Protein AF-A0A131XEW5-F1 (afdb_monomer)

Sequence (771 aa):
GTFVNNQRLSKGSEESPAQEVCSGDIVQFGVDVVENSRKVTHGCIVATLRLFLPDGKEAKASPSTALIPAGAGTSITTQELYQLSQCIQEALHREQIIQNKIATLQRVVTSTQEASENNWKAMIEEDRLLNRIETLEAQLQSCAKSTTDDKLREEIARLQKERERYEDTAKESLKKALQEKLEALRRVQELEYTASNTEEECARLREVYEAAQKEISALATRTDKHQKEIAQLQTQLKEAEELNQAMTEEKAALENQIQELQKAEQVLAAKIESLRADNDFAKEQLSAMKARFDQVKKAQYIEDGLETLNSKENMPNHDDSKDSGGEVFFEKSLADESTKESPTQPEKESELSGSKELEISLSSTLETSILVKETTQYVLSKELQAKVCELEEQLEQLHTLEDKGKDENQRNVEELQAEIAQLRELLTESREKIKDAQLELAALKEAQLAAKTRQAVTEEQPPPEPSEETSALVTQLAAARKQVQDQVCQISRLQGELSQSEQSLCELREQFNVQRQQLAEHERHRRLGQEELSSLENLLEEERKARSRTEAASEAVKKQLHEAQNSAKQHQNEAEHLRKKVRTLTEELRNRANTERSLTPNHTQEPLQEECEALRVRLRAAEEDATMQREENAKLLAECERLRTSCSVLGMQSSAPSVPGDRGDRGDQVDQGDWPEQLEKLRQEAQSTRHQLQESAEELALLKEKYSVCAVEKAQLQQELKAISDERQLLLYQSKATSACSIIPLCILVLAILLGFYPTLSYFTATAETP

Radius of gyration: 64.69 Å; Cα contacts (8 Å, |Δi|>4): 167; chains: 1; bounding box: 199×150×216 Å

pLDDT: mean 71.75, std 18.44, range [23.77, 96.44]

Nearest PDB structures (foldseek):
  6ewy-assembly1_A  TM=7.850E-01  e=1.471E-01  Mycobacterium tuberculosis H37Rv
  5nnv-assembly2_B  TM=4.431E-01  e=1.660E-01  Bacillus subtilis subsp. subtilis str. 168
  3ja6-assembly1_I  TM=4.248E-01  e=7.990E+00  Escherichia coli

Solvent-accessible surface area (backbone atoms only — not comparable to full-atom values): 44048 Å² total; per-residue (Å²): 96,50,25,50,73,86,43,68,61,47,64,92,95,50,87,53,75,94,71,93,82,43,14,68,40,41,37,31,46,48,64,72,43,74,41,78,94,76,74,45,68,50,71,45,50,76,48,69,41,79,42,66,44,98,87,72,46,71,44,72,63,41,82,90,71,56,81,72,68,100,70,81,89,80,74,80,48,73,64,58,56,48,50,51,53,48,52,51,52,53,49,53,53,52,48,54,53,50,52,55,49,50,56,49,49,52,54,51,51,52,53,50,47,54,54,48,54,50,49,56,50,51,50,55,52,49,53,53,50,49,56,50,48,55,52,51,52,54,49,52,59,48,56,76,70,69,74,48,72,68,58,51,54,52,48,51,54,50,52,52,56,47,49,53,52,52,52,50,53,50,52,51,50,49,51,49,54,51,51,53,49,53,51,49,51,50,51,50,53,52,48,53,51,52,48,52,55,51,50,52,50,52,50,53,52,48,53,52,50,53,51,52,53,50,49,53,51,51,49,49,57,48,49,56,48,52,53,51,52,51,52,52,50,53,51,54,50,50,56,49,51,54,53,50,49,52,51,52,51,52,50,51,52,52,54,51,52,51,53,52,52,51,52,50,48,51,53,51,49,54,50,51,50,50,51,46,54,53,47,52,50,51,50,49,53,51,48,52,51,46,53,52,47,52,51,56,52,65,67,43,80,64,68,88,79,88,80,87,80,91,82,89,82,83,86,88,76,87,77,88,76,88,82,83,84,85,87,88,92,88,81,90,78,88,79,88,88,85,81,88,89,87,90,87,87,82,90,84,92,84,94,84,54,74,72,54,58,53,51,51,50,52,48,54,54,48,51,51,53,49,52,53,49,53,50,53,58,48,50,54,53,50,54,53,53,51,52,51,54,53,50,52,53,54,53,55,56,51,54,64,52,56,62,56,58,52,60,56,55,52,48,56,57,49,52,51,50,52,50,46,51,52,42,51,50,54,47,49,54,49,59,44,56,40,49,54,42,48,51,51,45,47,53,52,48,53,49,48,50,53,52,51,52,53,53,73,73,72,61,98,71,87,83,80,78,77,52,68,69,60,51,49,48,52,52,52,50,51,50,41,51,47,54,41,51,54,44,50,54,50,48,55,48,46,51,50,53,40,54,50,51,54,48,53,50,49,54,52,50,51,52,47,52,52,52,54,49,52,50,56,50,50,53,48,53,50,49,52,51,50,53,50,48,54,52,51,51,52,53,52,55,48,50,53,55,50,48,56,51,52,52,54,50,52,53,51,51,54,51,52,51,53,53,52,55,50,51,50,52,49,53,50,53,53,50,51,53,49,57,48,54,52,48,53,53,51,52,52,50,52,53,50,55,54,59,56,70,74,56,83,96,75,91,57,69,64,64,53,46,52,48,51,48,51,48,53,50,50,49,48,49,52,50,50,51,54,46,50,52,49,52,49,50,51,51,51,50,53,46,50,51,52,47,50,51,48,52,56,54,50,68,73,63,81,74,85,82,88,90,89,88,81,90,83,96,80,90,78,96,69,91,82,65,65,58,68,63,51,47,52,47,53,52,49,50,53,48,49,53,49,48,50,52,46,49,54,49,49,50,52,46,51,49,50,48,51,51,51,49,55,50,49,52,50,50,48,53,53,49,50,55,47,49,53,51,52,50,51,50,49,52,54,48,49,52,53,50,53,50,46,66,55,47,52,58,50,52,51,49,51,50,50,48,52,58,71,42,36,69,63,47,35,51,76,69,70,74,52,97,72,136

Secondary structure (DSSP, 8-state):
-EEETTEESSSTT-PPPP----BT-EEEES--EEETTTTEEEPPEEEE---B-TTSPBPPBPTTT----S-S--PPPHHHHHHHHHHHHHHHHHHHHHHHHHHHHHHHHHHHHHHHHHHHHHHHHHHHHHHHHHHHHHHHHHHHHH--HHHHHHHHHHHHHHHHHHHHHHHHHHHHHHHHHHHHHHHHHHHHHHHHHHHHHHHHHHHHHHHHHHHHHHHHHHHHHHHHHHHHHHHHHHHHHHHHHHHHHHHHHHHHHHHHHHHHHHHHHHHHHHHHHHHHHHHHHHHHHHHHHHHHHHH--SS--------------------------------------------------HHHHHHHHHHHHHHHHHHHHHHHHHHHHHHHHHHHHHHHHHHHHHHHHHHHHHHHHHHHHHHHHHHHHHHHHHHHHHHHHHHHHHHHHHHHHHHHHHHHHHHHHH-SS---PPPHHHHHHHHHHHHHHHHHHHHHHHHHHHHHHHHHHHHHHHHHHHHHHHHHHHHHHHHHHHHHHHHHHHHHHHHHHHHHHHHHHHHHHHHHHHHHHHHHHHHHHHHHHHHHHHHHHHHHHHHHHHHHHHHHTTS--SS-HHHHHHHHHHHHHHHHHHHHHHHHHHHHHHHHHHHHHHHHHHHHHHHTS--------------------SHHHHHHHHHHHHHHHHHHHHHHHHHHHHHHHHHHHHHHHHHHHHHHHHHHHHHHHHHHHHHHHHHHHHHHHHHHHHHHHHHHSHHHHHHHTT--S--

Structure (mmCIF, N/CA/C/O backbone):
data_AF-A0A131XEW5-F1
#
_entry.id   AF-A0A131XEW5-F1
#
loop_
_atom_site.group_PDB
_atom_site.id
_atom_site.type_symbol
_atom_site.label_atom_id
_atom_site.label_alt_id
_atom_site.label_comp_id
_atom_site.label_asym_id
_atom_site.label_entity_id
_atom_site.label_seq_id
_atom_site.pdbx_PDB_ins_code
_atom_site.Cartn_x
_atom_site.Cartn_y
_atom_site.Cartn_z
_atom_site.occupancy
_atom_site.B_iso_or_equiv
_atom_site.auth_seq_id
_atom_site.auth_comp_id
_atom_site.auth_asym_id
_atom_site.auth_atom_id
_atom_site.pdbx_PDB_model_num
ATOM 1 N N . GLY A 1 1 ? -62.485 7.072 -11.863 1.00 77.19 1 GLY A N 1
ATOM 2 C CA . GLY A 1 1 ? -62.623 7.968 -13.029 1.00 77.19 1 GLY A CA 1
ATOM 3 C C . GLY A 1 1 ? -61.424 7.767 -13.923 1.00 77.19 1 GLY A C 1
ATOM 4 O O . GLY A 1 1 ? -60.394 7.361 -13.399 1.00 77.19 1 GLY A O 1
ATOM 5 N N . THR A 1 2 ? -61.572 8.002 -15.222 1.00 85.50 2 THR A N 1
ATOM 6 C CA . THR A 1 2 ? -60.529 7.717 -16.219 1.00 85.50 2 THR A CA 1
ATOM 7 C C . THR A 1 2 ? -59.806 8.994 -16.631 1.00 85.50 2 THR A C 1
ATOM 9 O O . THR A 1 2 ? -60.436 10.044 -16.800 1.00 85.50 2 THR A O 1
ATOM 12 N N . PHE A 1 3 ? -58.492 8.893 -16.793 1.00 87.00 3 PHE A N 1
ATOM 13 C CA . PHE A 1 3 ? -57.619 9.952 -17.281 1.00 87.00 3 PHE A CA 1
ATOM 14 C C . PHE A 1 3 ? -56.806 9.433 -18.468 1.00 87.00 3 PHE A C 1
ATOM 16 O O . PHE A 1 3 ? -56.446 8.258 -18.489 1.00 87.00 3 PHE A O 1
ATOM 23 N N . VAL A 1 4 ? -56.493 10.308 -19.420 1.00 86.38 4 VAL A N 1
ATOM 24 C CA . VAL A 1 4 ? -55.563 10.053 -20.529 1.00 86.38 4 VAL A CA 1
ATOM 25 C C . VAL A 1 4 ? -54.545 11.187 -20.528 1.00 86.38 4 VAL A C 1
ATOM 27 O O . VAL A 1 4 ? -54.939 12.351 -20.503 1.00 86.38 4 VAL A O 1
ATOM 30 N N . ASN A 1 5 ? -53.251 10.869 -20.478 1.00 83.94 5 ASN A N 1
ATOM 31 C CA . ASN A 1 5 ? -52.147 11.834 -20.384 1.00 83.94 5 ASN A CA 1
ATOM 32 C C . ASN A 1 5 ? -52.382 12.903 -19.288 1.00 83.94 5 ASN A C 1
ATOM 34 O O . ASN A 1 5 ? -52.282 14.105 -19.524 1.00 83.94 5 ASN A O 1
ATOM 38 N N . ASN A 1 6 ? -52.757 12.452 -18.082 1.00 81.75 6 ASN A N 1
ATOM 39 C CA . ASN A 1 6 ? -53.180 13.260 -16.923 1.00 81.75 6 ASN A CA 1
ATOM 40 C C . ASN A 1 6 ? -54.438 14.140 -17.110 1.00 81.75 6 ASN A C 1
ATOM 42 O O . ASN A 1 6 ? -54.877 14.783 -16.153 1.00 81.75 6 ASN A O 1
ATOM 46 N N . GLN A 1 7 ? -55.087 14.138 -18.277 1.00 81.44 7 GLN A N 1
ATOM 47 C CA . GLN A 1 7 ? -56.354 14.833 -18.497 1.00 81.44 7 GLN A CA 1
ATOM 48 C C . GLN A 1 7 ? -57.545 13.931 -18.151 1.00 81.44 7 GLN A C 1
ATOM 50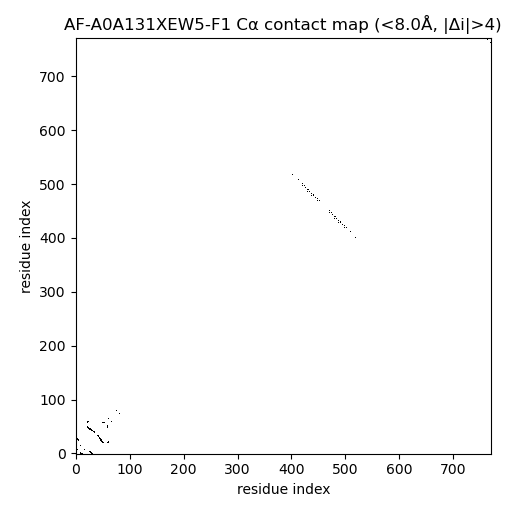 O O . GLN A 1 7 ? -57.684 12.818 -18.654 1.00 81.44 7 GLN A O 1
ATOM 55 N N . ARG A 1 8 ? -58.433 14.409 -17.276 1.00 84.75 8 ARG A N 1
ATOM 56 C CA . ARG A 1 8 ? -59.612 13.661 -16.820 1.00 84.75 8 ARG A CA 1
ATOM 57 C C . ARG A 1 8 ? -60.736 13.707 -17.862 1.00 84.75 8 ARG A C 1
ATOM 59 O O . ARG A 1 8 ? -61.204 14.796 -18.180 1.00 84.75 8 ARG A O 1
ATOM 66 N N . LEU A 1 9 ? -61.219 12.547 -18.316 1.00 83.31 9 LEU A N 1
ATOM 67 C CA . LEU A 1 9 ? -62.195 12.463 -19.419 1.00 83.31 9 LEU A CA 1
ATOM 68 C C . LEU A 1 9 ? -63.628 12.891 -19.047 1.00 83.31 9 LEU A C 1
ATOM 70 O O . LEU A 1 9 ? -64.360 13.396 -19.894 1.00 83.31 9 LEU A O 1
ATOM 74 N N . SER A 1 10 ? -64.050 12.700 -17.794 1.00 80.31 10 SER A N 1
ATOM 75 C CA . SER A 1 10 ? -65.367 13.140 -17.305 1.00 80.31 10 SER A CA 1
ATOM 76 C C . SER A 1 10 ? -65.352 13.520 -15.827 1.00 80.31 10 SER A C 1
ATOM 78 O O . SER A 1 10 ? -64.487 13.092 -15.050 1.00 80.31 10 SER A O 1
ATOM 80 N N . LYS A 1 11 ? -66.335 14.324 -15.405 1.00 74.00 11 LYS A N 1
ATOM 81 C CA . LYS A 1 11 ? -66.597 14.586 -13.983 1.00 74.00 11 LYS A CA 1
ATOM 82 C C . LYS A 1 11 ? -67.166 13.322 -13.315 1.00 74.00 11 LYS A C 1
ATOM 84 O O . LYS A 1 11 ? -67.368 12.291 -13.946 1.00 74.00 11 LYS A O 1
ATOM 89 N N . GLY A 1 12 ? -67.246 13.323 -11.984 1.00 68.56 12 GLY A N 1
ATOM 90 C CA . GLY A 1 12 ? -67.564 12.104 -11.230 1.00 68.56 12 GLY A CA 1
ATOM 91 C C . GLY A 1 12 ? -68.946 11.563 -11.586 1.00 68.56 12 GLY A C 1
ATOM 92 O O . GLY A 1 12 ? -69.902 12.325 -11.545 1.00 68.56 12 GLY A O 1
ATOM 93 N N . SER A 1 13 ? -69.028 10.262 -11.880 1.00 66.06 13 SER A N 1
ATOM 94 C CA . SER A 1 13 ? -70.278 9.534 -12.165 1.00 66.06 13 SER A CA 1
ATOM 95 C C . SER A 1 13 ? -70.951 9.829 -13.516 1.00 66.06 13 SER A C 1
ATOM 97 O O . SER A 1 13 ? -72.047 9.331 -13.750 1.00 66.06 13 SER A O 1
ATOM 99 N N . GLU A 1 14 ? -70.302 10.578 -14.410 1.00 75.62 14 GLU A N 1
ATOM 100 C CA . GLU A 1 14 ? -70.781 10.839 -15.775 1.00 75.62 14 GLU A CA 1
ATOM 101 C C . GLU A 1 14 ? -69.978 10.021 -16.799 1.00 75.62 14 GLU A C 1
ATOM 103 O O . GLU A 1 14 ? -68.752 9.894 -16.686 1.00 75.62 14 GLU A O 1
ATOM 108 N N . GLU A 1 15 ? -70.659 9.476 -17.809 1.00 77.81 15 GLU A N 1
ATOM 109 C CA . GLU A 1 15 ? -70.019 8.830 -18.959 1.00 77.81 15 GLU A CA 1
ATOM 110 C C . GLU A 1 15 ? -69.284 9.886 -19.800 1.00 77.81 15 GLU A C 1
ATOM 112 O O . GLU A 1 15 ? -69.815 10.963 -20.075 1.00 77.81 15 GLU A O 1
ATOM 117 N N . SER A 1 16 ? -68.028 9.616 -20.160 1.00 80.19 16 SER A N 1
ATOM 118 C CA . SER A 1 16 ? -67.229 10.541 -20.967 1.00 80.19 16 SER A CA 1
ATOM 119 C C . SER A 1 16 ? -67.667 10.515 -22.433 1.00 80.19 16 SER A C 1
ATOM 121 O O . SER A 1 16 ? -67.972 9.435 -22.942 1.00 80.19 16 SER A O 1
ATOM 123 N N . PRO A 1 17 ? -67.610 11.650 -23.157 1.00 80.31 17 PRO A N 1
ATOM 124 C CA . PRO A 1 17 ? -67.686 11.617 -24.613 1.00 80.31 17 PRO A CA 1
ATOM 125 C C . PRO A 1 17 ? -66.561 10.739 -25.186 1.00 80.31 17 PRO A C 1
ATOM 127 O O . PRO A 1 17 ? -65.521 10.550 -24.549 1.00 80.31 17 PRO A O 1
ATOM 130 N N . ALA A 1 18 ? -66.764 10.212 -26.394 1.00 81.94 18 ALA A N 1
ATOM 131 C CA . ALA A 1 18 ? -65.746 9.425 -27.080 1.00 81.94 18 ALA A CA 1
ATOM 132 C C . ALA A 1 18 ? -64.484 10.275 -27.311 1.00 81.94 18 ALA A C 1
ATOM 134 O O . ALA A 1 18 ? -64.533 11.293 -28.001 1.00 81.94 18 ALA A O 1
ATOM 135 N N . GLN A 1 19 ? -63.370 9.842 -26.724 1.00 79.62 19 GLN A N 1
ATOM 136 C CA . GLN A 1 19 ? -62.061 10.471 -26.851 1.00 79.62 19 GLN A CA 1
ATOM 137 C C . GLN A 1 19 ? -61.189 9.613 -27.770 1.00 79.62 19 GLN A C 1
ATOM 139 O O . GLN A 1 19 ? -61.038 8.413 -27.536 1.00 79.62 19 GLN A O 1
ATOM 144 N N . GLU A 1 20 ? -60.613 10.224 -28.803 1.00 83.00 20 GLU A N 1
ATOM 145 C CA . GLU A 1 20 ? -59.606 9.570 -29.640 1.00 83.00 20 GLU A CA 1
ATOM 146 C C . GLU A 1 20 ? -58.306 9.387 -28.841 1.00 83.00 20 GLU A C 1
ATOM 148 O O . GLU A 1 20 ? -57.908 10.276 -28.081 1.00 83.00 20 GLU A O 1
ATOM 153 N N . VAL A 1 21 ? -57.682 8.217 -28.998 1.00 83.81 21 VAL A N 1
ATOM 154 C CA . VAL A 1 21 ? -56.446 7.803 -28.320 1.00 83.81 21 VAL A CA 1
ATOM 155 C C . VAL A 1 21 ? -55.433 7.310 -29.350 1.00 83.81 21 VAL A C 1
ATOM 157 O O . VAL A 1 21 ? -55.805 6.645 -30.319 1.00 83.81 21 VAL A O 1
ATOM 160 N N . CYS A 1 22 ? -54.157 7.610 -29.132 1.00 84.19 22 CYS A N 1
ATOM 161 C CA . CYS A 1 22 ? -53.054 7.211 -30.004 1.00 84.19 22 CYS A CA 1
ATOM 162 C C . CYS A 1 22 ? -52.168 6.147 -29.340 1.00 84.19 22 CYS A C 1
ATOM 164 O O . CYS A 1 22 ? -52.267 5.865 -28.142 1.00 84.19 22 CYS A O 1
ATOM 166 N N . SER A 1 23 ? -51.246 5.571 -30.117 1.00 82.81 23 SER A N 1
ATOM 167 C CA . SER A 1 23 ? -50.193 4.737 -29.532 1.00 82.81 23 SER A CA 1
ATOM 168 C C . SER A 1 23 ? -49.272 5.589 -28.647 1.00 82.81 23 SER A C 1
ATOM 170 O O . SER A 1 23 ? -48.970 6.739 -28.971 1.00 82.81 23 SER A O 1
ATOM 172 N N . GLY A 1 24 ? -48.842 5.042 -27.512 1.00 81.06 24 GLY A N 1
ATOM 173 C CA . GLY A 1 24 ? -48.026 5.741 -26.516 1.00 81.06 24 GLY A CA 1
ATOM 174 C C . GLY A 1 24 ? -48.798 6.595 -25.500 1.00 81.06 24 GLY A C 1
ATOM 175 O O . GLY A 1 24 ? -48.167 7.134 -24.592 1.00 81.06 24 GLY A O 1
ATOM 176 N N . ASP A 1 25 ? -50.127 6.710 -25.595 1.00 86.44 25 ASP A N 1
ATOM 177 C CA . ASP A 1 25 ? -50.927 7.415 -24.582 1.00 86.44 25 ASP A CA 1
ATOM 178 C C . ASP A 1 25 ? -50.943 6.665 -23.241 1.00 86.44 25 ASP A C 1
ATOM 180 O O . ASP A 1 25 ? -51.059 5.438 -23.189 1.00 86.44 25 ASP A O 1
ATOM 184 N N . ILE A 1 26 ? -50.865 7.412 -22.137 1.00 87.56 26 ILE A N 1
ATOM 185 C CA . ILE A 1 26 ? -50.924 6.883 -20.771 1.00 87.56 26 ILE A CA 1
ATOM 186 C C . ILE A 1 26 ? -52.354 7.017 -20.251 1.00 87.56 26 ILE A C 1
ATOM 188 O O . ILE A 1 26 ? -52.838 8.125 -20.017 1.00 87.56 26 ILE A O 1
ATOM 192 N N . VAL A 1 27 ? -53.023 5.889 -20.027 1.00 89.44 27 VAL A N 1
ATOM 193 C CA . VAL A 1 27 ? -54.373 5.824 -19.459 1.00 89.44 27 VAL A CA 1
ATOM 194 C C . VAL A 1 27 ? -54.293 5.432 -17.989 1.00 89.44 27 VAL A C 1
ATOM 196 O O . VAL A 1 27 ? -53.688 4.421 -17.635 1.00 89.44 27 VAL A O 1
ATOM 199 N N . GLN A 1 28 ? -54.936 6.216 -17.126 1.00 87.94 28 GLN A N 1
ATOM 200 C CA . GLN A 1 28 ? -55.057 5.940 -15.697 1.00 87.94 28 GLN A CA 1
ATOM 201 C C . GLN A 1 28 ? -56.523 5.697 -15.332 1.00 87.94 28 GLN A C 1
ATOM 203 O O . GLN A 1 28 ? -57.395 6.543 -15.551 1.00 87.94 28 GLN A O 1
ATOM 208 N N . PHE A 1 29 ? -56.790 4.545 -14.724 1.00 87.19 29 PHE A N 1
ATOM 209 C CA . PHE A 1 29 ? -58.088 4.163 -14.189 1.00 87.19 29 PHE A CA 1
ATOM 210 C C . PHE A 1 29 ? -58.080 4.288 -12.665 1.00 87.19 29 PHE A C 1
ATOM 212 O O . PHE A 1 29 ? -57.402 3.542 -11.957 1.00 87.19 29 PHE A O 1
ATOM 219 N N . GLY A 1 30 ? -58.882 5.223 -12.156 1.00 82.12 30 GLY A N 1
ATOM 220 C CA . GLY A 1 30 ? -58.991 5.490 -10.723 1.00 82.12 30 GLY A CA 1
ATOM 221 C C . GLY A 1 30 ? -57.974 6.511 -10.214 1.00 82.12 30 GLY A C 1
ATOM 222 O O . GLY A 1 30 ? -57.268 7.156 -10.979 1.00 82.12 30 GLY A O 1
ATOM 223 N N . VAL A 1 31 ? -57.963 6.673 -8.897 1.00 80.25 31 VAL A N 1
ATOM 224 C CA . VAL A 1 31 ? -56.975 7.419 -8.107 1.00 80.25 31 VAL A CA 1
ATOM 225 C C . VAL A 1 31 ? -56.703 6.583 -6.860 1.00 80.25 31 VAL A C 1
ATOM 227 O O . VAL A 1 31 ? -57.569 5.790 -6.485 1.00 80.25 31 VAL A O 1
ATOM 230 N N . ASP A 1 32 ? -55.545 6.741 -6.230 1.00 80.94 32 ASP A N 1
ATOM 231 C CA . ASP A 1 32 ? -55.208 5.965 -5.034 1.00 80.94 32 ASP A CA 1
ATOM 232 C C . ASP A 1 32 ? -56.170 6.294 -3.880 1.00 80.94 32 ASP A C 1
ATOM 234 O O . ASP A 1 32 ? -56.385 7.464 -3.547 1.00 80.94 32 ASP A O 1
ATOM 238 N N . VAL A 1 33 ? -56.753 5.265 -3.258 1.00 75.38 33 VAL A N 1
ATOM 239 C CA . VAL A 1 33 ? -57.679 5.413 -2.122 1.00 75.38 33 VAL A CA 1
ATOM 240 C C . VAL A 1 33 ? -57.163 4.622 -0.924 1.00 75.38 33 VAL A C 1
ATOM 242 O O . VAL A 1 33 ? -57.023 3.401 -0.979 1.00 75.38 33 VAL A O 1
ATOM 245 N N . VAL A 1 34 ? -56.910 5.319 0.185 1.00 72.94 34 VAL A N 1
ATOM 246 C CA . VAL A 1 34 ? -56.449 4.715 1.443 1.00 72.94 34 VAL A CA 1
ATOM 247 C C . VAL A 1 34 ? -57.643 4.239 2.271 1.00 72.94 34 VAL A C 1
ATOM 249 O O . VAL A 1 34 ? -58.460 5.043 2.723 1.00 72.94 34 VAL A O 1
ATOM 252 N N . GLU A 1 35 ? -57.737 2.933 2.518 1.00 75.50 35 GLU A N 1
ATOM 253 C CA . GLU A 1 35 ? -58.769 2.337 3.367 1.00 75.50 35 GLU A CA 1
ATOM 254 C C . GLU A 1 35 ? -58.269 2.244 4.824 1.00 75.50 35 GLU A C 1
ATOM 256 O O . GLU A 1 35 ? -57.668 1.254 5.254 1.00 75.50 35 GLU A O 1
ATOM 261 N N . ASN A 1 36 ? -58.511 3.305 5.604 1.00 67.12 36 ASN A N 1
ATOM 262 C CA . ASN A 1 36 ? -57.995 3.462 6.977 1.00 67.12 36 ASN A CA 1
ATOM 263 C C . ASN A 1 36 ? -58.332 2.303 7.937 1.00 67.12 36 ASN A C 1
ATOM 265 O O . ASN A 1 36 ? -57.575 2.056 8.873 1.00 67.12 36 ASN A O 1
ATOM 269 N N . SER A 1 37 ? -59.439 1.587 7.716 1.00 70.50 37 SER A N 1
ATOM 270 C CA . SER A 1 37 ? -59.864 0.433 8.527 1.00 70.50 37 SER A CA 1
ATOM 271 C C . SER A 1 37 ? -58.924 -0.772 8.407 1.00 70.50 37 SER A C 1
ATOM 273 O O . SER A 1 37 ? -58.830 -1.564 9.343 1.00 70.50 37 SER A O 1
ATOM 275 N N . ARG A 1 38 ? -58.225 -0.912 7.272 1.00 69.12 38 ARG A N 1
ATOM 276 C CA . ARG A 1 38 ? -57.296 -2.019 6.984 1.00 69.12 38 ARG A CA 1
ATOM 277 C C . ARG A 1 38 ? -55.842 -1.564 6.835 1.00 69.12 38 ARG A C 1
ATOM 279 O O . ARG A 1 38 ? -54.963 -2.412 6.748 1.00 69.12 38 ARG A O 1
ATOM 286 N N . LYS A 1 39 ? -55.587 -0.246 6.808 1.00 67.50 39 LYS A N 1
ATOM 287 C CA . LYS A 1 39 ? -54.292 0.374 6.450 1.00 67.50 39 LYS A CA 1
ATOM 288 C C . LYS A 1 39 ? -53.761 -0.084 5.080 1.00 67.50 39 LYS A C 1
ATOM 290 O O . LYS A 1 39 ? -52.555 -0.182 4.883 1.00 67.50 39 LYS A O 1
ATOM 295 N N . VAL A 1 40 ? -54.664 -0.357 4.137 1.00 66.25 40 VAL A N 1
ATOM 296 C CA . VAL A 1 40 ? -54.324 -0.746 2.761 1.00 66.25 40 VAL A CA 1
ATOM 297 C C . VAL A 1 40 ? -54.695 0.394 1.821 1.00 66.25 40 VAL A C 1
ATOM 299 O O . VAL A 1 40 ? -55.802 0.927 1.895 1.00 66.25 40 VAL A O 1
ATOM 302 N N . THR A 1 41 ? -53.775 0.758 0.932 1.00 72.44 41 THR A N 1
ATOM 303 C CA . THR A 1 41 ? -54.044 1.684 -0.171 1.00 72.44 41 THR A CA 1
ATOM 304 C C . THR A 1 41 ? -54.420 0.879 -1.404 1.00 72.44 41 THR A C 1
ATOM 306 O O . THR A 1 41 ? -53.613 0.096 -1.901 1.00 72.44 41 THR A O 1
ATOM 309 N N . HIS A 1 42 ? -55.634 1.077 -1.911 1.00 78.88 42 HIS A N 1
ATOM 310 C CA . HIS A 1 42 ? -56.040 0.554 -3.211 1.00 78.88 42 HIS A CA 1
ATOM 311 C C . HIS A 1 42 ? -55.496 1.502 -4.280 1.00 78.88 42 HIS A C 1
ATOM 313 O O . HIS A 1 42 ? -55.959 2.639 -4.393 1.00 78.88 42 HIS A O 1
ATOM 319 N N . GLY A 1 43 ? -54.466 1.058 -5.000 1.00 77.56 43 GLY A N 1
ATOM 320 C CA . GLY A 1 43 ? -53.805 1.853 -6.034 1.00 77.56 43 GLY A CA 1
ATOM 321 C C . GLY A 1 43 ? -54.641 1.998 -7.306 1.00 77.56 43 GLY A C 1
ATOM 322 O O . GLY A 1 43 ? -55.450 1.131 -7.646 1.00 77.56 43 GLY A O 1
ATOM 323 N N . CYS A 1 44 ? -54.427 3.091 -8.031 1.00 86.12 44 CYS A N 1
ATOM 324 C CA . CYS A 1 44 ? -54.920 3.255 -9.392 1.00 86.12 44 CYS A CA 1
ATOM 325 C C . CYS A 1 44 ? -54.172 2.348 -10.385 1.00 86.12 44 CYS A C 1
ATOM 327 O O . CYS A 1 44 ? -53.031 1.945 -10.163 1.00 86.12 44 CYS A O 1
ATOM 329 N N . ILE A 1 45 ? -54.820 2.034 -11.509 1.00 86.81 45 ILE A N 1
ATOM 330 C CA . ILE A 1 45 ? -54.209 1.252 -12.590 1.00 86.81 45 ILE A CA 1
ATOM 331 C C . ILE A 1 45 ? -53.734 2.227 -13.663 1.00 86.81 45 ILE A C 1
ATOM 333 O O . ILE A 1 45 ? -54.552 2.943 -14.237 1.00 86.81 45 ILE A O 1
ATOM 337 N N . VAL A 1 46 ? -52.434 2.236 -13.951 1.00 88.38 46 VAL A N 1
ATOM 338 C CA . VAL A 1 46 ? -51.831 3.029 -15.032 1.00 88.38 46 VAL A CA 1
ATOM 339 C C . VAL A 1 46 ? -51.347 2.080 -16.125 1.00 88.38 46 VAL A C 1
ATOM 341 O O . VAL A 1 46 ? -50.659 1.104 -15.834 1.00 88.38 46 VAL A O 1
ATOM 344 N N . ALA A 1 47 ? -51.709 2.355 -17.376 1.00 87.50 47 ALA A N 1
ATOM 345 C CA . ALA A 1 47 ? -51.335 1.555 -18.537 1.00 87.50 47 ALA A CA 1
ATOM 346 C C . ALA A 1 47 ? -50.958 2.454 -19.721 1.00 87.50 47 ALA A C 1
ATOM 348 O O . ALA A 1 47 ? -51.592 3.481 -19.953 1.00 87.50 47 ALA A O 1
ATOM 349 N N . THR A 1 48 ? -49.956 2.051 -20.500 1.00 89.25 48 THR A N 1
ATOM 350 C CA . THR A 1 48 ? -49.611 2.703 -21.772 1.00 89.25 48 THR A CA 1
ATOM 351 C C . THR A 1 48 ? -50.270 1.949 -22.919 1.00 89.25 48 THR A C 1
ATOM 353 O O . THR A 1 48 ? -50.122 0.730 -23.023 1.00 89.25 48 THR A O 1
ATOM 356 N N . LEU A 1 49 ? -50.989 2.654 -23.790 1.00 87.56 49 LEU A N 1
ATOM 357 C CA . LEU A 1 49 ? -51.600 2.057 -24.972 1.00 87.56 49 LEU A CA 1
ATOM 358 C C . LEU A 1 49 ? -50.542 1.773 -26.040 1.00 87.56 49 LEU A C 1
ATOM 360 O O . LEU A 1 49 ? -49.700 2.619 -26.335 1.00 87.56 49 LEU A O 1
ATOM 364 N N . ARG A 1 50 ? -50.630 0.595 -26.663 1.00 86.00 50 ARG A N 1
ATOM 365 C CA . ARG A 1 50 ? -49.988 0.308 -27.949 1.00 86.00 50 ARG A CA 1
ATOM 366 C C . ARG A 1 50 ? -51.053 -0.129 -28.938 1.00 86.00 50 ARG A C 1
ATOM 368 O O . ARG A 1 50 ? -51.760 -1.103 -28.687 1.00 86.00 50 ARG A O 1
ATOM 375 N N . LEU A 1 51 ? -51.195 0.623 -30.021 1.00 84.88 51 LEU A N 1
ATOM 376 C CA . LEU A 1 51 ? -52.231 0.430 -31.027 1.00 84.88 51 LEU A CA 1
ATOM 377 C C . LEU A 1 51 ? -51.569 -0.017 -32.326 1.00 84.88 51 LEU A C 1
ATOM 379 O O . LEU A 1 51 ? -50.696 0.674 -32.839 1.00 84.88 51 LEU A O 1
ATOM 383 N N . PHE A 1 52 ? -51.996 -1.154 -32.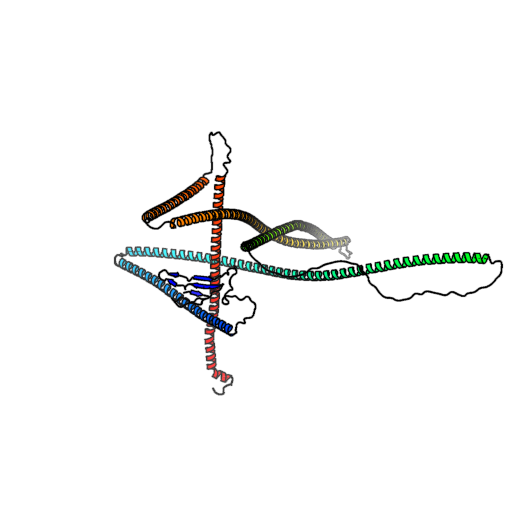869 1.00 82.56 52 PHE A N 1
ATOM 384 C CA . PHE A 1 52 ? -51.474 -1.701 -34.120 1.00 82.56 52 PHE A CA 1
ATOM 385 C C . PHE A 1 52 ? -52.557 -1.669 -35.195 1.00 82.56 52 PHE A C 1
ATOM 387 O O . PHE A 1 52 ? -53.721 -1.981 -34.934 1.00 82.56 52 PHE A O 1
ATOM 394 N N . LEU A 1 53 ? -52.170 -1.272 -36.402 1.00 81.12 53 LEU A N 1
ATOM 395 C CA . LEU A 1 53 ? -53.019 -1.311 -37.585 1.00 81.12 53 LEU A CA 1
ATOM 396 C C . LEU A 1 53 ? -53.142 -2.757 -38.112 1.00 81.12 53 LEU A C 1
ATOM 398 O O . LEU A 1 53 ? -52.323 -3.612 -37.766 1.00 81.12 53 LEU A O 1
ATOM 402 N N . PRO A 1 54 ? -54.133 -3.062 -38.976 1.00 81.62 54 PRO A N 1
ATOM 403 C CA . PRO A 1 54 ? -54.322 -4.412 -39.522 1.00 81.62 54 PRO A CA 1
ATOM 404 C C . PRO A 1 54 ? -53.146 -4.956 -40.354 1.00 81.62 54 PRO A C 1
ATOM 406 O O . PRO A 1 54 ? -53.111 -6.150 -40.630 1.00 81.62 54 PRO A O 1
ATOM 409 N N . ASP A 1 55 ? -52.199 -4.099 -40.754 1.00 75.75 55 ASP A N 1
ATOM 410 C CA . ASP A 1 55 ? -50.948 -4.463 -41.435 1.00 75.75 55 ASP A CA 1
ATOM 411 C C . ASP A 1 55 ? -49.786 -4.768 -40.462 1.00 75.75 55 ASP A C 1
ATOM 413 O O . ASP A 1 55 ? -48.643 -4.915 -40.892 1.00 75.75 55 ASP A O 1
ATOM 417 N N . GLY A 1 56 ? -50.064 -4.835 -39.155 1.00 77.38 56 GLY A N 1
ATOM 418 C CA . GLY A 1 56 ? -49.097 -5.137 -38.097 1.00 77.38 56 GLY A CA 1
ATOM 419 C C . GLY A 1 56 ? -48.232 -3.954 -37.654 1.00 77.38 56 GLY A C 1
ATOM 420 O O . GLY A 1 56 ? -47.461 -4.093 -36.706 1.00 77.38 56 GLY A O 1
ATOM 421 N N . LYS A 1 57 ? -48.345 -2.779 -38.290 1.00 76.69 57 LYS A N 1
ATOM 422 C CA . LYS A 1 57 ? -47.547 -1.601 -37.918 1.00 76.69 57 LYS A CA 1
ATOM 423 C C . LYS A 1 57 ? -48.178 -0.844 -36.756 1.00 76.69 57 LYS A C 1
ATOM 425 O O . LYS A 1 57 ? -49.398 -0.698 -36.682 1.00 76.69 57 LYS A O 1
ATOM 430 N N . GLU A 1 58 ? -47.345 -0.326 -35.858 1.00 80.12 58 GLU A N 1
ATOM 431 C CA . GLU A 1 58 ? -47.813 0.529 -34.767 1.00 80.12 58 GLU A CA 1
ATOM 432 C C . GLU A 1 58 ? -48.379 1.849 -35.326 1.00 80.12 58 GLU A C 1
ATOM 434 O O . GLU A 1 58 ? -47.798 2.476 -36.217 1.00 80.12 58 GLU A O 1
ATOM 439 N N . ALA A 1 59 ? -49.545 2.256 -34.827 1.00 77.38 59 ALA A N 1
ATOM 440 C CA . ALA A 1 59 ? -50.191 3.504 -35.197 1.00 77.38 59 ALA A CA 1
ATOM 441 C C . ALA A 1 59 ? -49.367 4.707 -34.705 1.00 77.38 59 ALA A C 1
ATOM 443 O O . ALA A 1 59 ? -48.636 4.624 -33.718 1.00 77.38 59 ALA A O 1
ATOM 444 N N . LYS A 1 60 ? -49.491 5.849 -35.393 1.00 66.25 60 LYS A N 1
ATOM 445 C CA . LYS A 1 60 ? -48.699 7.053 -35.092 1.00 66.25 60 LYS A CA 1
ATOM 446 C C . LYS A 1 60 ? -48.857 7.480 -33.627 1.00 66.25 60 LYS A C 1
ATOM 448 O O . LYS A 1 60 ? -49.966 7.496 -33.097 1.00 66.25 60 LYS A O 1
ATOM 453 N N . ALA A 1 61 ? -47.739 7.848 -33.005 1.00 60.47 61 ALA A N 1
ATOM 454 C CA . ALA A 1 61 ? -47.705 8.273 -31.612 1.00 60.47 61 ALA A CA 1
ATOM 455 C C . ALA A 1 61 ? -48.311 9.672 -31.403 1.00 60.47 61 ALA A C 1
ATOM 457 O O . ALA A 1 61 ? -48.204 10.540 -32.275 1.00 60.47 61 ALA A O 1
ATOM 458 N N . SER A 1 62 ? -48.899 9.896 -30.225 1.00 54.56 62 SER A N 1
ATOM 459 C CA . SER A 1 62 ? -49.438 11.200 -29.812 1.00 54.56 62 SER A CA 1
ATOM 460 C C . SER A 1 62 ? -48.371 12.308 -29.844 1.00 54.56 62 SER A C 1
ATOM 462 O O . SER A 1 62 ? -47.293 12.125 -29.270 1.00 54.56 62 SER A O 1
ATOM 464 N N . PRO A 1 63 ? -48.664 13.506 -30.395 1.00 56.53 63 PRO A N 1
ATOM 465 C CA . PRO A 1 63 ? -47.714 14.623 -30.403 1.00 56.53 63 PRO A CA 1
ATOM 466 C C . PRO A 1 63 ? -47.370 15.136 -28.993 1.00 56.53 63 PRO A C 1
ATOM 468 O O . PRO A 1 63 ? -46.321 15.742 -28.812 1.00 56.53 63 PRO A O 1
ATOM 471 N N . SER A 1 64 ? -48.209 14.865 -27.986 1.00 53.47 64 SER A N 1
ATOM 472 C CA . SER A 1 64 ? -47.962 15.232 -26.582 1.00 53.47 64 SER A CA 1
ATOM 473 C C . SER A 1 64 ? -46.989 14.308 -25.837 1.00 53.47 64 SER A C 1
ATOM 475 O O . SER A 1 64 ? -46.532 14.678 -24.759 1.00 53.47 64 SER A O 1
ATOM 477 N N . THR A 1 65 ? -46.658 13.137 -26.393 1.00 48.38 65 THR A N 1
ATOM 478 C CA . THR A 1 65 ? -45.749 12.146 -25.772 1.00 48.38 65 THR A CA 1
ATOM 479 C C . THR A 1 65 ? -44.490 11.913 -26.618 1.00 48.38 65 THR A C 1
ATOM 481 O O . THR A 1 65 ? -43.622 11.116 -26.265 1.00 48.38 65 THR A O 1
ATOM 484 N N . ALA A 1 66 ? -44.359 12.619 -27.744 1.00 40.62 66 ALA A N 1
ATOM 485 C CA . ALA A 1 66 ? -43.190 12.541 -28.601 1.00 40.62 66 ALA A CA 1
ATOM 486 C C . ALA A 1 66 ? -41.980 13.226 -27.942 1.00 40.62 66 ALA A C 1
ATOM 488 O O . ALA A 1 66 ? -41.869 14.452 -27.925 1.00 40.62 66 ALA A O 1
ATOM 489 N N . LEU A 1 67 ? -41.013 12.425 -27.486 1.00 43.44 67 LEU A N 1
ATOM 490 C CA . LEU A 1 67 ? -39.613 12.850 -27.439 1.00 43.44 67 LEU A CA 1
ATOM 491 C C . LEU A 1 67 ? -39.174 13.121 -28.884 1.00 43.44 67 LEU A C 1
ATOM 493 O O . LEU A 1 67 ? -38.772 12.205 -29.600 1.00 43.44 67 LEU A O 1
ATOM 497 N N . ILE A 1 68 ? -39.326 14.371 -29.330 1.00 41.72 68 ILE A N 1
ATOM 498 C CA . ILE A 1 68 ? -38.960 14.797 -30.683 1.00 41.72 68 ILE A CA 1
ATOM 499 C C . ILE A 1 68 ? -37.454 14.529 -30.873 1.00 41.72 68 ILE A C 1
ATOM 501 O O . ILE A 1 68 ? -36.650 15.075 -30.111 1.00 41.72 68 ILE A O 1
ATOM 505 N N . PRO A 1 69 ? -37.042 13.707 -31.861 1.00 37.62 69 PRO A N 1
ATOM 506 C CA . PRO A 1 69 ? -35.629 13.523 -32.179 1.00 37.62 69 PRO A CA 1
ATOM 507 C C . PRO A 1 69 ? -35.003 14.871 -32.538 1.00 37.62 69 PRO A C 1
ATOM 509 O O . PRO A 1 69 ? -35.655 15.689 -33.182 1.00 37.62 69 PRO A O 1
ATOM 512 N N . ALA A 1 70 ? -33.751 15.110 -32.145 1.00 40.50 70 ALA A N 1
ATOM 513 C CA . ALA A 1 70 ? -33.081 16.401 -32.316 1.00 40.50 70 ALA A CA 1
ATOM 514 C C . ALA A 1 70 ? -32.879 16.783 -33.802 1.00 40.50 70 ALA A C 1
ATOM 516 O O . ALA A 1 70 ? -31.812 16.589 -34.380 1.00 40.50 70 ALA A O 1
ATOM 517 N N . GLY A 1 71 ? -33.921 17.346 -34.415 1.00 40.03 71 GLY A N 1
ATOM 518 C CA . GLY A 1 71 ? -33.972 17.750 -35.813 1.00 40.03 71 GLY A CA 1
ATOM 519 C C . GLY A 1 71 ? -35.204 18.614 -36.088 1.00 40.03 71 GLY A C 1
ATOM 520 O O . GLY A 1 71 ? -36.328 18.141 -35.992 1.00 40.03 71 GLY A O 1
ATOM 521 N N . ALA A 1 72 ? -34.957 19.870 -36.475 1.00 37.91 72 ALA A N 1
ATOM 522 C CA . ALA A 1 72 ? -35.928 20.911 -36.843 1.00 37.91 72 ALA A CA 1
ATOM 523 C C . ALA A 1 72 ? -36.747 21.589 -35.710 1.00 37.91 72 ALA A C 1
ATOM 525 O O . ALA A 1 72 ? -37.905 21.286 -35.451 1.00 37.91 72 ALA A O 1
ATOM 526 N N . GLY A 1 73 ? -36.212 22.710 -35.215 1.00 49.28 73 GLY A N 1
ATOM 527 C CA . GLY A 1 73 ? -36.861 23.995 -35.526 1.00 49.28 73 GLY A CA 1
ATOM 528 C C . GLY A 1 73 ? -37.893 24.599 -34.565 1.00 49.28 73 GLY A C 1
ATOM 529 O O . GLY A 1 73 ? -38.273 25.744 -34.797 1.00 49.28 73 GLY A O 1
ATOM 530 N N . THR A 1 74 ? -38.324 23.940 -33.487 1.00 44.78 74 THR A N 1
ATOM 531 C CA . THR A 1 74 ? -39.145 24.604 -32.451 1.00 44.78 74 THR A CA 1
ATOM 532 C C . THR A 1 74 ? -38.273 25.303 -31.411 1.00 44.78 74 THR A C 1
ATOM 534 O O . THR A 1 74 ? -37.780 24.680 -30.471 1.00 44.78 74 THR A O 1
ATOM 537 N N . SER A 1 75 ? -38.089 26.616 -31.565 1.00 46.53 75 SER A N 1
ATOM 538 C CA . SER A 1 75 ? -37.483 27.464 -30.536 1.00 46.53 75 SER A CA 1
ATOM 539 C C . SER A 1 75 ? -38.388 27.532 -29.303 1.00 46.53 75 SER A C 1
ATOM 541 O O . SER A 1 75 ? -39.497 28.059 -29.403 1.00 46.53 75 SER A O 1
ATOM 543 N N . ILE A 1 76 ? -37.900 27.061 -28.150 1.00 55.00 76 ILE A N 1
ATOM 544 C CA . ILE A 1 76 ? -38.536 27.301 -26.843 1.00 55.00 76 ILE A CA 1
ATOM 545 C C . ILE A 1 76 ? -38.747 28.809 -26.702 1.00 55.00 76 ILE A C 1
ATOM 547 O O . ILE A 1 76 ? -37.798 29.583 -26.869 1.00 55.00 76 ILE A O 1
ATOM 551 N N . THR A 1 77 ? -39.975 29.247 -26.431 1.00 68.88 77 THR A N 1
ATOM 552 C CA . THR A 1 77 ? -40.244 30.681 -26.333 1.00 68.88 77 THR A CA 1
ATOM 553 C C . THR A 1 77 ? -39.617 31.243 -25.059 1.00 68.88 77 THR A C 1
ATOM 555 O O . THR A 1 77 ? -39.591 30.601 -24.005 1.00 68.88 77 THR A O 1
ATOM 558 N N . THR A 1 78 ? -39.136 32.486 -25.112 1.00 70.62 78 THR A N 1
ATOM 559 C CA . THR A 1 78 ? -38.526 33.152 -23.948 1.00 70.62 78 THR A CA 1
ATOM 560 C C . THR A 1 78 ? -39.486 33.231 -22.752 1.00 70.62 78 THR A C 1
ATOM 562 O O . THR A 1 78 ? -39.050 33.292 -21.605 1.00 70.62 78 THR A O 1
ATOM 565 N N . GLN A 1 79 ? -40.796 33.196 -23.018 1.00 76.38 79 GLN A N 1
ATOM 566 C CA . GLN A 1 79 ? -41.863 33.175 -22.021 1.00 76.38 79 GLN A CA 1
ATOM 567 C C . GLN A 1 79 ? -41.966 31.825 -21.293 1.00 76.38 79 GLN A C 1
ATOM 569 O O . GLN A 1 79 ? -42.061 31.819 -20.068 1.00 76.38 79 GLN A O 1
ATOM 574 N N . GLU A 1 80 ? -41.895 30.695 -22.002 1.00 75.88 80 GLU A N 1
ATOM 575 C CA . GLU A 1 80 ? -41.864 29.354 -21.389 1.00 75.88 80 GLU A CA 1
ATOM 576 C C . GLU A 1 80 ? -40.594 29.159 -20.553 1.00 75.88 80 GLU A C 1
ATOM 578 O O . GLU A 1 80 ? -40.646 28.633 -19.442 1.00 75.88 80 GLU A O 1
ATOM 583 N N . LEU A 1 81 ? -39.457 29.657 -21.046 1.00 77.44 81 LEU A N 1
ATOM 584 C CA . LEU A 1 81 ? -38.172 29.585 -20.350 1.00 77.44 81 LEU A CA 1
ATOM 585 C C . LEU A 1 81 ? -38.174 30.439 -19.064 1.00 77.44 81 LEU A C 1
ATOM 587 O O . LEU A 1 81 ? -37.644 30.018 -18.034 1.00 77.44 81 LEU A O 1
ATOM 591 N N . TYR A 1 82 ? -38.845 31.598 -19.083 1.00 84.25 82 TYR A N 1
ATOM 592 C CA . TYR A 1 82 ? -39.079 32.416 -17.888 1.00 84.25 82 TYR A CA 1
ATOM 593 C C . TYR A 1 82 ? -40.043 31.748 -16.895 1.00 84.25 82 TYR A C 1
ATOM 595 O O . TYR A 1 82 ? -39.757 31.722 -15.700 1.00 84.25 82 TYR A O 1
ATOM 603 N N . GLN A 1 83 ? -41.148 31.160 -17.369 1.00 86.19 83 GLN A N 1
ATOM 604 C CA . GLN A 1 83 ? -42.091 30.425 -16.514 1.00 86.19 83 GLN A CA 1
ATOM 605 C C . GLN A 1 83 ? -41.430 29.212 -15.849 1.00 86.19 83 GLN A C 1
ATOM 607 O O . GLN A 1 83 ? -41.596 29.013 -14.649 1.00 86.19 83 GLN A O 1
ATOM 612 N N . LEU A 1 84 ? -40.614 28.451 -16.584 1.00 83.31 84 LEU A N 1
ATOM 613 C CA . LEU A 1 84 ? -39.836 27.344 -16.028 1.00 83.31 84 LEU A CA 1
ATOM 614 C C . LEU A 1 84 ? -38.846 27.831 -14.958 1.00 83.31 84 LEU A C 1
ATOM 616 O O . LEU A 1 84 ? -38.783 27.251 -13.876 1.00 83.31 84 LEU A O 1
ATOM 620 N N . SER A 1 85 ? -38.126 28.927 -15.224 1.00 87.31 85 SER A N 1
ATOM 621 C CA . SER A 1 85 ? -37.232 29.562 -14.245 1.00 87.31 85 SER A CA 1
ATOM 622 C C . SER A 1 85 ? -37.980 29.981 -12.970 1.00 87.31 85 SER A C 1
ATOM 624 O O . SER A 1 85 ? -37.528 29.679 -11.865 1.00 87.31 85 SER A O 1
ATOM 626 N N . GLN A 1 86 ? -39.168 30.584 -13.104 1.00 90.44 86 GLN A N 1
ATOM 627 C CA . GLN A 1 86 ? -40.017 30.939 -11.966 1.00 90.44 86 GLN A CA 1
ATOM 628 C C . GLN A 1 86 ? -40.478 29.696 -11.189 1.00 90.44 86 GLN A C 1
ATOM 630 O O . GLN A 1 86 ? -40.363 29.670 -9.965 1.00 90.44 86 GLN A O 1
ATOM 635 N N . CYS A 1 87 ? -40.950 28.643 -11.863 1.00 89.19 87 CYS A N 1
ATOM 636 C CA . CYS A 1 87 ? -41.360 27.402 -11.202 1.00 89.19 87 CYS A CA 1
ATOM 637 C C . CYS A 1 87 ? -40.204 26.734 -10.439 1.00 89.19 87 CYS A C 1
ATOM 639 O O . CYS A 1 87 ? -40.417 26.237 -9.333 1.00 89.19 87 CYS A O 1
ATOM 641 N N . ILE A 1 88 ? -38.982 26.763 -10.982 1.00 89.75 88 ILE A N 1
ATOM 642 C CA . ILE A 1 88 ? -37.777 26.261 -10.304 1.00 89.75 88 ILE A CA 1
ATOM 643 C C . ILE A 1 88 ? -37.444 27.125 -9.076 1.00 89.75 88 ILE A C 1
ATOM 645 O O . ILE A 1 88 ? -37.182 26.583 -8.004 1.00 89.75 88 ILE A O 1
ATOM 649 N N . GLN A 1 89 ? -37.511 28.456 -9.184 1.00 91.44 89 GLN A N 1
ATOM 650 C CA . GLN A 1 89 ? -37.290 29.360 -8.047 1.00 91.44 89 GLN A CA 1
ATOM 651 C C . GLN A 1 89 ? -38.343 29.182 -6.940 1.00 91.44 89 GLN A C 1
ATOM 653 O O . GLN A 1 89 ? -37.996 29.146 -5.758 1.00 91.44 89 GLN A O 1
ATOM 658 N N . GLU A 1 90 ? -39.619 29.007 -7.295 1.00 92.56 90 GLU A N 1
ATOM 659 C CA . GLU A 1 90 ? -40.687 28.702 -6.337 1.00 92.56 90 GLU A CA 1
ATOM 660 C C . GLU A 1 90 ? -40.500 27.331 -5.670 1.00 92.56 90 GLU A C 1
ATOM 662 O O . GLU A 1 90 ? -40.744 27.201 -4.468 1.00 92.56 90 GLU A O 1
ATOM 667 N N . ALA A 1 91 ? -40.051 26.317 -6.419 1.00 89.69 91 ALA A N 1
ATOM 668 C CA . ALA A 1 91 ? -39.744 24.996 -5.879 1.00 89.69 91 ALA A CA 1
ATOM 669 C C . ALA A 1 91 ? -38.593 25.063 -4.862 1.00 89.69 91 ALA A C 1
ATOM 671 O O . ALA A 1 91 ? -38.771 24.617 -3.728 1.00 89.69 91 ALA A O 1
ATOM 672 N N . LEU A 1 92 ? -37.476 25.712 -5.214 1.00 91.19 92 LEU A N 1
ATOM 673 C CA . LEU A 1 92 ? -36.330 25.926 -4.319 1.00 91.19 92 LEU A CA 1
ATOM 674 C C . LEU A 1 92 ? -36.718 26.706 -3.053 1.00 91.19 92 LEU A C 1
ATOM 676 O O . LEU A 1 92 ? -36.300 26.360 -1.949 1.00 91.19 92 LEU A O 1
ATOM 680 N N . HIS A 1 93 ? -37.564 27.735 -3.174 1.00 93.50 93 HIS A N 1
ATOM 681 C CA . HIS A 1 93 ? -38.024 28.492 -2.008 1.00 93.50 93 HIS A CA 1
ATOM 682 C C . HIS A 1 93 ? -38.913 27.649 -1.076 1.00 93.50 93 HIS A C 1
ATOM 684 O O . HIS A 1 93 ? -38.750 27.692 0.147 1.00 93.50 93 HIS A O 1
ATOM 690 N N . ARG A 1 94 ? -39.825 26.839 -1.635 1.00 96.12 94 ARG A N 1
ATOM 691 C CA . ARG A 1 94 ? -40.642 25.889 -0.856 1.00 96.12 94 ARG A CA 1
ATOM 692 C C . ARG A 1 94 ? -39.776 24.821 -0.190 1.00 96.12 94 ARG A C 1
ATOM 694 O O . ARG A 1 94 ? -40.020 24.500 0.972 1.00 96.12 94 ARG A O 1
ATOM 701 N N . GLU A 1 95 ? -38.758 24.320 -0.884 1.00 92.38 95 GLU A N 1
ATOM 702 C CA . GLU A 1 95 ? -37.801 23.358 -0.341 1.00 92.38 95 GLU A CA 1
ATOM 703 C C . GLU A 1 95 ? -37.052 23.940 0.865 1.00 92.38 95 GLU A C 1
ATOM 705 O O . GLU A 1 95 ? -37.084 23.344 1.941 1.00 92.38 95 GLU A O 1
ATOM 710 N N . GLN A 1 96 ? -36.489 25.149 0.748 1.00 93.81 96 GLN A N 1
ATOM 711 C CA . GLN A 1 96 ? -35.796 25.823 1.853 1.00 93.81 96 GLN A CA 1
ATOM 712 C C . GLN A 1 96 ? -36.700 26.015 3.085 1.00 93.81 96 GLN A C 1
ATOM 714 O O . GLN A 1 96 ? -36.260 25.835 4.224 1.00 93.81 96 GLN A O 1
ATOM 719 N N . ILE A 1 97 ? -37.980 26.353 2.883 1.00 95.06 97 ILE A N 1
ATOM 720 C CA . ILE A 1 97 ? -38.961 26.458 3.975 1.00 95.06 97 ILE A CA 1
ATOM 721 C C . ILE A 1 97 ? -39.189 25.092 4.638 1.00 95.06 97 ILE A C 1
ATOM 723 O O . ILE A 1 97 ? -39.247 25.012 5.867 1.00 95.06 97 ILE A O 1
ATOM 727 N N . ILE A 1 98 ? -39.314 24.017 3.856 1.00 93.62 98 ILE A N 1
ATOM 728 C CA . ILE A 1 98 ? -39.502 22.658 4.380 1.00 93.62 98 ILE A CA 1
ATOM 729 C C . ILE A 1 98 ? -38.261 22.204 5.157 1.00 93.62 98 ILE A C 1
ATOM 731 O O . ILE A 1 98 ? -38.412 21.747 6.290 1.00 93.62 98 ILE A O 1
ATOM 735 N N . GLN A 1 99 ? -37.054 22.411 4.624 1.00 92.69 99 GLN A N 1
ATOM 736 C CA . GLN A 1 99 ? -35.792 22.114 5.311 1.00 92.69 99 GLN A CA 1
ATOM 737 C C . GLN A 1 99 ? -35.698 22.852 6.661 1.00 92.69 99 GLN A C 1
ATOM 739 O O . GLN A 1 99 ? -35.456 22.226 7.694 1.00 92.69 99 GLN A O 1
ATOM 744 N N . ASN A 1 100 ? -36.006 24.156 6.698 1.00 93.44 100 ASN A N 1
ATOM 745 C CA . ASN A 1 100 ? -36.025 24.945 7.937 1.00 93.44 100 ASN A CA 1
ATOM 746 C C . ASN A 1 100 ? -37.064 24.433 8.957 1.00 93.44 100 ASN A C 1
ATOM 748 O O . ASN A 1 100 ? -36.802 24.415 10.165 1.00 93.44 100 ASN A O 1
ATOM 752 N N . LYS A 1 101 ? -38.243 23.996 8.494 1.00 96.25 101 LYS A N 1
ATOM 753 C CA . LYS A 1 101 ? -39.279 23.401 9.355 1.00 96.25 101 LYS A CA 1
ATOM 754 C C . LYS A 1 101 ? -38.852 22.036 9.899 1.00 96.25 101 LYS A C 1
ATOM 756 O O . LYS A 1 101 ? -39.070 21.788 11.081 1.00 96.25 101 LYS A O 1
ATOM 761 N N . ILE A 1 102 ? -38.206 21.194 9.090 1.00 95.25 102 ILE A N 1
ATOM 762 C CA . ILE A 1 102 ? -37.653 19.900 9.522 1.00 95.25 102 ILE A CA 1
ATOM 763 C C . ILE A 1 102 ? -36.563 20.111 10.578 1.00 95.25 102 ILE A C 1
ATOM 765 O O . ILE A 1 102 ? -36.657 19.524 11.651 1.00 95.25 102 ILE A O 1
ATOM 769 N N . ALA A 1 103 ? -35.603 21.010 10.343 1.00 92.56 103 ALA A N 1
ATOM 770 C CA . ALA A 1 103 ? -34.545 21.322 11.309 1.00 92.56 103 ALA A CA 1
ATOM 771 C C . ALA A 1 103 ? -35.097 21.874 12.641 1.00 92.56 103 ALA A C 1
ATOM 773 O O . ALA A 1 103 ? -34.576 21.582 13.719 1.00 92.56 103 ALA A O 1
ATOM 774 N N . THR A 1 104 ? -36.185 22.650 12.583 1.00 94.44 104 THR A N 1
ATOM 775 C CA . THR A 1 104 ? -36.877 23.144 13.785 1.00 94.44 104 THR A CA 1
ATOM 776 C C . THR A 1 104 ? -37.587 22.010 14.527 1.00 94.44 104 THR A C 1
ATOM 778 O O . THR A 1 104 ? -37.451 21.907 15.744 1.00 94.44 104 THR A O 1
ATOM 781 N N . LEU A 1 105 ? -38.299 21.131 13.813 1.00 95.00 105 LEU A N 1
ATOM 782 C CA . LEU A 1 105 ? -38.962 19.963 14.401 1.00 95.00 105 LEU A CA 1
ATOM 783 C C . LEU A 1 105 ? -37.956 18.994 15.029 1.00 95.00 105 LEU A C 1
ATOM 785 O O . LEU A 1 105 ? -38.181 18.561 16.151 1.00 95.00 105 LEU A O 1
ATOM 789 N N . GLN A 1 106 ? -36.831 18.719 14.365 1.00 92.19 106 GLN A N 1
ATOM 790 C CA . GLN A 1 106 ? -35.744 17.903 14.915 1.00 92.19 106 GLN A CA 1
ATOM 791 C C . GLN A 1 106 ? -35.243 18.464 16.251 1.00 92.19 106 GLN A C 1
ATOM 793 O O . GLN A 1 106 ? -35.193 17.726 17.228 1.00 92.19 106 GLN A O 1
ATOM 798 N N . ARG A 1 107 ? -34.977 19.776 16.335 1.00 95.38 107 ARG A N 1
ATOM 799 C CA . ARG A 1 107 ? -34.538 20.430 17.582 1.00 95.38 107 ARG A CA 1
ATOM 800 C C . ARG A 1 107 ? -35.583 20.362 18.702 1.00 95.38 107 ARG A C 1
ATOM 802 O O . ARG A 1 107 ? -35.229 20.222 19.868 1.00 95.38 107 ARG A O 1
ATOM 809 N N . VAL A 1 108 ? -36.870 20.475 18.366 1.00 96.44 108 VAL A N 1
ATOM 810 C CA . VAL A 1 108 ? -37.958 20.326 19.350 1.00 96.44 108 VAL A CA 1
ATOM 811 C C . VAL A 1 108 ? -38.073 18.872 19.813 1.00 96.44 108 VAL A C 1
ATOM 813 O O . VAL A 1 108 ? -38.258 18.638 21.004 1.00 96.44 108 VAL A O 1
ATOM 816 N N . VAL A 1 109 ? -37.914 17.897 18.913 1.00 96.31 109 VAL A N 1
ATOM 817 C CA . VAL A 1 109 ? -37.915 16.466 19.249 1.00 96.31 109 VAL A CA 1
ATOM 818 C C . VAL A 1 109 ? -36.738 16.113 20.158 1.00 96.31 109 VAL A C 1
ATOM 820 O O . VAL A 1 109 ? -36.982 15.516 21.202 1.00 96.31 109 VAL A O 1
ATOM 823 N N . THR A 1 110 ? -35.504 16.532 19.846 1.00 93.94 110 THR A N 1
ATOM 824 C CA . THR A 1 110 ? -34.341 16.260 20.715 1.00 93.94 110 THR A CA 1
ATOM 825 C C . THR A 1 110 ? -34.499 16.920 22.082 1.00 93.94 110 THR A C 1
ATOM 827 O O . THR A 1 110 ? -34.359 16.249 23.097 1.00 93.94 110 THR A O 1
ATOM 830 N N . SER A 1 111 ? -34.918 18.189 22.135 1.00 95.25 111 SER A N 1
ATOM 831 C CA . SER A 1 111 ? -35.174 18.883 23.405 1.00 95.25 111 SER A CA 1
ATOM 832 C C . SER A 1 111 ? -36.297 18.230 24.229 1.00 95.25 111 SER A C 1
ATOM 834 O O . SER A 1 111 ? -36.204 18.158 25.453 1.00 95.25 111 SER A O 1
ATOM 836 N N . THR A 1 112 ? -37.340 17.701 23.577 1.00 95.88 112 THR A N 1
ATOM 837 C CA . THR A 1 112 ? -38.418 16.961 24.257 1.00 95.88 112 THR A CA 1
ATOM 838 C C . THR A 1 112 ? -37.931 15.600 24.756 1.00 95.88 112 THR A C 1
ATOM 840 O O . THR A 1 112 ? -38.289 15.191 25.860 1.00 95.88 112 THR A O 1
ATOM 843 N N . GLN A 1 113 ? -37.092 14.911 23.977 1.00 94.62 113 GLN A N 1
ATOM 844 C CA . GLN A 1 113 ? -36.458 13.660 24.380 1.00 94.62 113 GLN A CA 1
ATOM 845 C C . GLN A 1 113 ? -35.556 13.875 25.603 1.00 94.62 113 GLN A C 1
ATOM 847 O O . GLN A 1 113 ? -35.781 13.223 26.618 1.00 94.62 113 GLN A O 1
ATOM 852 N N . GLU A 1 114 ? -34.631 14.836 25.562 1.00 94.19 114 GLU A N 1
ATOM 853 C CA . GLU A 1 114 ? -33.759 15.214 26.686 1.00 94.19 114 GLU A CA 1
ATOM 854 C C . GLU A 1 114 ? -34.570 15.547 27.948 1.00 94.19 114 GLU A C 1
ATOM 856 O O . GLU A 1 114 ? -34.278 15.046 29.036 1.00 94.19 114 GLU A O 1
ATOM 861 N N . ALA A 1 115 ? -35.635 16.346 27.811 1.00 94.00 115 ALA A N 1
ATOM 862 C CA . ALA A 1 115 ? -36.536 16.661 28.916 1.00 94.00 115 ALA A CA 1
ATOM 863 C C . ALA A 1 115 ? -37.229 15.404 29.475 1.00 94.00 115 ALA A C 1
ATOM 865 O O . ALA A 1 115 ? -37.334 15.253 30.693 1.00 94.00 115 ALA A O 1
ATOM 866 N N . SER A 1 116 ? -37.659 14.478 28.609 1.00 93.62 116 SER A N 1
ATOM 867 C CA . SER A 1 116 ? -38.252 13.208 29.037 1.00 93.62 116 SER A CA 1
ATOM 868 C C . SER A 1 116 ? -37.242 12.303 29.748 1.00 93.62 116 SER A C 1
ATOM 870 O O . SER A 1 116 ? -37.553 11.782 30.815 1.00 93.62 116 SER A O 1
ATOM 872 N N . GLU A 1 117 ? -36.020 12.167 29.231 1.00 91.50 117 GLU A N 1
ATOM 873 C CA . GLU A 1 117 ? -34.961 11.355 29.836 1.00 91.50 117 GLU A CA 1
ATOM 874 C C . GLU A 1 117 ? -34.571 11.895 31.213 1.00 91.50 117 GLU A C 1
ATOM 876 O O . GLU A 1 117 ? -34.382 11.124 32.153 1.00 91.50 117 GLU A O 1
ATOM 881 N N . ASN A 1 118 ? -34.504 13.219 31.358 1.00 93.06 118 ASN A N 1
ATOM 882 C CA . ASN A 1 118 ? -34.274 13.874 32.641 1.00 93.06 118 ASN A CA 1
ATOM 883 C C . ASN A 1 118 ? -35.443 13.661 33.616 1.00 93.06 118 ASN A C 1
ATOM 885 O O . ASN A 1 118 ? -35.200 13.432 34.797 1.00 93.06 118 ASN A O 1
ATOM 889 N N . ASN A 1 119 ? -36.692 13.650 33.138 1.00 94.00 119 ASN A N 1
ATOM 890 C CA . ASN A 1 119 ? -37.859 13.337 33.966 1.00 94.00 119 ASN A CA 1
ATOM 891 C C . ASN A 1 119 ? -37.856 11.873 34.453 1.00 94.00 119 ASN A C 1
ATOM 893 O O . ASN A 1 119 ? -38.081 11.619 35.632 1.00 94.00 119 ASN A O 1
ATOM 897 N N . TRP A 1 120 ? -37.535 10.907 33.582 1.00 90.56 120 TRP A N 1
ATOM 898 C CA . TRP A 1 120 ? -37.394 9.498 33.981 1.00 90.56 120 TRP A CA 1
ATOM 899 C C . TRP A 1 120 ? -36.228 9.286 34.961 1.00 90.56 120 TRP A C 1
ATOM 901 O O . TRP A 1 120 ? -36.381 8.532 35.919 1.00 90.56 120 TRP A O 1
ATOM 911 N N . LYS A 1 121 ? -35.093 9.982 34.784 1.00 90.81 121 LYS A N 1
ATOM 912 C CA . LYS A 1 121 ? -33.982 9.976 35.759 1.00 90.81 121 LYS A CA 1
ATOM 913 C C . LYS A 1 121 ? -34.424 10.527 37.118 1.00 90.81 121 LYS A C 1
ATOM 915 O O . LYS A 1 121 ? -34.203 9.866 38.127 1.00 90.81 121 LYS A O 1
ATOM 920 N N . ALA A 1 122 ? -35.098 11.679 37.139 1.00 92.38 122 ALA A N 1
ATOM 921 C CA . ALA A 1 122 ? -35.604 12.292 38.368 1.00 92.38 122 ALA A CA 1
ATOM 922 C C . ALA A 1 122 ? -36.603 11.384 39.108 1.00 92.38 122 ALA A C 1
ATOM 924 O O . ALA A 1 122 ? -36.506 11.239 40.322 1.00 92.38 122 ALA A O 1
ATOM 925 N N . MET A 1 123 ? -37.500 10.707 38.381 1.00 91.69 123 MET A N 1
ATOM 926 C CA . MET A 1 123 ? -38.443 9.742 38.959 1.00 91.69 123 MET A CA 1
ATOM 927 C C . MET A 1 123 ? -37.726 8.538 39.598 1.00 91.69 123 MET A C 1
ATOM 929 O O . MET A 1 123 ? -38.058 8.143 40.710 1.00 91.69 123 MET A O 1
ATOM 933 N N . ILE A 1 124 ? -36.692 7.992 38.944 1.00 89.62 124 ILE A N 1
ATOM 934 C CA . ILE A 1 124 ? -35.871 6.899 39.502 1.00 89.62 124 ILE A CA 1
ATOM 935 C C . ILE A 1 124 ? -35.100 7.362 40.752 1.00 89.62 124 ILE A C 1
ATOM 937 O O . ILE A 1 124 ? -34.913 6.590 41.697 1.00 89.62 124 ILE A O 1
ATOM 941 N N . GLU A 1 125 ? -34.639 8.614 40.780 1.00 91.25 125 GLU A N 1
ATOM 942 C CA . GLU A 1 125 ? -34.004 9.207 41.961 1.00 91.25 125 GLU A CA 1
ATOM 943 C C . GLU A 1 125 ? -35.004 9.415 43.110 1.00 91.25 125 GLU A C 1
ATOM 945 O O . GLU A 1 125 ? -34.669 9.110 44.256 1.00 91.25 125 GLU A O 1
ATOM 950 N N . GLU A 1 126 ? -36.236 9.841 42.821 1.00 94.38 126 GLU A N 1
ATOM 951 C CA . GLU A 1 126 ? -37.326 9.954 43.799 1.00 94.38 126 GLU A CA 1
ATOM 952 C C . GLU A 1 126 ? -37.709 8.584 44.384 1.00 94.38 126 GLU A C 1
ATOM 954 O O . GLU A 1 126 ? -37.696 8.425 45.606 1.00 94.38 126 GLU A O 1
ATOM 959 N N . ASP A 1 127 ? -37.916 7.562 43.546 1.00 90.81 127 ASP A N 1
ATOM 960 C CA . ASP A 1 127 ? -38.161 6.179 43.983 1.00 90.81 127 ASP A CA 1
ATOM 961 C C . ASP A 1 127 ? -37.019 5.657 44.871 1.00 90.81 127 ASP A C 1
ATOM 963 O O . ASP A 1 127 ? -37.242 5.006 45.898 1.00 90.81 127 ASP A O 1
ATOM 967 N N . ARG A 1 128 ? -35.764 5.965 44.521 1.00 91.88 128 ARG A N 1
ATOM 968 C CA . ARG A 1 128 ? -34.591 5.592 45.325 1.00 91.88 128 ARG A CA 1
ATOM 969 C C . ARG A 1 128 ? -34.562 6.308 46.679 1.00 91.88 128 ARG A C 1
ATOM 971 O O . ARG A 1 128 ? -34.139 5.705 47.670 1.00 91.88 128 ARG A O 1
ATOM 978 N N . LEU A 1 129 ? -34.986 7.570 46.737 1.00 93.69 129 LEU A N 1
ATOM 979 C CA . LEU A 1 129 ? -35.103 8.333 47.982 1.00 93.69 129 LEU A CA 1
ATOM 980 C C . LEU A 1 129 ? -36.255 7.814 48.853 1.00 93.69 129 LEU A C 1
ATOM 982 O O . LEU A 1 129 ? -36.048 7.630 50.051 1.00 93.69 129 LEU A O 1
ATOM 986 N N . LEU A 1 130 ? -37.409 7.486 48.266 1.00 93.75 130 LEU A N 1
ATOM 987 C CA . LEU A 1 130 ? -38.551 6.872 48.954 1.00 93.75 130 LEU A CA 1
ATOM 988 C C . LEU A 1 130 ? -38.168 5.534 49.596 1.00 93.75 130 LEU A C 1
ATOM 990 O O . LEU A 1 130 ? -38.273 5.391 50.813 1.00 93.75 130 LEU A O 1
ATOM 994 N N . ASN A 1 131 ? -37.586 4.605 48.829 1.00 90.00 131 ASN A N 1
ATOM 995 C CA . ASN A 1 131 ? -37.079 3.329 49.356 1.00 90.00 131 ASN A CA 1
ATOM 996 C C . ASN A 1 131 ? -36.061 3.532 50.501 1.00 90.00 131 ASN A C 1
ATOM 998 O O . ASN A 1 131 ? -36.009 2.756 51.464 1.00 90.00 131 ASN A O 1
ATOM 1002 N N . ARG A 1 132 ? -35.235 4.587 50.428 1.00 93.19 132 ARG A N 1
ATOM 1003 C CA . ARG A 1 132 ? -34.288 4.927 51.498 1.00 93.19 132 ARG A CA 1
ATOM 1004 C C . ARG A 1 132 ? -34.994 5.455 52.749 1.00 93.19 132 ARG A C 1
ATOM 1006 O O . ARG A 1 132 ? -34.563 5.098 53.844 1.00 93.19 132 ARG A O 1
ATOM 1013 N N . ILE A 1 133 ? -36.044 6.263 52.602 1.00 91.38 133 ILE A N 1
ATOM 1014 C CA . ILE A 1 133 ? -36.879 6.749 53.710 1.00 91.38 133 ILE A CA 1
ATOM 1015 C C . ILE A 1 133 ? -37.582 5.569 54.388 1.00 91.38 133 ILE A C 1
ATOM 1017 O O . ILE A 1 133 ? -37.383 5.384 55.584 1.00 91.38 133 ILE A O 1
ATOM 1021 N N . GLU A 1 134 ? -38.271 4.705 53.637 1.00 91.31 134 GLU A N 1
ATOM 1022 C CA . GLU A 1 134 ? -38.936 3.505 54.176 1.00 91.31 134 GLU A CA 1
ATOM 1023 C C . GLU A 1 134 ? -37.965 2.610 54.963 1.00 91.31 134 GLU A C 1
ATOM 1025 O O . GLU A 1 134 ? -38.265 2.154 56.068 1.00 91.31 134 GLU A O 1
ATOM 1030 N N . THR A 1 135 ? -36.751 2.409 54.436 1.00 86.44 135 THR A N 1
ATOM 1031 C CA . THR A 1 135 ? -35.699 1.650 55.131 1.00 86.44 135 THR A CA 1
ATOM 1032 C C . THR A 1 135 ? -35.296 2.312 56.454 1.00 86.44 135 THR A C 1
ATOM 1034 O O . THR A 1 135 ? -35.106 1.621 57.457 1.00 86.44 135 THR A O 1
ATOM 1037 N N . LEU A 1 136 ? -35.151 3.641 56.481 1.00 88.38 136 LEU A N 1
ATOM 1038 C CA . LEU A 1 136 ? -34.788 4.392 57.687 1.00 88.38 136 LEU A CA 1
ATOM 1039 C C . LEU A 1 136 ? -35.926 4.403 58.718 1.00 88.38 136 LEU A C 1
ATOM 1041 O O . LEU A 1 136 ? -35.658 4.261 59.910 1.00 88.38 136 LEU A O 1
ATOM 1045 N N . GLU A 1 137 ? -37.182 4.504 58.284 1.00 85.19 137 GLU A N 1
ATOM 1046 C CA . GLU A 1 137 ? -38.360 4.408 59.152 1.00 85.19 137 GLU A CA 1
ATOM 1047 C C . GLU A 1 137 ? -38.485 3.011 59.773 1.00 85.19 137 GLU A C 1
ATOM 1049 O O . GLU A 1 137 ? -38.637 2.889 60.992 1.00 85.19 137 GLU A O 1
ATOM 1054 N N . ALA A 1 138 ? -38.314 1.949 58.978 1.00 80.50 138 ALA A N 1
ATOM 1055 C CA . ALA A 1 138 ? -38.301 0.571 59.466 1.00 80.50 138 ALA A CA 1
ATOM 1056 C C . ALA A 1 138 ? -37.161 0.321 60.474 1.00 80.50 138 ALA A C 1
ATOM 1058 O O . ALA A 1 138 ? -37.370 -0.322 61.509 1.00 80.50 138 ALA A O 1
ATOM 1059 N N . GLN A 1 139 ? -35.965 0.869 60.221 1.00 80.44 139 GLN A N 1
ATOM 1060 C CA . GLN A 1 139 ? -34.840 0.826 61.163 1.00 80.44 139 GLN A CA 1
ATOM 1061 C C . GLN A 1 139 ? -35.165 1.568 62.466 1.00 80.44 139 GLN A C 1
ATOM 1063 O O . GLN A 1 139 ? -34.990 1.009 63.549 1.00 80.44 139 GLN A O 1
ATOM 1068 N N . LEU A 1 140 ? -35.702 2.787 62.382 1.00 79.88 140 LEU A N 1
ATOM 1069 C CA . LEU A 1 140 ? -36.071 3.599 63.542 1.00 79.88 140 LEU A CA 1
ATOM 1070 C C . LEU A 1 140 ? -37.157 2.909 64.384 1.00 79.88 140 LEU A C 1
ATOM 1072 O O . LEU A 1 140 ? -37.056 2.860 65.611 1.00 79.88 140 LEU A O 1
ATOM 1076 N N . GLN A 1 141 ? -38.146 2.286 63.739 1.00 79.88 141 GLN A N 1
ATOM 1077 C CA . GLN A 1 141 ? -39.230 1.565 64.405 1.00 79.88 141 GLN A CA 1
ATOM 1078 C C . GLN A 1 141 ? -38.804 0.202 64.989 1.00 79.88 141 GLN A C 1
ATOM 1080 O O . GLN A 1 141 ? -39.432 -0.277 65.938 1.00 79.88 141 GLN A O 1
ATOM 1085 N N . SER A 1 142 ? -37.725 -0.398 64.474 1.00 67.44 142 SER A N 1
ATOM 1086 C CA . SER A 1 142 ? -37.063 -1.579 65.051 1.00 67.44 142 SER A CA 1
ATOM 1087 C C . SER A 1 142 ? -36.216 -1.217 66.281 1.00 67.44 142 SER A C 1
ATOM 1089 O O . SER A 1 142 ? -36.368 -1.824 67.350 1.00 67.44 142 SER A O 1
ATOM 1091 N N . CYS A 1 143 ? -35.399 -0.161 66.177 1.00 67.62 143 CYS A N 1
ATOM 1092 C CA . CYS A 1 143 ? -34.616 0.391 67.286 1.00 67.62 143 CYS A CA 1
ATOM 1093 C C . CYS A 1 143 ? -35.514 0.828 68.452 1.00 67.62 143 CYS A C 1
ATOM 1095 O O . CYS A 1 143 ? -35.236 0.493 69.601 1.00 67.62 143 CYS A O 1
ATOM 1097 N N . ALA A 1 144 ? -36.655 1.461 68.163 1.00 67.25 144 ALA A N 1
ATOM 1098 C CA . ALA A 1 144 ? -37.647 1.854 69.166 1.00 67.25 144 ALA A CA 1
ATOM 1099 C C . ALA A 1 144 ? -38.252 0.683 69.975 1.00 67.25 144 ALA A C 1
ATOM 1101 O O . ALA A 1 144 ? -38.941 0.931 70.964 1.00 67.25 144 ALA A O 1
ATOM 1102 N N . LYS A 1 145 ? -38.040 -0.581 69.569 1.00 62.31 145 LYS A N 1
ATOM 1103 C CA . LYS A 1 145 ? -38.699 -1.755 70.166 1.00 62.31 145 LYS A CA 1
ATOM 1104 C C . LYS A 1 145 ? -37.778 -2.784 70.833 1.00 62.31 145 LYS A C 1
ATOM 1106 O O . LYS A 1 145 ? -38.318 -3.638 71.533 1.00 62.31 145 LYS A O 1
ATOM 1111 N N . SER A 1 146 ? -36.449 -2.796 70.625 1.00 61.31 146 SER A N 1
ATOM 1112 C CA . SER A 1 146 ? -35.655 -3.973 71.068 1.00 61.31 146 SER A CA 1
ATOM 1113 C C . SER A 1 146 ? -34.143 -3.841 71.352 1.00 61.31 146 SER A C 1
ATOM 1115 O O . SER A 1 146 ? -33.503 -4.870 71.623 1.00 61.31 146 SER A O 1
ATOM 1117 N N . THR A 1 147 ? -33.543 -2.646 71.308 1.00 57.38 147 THR A N 1
ATOM 1118 C CA . THR A 1 147 ? -32.085 -2.480 71.489 1.00 57.38 147 THR A CA 1
ATOM 1119 C C . THR A 1 147 ? -31.647 -2.502 72.956 1.00 57.38 147 THR A C 1
ATOM 1121 O O . THR A 1 147 ? -31.775 -1.514 73.675 1.00 57.38 147 THR A O 1
ATOM 1124 N N . THR A 1 148 ? -31.076 -3.632 73.378 1.00 67.50 148 THR A N 1
ATOM 1125 C CA . THR A 1 148 ? -30.217 -3.756 74.568 1.00 67.50 148 THR A CA 1
ATOM 1126 C C . THR A 1 148 ? -28.764 -3.410 74.212 1.00 67.50 148 THR A C 1
ATOM 1128 O O . THR A 1 148 ? -28.364 -3.593 73.062 1.00 67.50 148 THR A O 1
ATOM 1131 N N . ASP A 1 149 ? -27.963 -2.938 75.178 1.00 67.88 149 ASP A N 1
ATOM 1132 C CA . ASP A 1 149 ? -26.602 -2.411 74.931 1.00 67.88 149 ASP A CA 1
ATOM 1133 C C . ASP A 1 149 ? -25.682 -3.406 74.195 1.00 67.88 149 ASP A C 1
ATOM 1135 O O . ASP A 1 149 ? -24.984 -3.031 73.255 1.00 67.88 149 ASP A O 1
ATOM 1139 N N . ASP A 1 150 ? -25.755 -4.698 74.528 1.00 71.31 150 ASP A N 1
ATOM 1140 C CA . ASP A 1 150 ? -24.956 -5.738 73.863 1.00 71.31 150 ASP A CA 1
ATOM 1141 C C . ASP A 1 150 ? -25.275 -5.883 72.366 1.00 71.31 150 ASP A C 1
ATOM 1143 O O . ASP A 1 150 ? -24.363 -6.039 71.557 1.00 71.31 150 ASP A O 1
ATOM 1147 N N . LYS A 1 151 ? -26.549 -5.740 71.967 1.00 75.81 151 LYS A N 1
ATOM 1148 C CA . LYS A 1 151 ? -26.939 -5.771 70.546 1.00 75.81 151 LYS A CA 1
ATOM 1149 C C . LYS A 1 151 ? -26.415 -4.553 69.793 1.00 75.81 151 LYS A C 1
ATOM 1151 O O . LYS A 1 151 ? -26.061 -4.669 68.627 1.00 75.81 151 LYS A O 1
ATOM 1156 N N . LEU A 1 152 ? -26.353 -3.390 70.448 1.00 77.00 152 LEU A N 1
ATOM 1157 C CA . LEU A 1 152 ? -25.766 -2.186 69.856 1.00 77.00 152 LEU A CA 1
ATOM 1158 C C . LEU A 1 152 ? -24.260 -2.368 69.634 1.00 77.00 152 LEU A C 1
ATOM 1160 O O . LEU A 1 152 ? -23.754 -1.998 68.579 1.00 77.00 152 LEU A O 1
ATOM 1164 N N . ARG A 1 153 ? -23.547 -2.989 70.582 1.00 78.88 153 ARG A N 1
ATOM 1165 C CA . ARG A 1 153 ? -22.115 -3.310 70.437 1.00 78.88 153 ARG A CA 1
ATOM 1166 C C . ARG A 1 153 ? -21.858 -4.311 69.312 1.00 78.88 153 ARG A C 1
ATOM 1168 O O . ARG A 1 153 ? -20.941 -4.105 68.520 1.00 78.88 153 ARG A O 1
ATOM 1175 N N . GLU A 1 154 ? -22.669 -5.363 69.225 1.00 81.31 154 GLU A N 1
ATOM 1176 C CA . GLU A 1 154 ? -22.565 -6.380 68.174 1.00 81.31 154 GLU A CA 1
ATOM 1177 C C . GLU A 1 154 ? -22.880 -5.796 66.784 1.00 81.31 154 GLU A C 1
ATOM 1179 O O . GLU A 1 154 ? -22.138 -6.038 65.830 1.00 81.31 154 GLU A O 1
ATOM 1184 N N . GLU A 1 155 ? -23.891 -4.926 66.678 1.00 84.38 155 GLU A N 1
ATOM 1185 C CA . GLU A 1 155 ? -24.222 -4.216 65.436 1.00 84.38 155 GLU A CA 1
ATOM 1186 C C . GLU A 1 155 ? -23.128 -3.216 65.027 1.00 84.38 155 GLU A C 1
ATOM 1188 O O . GLU A 1 155 ? -22.764 -3.154 63.854 1.00 84.38 155 GLU A O 1
ATOM 1193 N N . ILE A 1 156 ? -22.530 -2.481 65.975 1.00 79.00 156 ILE A N 1
ATOM 1194 C CA . ILE A 1 156 ? -21.378 -1.601 65.708 1.00 79.00 156 ILE A CA 1
ATOM 1195 C C . ILE A 1 156 ? -20.188 -2.413 65.177 1.00 79.00 156 ILE A C 1
ATOM 1197 O O . ILE A 1 156 ? -19.564 -2.003 64.197 1.00 79.00 156 ILE A O 1
ATOM 1201 N N . ALA A 1 157 ? -19.895 -3.577 65.764 1.00 81.44 157 ALA A N 1
ATOM 1202 C CA . ALA A 1 157 ? -18.838 -4.463 65.278 1.00 81.44 157 ALA A CA 1
ATOM 1203 C C . ALA A 1 157 ? -19.150 -5.024 63.874 1.00 81.44 157 ALA A C 1
ATOM 1205 O O . ALA A 1 157 ? -18.254 -5.099 63.026 1.00 81.44 157 ALA A O 1
ATOM 1206 N N . ARG A 1 158 ? -20.418 -5.361 63.585 1.00 91.81 158 ARG A N 1
ATOM 1207 C CA . ARG A 1 158 ? -20.853 -5.780 62.241 1.00 91.81 158 ARG A CA 1
ATOM 1208 C C . ARG A 1 158 ? -20.676 -4.653 61.222 1.00 91.81 158 ARG A C 1
ATOM 1210 O O . ARG A 1 158 ? -20.081 -4.883 60.173 1.00 91.81 158 ARG A O 1
ATOM 1217 N N . LEU A 1 159 ? -21.114 -3.438 61.554 1.00 84.56 159 LEU A N 1
ATOM 1218 C CA . LEU A 1 159 ? -21.006 -2.252 60.698 1.00 84.56 159 LEU A CA 1
ATOM 1219 C C . LEU A 1 159 ? -19.551 -1.832 60.450 1.00 84.56 159 LEU A C 1
ATOM 1221 O O . LEU A 1 159 ? -19.222 -1.425 59.339 1.00 84.56 159 LEU A O 1
ATOM 1225 N N . GLN A 1 160 ? -18.656 -1.966 61.435 1.00 82.25 160 GLN A N 1
ATOM 1226 C CA . GLN A 1 160 ? -17.217 -1.745 61.238 1.00 82.25 160 GLN A CA 1
ATOM 1227 C C . GLN A 1 160 ? -16.632 -2.749 60.235 1.00 82.25 160 GLN A C 1
ATOM 1229 O O . GLN A 1 160 ? -15.967 -2.347 59.282 1.00 82.25 160 GLN A O 1
ATOM 1234 N N . LYS A 1 161 ? -16.962 -4.037 60.384 1.00 88.25 161 LYS A N 1
ATOM 1235 C CA . LYS A 1 161 ? -16.519 -5.103 59.475 1.00 88.25 161 LYS A CA 1
ATOM 1236 C C . LYS A 1 161 ? -17.121 -4.986 58.070 1.00 88.25 161 LYS A C 1
ATOM 1238 O O . LYS A 1 161 ? -16.470 -5.324 57.085 1.00 88.25 161 LYS A O 1
ATOM 1243 N N . GLU A 1 162 ? -18.358 -4.505 57.955 1.00 87.12 162 GLU A N 1
ATOM 1244 C CA . GLU A 1 162 ? -18.963 -4.132 56.673 1.00 87.12 162 GLU A CA 1
ATOM 1245 C C . GLU A 1 162 ? -18.245 -2.928 56.055 1.00 87.12 162 GLU A C 1
ATOM 1247 O O . GLU A 1 162 ? -17.903 -2.989 54.877 1.00 87.12 162 GLU A O 1
ATOM 1252 N N . ARG A 1 163 ? -17.935 -1.877 56.832 1.00 88.81 163 ARG A N 1
ATOM 1253 C CA . ARG A 1 163 ? -17.173 -0.711 56.352 1.00 88.81 163 ARG A CA 1
ATOM 1254 C C . ARG A 1 163 ? -15.819 -1.123 55.783 1.00 88.81 163 ARG A C 1
ATOM 1256 O O . ARG A 1 163 ? -15.491 -0.698 54.685 1.00 88.81 163 ARG A O 1
ATOM 1263 N N . GLU A 1 164 ? -15.066 -1.957 56.497 1.00 85.94 164 GLU A N 1
ATOM 1264 C CA . GLU A 1 164 ? -13.772 -2.484 56.040 1.00 85.94 164 GLU A CA 1
ATOM 1265 C C . GLU A 1 164 ? -13.921 -3.267 54.726 1.00 85.94 164 GLU A C 1
ATOM 1267 O O . GLU A 1 164 ? -13.209 -2.996 53.764 1.00 85.94 164 GLU A O 1
ATOM 1272 N N . ARG A 1 165 ? -14.925 -4.150 54.623 1.00 88.00 165 ARG A N 1
ATOM 1273 C CA . ARG A 1 165 ? -15.227 -4.887 53.381 1.00 88.00 165 ARG A CA 1
ATOM 1274 C C . ARG A 1 165 ? -15.598 -3.977 52.211 1.00 88.00 165 ARG A C 1
ATOM 1276 O O . ARG A 1 165 ? -15.137 -4.219 51.097 1.00 88.00 165 ARG A O 1
ATOM 1283 N N . TYR A 1 166 ? -16.419 -2.950 52.433 1.00 88.44 166 TYR A N 1
ATOM 1284 C CA . TYR A 1 166 ? -16.744 -1.959 51.402 1.00 88.44 166 TYR A CA 1
ATOM 1285 C C . TYR A 1 166 ? -15.508 -1.152 50.996 1.00 88.44 166 TYR A C 1
ATOM 1287 O O . TYR A 1 166 ? -15.303 -0.913 49.810 1.00 88.44 166 TYR A O 1
ATOM 1295 N N . GLU A 1 167 ? -14.667 -0.771 51.958 1.00 84.19 167 GLU A N 1
ATOM 1296 C CA . GLU A 1 167 ? -13.429 -0.030 51.723 1.00 84.19 167 GLU A CA 1
ATOM 1297 C C . GLU A 1 167 ? -12.432 -0.850 50.889 1.00 84.19 167 GLU A C 1
ATOM 1299 O O . GLU A 1 167 ? -11.859 -0.333 49.931 1.00 84.19 167 GLU A O 1
ATOM 1304 N N . ASP A 1 168 ? -12.273 -2.140 51.186 1.00 81.81 168 ASP A N 1
ATOM 1305 C CA . ASP A 1 168 ? -11.392 -3.038 50.436 1.00 81.81 168 ASP A CA 1
ATOM 1306 C C . ASP A 1 168 ? -11.950 -3.374 49.048 1.00 81.81 168 ASP A C 1
ATOM 1308 O O . ASP A 1 168 ? -11.216 -3.289 48.063 1.00 81.81 168 ASP A O 1
ATOM 1312 N N . THR A 1 169 ? -13.259 -3.623 48.930 1.00 88.06 169 THR A N 1
ATOM 1313 C CA . THR A 1 169 ? -13.923 -3.833 47.628 1.00 88.06 169 THR A CA 1
ATOM 1314 C C . THR A 1 169 ? -13.809 -2.587 46.741 1.00 88.06 169 THR A C 1
ATOM 1316 O O . THR A 1 169 ? -13.550 -2.694 45.542 1.00 88.06 169 THR A O 1
ATOM 1319 N N . ALA A 1 170 ? -13.940 -1.387 47.318 1.00 77.25 170 ALA A N 1
ATOM 1320 C CA . ALA A 1 170 ? -13.756 -0.128 46.600 1.00 77.25 170 ALA A CA 1
ATOM 1321 C C . ALA A 1 170 ? -12.294 0.084 46.171 1.00 77.25 170 ALA A C 1
ATOM 1323 O O . ALA A 1 170 ? -12.053 0.469 45.028 1.00 77.25 170 ALA A O 1
ATOM 1324 N N . LYS A 1 171 ? -11.311 -0.214 47.037 1.00 81.62 171 LYS A N 1
ATOM 1325 C CA . LYS A 1 171 ? -9.879 -0.177 46.677 1.00 81.62 171 LYS A CA 1
ATOM 1326 C C . LYS A 1 171 ? -9.552 -1.154 45.549 1.00 81.62 171 LYS A C 1
ATOM 1328 O O . LYS A 1 171 ? -8.784 -0.807 44.657 1.00 81.62 171 LYS A O 1
ATOM 1333 N N . GLU A 1 172 ? -10.096 -2.366 45.587 1.00 86.94 172 GLU A N 1
ATOM 1334 C CA . GLU A 1 172 ? -9.845 -3.396 44.575 1.00 86.94 172 GLU A CA 1
ATOM 1335 C C . GLU A 1 172 ? -10.510 -3.052 43.236 1.00 86.94 172 GLU A C 1
ATOM 1337 O O . GLU A 1 172 ? -9.857 -3.119 42.195 1.00 86.94 172 GLU A O 1
ATOM 1342 N N . SER A 1 173 ? -11.744 -2.539 43.264 1.00 83.44 173 SER A N 1
ATOM 1343 C CA . SER A 1 173 ? -12.413 -1.966 42.088 1.00 83.44 173 SER A CA 1
ATOM 1344 C C . SER A 1 173 ? -11.623 -0.795 41.483 1.00 83.44 173 SER A C 1
ATOM 1346 O O . SER A 1 173 ? -11.396 -0.760 40.275 1.00 83.44 173 SER A O 1
ATOM 1348 N N . LEU A 1 174 ? -11.105 0.121 42.313 1.00 86.06 174 LEU A N 1
ATOM 1349 C CA . LEU A 1 174 ? -10.284 1.247 41.854 1.00 86.06 174 LEU A CA 1
ATOM 1350 C C . LEU A 1 174 ? -8.957 0.779 41.231 1.00 86.06 174 LEU A C 1
ATOM 1352 O O . LEU A 1 174 ? -8.548 1.302 40.196 1.00 86.06 174 LEU A O 1
ATOM 1356 N N . LYS A 1 175 ? -8.291 -0.220 41.829 1.00 85.31 175 LYS A N 1
ATOM 1357 C CA . LYS A 1 175 ? -7.084 -0.846 41.259 1.00 85.31 175 LYS A CA 1
ATOM 1358 C C . LYS A 1 175 ? -7.379 -1.496 39.908 1.00 85.31 175 LYS A C 1
ATOM 1360 O O . LYS A 1 175 ? -6.600 -1.309 38.979 1.00 85.31 175 LYS A O 1
ATOM 1365 N N . LYS A 1 176 ? -8.501 -2.216 39.787 1.00 88.44 176 LYS A N 1
ATOM 1366 C CA . LYS A 1 176 ? -8.931 -2.848 38.534 1.00 88.44 176 LYS A CA 1
ATOM 1367 C C . LYS A 1 176 ? -9.202 -1.803 37.450 1.00 88.44 176 LYS A C 1
ATOM 1369 O O . LYS A 1 176 ? -8.626 -1.902 36.375 1.00 88.44 176 LYS A O 1
ATOM 1374 N N . ALA A 1 177 ? -9.959 -0.751 37.762 1.00 82.25 177 ALA A N 1
ATOM 1375 C CA . ALA A 1 177 ? -10.224 0.350 36.834 1.00 82.25 177 ALA A CA 1
ATOM 1376 C C . ALA A 1 177 ? -8.944 1.112 36.426 1.00 82.25 177 ALA A C 1
ATOM 1378 O O . ALA A 1 177 ? -8.807 1.534 35.278 1.00 82.25 177 ALA A O 1
ATOM 1379 N N . LEU A 1 178 ? -7.976 1.271 37.338 1.00 87.88 178 LEU A N 1
ATOM 1380 C CA . LEU A 1 178 ? -6.669 1.858 37.020 1.00 87.88 178 LEU A CA 1
ATOM 1381 C C . LEU A 1 178 ? -5.857 0.958 36.076 1.00 87.88 178 LEU A C 1
ATOM 1383 O O . LEU A 1 178 ? -5.257 1.462 35.129 1.00 87.88 178 LEU A O 1
ATOM 1387 N N . GLN A 1 179 ? -5.854 -0.354 36.315 1.00 90.94 179 GLN A N 1
ATOM 1388 C CA . GLN A 1 179 ? -5.192 -1.340 35.459 1.00 90.94 179 GLN A CA 1
ATOM 1389 C C . GLN A 1 179 ? -5.822 -1.366 34.058 1.00 90.94 179 GLN A C 1
ATOM 1391 O O . GLN A 1 179 ? -5.107 -1.234 33.068 1.00 90.94 179 GLN A O 1
ATOM 1396 N N . GLU A 1 180 ? -7.154 -1.426 33.972 1.00 86.06 180 GLU A N 1
ATOM 1397 C CA . GLU A 1 180 ? -7.913 -1.343 32.717 1.00 86.06 180 GLU A CA 1
ATOM 1398 C C . GLU A 1 180 ? -7.611 -0.036 31.964 1.00 86.06 180 GLU A C 1
ATOM 1400 O O . GLU A 1 180 ? -7.373 -0.063 30.757 1.00 86.06 180 GLU A O 1
ATOM 1405 N N . LYS A 1 181 ? -7.515 1.103 32.668 1.00 87.75 181 LYS A N 1
ATOM 1406 C CA . LYS A 1 181 ? -7.098 2.386 32.076 1.00 87.75 181 LYS A CA 1
ATOM 1407 C C . LYS A 1 181 ? -5.663 2.350 31.540 1.00 87.75 181 LYS A C 1
ATOM 1409 O O . LYS A 1 181 ? -5.410 2.897 30.470 1.00 87.75 181 LYS A O 1
ATOM 1414 N N . LEU A 1 182 ? -4.716 1.748 32.262 1.00 87.50 182 LEU A N 1
ATOM 1415 C CA . LEU A 1 182 ? -3.325 1.630 31.807 1.00 87.50 182 LEU A CA 1
ATOM 1416 C C . LEU A 1 182 ? -3.205 0.715 30.581 1.00 87.50 182 LEU A C 1
ATOM 1418 O O . LEU A 1 182 ? -2.443 1.014 29.668 1.00 87.50 182 LEU A O 1
ATOM 1422 N N . GLU A 1 183 ? -3.977 -0.368 30.529 1.00 90.19 183 GLU A N 1
ATOM 1423 C CA . GLU A 1 183 ? -4.046 -1.249 29.361 1.00 90.19 183 GLU A CA 1
ATOM 1424 C C . GLU A 1 183 ? -4.743 -0.583 28.169 1.00 90.19 183 GLU A C 1
ATOM 1426 O O . GLU A 1 183 ? -4.297 -0.749 27.038 1.00 90.19 183 GLU A O 1
ATOM 1431 N N . ALA A 1 184 ? -5.793 0.211 28.399 1.00 81.75 184 ALA A N 1
ATOM 1432 C CA . ALA A 1 184 ? -6.410 1.030 27.358 1.00 81.75 184 ALA A CA 1
ATOM 1433 C C . ALA A 1 184 ? -5.424 2.069 26.798 1.00 81.75 184 ALA A C 1
ATOM 1435 O O . ALA A 1 184 ? -5.317 2.201 25.585 1.00 81.75 184 ALA A O 1
ATOM 1436 N N . LEU A 1 185 ? -4.649 2.747 27.654 1.00 86.06 185 LEU A N 1
ATOM 1437 C CA . LEU A 1 185 ? -3.617 3.697 27.219 1.00 86.06 185 LEU A CA 1
ATOM 1438 C C . LEU A 1 185 ? -2.498 3.026 26.409 1.00 86.06 185 LEU A C 1
ATOM 1440 O O . LEU A 1 185 ? -2.071 3.594 25.410 1.00 86.06 185 LEU A O 1
ATOM 1444 N N . ARG A 1 186 ? -2.058 1.813 26.783 1.00 90.75 186 ARG A N 1
ATOM 1445 C CA . ARG A 1 186 ? -1.106 1.042 25.960 1.00 90.75 186 ARG A CA 1
ATOM 1446 C C . ARG A 1 186 ? -1.689 0.695 24.594 1.00 90.75 186 ARG A C 1
ATOM 1448 O O . ARG A 1 186 ? -1.030 0.952 23.599 1.00 90.75 186 ARG A O 1
ATOM 1455 N N . ARG A 1 187 ? -2.935 0.208 24.537 1.00 89.75 187 ARG A N 1
ATOM 1456 C CA . ARG A 1 187 ? -3.615 -0.074 23.259 1.00 89.75 187 ARG A CA 1
ATOM 1457 C C . ARG A 1 187 ? -3.770 1.178 22.396 1.00 89.75 187 ARG A C 1
ATOM 1459 O O . ARG A 1 187 ? -3.600 1.085 21.192 1.00 89.75 187 ARG A O 1
ATOM 1466 N N . VAL A 1 188 ? -4.061 2.340 22.987 1.00 88.56 188 VAL A N 1
ATOM 1467 C CA . VAL A 1 188 ? -4.094 3.617 22.250 1.00 88.56 188 VAL A CA 1
ATOM 1468 C C . VAL A 1 188 ? -2.712 3.947 21.687 1.00 88.56 188 VAL A C 1
ATOM 1470 O O . VAL A 1 188 ? -2.617 4.231 20.503 1.00 88.56 188 VAL A O 1
ATOM 1473 N N . GLN A 1 189 ? -1.642 3.824 22.476 1.00 90.69 189 GLN A N 1
ATOM 1474 C CA . GLN A 1 189 ? -0.275 4.081 22.008 1.00 90.69 189 GLN A CA 1
ATOM 1475 C C . GLN A 1 189 ? 0.184 3.090 20.917 1.00 90.69 189 GLN A C 1
ATOM 1477 O O . GLN A 1 189 ? 0.859 3.477 19.965 1.00 90.69 189 GLN A O 1
ATOM 1482 N N . GLU A 1 190 ? -0.193 1.814 21.033 1.00 91.62 190 GLU A N 1
ATOM 1483 C CA . GLU A 1 190 ? 0.023 0.787 20.005 1.00 91.62 190 GLU A CA 1
ATOM 1484 C C . GLU A 1 190 ? -0.747 1.129 18.720 1.00 91.62 190 GLU A C 1
ATOM 1486 O O . GLU A 1 190 ? -0.173 1.088 17.632 1.00 91.62 190 GLU A O 1
ATOM 1491 N N . LEU A 1 191 ? -2.017 1.537 18.838 1.00 88.00 191 LEU A N 1
ATOM 1492 C CA . LEU A 1 191 ? -2.841 1.963 17.706 1.00 88.00 191 LEU A CA 1
ATOM 1493 C C . LEU A 1 191 ? -2.287 3.225 17.035 1.00 88.00 191 LEU A C 1
ATOM 1495 O O . LEU A 1 191 ? -2.160 3.227 15.817 1.00 88.00 191 LEU A O 1
ATOM 1499 N N . GLU A 1 192 ? -1.890 4.250 17.794 1.00 90.38 192 GLU A N 1
ATOM 1500 C CA . GLU A 1 192 ? -1.234 5.467 17.287 1.00 90.38 192 GLU A CA 1
ATOM 1501 C C . GLU A 1 192 ? 0.046 5.136 16.506 1.00 90.38 192 GLU A C 1
ATOM 1503 O O . GLU A 1 192 ? 0.250 5.649 15.405 1.00 90.38 192 GLU A O 1
ATOM 1508 N N . TYR A 1 193 ? 0.880 4.228 17.028 1.00 94.88 193 TYR A N 1
ATOM 1509 C CA . TYR A 1 193 ? 2.079 3.762 16.330 1.00 94.88 193 TYR A CA 1
ATOM 1510 C C . TYR A 1 193 ? 1.738 3.024 15.026 1.00 94.88 193 TYR A C 1
ATOM 1512 O O . TYR A 1 193 ? 2.307 3.332 13.978 1.00 94.88 193 TYR A O 1
ATOM 1520 N N . THR A 1 194 ? 0.777 2.090 15.055 1.00 89.69 194 THR A N 1
ATOM 1521 C CA . THR A 1 194 ? 0.349 1.392 13.829 1.00 89.69 194 THR A CA 1
ATOM 1522 C C . THR A 1 194 ? -0.292 2.338 12.815 1.00 89.69 194 THR A C 1
ATOM 1524 O O . THR A 1 194 ? -0.021 2.199 11.626 1.00 89.69 194 THR A O 1
ATOM 1527 N N . ALA A 1 195 ? -1.062 3.334 13.265 1.00 86.25 195 ALA A N 1
ATOM 1528 C CA . ALA A 1 195 ? -1.665 4.350 12.415 1.00 86.25 195 ALA A CA 1
ATOM 1529 C C . ALA A 1 195 ? -0.582 5.171 11.702 1.00 86.25 195 ALA A C 1
ATOM 1531 O O . ALA A 1 195 ? -0.587 5.202 10.474 1.00 86.25 195 ALA A O 1
ATOM 1532 N N . SER A 1 196 ? 0.401 5.712 12.437 1.00 95.38 196 SER A N 1
ATOM 1533 C CA . SER A 1 196 ? 1.555 6.428 11.862 1.00 95.38 196 SER A CA 1
ATOM 1534 C C . SER A 1 196 ? 2.278 5.582 10.810 1.00 95.38 196 SER A C 1
ATOM 1536 O O . SER A 1 196 ? 2.496 6.036 9.691 1.00 95.38 196 SER A O 1
ATOM 1538 N N . ASN A 1 197 ? 2.562 4.313 11.119 1.00 93.75 197 ASN A N 1
ATOM 1539 C CA . ASN A 1 197 ? 3.218 3.398 10.184 1.00 93.75 197 ASN A CA 1
ATOM 1540 C C . ASN A 1 197 ? 2.363 3.131 8.924 1.00 93.75 197 ASN A C 1
ATOM 1542 O O . ASN A 1 197 ? 2.892 3.063 7.815 1.00 93.75 197 ASN A O 1
ATOM 1546 N N . THR A 1 198 ? 1.036 3.011 9.056 1.00 89.25 198 THR A N 1
ATOM 1547 C CA . THR A 1 198 ? 0.141 2.882 7.890 1.00 89.25 198 THR A CA 1
ATOM 1548 C C . THR A 1 198 ? -0.016 4.179 7.095 1.00 89.25 198 THR A C 1
ATOM 1550 O O . THR A 1 198 ? -0.196 4.114 5.881 1.00 89.25 198 THR A O 1
ATOM 1553 N N . GLU A 1 199 ? 0.077 5.349 7.732 1.00 93.06 199 GLU A N 1
ATOM 1554 C CA . GLU A 1 199 ? 0.076 6.649 7.052 1.00 93.06 199 GLU A CA 1
ATOM 1555 C C . GLU A 1 199 ? 1.364 6.861 6.246 1.00 93.06 199 GLU A C 1
ATOM 1557 O O . GLU A 1 199 ? 1.291 7.295 5.094 1.00 93.06 199 GLU A O 1
ATOM 1562 N N . GLU A 1 200 ? 2.519 6.486 6.804 1.00 95.75 200 GLU A N 1
ATOM 1563 C CA . GLU A 1 200 ? 3.819 6.487 6.121 1.00 95.75 200 GLU A CA 1
ATOM 1564 C C . GLU A 1 200 ? 3.821 5.544 4.907 1.00 95.75 200 GLU A C 1
ATOM 1566 O O . GLU A 1 200 ? 4.180 5.961 3.804 1.00 95.75 200 GLU A O 1
ATOM 1571 N N . GLU A 1 201 ? 3.324 4.312 5.053 1.00 93.62 201 GLU A N 1
ATOM 1572 C CA . GLU A 1 201 ? 3.205 3.377 3.926 1.00 93.62 201 GLU A CA 1
ATOM 1573 C C . GLU A 1 201 ? 2.197 3.873 2.873 1.00 93.62 201 GLU A C 1
ATOM 1575 O O . GLU A 1 201 ? 2.453 3.792 1.670 1.00 93.62 201 GLU A O 1
ATOM 1580 N N . CYS A 1 202 ? 1.083 4.489 3.288 1.00 88.75 202 CYS A N 1
ATOM 1581 C CA . CYS A 1 202 ? 0.158 5.148 2.361 1.00 88.75 202 CYS A CA 1
ATOM 1582 C C . CYS A 1 202 ? 0.809 6.319 1.609 1.00 88.75 202 CYS A C 1
ATOM 1584 O O . CYS A 1 202 ? 0.480 6.545 0.442 1.00 88.75 202 CYS A O 1
ATOM 1586 N N . ALA A 1 203 ? 1.702 7.080 2.246 1.00 93.06 203 ALA A N 1
ATOM 1587 C CA . ALA A 1 203 ? 2.455 8.143 1.588 1.00 93.06 203 ALA A CA 1
ATOM 1588 C C . ALA A 1 203 ? 3.440 7.561 0.561 1.00 93.06 203 ALA A C 1
ATOM 1590 O O . ALA A 1 203 ? 3.403 7.958 -0.604 1.00 93.06 203 ALA A O 1
ATOM 1591 N N . ARG A 1 204 ? 4.218 6.542 0.947 1.00 95.00 204 ARG A N 1
ATOM 1592 C CA . ARG A 1 204 ? 5.154 5.831 0.061 1.00 95.00 204 ARG A CA 1
ATOM 1593 C C . ARG A 1 204 ? 4.453 5.234 -1.164 1.00 95.00 204 ARG A C 1
ATOM 1595 O O . ARG A 1 204 ? 4.922 5.393 -2.290 1.00 95.00 204 ARG A O 1
ATOM 1602 N N . LEU A 1 205 ? 3.295 4.596 -0.977 1.00 90.88 205 LEU A N 1
ATOM 1603 C CA . LEU A 1 205 ? 2.496 4.041 -2.076 1.00 90.88 205 LEU A CA 1
ATOM 1604 C C . LEU A 1 205 ? 1.961 5.126 -3.026 1.00 90.88 205 LEU A C 1
ATOM 1606 O O . LEU A 1 205 ? 1.917 4.900 -4.236 1.00 90.88 205 LEU A O 1
ATOM 1610 N N . ARG A 1 206 ? 1.603 6.318 -2.520 1.00 94.19 206 ARG A N 1
ATOM 1611 C CA . ARG A 1 206 ? 1.232 7.464 -3.375 1.00 94.19 206 ARG A CA 1
ATOM 1612 C C . ARG A 1 206 ? 2.417 7.976 -4.187 1.00 94.19 206 ARG A C 1
ATOM 1614 O O . ARG A 1 206 ? 2.241 8.241 -5.371 1.00 94.19 206 ARG A O 1
ATOM 1621 N N . GLU A 1 207 ? 3.607 8.078 -3.597 1.00 95.69 207 GLU A N 1
ATOM 1622 C CA . GLU A 1 207 ? 4.817 8.498 -4.319 1.00 95.69 207 GLU A CA 1
ATOM 1623 C C . GLU A 1 207 ? 5.169 7.527 -5.455 1.00 95.69 207 GLU A C 1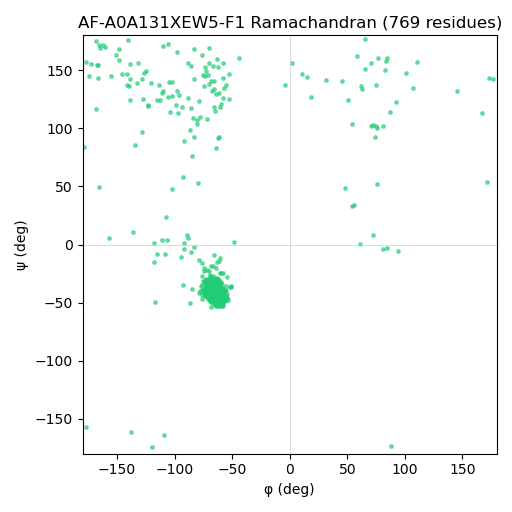
ATOM 1625 O O . GLU A 1 207 ? 5.425 7.962 -6.579 1.00 95.69 207 GLU A O 1
ATOM 1630 N N . VAL A 1 208 ? 5.099 6.214 -5.198 1.00 93.69 208 VAL A N 1
ATOM 1631 C CA . VAL A 1 208 ? 5.297 5.172 -6.223 1.00 93.69 208 VAL A CA 1
ATOM 1632 C C . VAL A 1 208 ? 4.235 5.266 -7.324 1.00 93.69 208 VAL A C 1
ATOM 1634 O O . VAL A 1 208 ? 4.574 5.215 -8.507 1.00 93.69 208 VAL A O 1
ATOM 1637 N N . TYR A 1 209 ? 2.963 5.460 -6.964 1.00 90.38 209 TYR A N 1
ATOM 1638 C CA . TYR A 1 209 ? 1.880 5.647 -7.933 1.00 90.38 209 TYR A CA 1
ATOM 1639 C C . TYR A 1 209 ? 2.092 6.899 -8.804 1.00 90.38 209 TYR A C 1
ATOM 1641 O O . TYR A 1 209 ? 1.968 6.834 -10.028 1.00 90.38 209 TYR A O 1
ATOM 1649 N N . GLU A 1 210 ? 2.472 8.032 -8.207 1.00 95.12 210 GLU A N 1
ATOM 1650 C CA . GLU A 1 210 ? 2.787 9.251 -8.954 1.00 95.12 210 GLU A CA 1
ATOM 1651 C C . GLU A 1 210 ? 4.005 9.088 -9.870 1.00 95.12 210 GLU A C 1
ATOM 1653 O O . GLU A 1 210 ? 4.016 9.641 -10.972 1.00 95.12 210 GLU A O 1
ATOM 1658 N N . ALA A 1 211 ? 5.037 8.363 -9.430 1.00 92.62 211 ALA A N 1
ATOM 1659 C CA . ALA A 1 211 ? 6.213 8.064 -10.242 1.00 92.62 211 ALA A CA 1
ATOM 1660 C C . ALA A 1 211 ? 5.836 7.208 -11.463 1.00 92.62 211 ALA A C 1
ATOM 1662 O O . ALA A 1 211 ? 6.154 7.588 -12.591 1.00 92.62 211 ALA A O 1
ATOM 1663 N N . ALA A 1 212 ? 5.065 6.135 -11.260 1.00 89.56 212 ALA A N 1
ATOM 1664 C CA . ALA A 1 212 ? 4.552 5.296 -12.341 1.00 89.56 212 ALA A CA 1
ATOM 1665 C C . ALA A 1 212 ? 3.650 6.087 -13.308 1.00 89.56 212 ALA A C 1
ATOM 1667 O O . ALA A 1 212 ? 3.775 5.960 -14.524 1.00 89.56 212 ALA A O 1
ATOM 1668 N N . GLN A 1 213 ? 2.782 6.971 -12.800 1.00 92.25 213 GLN A N 1
ATOM 1669 C CA . GLN A 1 213 ? 1.937 7.817 -13.649 1.00 92.25 213 GLN A CA 1
ATOM 1670 C C . GLN A 1 213 ? 2.763 8.827 -14.473 1.00 92.25 213 GLN A C 1
ATOM 1672 O O . GLN A 1 213 ? 2.451 9.066 -15.644 1.00 92.25 213 GLN A O 1
ATOM 1677 N N . LYS A 1 214 ? 3.845 9.383 -13.905 1.00 94.38 214 LYS A N 1
ATOM 1678 C CA . LYS A 1 214 ? 4.811 10.224 -14.636 1.00 94.38 214 LYS A CA 1
ATOM 1679 C C . LYS A 1 214 ? 5.512 9.417 -15.735 1.00 94.38 214 LYS A C 1
ATOM 1681 O O . LYS A 1 214 ? 5.566 9.890 -16.871 1.00 94.38 214 LYS A O 1
ATOM 1686 N N . GLU A 1 215 ? 5.967 8.200 -15.445 1.00 92.00 215 GLU A N 1
ATOM 1687 C CA . GLU A 1 215 ? 6.623 7.319 -16.421 1.00 92.00 215 GLU A CA 1
ATOM 1688 C C . GLU A 1 215 ? 5.687 6.916 -17.571 1.00 92.00 215 GLU A C 1
ATOM 1690 O O . GLU A 1 215 ? 6.047 7.085 -18.735 1.00 92.00 215 GLU A O 1
ATOM 1695 N N . ILE A 1 216 ? 4.449 6.507 -17.274 1.00 89.81 216 ILE A N 1
ATOM 1696 C CA . ILE A 1 216 ? 3.421 6.217 -18.289 1.00 89.81 216 ILE A CA 1
ATOM 1697 C C . ILE A 1 216 ? 3.183 7.441 -19.189 1.00 89.81 216 ILE A C 1
ATOM 1699 O O . ILE A 1 216 ? 3.104 7.301 -20.410 1.00 89.81 216 ILE A O 1
ATOM 1703 N N . SER A 1 217 ? 3.130 8.655 -18.625 1.00 92.06 217 SER A N 1
ATOM 1704 C CA . SER A 1 217 ? 2.983 9.880 -19.426 1.00 92.06 217 SER A CA 1
ATOM 1705 C C . SER A 1 217 ? 4.206 10.159 -20.318 1.00 92.06 217 SER A C 1
ATOM 1707 O O . SER A 1 217 ? 4.062 10.574 -21.471 1.00 92.06 217 SER A O 1
ATOM 1709 N N . ALA A 1 218 ? 5.417 9.863 -19.835 1.00 92.19 218 ALA A N 1
ATOM 1710 C CA . ALA A 1 218 ? 6.648 9.996 -20.607 1.00 92.19 218 ALA A CA 1
ATOM 1711 C C . ALA A 1 218 ? 6.711 8.970 -21.753 1.00 92.19 218 ALA A C 1
ATOM 1713 O O . ALA A 1 218 ? 7.052 9.329 -22.881 1.00 92.19 218 ALA A O 1
ATOM 1714 N N . LEU A 1 219 ? 6.308 7.721 -21.505 1.00 90.12 219 LEU A N 1
ATOM 1715 C CA . LEU A 1 219 ? 6.186 6.689 -22.535 1.00 90.12 219 LEU A CA 1
ATOM 1716 C C . LEU A 1 219 ? 5.141 7.071 -23.591 1.00 90.12 219 LEU A C 1
ATOM 1718 O O . LEU A 1 219 ? 5.452 6.993 -24.777 1.00 90.12 219 LEU A O 1
ATOM 1722 N N . ALA A 1 220 ? 3.973 7.584 -23.187 1.00 87.62 220 ALA A N 1
ATOM 1723 C CA . ALA A 1 220 ? 2.940 8.060 -24.110 1.00 87.62 220 ALA A CA 1
ATOM 1724 C C . ALA A 1 220 ? 3.446 9.195 -25.026 1.00 87.62 220 ALA A C 1
ATOM 1726 O O . ALA A 1 220 ? 3.311 9.124 -26.249 1.00 87.62 220 ALA A O 1
ATOM 1727 N N . THR A 1 221 ? 4.113 10.214 -24.467 1.00 92.88 221 THR A N 1
ATOM 1728 C CA . THR A 1 221 ? 4.696 11.301 -25.284 1.00 92.88 221 THR A CA 1
ATOM 1729 C C . THR A 1 221 ? 5.819 10.816 -26.210 1.00 92.88 221 THR A C 1
ATOM 1731 O O . THR A 1 221 ? 5.997 11.357 -27.306 1.00 92.88 221 THR A O 1
ATOM 1734 N N . ARG A 1 222 ? 6.557 9.770 -25.818 1.00 94.19 222 ARG A N 1
ATOM 1735 C CA . ARG A 1 222 ? 7.584 9.142 -26.656 1.00 94.19 222 ARG A CA 1
ATOM 1736 C C . ARG A 1 222 ? 6.979 8.317 -27.793 1.00 94.19 222 ARG A C 1
ATOM 1738 O O . ARG A 1 222 ? 7.463 8.423 -28.919 1.00 94.19 222 ARG A O 1
ATOM 1745 N N . THR A 1 223 ? 5.918 7.550 -27.539 1.00 87.19 223 THR A N 1
ATOM 1746 C CA . THR A 1 223 ? 5.195 6.818 -28.591 1.00 87.19 223 THR A CA 1
ATOM 1747 C C . THR A 1 223 ? 4.535 7.774 -29.579 1.00 87.19 223 THR A C 1
ATOM 1749 O O . THR A 1 223 ? 4.711 7.588 -30.779 1.00 87.19 223 THR A O 1
ATOM 1752 N N . ASP A 1 224 ? 3.915 8.865 -29.112 1.00 90.31 224 ASP A N 1
ATOM 1753 C CA . ASP A 1 224 ? 3.386 9.934 -29.976 1.00 90.31 224 ASP A CA 1
ATOM 1754 C C . ASP A 1 224 ? 4.464 10.534 -30.890 1.00 90.31 224 ASP A C 1
ATOM 1756 O O . ASP A 1 224 ? 4.208 10.849 -32.057 1.00 90.31 224 ASP A O 1
ATOM 1760 N N . LYS A 1 225 ? 5.684 10.719 -30.368 1.00 92.56 225 LYS A N 1
ATOM 1761 C CA . LYS A 1 225 ? 6.813 11.225 -31.153 1.00 92.56 225 LYS A CA 1
ATOM 1762 C C . LYS A 1 225 ? 7.229 10.222 -32.229 1.00 92.56 225 LYS A C 1
ATOM 1764 O O . LYS A 1 225 ? 7.310 10.599 -33.396 1.00 92.56 225 LYS A O 1
ATOM 1769 N N . HIS A 1 226 ? 7.437 8.959 -31.863 1.00 86.56 226 HIS A N 1
ATOM 1770 C CA . HIS A 1 226 ? 7.812 7.915 -32.817 1.00 86.56 226 HIS A CA 1
ATOM 1771 C C . HIS A 1 226 ? 6.718 7.664 -33.865 1.00 86.56 226 HIS A C 1
ATOM 1773 O O . HIS A 1 226 ? 7.027 7.442 -35.031 1.00 86.56 226 HIS A O 1
ATOM 1779 N N . GLN A 1 227 ? 5.440 7.792 -33.507 1.00 88.44 227 GLN A N 1
ATOM 1780 C CA . GLN A 1 227 ? 4.329 7.662 -34.449 1.00 88.44 227 GLN A CA 1
ATOM 1781 C C . GLN A 1 227 ? 4.285 8.819 -35.465 1.00 88.44 227 GLN A C 1
ATOM 1783 O O . GLN A 1 227 ? 3.980 8.593 -36.636 1.00 88.44 227 GLN A O 1
ATOM 1788 N N . LYS A 1 228 ? 4.678 10.039 -35.065 1.00 91.62 228 LYS A N 1
ATOM 1789 C CA . LYS A 1 228 ? 4.893 11.172 -35.989 1.00 91.62 228 LYS A CA 1
ATOM 1790 C C . LYS A 1 228 ? 6.116 10.966 -36.889 1.00 91.62 228 LYS A C 1
ATOM 1792 O O . LYS A 1 228 ? 6.030 11.252 -38.079 1.00 91.62 228 LYS A O 1
ATOM 1797 N N . GLU A 1 229 ? 7.221 10.450 -36.349 1.00 91.06 229 GLU A N 1
ATOM 1798 C CA . GLU A 1 229 ? 8.428 10.104 -37.122 1.00 91.06 229 GLU A CA 1
ATOM 1799 C C . GLU A 1 229 ? 8.114 9.019 -38.179 1.00 91.06 229 GLU A C 1
ATOM 1801 O O . GLU A 1 229 ? 8.468 9.174 -39.346 1.00 91.06 229 GLU A O 1
ATOM 1806 N N . ILE A 1 230 ? 7.358 7.974 -37.816 1.00 86.62 230 ILE A N 1
ATOM 1807 C CA . ILE A 1 230 ? 6.882 6.933 -38.746 1.00 86.62 230 ILE A CA 1
ATOM 1808 C C . ILE A 1 230 ? 5.979 7.528 -39.834 1.00 86.62 230 ILE A C 1
ATOM 1810 O O . ILE A 1 230 ? 6.168 7.216 -41.007 1.00 86.62 230 ILE A O 1
ATOM 1814 N N . ALA A 1 231 ? 5.031 8.401 -39.479 1.00 90.19 231 ALA A N 1
ATOM 1815 C CA . ALA A 1 231 ? 4.156 9.045 -40.461 1.00 90.19 231 ALA A CA 1
ATOM 1816 C C . ALA A 1 231 ? 4.945 9.898 -41.476 1.00 90.19 231 ALA A C 1
ATOM 1818 O O . ALA A 1 231 ? 4.652 9.850 -42.669 1.00 90.19 231 ALA A O 1
ATOM 1819 N N . GLN A 1 232 ? 5.981 10.618 -41.027 1.00 91.75 232 GLN A N 1
ATOM 1820 C CA . GLN A 1 232 ? 6.873 11.391 -41.902 1.00 91.75 232 GLN A CA 1
ATOM 1821 C C . GLN A 1 232 ? 7.685 10.496 -42.851 1.00 91.75 232 GLN A C 1
ATOM 1823 O O . GLN A 1 232 ? 7.785 10.790 -44.044 1.00 91.75 232 GLN A O 1
ATOM 1828 N N . LEU A 1 233 ? 8.223 9.380 -42.350 1.00 87.69 233 LEU A N 1
ATOM 1829 C CA . LEU A 1 233 ? 8.934 8.403 -43.181 1.00 87.69 233 LEU A CA 1
ATOM 1830 C C . LEU A 1 233 ? 7.999 7.729 -44.197 1.00 87.69 233 LEU A C 1
ATOM 1832 O O . LEU A 1 233 ? 8.393 7.519 -45.339 1.00 87.69 233 LEU A O 1
ATOM 1836 N N . GLN A 1 234 ? 6.745 7.449 -43.826 1.00 86.50 234 GLN A N 1
ATOM 1837 C CA . GLN A 1 234 ? 5.734 6.925 -44.751 1.00 86.50 234 GLN A CA 1
ATOM 1838 C C . GLN A 1 234 ? 5.375 7.922 -45.860 1.00 86.50 234 GLN A C 1
ATOM 1840 O O . GLN A 1 234 ? 5.172 7.500 -46.997 1.00 86.50 234 GLN A O 1
ATOM 1845 N N . THR A 1 235 ? 5.313 9.229 -45.574 1.00 91.31 235 THR A N 1
ATOM 1846 C CA . THR A 1 235 ? 5.121 10.242 -46.628 1.00 91.31 235 THR A CA 1
ATOM 1847 C C . THR A 1 235 ? 6.330 10.338 -47.558 1.00 91.31 235 THR A C 1
ATOM 1849 O O . THR A 1 235 ? 6.150 10.302 -48.769 1.00 91.31 235 THR A O 1
ATOM 1852 N N . GLN A 1 236 ? 7.555 10.342 -47.019 1.00 89.25 236 GLN A N 1
ATOM 1853 C CA . GLN A 1 236 ? 8.781 10.371 -47.831 1.00 89.25 236 GLN A CA 1
ATOM 1854 C C . GLN A 1 236 ? 8.944 9.116 -48.699 1.00 89.25 236 GLN A C 1
ATOM 1856 O O . GLN A 1 236 ? 9.408 9.209 -49.833 1.00 89.25 236 GLN A O 1
ATOM 1861 N N . LEU A 1 237 ? 8.550 7.944 -48.187 1.00 84.31 237 LEU A N 1
ATOM 1862 C CA . LEU A 1 237 ? 8.566 6.700 -48.954 1.00 84.31 237 LEU A CA 1
ATOM 1863 C C . LEU A 1 237 ? 7.618 6.782 -50.156 1.00 84.31 237 LEU A C 1
ATOM 1865 O O . LEU A 1 237 ? 8.037 6.457 -51.260 1.00 84.31 237 LEU A O 1
ATOM 1869 N N . LYS A 1 238 ? 6.389 7.282 -49.966 1.00 90.25 238 LYS A N 1
ATOM 1870 C CA . LYS A 1 238 ? 5.429 7.475 -51.065 1.00 90.25 238 LYS A CA 1
ATOM 1871 C C . LYS A 1 238 ? 5.925 8.467 -52.113 1.00 90.25 238 LYS A C 1
ATOM 1873 O O . LYS A 1 238 ? 5.872 8.163 -53.296 1.00 90.25 238 LYS A O 1
ATOM 1878 N N . GLU A 1 239 ? 6.458 9.613 -51.688 1.00 90.31 239 GLU A N 1
ATOM 1879 C CA . GLU A 1 239 ? 7.052 10.603 -52.601 1.00 90.31 239 GLU A CA 1
ATOM 1880 C C . GLU A 1 239 ? 8.204 9.993 -53.424 1.00 90.31 239 GLU A C 1
ATOM 1882 O O . GLU A 1 239 ? 8.325 10.248 -54.623 1.00 90.31 239 GLU A O 1
ATOM 1887 N N . ALA A 1 240 ? 9.032 9.144 -52.803 1.00 83.12 240 ALA A N 1
ATOM 1888 C CA . ALA A 1 240 ? 10.103 8.428 -53.489 1.00 83.12 240 ALA A CA 1
ATOM 1889 C C . ALA A 1 240 ? 9.580 7.329 -54.434 1.00 83.12 240 ALA A C 1
ATOM 1891 O O . ALA A 1 240 ? 10.123 7.172 -55.526 1.00 83.12 240 ALA A O 1
ATOM 1892 N N . GLU A 1 241 ? 8.538 6.587 -54.050 1.00 87.44 241 GLU A N 1
ATOM 1893 C CA . GLU A 1 241 ? 7.873 5.583 -54.892 1.00 87.44 241 GLU A CA 1
ATOM 1894 C C . GLU A 1 241 ? 7.240 6.229 -56.136 1.00 87.44 241 GLU A C 1
ATOM 1896 O O . GLU A 1 241 ? 7.490 5.765 -57.248 1.00 87.44 241 GLU A O 1
ATOM 1901 N N . GLU A 1 242 ? 6.514 7.340 -55.973 1.00 89.94 242 GLU A N 1
ATOM 1902 C CA . GLU A 1 242 ? 5.912 8.117 -57.067 1.00 89.94 242 GLU A CA 1
ATOM 1903 C C . GLU A 1 242 ? 6.978 8.675 -58.029 1.00 89.94 242 GLU A C 1
ATOM 1905 O O . GLU A 1 242 ? 6.854 8.527 -59.248 1.00 89.94 242 GLU A O 1
ATOM 1910 N N . LEU A 1 243 ? 8.068 9.250 -57.503 1.00 89.56 243 LEU A N 1
ATOM 1911 C CA . LEU A 1 243 ? 9.190 9.741 -58.314 1.00 89.56 243 LEU A CA 1
ATOM 1912 C C . LEU A 1 243 ? 9.864 8.607 -59.104 1.00 89.56 243 LEU A C 1
ATOM 1914 O O . LEU A 1 243 ? 10.202 8.767 -60.279 1.00 89.56 243 LEU A O 1
ATOM 1918 N N . ASN A 1 244 ? 10.075 7.457 -58.462 1.00 82.44 244 ASN A N 1
ATOM 1919 C CA . ASN A 1 244 ? 10.730 6.312 -59.084 1.00 82.44 244 ASN A CA 1
ATOM 1920 C C . ASN A 1 244 ? 9.825 5.683 -60.157 1.00 82.44 244 ASN A C 1
ATOM 1922 O O . ASN A 1 244 ? 10.311 5.331 -61.230 1.00 82.44 244 ASN A O 1
ATOM 1926 N N . GLN A 1 245 ? 8.509 5.630 -59.924 1.00 88.44 245 GLN A N 1
ATOM 1927 C CA . GLN A 1 245 ? 7.540 5.207 -60.933 1.00 88.44 245 GLN A CA 1
ATOM 1928 C C . GLN A 1 245 ? 7.568 6.140 -62.155 1.00 88.44 245 GLN A C 1
ATOM 1930 O O . GLN A 1 245 ? 7.748 5.654 -63.274 1.00 88.44 245 GLN A O 1
ATOM 1935 N N . ALA A 1 246 ? 7.510 7.461 -61.954 1.00 90.12 246 ALA A N 1
ATOM 1936 C CA . ALA A 1 246 ? 7.605 8.435 -63.044 1.00 90.12 246 ALA A CA 1
ATOM 1937 C C . ALA A 1 246 ? 8.913 8.283 -63.851 1.00 90.12 246 ALA A C 1
ATOM 1939 O O . ALA A 1 246 ? 8.891 8.294 -65.081 1.00 90.12 246 ALA A O 1
ATOM 1940 N N . MET A 1 247 ? 10.046 8.045 -63.177 1.00 85.25 247 MET A N 1
ATOM 1941 C CA . MET A 1 247 ? 11.328 7.768 -63.836 1.00 85.25 247 MET A CA 1
ATOM 1942 C C . MET A 1 247 ? 11.303 6.463 -64.653 1.00 85.25 247 MET A C 1
ATOM 1944 O O . MET A 1 247 ? 11.875 6.406 -65.744 1.00 85.25 247 MET A O 1
ATOM 1948 N N . THR A 1 248 ? 10.638 5.406 -64.168 1.00 86.31 248 THR A N 1
ATOM 1949 C CA . THR A 1 248 ? 10.494 4.158 -64.941 1.00 86.31 248 THR A CA 1
ATOM 1950 C C . THR A 1 248 ? 9.587 4.321 -66.160 1.00 86.31 248 THR A C 1
ATOM 1952 O O . THR A 1 248 ? 9.886 3.744 -67.206 1.00 86.31 248 THR A O 1
ATOM 1955 N N . GLU A 1 249 ? 8.540 5.143 -66.065 1.00 90.25 249 GLU A N 1
ATOM 1956 C CA . GLU A 1 249 ? 7.659 5.487 -67.186 1.00 90.25 249 GLU A CA 1
ATOM 1957 C C . GLU A 1 249 ? 8.407 6.319 -68.247 1.00 90.25 249 GLU A C 1
ATOM 1959 O O . GLU A 1 249 ? 8.355 5.985 -69.434 1.00 90.25 249 GLU A O 1
ATOM 1964 N N . GLU A 1 250 ? 9.193 7.325 -67.839 1.00 90.75 250 GLU A N 1
ATOM 1965 C CA . GLU A 1 250 ? 10.053 8.103 -68.747 1.00 90.75 250 GLU A CA 1
ATOM 1966 C C . GLU A 1 250 ? 11.106 7.215 -69.432 1.00 90.75 250 GLU A C 1
ATOM 1968 O O . GLU A 1 250 ? 11.280 7.269 -70.652 1.00 90.75 250 GLU A O 1
ATOM 1973 N N . LYS A 1 251 ? 11.769 6.329 -68.676 1.00 87.56 251 LYS A N 1
ATOM 1974 C CA . LYS A 1 251 ? 12.745 5.376 -69.226 1.00 87.56 251 LYS A CA 1
ATOM 1975 C C . LYS A 1 251 ? 12.110 4.443 -70.258 1.00 87.56 251 LYS A C 1
ATOM 1977 O O . LYS A 1 251 ? 12.700 4.230 -71.315 1.00 87.56 251 LYS A O 1
ATOM 1982 N N . ALA A 1 252 ? 10.911 3.924 -69.990 1.00 91.50 252 ALA A N 1
ATOM 1983 C CA . ALA A 1 252 ? 10.181 3.082 -70.935 1.00 91.50 252 ALA A CA 1
ATOM 1984 C C . ALA A 1 252 ? 9.785 3.854 -72.209 1.00 91.50 252 ALA A C 1
ATOM 1986 O O . ALA A 1 252 ? 9.887 3.317 -73.314 1.00 91.50 252 ALA A O 1
ATOM 1987 N N . ALA A 1 253 ? 9.391 5.127 -72.087 1.00 92.75 253 ALA A N 1
ATOM 1988 C CA . ALA A 1 253 ? 9.112 5.988 -73.236 1.00 92.75 253 ALA A CA 1
ATOM 1989 C C . ALA A 1 253 ? 10.365 6.226 -74.103 1.00 92.75 253 ALA A C 1
ATOM 1991 O O . ALA A 1 253 ? 10.300 6.092 -75.327 1.00 92.75 253 ALA A O 1
ATOM 1992 N N . LEU A 1 254 ? 11.519 6.496 -73.482 1.00 91.56 254 LEU A N 1
ATOM 1993 C CA . LEU A 1 254 ? 12.800 6.654 -74.180 1.00 91.56 254 LEU A CA 1
ATOM 1994 C C . LEU A 1 254 ? 13.270 5.349 -74.845 1.00 91.56 254 LEU A C 1
ATOM 1996 O O . LEU A 1 254 ? 13.737 5.376 -75.984 1.00 91.56 254 LEU A O 1
ATOM 2000 N N . GLU A 1 255 ? 13.113 4.198 -74.186 1.00 90.31 255 GLU A N 1
ATOM 2001 C CA . GLU A 1 255 ? 13.425 2.887 -74.775 1.00 90.31 255 GLU A CA 1
ATOM 2002 C C . GLU A 1 255 ? 12.552 2.593 -76.007 1.00 90.31 255 GLU A C 1
ATOM 2004 O O . GLU A 1 255 ? 13.073 2.139 -77.029 1.00 90.31 255 GLU A O 1
ATOM 2009 N N . ASN A 1 256 ? 11.256 2.922 -75.962 1.00 92.25 256 ASN A N 1
ATOM 2010 C CA . ASN A 1 256 ? 10.366 2.819 -77.122 1.00 92.25 256 ASN A CA 1
ATOM 2011 C C . ASN A 1 256 ? 10.809 3.744 -78.270 1.00 92.25 256 ASN A C 1
ATOM 2013 O O . ASN A 1 256 ? 10.907 3.294 -79.412 1.00 92.25 256 ASN A O 1
ATOM 2017 N N . GLN A 1 257 ? 11.156 5.003 -77.977 1.00 94.69 257 GLN A N 1
ATOM 2018 C CA . GLN A 1 257 ? 11.632 5.954 -78.988 1.00 94.69 257 GLN A CA 1
ATOM 2019 C C . GLN A 1 257 ? 12.947 5.495 -79.647 1.00 94.69 257 GLN A C 1
ATOM 2021 O O . GLN A 1 257 ? 13.111 5.614 -80.862 1.00 94.69 257 GLN A O 1
ATOM 2026 N N . ILE A 1 258 ? 13.869 4.906 -78.876 1.00 90.69 258 ILE A N 1
ATOM 2027 C CA . ILE A 1 258 ? 15.098 4.299 -79.411 1.00 90.69 258 ILE A CA 1
ATOM 2028 C C . ILE A 1 258 ? 14.760 3.126 -80.343 1.00 90.69 258 ILE A C 1
ATOM 2030 O O . ILE A 1 258 ? 15.333 3.036 -81.429 1.00 90.69 258 ILE A O 1
ATOM 2034 N N . GLN A 1 259 ? 13.813 2.255 -79.977 1.00 92.19 259 GLN A N 1
ATOM 2035 C CA . GLN A 1 259 ? 13.386 1.150 -80.845 1.00 92.19 259 GLN A CA 1
ATOM 2036 C C . GLN A 1 259 ? 12.723 1.633 -82.145 1.00 92.19 259 GLN A C 1
ATOM 2038 O O . GLN A 1 259 ? 12.911 1.014 -83.192 1.00 92.19 259 GLN A O 1
ATOM 2043 N N . GLU A 1 260 ? 11.947 2.718 -82.110 1.00 92.94 260 GLU A N 1
ATOM 2044 C CA . GLU A 1 260 ? 11.366 3.328 -83.314 1.00 92.94 260 GLU A CA 1
ATOM 2045 C C . GLU A 1 260 ? 12.445 3.898 -84.239 1.00 92.94 260 GLU A C 1
ATOM 2047 O O . GLU A 1 260 ? 12.440 3.608 -85.438 1.00 92.94 260 GLU A O 1
ATOM 2052 N N . LEU A 1 261 ? 13.417 4.629 -83.685 1.00 92.12 261 LEU A N 1
ATOM 2053 C CA . LEU A 1 261 ? 14.555 5.151 -84.444 1.00 92.12 261 LEU A CA 1
ATOM 2054 C C . LEU A 1 261 ? 15.411 4.025 -85.042 1.00 92.12 261 LEU A C 1
ATOM 2056 O O . LEU A 1 261 ? 15.781 4.111 -86.209 1.00 92.12 261 LEU A O 1
ATOM 2060 N N . GLN A 1 262 ? 15.652 2.935 -84.306 1.00 90.81 262 GLN A N 1
ATOM 2061 C CA . GLN A 1 262 ? 16.355 1.752 -84.820 1.00 90.81 262 GLN A CA 1
ATOM 2062 C C . GLN A 1 262 ? 15.593 1.066 -85.965 1.00 90.81 262 GLN A C 1
ATOM 2064 O O . GLN A 1 262 ? 16.204 0.657 -86.951 1.00 90.81 262 GLN A O 1
ATOM 2069 N N . LYS A 1 263 ? 14.259 0.959 -85.884 1.00 92.62 263 LYS A N 1
ATOM 2070 C CA . LYS A 1 263 ? 13.432 0.439 -86.991 1.00 92.62 263 LYS A CA 1
ATOM 2071 C C . LYS A 1 263 ? 13.515 1.354 -88.216 1.00 92.62 263 LYS A C 1
ATOM 2073 O O . LYS A 1 263 ? 13.671 0.861 -89.331 1.00 92.62 263 LYS A O 1
ATOM 2078 N N . ALA A 1 264 ? 13.456 2.673 -88.022 1.00 92.81 264 ALA A N 1
ATOM 2079 C CA . ALA A 1 264 ? 13.611 3.644 -89.104 1.00 92.81 264 ALA A CA 1
ATOM 2080 C C . ALA A 1 264 ? 15.012 3.577 -89.743 1.00 92.81 264 ALA A C 1
ATOM 2082 O O . ALA A 1 264 ? 15.125 3.575 -90.969 1.00 92.81 264 ALA A O 1
ATOM 2083 N N . GLU A 1 265 ? 16.070 3.442 -88.939 1.00 90.38 265 GLU A N 1
ATOM 2084 C CA . GLU A 1 265 ? 17.445 3.242 -89.406 1.00 90.38 265 GLU A CA 1
ATOM 2085 C C . GLU A 1 265 ? 17.579 1.951 -90.226 1.00 90.38 265 GLU A C 1
ATOM 2087 O O . GLU A 1 265 ? 18.140 1.985 -91.318 1.00 90.38 265 GLU A O 1
ATOM 2092 N N . GLN A 1 266 ? 17.000 0.833 -89.771 1.00 90.81 266 GLN A N 1
ATOM 2093 C CA . GLN A 1 266 ? 16.984 -0.429 -90.525 1.00 90.81 266 GLN A CA 1
ATOM 2094 C C . GLN A 1 266 ? 16.262 -0.295 -91.874 1.00 90.81 266 GLN A C 1
ATOM 2096 O O . GLN A 1 266 ? 16.762 -0.786 -92.888 1.00 90.81 266 GLN A O 1
ATOM 2101 N N . VAL A 1 267 ? 15.119 0.401 -91.918 1.00 93.06 267 VAL A N 1
ATOM 2102 C CA . VAL A 1 267 ? 14.383 0.672 -93.167 1.00 93.06 267 VAL A CA 1
ATOM 2103 C C . VAL A 1 267 ? 15.205 1.553 -94.114 1.00 93.06 267 VAL A C 1
ATOM 2105 O O . VAL A 1 267 ? 15.285 1.262 -95.310 1.00 93.06 267 VAL A O 1
ATOM 2108 N N . LEU A 1 268 ? 15.864 2.595 -93.600 1.00 92.38 268 LEU A N 1
ATOM 2109 C CA . LEU A 1 268 ? 16.746 3.457 -94.392 1.00 92.38 268 LEU A CA 1
ATOM 2110 C C . LEU A 1 268 ? 17.988 2.707 -94.889 1.00 92.38 268 LEU A C 1
ATOM 2112 O O . LEU A 1 268 ? 18.346 2.851 -96.055 1.00 92.38 268 LEU A O 1
ATOM 2116 N N . ALA A 1 269 ? 18.606 1.862 -94.063 1.00 91.12 269 ALA A N 1
ATOM 2117 C CA . ALA A 1 269 ? 19.739 1.025 -94.446 1.00 91.12 269 ALA A CA 1
ATOM 2118 C C . ALA A 1 269 ? 19.353 0.025 -95.548 1.00 91.12 269 ALA A C 1
ATOM 2120 O O . ALA A 1 269 ? 20.041 -0.063 -96.564 1.00 91.12 269 ALA A O 1
ATOM 2121 N N . ALA A 1 270 ? 18.206 -0.651 -95.410 1.00 91.38 270 ALA A N 1
ATOM 2122 C CA . ALA A 1 270 ? 17.659 -1.517 -96.453 1.00 91.38 270 ALA A CA 1
ATOM 2123 C C . ALA A 1 270 ? 17.367 -0.740 -97.750 1.00 91.38 270 ALA A C 1
ATOM 2125 O O . ALA A 1 270 ? 17.625 -1.244 -98.846 1.00 91.38 270 ALA A O 1
ATOM 2126 N N . LYS A 1 271 ? 16.889 0.511 -97.652 1.00 93.75 271 LYS A N 1
ATOM 2127 C CA . LYS A 1 271 ? 16.666 1.356 -98.832 1.00 93.75 271 LYS A CA 1
ATOM 2128 C C . LYS A 1 271 ? 17.971 1.819 -99.486 1.00 93.75 271 LYS A C 1
ATOM 2130 O O . LYS A 1 271 ? 18.038 1.841 -100.713 1.00 93.75 271 LYS A O 1
ATOM 2135 N N . ILE A 1 272 ? 19.001 2.147 -98.707 1.00 91.31 272 ILE A N 1
ATOM 2136 C CA . ILE A 1 272 ? 20.347 2.462 -99.212 1.00 91.31 272 ILE A CA 1
ATOM 2137 C C . ILE A 1 272 ? 20.934 1.250 -99.938 1.00 91.31 272 ILE A C 1
ATOM 2139 O O . ILE A 1 272 ? 21.482 1.412 -101.024 1.00 91.31 272 ILE A O 1
ATOM 2143 N N . GLU A 1 273 ? 20.788 0.046 -99.387 1.00 92.19 273 GLU A N 1
ATOM 2144 C CA . GLU A 1 273 ? 21.318 -1.173 -100.002 1.00 92.19 273 GLU A CA 1
ATOM 2145 C C . GLU A 1 273 ? 20.567 -1.543 -101.293 1.00 92.19 273 GLU A C 1
ATOM 2147 O O . GLU A 1 273 ? 21.200 -1.847 -102.302 1.00 92.19 273 GLU A O 1
ATOM 2152 N N . SER A 1 274 ? 19.237 -1.387 -101.322 1.00 92.31 274 SER A N 1
ATOM 2153 C CA . SER A 1 274 ? 18.441 -1.452 -102.562 1.00 92.31 274 SER A CA 1
ATOM 2154 C C . SER A 1 274 ? 18.938 -0.449 -103.608 1.00 92.31 274 SER A C 1
ATOM 2156 O O . SER A 1 274 ? 19.187 -0.835 -104.745 1.00 92.31 274 SER A O 1
ATOM 2158 N N . LEU A 1 275 ? 19.143 0.818 -103.231 1.00 91.50 275 LEU A N 1
ATOM 2159 C CA . LEU A 1 275 ? 19.617 1.849 -104.159 1.00 91.50 275 LEU A CA 1
ATOM 2160 C C . LEU A 1 275 ? 21.060 1.613 -104.629 1.00 91.50 275 LEU A C 1
ATOM 2162 O O . LEU A 1 275 ? 21.395 1.990 -105.750 1.00 91.50 275 LEU A O 1
ATOM 2166 N N . ARG A 1 276 ? 21.919 0.989 -103.812 1.00 90.81 276 ARG A N 1
ATOM 2167 C CA . ARG A 1 276 ? 23.261 0.549 -104.227 1.00 90.81 276 ARG A CA 1
ATOM 2168 C C . ARG A 1 276 ? 23.178 -0.562 -105.263 1.00 90.81 276 ARG A C 1
ATOM 2170 O O . ARG A 1 276 ? 23.815 -0.433 -106.301 1.00 90.81 276 ARG A O 1
ATOM 2177 N N . ALA A 1 277 ? 22.358 -1.586 -105.022 1.00 90.75 277 ALA A N 1
ATOM 2178 C CA . ALA A 1 277 ? 22.128 -2.661 -105.982 1.00 90.75 277 ALA A CA 1
ATOM 2179 C C . ALA A 1 277 ? 21.575 -2.121 -107.316 1.00 90.75 277 ALA A C 1
ATOM 2181 O O . ALA A 1 277 ? 22.086 -2.481 -108.376 1.00 90.75 277 ALA A O 1
ATOM 2182 N N . ASP A 1 278 ? 20.616 -1.189 -107.269 1.00 90.88 278 ASP A N 1
ATOM 2183 C CA . ASP A 1 278 ? 20.091 -0.502 -108.457 1.00 90.88 278 ASP A CA 1
ATOM 2184 C C . ASP A 1 278 ? 21.186 0.308 -109.185 1.00 90.88 278 ASP A C 1
ATOM 2186 O O . ASP A 1 278 ? 21.247 0.315 -110.417 1.00 90.88 278 ASP A O 1
ATOM 2190 N N . ASN A 1 279 ? 22.079 0.980 -108.445 1.00 88.12 279 ASN A N 1
ATOM 2191 C CA . ASN A 1 279 ? 23.160 1.786 -109.021 1.00 88.12 279 ASN A CA 1
ATOM 2192 C C . ASN A 1 279 ? 24.271 0.927 -109.640 1.00 88.12 279 ASN A C 1
ATOM 2194 O O . ASN A 1 279 ? 24.730 1.234 -110.740 1.00 88.12 279 ASN A O 1
ATOM 2198 N N . ASP A 1 280 ? 24.677 -0.159 -108.979 1.00 90.62 280 ASP A N 1
ATOM 2199 C CA . ASP A 1 280 ? 25.651 -1.108 -109.519 1.00 90.62 280 ASP A CA 1
ATOM 2200 C C . ASP A 1 280 ? 25.078 -1.856 -110.732 1.00 90.62 280 ASP A C 1
ATOM 2202 O O . ASP A 1 280 ? 25.774 -1.975 -111.742 1.00 90.62 280 ASP A O 1
ATOM 2206 N N . PHE A 1 281 ? 23.793 -2.233 -110.718 1.00 89.94 281 PHE A N 1
ATOM 2207 C CA . PHE A 1 281 ? 23.106 -2.755 -111.903 1.00 89.94 281 PHE A CA 1
ATOM 2208 C C . PHE A 1 281 ? 23.095 -1.730 -113.045 1.00 89.94 281 PHE A C 1
ATOM 2210 O O . PHE A 1 281 ? 23.485 -2.050 -114.168 1.00 89.94 281 PHE A O 1
ATOM 2217 N N . ALA A 1 282 ? 22.717 -0.475 -112.779 1.00 86.88 282 ALA A N 1
ATOM 2218 C CA . ALA A 1 282 ? 22.734 0.585 -113.786 1.00 86.88 282 ALA A CA 1
ATOM 2219 C C . ALA A 1 282 ? 24.146 0.817 -114.352 1.00 86.88 282 ALA A C 1
ATOM 2221 O O . ALA A 1 282 ? 24.312 0.980 -115.558 1.00 86.88 282 ALA A O 1
ATOM 2222 N N . LYS A 1 283 ? 25.177 0.779 -113.505 1.00 90.44 283 LYS A N 1
ATOM 2223 C CA . LYS A 1 283 ? 26.597 0.903 -113.866 1.00 90.44 283 LYS A CA 1
ATOM 2224 C C . LYS A 1 283 ? 27.104 -0.287 -114.681 1.00 90.44 283 LYS A C 1
ATOM 2226 O O . LYS A 1 283 ? 27.912 -0.080 -115.586 1.00 90.44 283 LYS A O 1
ATOM 2231 N N . GLU A 1 284 ? 26.624 -1.499 -114.414 1.00 87.62 284 GLU A N 1
ATOM 2232 C CA . GLU A 1 284 ? 26.920 -2.698 -115.203 1.00 87.62 284 GLU A CA 1
ATOM 2233 C C . GLU A 1 284 ? 26.206 -2.674 -116.565 1.00 87.62 284 GLU A C 1
ATOM 2235 O O . GLU A 1 284 ? 26.825 -2.956 -117.590 1.00 87.62 284 GLU A O 1
ATOM 2240 N N . GLN A 1 285 ? 24.958 -2.195 -116.631 1.00 85.12 285 GLN A N 1
ATOM 2241 C CA . GLN A 1 285 ? 24.290 -1.895 -117.905 1.00 85.12 285 GLN A CA 1
ATOM 2242 C C . GLN A 1 285 ? 25.057 -0.827 -118.704 1.00 85.12 285 GLN A C 1
ATOM 2244 O O . GLN A 1 285 ? 25.270 -0.976 -119.908 1.00 85.12 285 GLN A O 1
ATOM 2249 N N . LEU A 1 286 ? 25.541 0.230 -118.041 1.00 82.06 286 LEU A N 1
ATOM 2250 C CA . LEU A 1 286 ? 26.326 1.300 -118.666 1.00 82.06 286 LEU A CA 1
ATOM 2251 C C . LEU A 1 286 ? 27.709 0.806 -119.125 1.00 82.06 286 LEU A C 1
ATOM 2253 O O . LEU A 1 286 ? 28.195 1.237 -120.172 1.00 82.06 286 LEU A O 1
ATOM 2257 N N . SER A 1 287 ? 28.347 -0.112 -118.392 1.00 82.88 287 SER A N 1
ATOM 2258 C CA . SER A 1 287 ? 29.619 -0.726 -118.795 1.00 82.88 287 SER A CA 1
ATOM 2259 C C . SER A 1 287 ? 29.428 -1.692 -119.970 1.00 82.88 287 SER A C 1
ATOM 2261 O O . SER A 1 287 ? 30.204 -1.639 -120.923 1.00 82.88 287 SER A O 1
ATOM 2263 N N . ALA A 1 288 ? 28.348 -2.480 -119.984 1.00 81.00 288 ALA A N 1
ATOM 2264 C CA . ALA A 1 288 ? 27.968 -3.331 -121.108 1.00 81.00 288 ALA A CA 1
ATOM 2265 C C . ALA A 1 288 ? 27.613 -2.505 -122.358 1.00 81.00 288 ALA A C 1
ATOM 2267 O O . ALA A 1 288 ? 28.028 -2.845 -123.469 1.00 81.00 288 ALA A O 1
ATOM 2268 N N . MET A 1 289 ? 26.905 -1.382 -122.193 1.00 79.19 289 MET A N 1
ATOM 2269 C CA . MET A 1 289 ? 26.605 -0.449 -123.281 1.00 79.19 289 MET A CA 1
ATOM 2270 C C . MET A 1 289 ? 27.874 0.236 -123.806 1.00 79.19 289 MET A C 1
ATOM 2272 O O . MET A 1 289 ? 28.046 0.323 -125.020 1.00 79.19 289 MET A O 1
ATOM 2276 N N . LYS A 1 290 ? 28.808 0.636 -122.929 1.00 79.69 290 LYS A N 1
ATOM 2277 C CA . LYS A 1 290 ? 30.144 1.123 -123.324 1.00 79.69 290 LYS A CA 1
ATOM 2278 C C . LYS A 1 290 ? 30.954 0.057 -124.058 1.00 79.69 290 LYS A C 1
ATOM 2280 O O . LYS A 1 290 ? 31.525 0.364 -125.092 1.00 79.69 290 LYS A O 1
ATOM 2285 N N . ALA A 1 291 ? 30.949 -1.195 -123.605 1.00 78.00 291 ALA A N 1
ATOM 2286 C CA . ALA A 1 291 ? 31.647 -2.287 -124.283 1.00 78.00 291 ALA A CA 1
ATOM 2287 C C . ALA A 1 291 ? 31.067 -2.567 -125.684 1.00 78.00 291 ALA A C 1
ATOM 2289 O O . ALA A 1 291 ? 31.823 -2.805 -126.625 1.00 78.00 291 ALA A O 1
ATOM 2290 N N . ARG A 1 292 ? 29.739 -2.472 -125.854 1.00 76.06 292 ARG A N 1
ATOM 2291 C CA . ARG A 1 292 ? 29.090 -2.503 -127.178 1.00 76.06 292 ARG A CA 1
ATOM 2292 C C . ARG A 1 292 ? 29.460 -1.283 -128.025 1.00 76.06 292 ARG A C 1
ATOM 2294 O O . ARG A 1 292 ? 29.744 -1.439 -129.208 1.00 76.06 292 ARG A O 1
ATOM 2301 N N . PHE A 1 293 ? 29.513 -0.090 -127.434 1.00 69.44 293 PHE A N 1
ATOM 2302 C CA . PHE A 1 293 ? 29.959 1.126 -128.117 1.00 69.44 293 PHE A CA 1
ATOM 2303 C C . PHE A 1 293 ? 31.424 1.020 -128.572 1.00 69.44 293 PHE A C 1
ATOM 2305 O O . PHE A 1 293 ? 31.728 1.350 -129.711 1.00 69.44 293 PHE A O 1
ATOM 2312 N N . ASP A 1 294 ? 32.317 0.465 -127.751 1.00 66.62 294 ASP A N 1
ATOM 2313 C CA . ASP A 1 294 ? 33.717 0.212 -128.108 1.00 66.62 294 ASP A CA 1
ATOM 2314 C C . ASP A 1 294 ? 33.873 -0.901 -129.159 1.00 66.62 294 ASP A C 1
ATOM 2316 O O . ASP A 1 294 ? 34.826 -0.875 -129.937 1.00 66.62 294 ASP A O 1
ATOM 2320 N N . GLN A 1 295 ? 32.944 -1.862 -129.239 1.00 65.44 295 GLN A N 1
ATOM 2321 C CA . GLN A 1 295 ? 32.876 -2.818 -130.353 1.00 65.44 295 GLN A CA 1
ATOM 2322 C C . GLN A 1 295 ? 32.452 -2.136 -131.661 1.00 65.44 295 GLN A C 1
ATOM 2324 O O . GLN A 1 295 ? 33.089 -2.364 -132.687 1.00 65.44 295 GLN A O 1
ATOM 2329 N N . VAL A 1 296 ? 31.448 -1.251 -131.626 1.00 60.69 296 VAL A N 1
ATOM 2330 C CA . VAL A 1 296 ? 31.054 -0.420 -132.782 1.00 60.69 296 VAL A CA 1
ATOM 2331 C C . VAL A 1 296 ? 32.206 0.505 -133.199 1.00 60.69 296 VAL A C 1
ATOM 2333 O O . VAL A 1 296 ? 32.551 0.571 -134.374 1.00 60.69 296 VAL A O 1
ATOM 2336 N N . LYS A 1 297 ? 32.897 1.120 -132.236 1.00 58.19 297 LYS A N 1
ATOM 2337 C CA . LYS A 1 297 ? 34.065 1.978 -132.468 1.00 58.19 297 LYS A CA 1
ATOM 2338 C C . LYS A 1 297 ? 35.272 1.210 -133.023 1.00 58.19 297 LYS A C 1
ATOM 2340 O O . LYS A 1 297 ? 35.990 1.733 -133.865 1.00 58.19 297 LYS A O 1
ATOM 2345 N N . LYS A 1 298 ? 35.482 -0.050 -132.619 1.00 55.16 298 LYS A N 1
ATOM 2346 C CA . LYS A 1 298 ? 36.495 -0.941 -133.222 1.00 55.16 298 LYS A CA 1
ATOM 2347 C C . LYS A 1 298 ? 36.124 -1.424 -134.627 1.00 55.16 298 LYS A C 1
ATOM 2349 O O . LYS A 1 298 ? 37.026 -1.787 -135.376 1.00 55.16 298 LYS A O 1
ATOM 2354 N N . ALA A 1 299 ? 34.844 -1.403 -135.002 1.00 50.66 299 ALA A N 1
ATOM 2355 C CA . ALA A 1 299 ? 34.421 -1.601 -136.388 1.00 50.66 299 ALA A CA 1
ATOM 2356 C C . ALA A 1 299 ? 34.662 -0.353 -137.270 1.00 50.66 299 ALA A C 1
ATOM 2358 O O . ALA A 1 299 ? 34.697 -0.478 -138.490 1.00 50.66 299 ALA A O 1
ATOM 2359 N N . GLN A 1 300 ? 34.900 0.820 -136.668 1.00 41.34 300 GLN A N 1
ATOM 2360 C CA . GLN A 1 300 ? 35.221 2.092 -137.335 1.00 41.34 300 GLN A CA 1
ATOM 2361 C C . GLN A 1 300 ? 36.725 2.429 -137.269 1.00 41.34 300 GLN A C 1
ATOM 2363 O O . GLN A 1 300 ? 37.125 3.533 -136.924 1.00 41.34 300 GLN A O 1
ATOM 2368 N N . TYR A 1 301 ? 37.575 1.448 -137.598 1.00 37.28 301 TYR A N 1
ATOM 2369 C CA . TYR A 1 301 ? 38.945 1.706 -138.082 1.00 37.28 301 TYR A CA 1
ATOM 2370 C C . TYR A 1 301 ? 39.088 1.411 -139.589 1.00 37.28 301 TYR A C 1
ATOM 2372 O O . TYR A 1 301 ? 40.182 1.193 -140.107 1.00 37.28 301 TYR A O 1
ATOM 2380 N N . ILE A 1 302 ? 37.960 1.456 -140.304 1.00 41.78 302 ILE A N 1
ATOM 2381 C CA . ILE A 1 302 ? 37.887 2.199 -141.563 1.00 41.78 302 ILE A CA 1
ATOM 2382 C C . ILE A 1 302 ? 37.252 3.547 -141.200 1.00 41.78 302 ILE A C 1
ATOM 2384 O O . ILE A 1 302 ? 36.223 3.549 -140.527 1.00 41.78 302 ILE A O 1
ATOM 2388 N N . GLU A 1 303 ? 37.867 4.632 -141.678 1.00 31.30 303 GLU A N 1
ATOM 2389 C CA . GLU A 1 303 ? 37.441 6.035 -141.536 1.00 31.30 303 GLU A CA 1
ATOM 2390 C C . GLU A 1 303 ? 37.666 6.677 -140.144 1.00 31.30 303 GLU A C 1
ATOM 2392 O O . GLU A 1 303 ? 36.957 6.413 -139.180 1.00 31.30 303 GLU A O 1
ATOM 2397 N N . ASP A 1 304 ? 38.731 7.491 -140.086 1.00 29.14 304 ASP A N 1
ATOM 2398 C CA . ASP A 1 304 ? 38.961 8.763 -139.366 1.00 29.14 304 ASP A CA 1
ATOM 2399 C C . ASP A 1 304 ? 37.930 9.220 -138.297 1.00 29.14 304 ASP A C 1
ATOM 2401 O O . ASP A 1 304 ? 36.725 9.095 -138.447 1.00 29.14 304 ASP A O 1
ATOM 2405 N N . GLY A 1 305 ? 38.284 9.901 -137.205 1.00 32.16 305 GLY A N 1
ATOM 2406 C CA . GLY A 1 305 ? 39.514 10.616 -136.872 1.00 32.16 305 GLY A CA 1
ATOM 2407 C C . GLY A 1 305 ? 39.173 11.855 -136.018 1.00 32.16 305 GLY A C 1
ATOM 2408 O O . GLY A 1 305 ? 38.293 12.623 -136.377 1.00 32.16 305 GLY A O 1
ATOM 2409 N N . LEU A 1 306 ? 39.900 12.037 -134.908 1.00 32.16 306 LEU A N 1
ATOM 2410 C CA . LEU A 1 306 ? 39.977 13.222 -134.024 1.00 32.16 306 LEU A CA 1
ATOM 2411 C C . LEU A 1 306 ? 38.734 13.755 -133.242 1.00 32.16 306 LEU A C 1
ATOM 2413 O O . LEU A 1 306 ? 37.646 13.977 -133.748 1.00 32.16 306 LEU A O 1
ATOM 2417 N N . GLU A 1 307 ? 39.043 14.068 -131.974 1.00 30.84 307 GLU A N 1
ATOM 2418 C CA . GLU A 1 307 ? 38.597 15.213 -131.146 1.00 30.84 307 GLU A CA 1
ATOM 2419 C C . GLU A 1 307 ? 37.183 15.306 -130.506 1.00 30.84 307 GLU A C 1
ATOM 2421 O O . GLU A 1 307 ? 36.200 15.769 -131.070 1.00 30.84 307 GLU A O 1
ATOM 2426 N N . THR A 1 308 ? 37.154 14.973 -129.202 1.00 30.75 308 THR A N 1
ATOM 2427 C CA . THR A 1 308 ? 36.828 15.894 -128.074 1.00 30.75 308 THR A CA 1
ATOM 2428 C C . THR A 1 308 ? 36.087 17.205 -128.410 1.00 30.75 308 THR A C 1
ATOM 2430 O O . THR A 1 308 ? 36.637 18.035 -129.117 1.00 30.75 308 THR A O 1
ATOM 2433 N N . LEU A 1 309 ? 34.951 17.583 -127.804 1.00 30.72 309 LEU A N 1
ATOM 2434 C CA . LEU A 1 309 ? 34.588 17.491 -126.379 1.00 30.72 309 LEU A CA 1
ATOM 2435 C C . LEU A 1 309 ? 33.116 17.922 -126.145 1.00 30.72 309 LEU A C 1
ATOM 2437 O O . LEU A 1 309 ? 32.658 18.904 -126.714 1.00 30.72 309 LEU A O 1
ATOM 2441 N N . ASN A 1 310 ? 32.460 17.265 -125.182 1.00 32.69 310 ASN A N 1
ATOM 2442 C CA . ASN A 1 310 ? 31.467 17.818 -124.243 1.00 32.69 310 ASN A CA 1
ATOM 2443 C C . ASN A 1 310 ? 30.228 18.592 -124.766 1.00 32.69 310 ASN A C 1
ATOM 2445 O O . ASN A 1 310 ? 30.280 19.801 -124.990 1.00 32.69 310 ASN A O 1
ATOM 2449 N N . SER A 1 311 ? 29.061 17.936 -124.749 1.00 36.16 311 SER A N 1
ATOM 2450 C CA . SER A 1 311 ? 27.754 18.541 -124.412 1.00 36.16 311 SER A CA 1
ATOM 2451 C C . SER A 1 311 ? 26.686 17.463 -124.193 1.00 36.16 311 SER A C 1
ATOM 2453 O O . SER A 1 311 ? 26.773 16.410 -124.820 1.00 36.16 311 SER A O 1
ATOM 2455 N N . LYS A 1 312 ? 25.648 17.800 -123.401 1.00 31.03 312 LYS A N 1
ATOM 2456 C CA . LYS A 1 312 ? 24.413 17.022 -123.119 1.00 31.03 312 LYS A CA 1
ATOM 2457 C C . LYS A 1 312 ? 24.597 15.757 -122.255 1.00 31.03 312 LYS A C 1
ATOM 2459 O O . LYS A 1 312 ? 25.692 15.225 -122.157 1.00 31.03 312 LYS A O 1
ATOM 2464 N N . GLU A 1 313 ? 23.574 15.252 -121.559 1.00 30.03 313 GLU A N 1
ATOM 2465 C CA . GLU A 1 313 ? 22.151 15.642 -121.423 1.00 30.03 313 GLU A CA 1
ATOM 2466 C C . GLU A 1 313 ? 21.815 15.637 -119.899 1.00 30.03 313 GLU A C 1
ATOM 2468 O O . GLU A 1 313 ? 22.421 14.884 -119.146 1.00 30.03 313 GLU A O 1
ATOM 2473 N N . ASN A 1 314 ? 21.063 16.573 -119.310 1.00 28.34 314 ASN A N 1
ATOM 2474 C CA . ASN A 1 314 ? 19.638 16.883 -119.488 1.00 28.34 314 ASN A CA 1
ATOM 2475 C C . ASN A 1 314 ? 18.698 15.797 -118.903 1.00 28.34 314 ASN A C 1
ATOM 2477 O O . ASN A 1 314 ? 18.406 14.834 -119.597 1.00 28.34 314 ASN A O 1
ATOM 2481 N N . MET A 1 315 ? 18.138 16.083 -117.710 1.00 40.88 315 MET A N 1
ATOM 2482 C CA . MET A 1 315 ? 16.717 15.855 -117.337 1.00 40.88 315 MET A CA 1
ATOM 2483 C C . MET A 1 315 ? 16.210 14.386 -117.275 1.00 40.88 315 MET A C 1
ATOM 2485 O O . MET A 1 315 ? 16.950 13.475 -117.632 1.00 40.88 315 MET A O 1
ATOM 2489 N N . PRO A 1 316 ? 14.943 14.106 -116.883 1.00 36.34 316 PRO A N 1
ATOM 2490 C CA . PRO A 1 316 ? 13.966 14.863 -116.081 1.00 36.34 316 PRO A CA 1
ATOM 2491 C C . PRO A 1 316 ? 13.541 14.097 -114.796 1.00 36.34 316 PRO A C 1
ATOM 2493 O O . PRO A 1 316 ? 14.091 13.041 -114.497 1.00 36.34 316 PRO A O 1
ATOM 2496 N N . ASN A 1 317 ? 12.570 14.655 -114.055 1.00 29.14 317 ASN A N 1
ATOM 2497 C CA . ASN A 1 317 ? 11.499 14.015 -113.251 1.00 29.14 317 ASN A CA 1
ATOM 2498 C C . ASN A 1 317 ? 10.899 15.144 -112.369 1.00 29.14 317 ASN A C 1
ATOM 2500 O O . ASN A 1 317 ? 11.649 15.747 -111.605 1.00 29.14 317 ASN A O 1
ATOM 2504 N N . HIS A 1 318 ? 9.648 15.625 -112.503 1.00 29.39 318 HIS A N 1
ATOM 2505 C CA . HIS A 1 318 ? 8.355 14.943 -112.750 1.00 29.39 318 HIS A CA 1
ATOM 2506 C C . HIS A 1 318 ? 8.155 13.783 -111.752 1.00 29.39 318 HIS A C 1
ATOM 2508 O O . HIS A 1 318 ? 9.032 12.938 -111.629 1.00 29.39 318 HIS A O 1
ATOM 2514 N N . ASP A 1 319 ? 7.088 13.681 -110.963 1.00 28.41 319 ASP A N 1
ATOM 2515 C CA . ASP A 1 319 ? 5.748 14.290 -111.021 1.00 28.41 319 ASP A CA 1
ATOM 2516 C C . ASP A 1 319 ? 5.421 15.047 -109.710 1.00 28.41 319 ASP A C 1
ATOM 2518 O O . ASP A 1 319 ? 6.046 14.814 -108.676 1.00 28.41 319 ASP A O 1
ATOM 2522 N N . ASP A 1 320 ? 4.624 16.120 -109.728 1.00 27.95 320 ASP A N 1
ATOM 2523 C CA . ASP A 1 320 ? 3.146 16.110 -109.679 1.00 27.95 320 ASP A CA 1
ATOM 2524 C C . ASP A 1 320 ? 2.568 15.157 -108.611 1.00 27.95 320 ASP A C 1
ATOM 2526 O O . ASP A 1 320 ? 2.995 14.025 -108.450 1.00 27.95 320 ASP A O 1
ATOM 2530 N N . SER A 1 321 ? 1.513 15.461 -107.869 1.00 34.06 321 SER A N 1
ATOM 2531 C CA . SER A 1 321 ? 0.761 16.672 -107.553 1.00 34.06 321 SER A CA 1
ATOM 2532 C C . SER A 1 321 ? -0.309 16.198 -106.537 1.00 34.06 321 SER A C 1
ATOM 2534 O O . SER A 1 321 ? -0.135 15.182 -105.868 1.00 34.06 321 SER A O 1
ATOM 2536 N N . LYS A 1 322 ? -1.413 16.932 -106.424 1.00 36.88 322 LYS A N 1
ATOM 2537 C CA . LYS A 1 322 ? -2.691 16.580 -105.774 1.00 36.88 322 LYS A CA 1
ATOM 2538 C C . LYS A 1 322 ? -3.153 15.134 -106.125 1.00 36.88 322 LYS A C 1
ATOM 2540 O O . LYS A 1 322 ? -2.749 14.597 -107.145 1.00 36.88 322 LYS A O 1
ATOM 2545 N N . ASP A 1 323 ? -4.045 14.471 -105.387 1.00 29.08 323 ASP A N 1
ATOM 2546 C CA . ASP A 1 323 ? -5.311 15.022 -104.888 1.00 29.08 323 ASP A CA 1
ATOM 2547 C C . ASP A 1 323 ? -6.019 14.135 -103.832 1.00 29.08 323 ASP A C 1
ATOM 2549 O O . ASP A 1 323 ? -5.606 13.020 -103.531 1.00 29.08 323 ASP A O 1
ATOM 2553 N N . SER A 1 324 ? -7.109 14.684 -103.300 1.00 36.16 324 SER A N 1
ATOM 2554 C CA . SER A 1 324 ? -8.284 14.078 -102.652 1.00 36.16 324 SER A CA 1
ATOM 2555 C C . SER A 1 324 ? -8.464 12.541 -102.564 1.00 36.16 324 SER A C 1
ATOM 2557 O O . SER A 1 324 ? -8.539 11.861 -103.583 1.00 36.16 324 SER A O 1
ATOM 2559 N N . GLY A 1 325 ? -8.906 12.090 -101.379 1.00 28.11 325 GLY A N 1
ATOM 2560 C CA . GLY A 1 325 ? -10.300 11.618 -101.202 1.00 28.11 325 GLY A CA 1
ATOM 2561 C C . GLY A 1 325 ? -10.616 10.105 -101.198 1.00 28.11 325 GLY A C 1
ATOM 2562 O O . GLY A 1 325 ? -10.030 9.329 -101.941 1.00 28.11 325 GLY A O 1
ATOM 2563 N N . GLY A 1 326 ? -11.643 9.735 -100.409 1.00 26.66 326 GLY A N 1
ATOM 2564 C CA . GLY A 1 326 ? -12.288 8.403 -100.330 1.00 26.66 326 GLY A CA 1
ATOM 2565 C C . GLY A 1 326 ? -11.611 7.442 -99.335 1.00 26.66 326 GLY A C 1
ATOM 2566 O O . GLY A 1 326 ? -10.420 7.196 -99.457 1.00 26.66 326 GLY A O 1
ATOM 2567 N N . GLU A 1 327 ? -12.216 7.012 -98.218 1.00 31.47 327 GLU A N 1
ATOM 2568 C CA . GLU A 1 327 ? -13.441 6.199 -97.977 1.00 31.47 327 GLU A CA 1
ATOM 2569 C C . GLU A 1 327 ? -13.255 4.664 -98.059 1.00 31.47 327 GLU A C 1
ATOM 2571 O O . GLU A 1 327 ? -12.348 4.169 -98.716 1.00 31.47 327 GLU A O 1
ATOM 2576 N N . VAL A 1 328 ? -14.192 3.943 -97.408 1.00 28.52 328 VAL A N 1
ATOM 2577 C CA . VAL A 1 328 ? -14.364 2.470 -97.288 1.00 28.52 328 VAL A CA 1
ATOM 2578 C C . VAL A 1 328 ? -13.456 1.818 -96.211 1.00 28.52 328 VAL A C 1
ATOM 2580 O O . VAL A 1 328 ? -12.251 1.736 -96.400 1.00 28.52 328 VAL A O 1
ATOM 2583 N N . PHE A 1 329 ? -13.888 1.449 -94.988 1.00 26.78 329 PHE A N 1
ATOM 2584 C CA . PHE A 1 329 ? -15.050 0.685 -94.449 1.00 26.78 329 PHE A CA 1
ATOM 2585 C C . PHE A 1 329 ? -14.773 -0.823 -94.269 1.00 26.78 329 PHE A C 1
ATOM 2587 O O . PHE A 1 329 ? -14.480 -1.482 -95.253 1.00 26.78 329 PHE A O 1
ATOM 2594 N N . PHE A 1 330 ? -14.936 -1.343 -93.037 1.00 27.56 330 PHE A N 1
ATOM 2595 C CA . PHE A 1 330 ? -15.301 -2.717 -92.584 1.00 27.56 330 PHE A CA 1
ATOM 2596 C C . PHE A 1 330 ? -15.148 -2.724 -91.029 1.00 27.56 330 PHE A C 1
ATOM 2598 O O . PHE A 1 330 ? -14.198 -2.116 -90.550 1.00 27.56 330 PHE A O 1
ATOM 2605 N N . GLU A 1 331 ? -15.926 -3.369 -90.143 1.00 26.66 331 GLU A N 1
ATOM 2606 C CA . GLU A 1 331 ? -17.317 -3.881 -90.092 1.00 26.66 331 GLU A CA 1
ATOM 2607 C C . GLU A 1 331 ? -17.598 -4.373 -88.633 1.00 26.66 331 GLU A C 1
ATOM 2609 O O . GLU A 1 331 ? -16.652 -4.796 -87.976 1.00 26.66 331 GLU A O 1
ATOM 2614 N N . LYS A 1 332 ? -18.871 -4.424 -88.168 1.00 28.25 332 LYS A N 1
ATOM 2615 C CA . LYS A 1 332 ? -19.373 -5.096 -86.920 1.00 28.25 332 LYS A CA 1
ATOM 2616 C C . LYS A 1 332 ? -18.884 -4.531 -85.551 1.00 28.25 332 LYS A C 1
ATOM 2618 O O . LYS A 1 332 ? -17.792 -4.000 -85.450 1.00 28.25 332 LYS A O 1
ATOM 2623 N N . SER A 1 333 ? -19.626 -4.610 -84.431 1.00 27.55 333 SER A N 1
ATOM 2624 C CA . SER A 1 333 ? -20.963 -5.177 -84.142 1.00 27.55 333 SER A CA 1
ATOM 2625 C C . SER A 1 333 ? -21.624 -4.517 -82.905 1.00 27.55 333 SER A C 1
ATOM 2627 O O . SER A 1 333 ? -20.921 -4.199 -81.955 1.00 27.55 333 SER A O 1
ATOM 2629 N N . LEU A 1 334 ? -22.960 -4.369 -82.938 1.00 28.39 334 LEU A N 1
ATOM 2630 C CA . LEU A 1 334 ? -23.992 -4.711 -81.915 1.00 28.39 334 LEU A CA 1
ATOM 2631 C C . LEU A 1 334 ? -23.545 -5.014 -80.452 1.00 28.39 334 LEU A C 1
ATOM 2633 O O . LEU A 1 334 ? -22.582 -5.749 -80.269 1.00 28.39 334 LEU A O 1
ATOM 2637 N N . ALA A 1 335 ? -24.269 -4.656 -79.374 1.00 30.23 335 ALA A N 1
ATOM 2638 C CA . ALA A 1 335 ? -25.575 -3.990 -79.203 1.00 30.23 335 ALA A CA 1
ATOM 2639 C C . ALA A 1 335 ? -25.772 -3.469 -77.747 1.00 30.23 335 ALA A C 1
ATOM 2641 O O . ALA A 1 335 ? -24.976 -3.797 -76.871 1.00 30.23 335 ALA A O 1
ATOM 2642 N N . ASP A 1 336 ? -26.828 -2.657 -77.567 1.00 26.58 336 ASP A N 1
ATOM 2643 C CA . ASP A 1 336 ? -27.801 -2.520 -76.448 1.00 26.58 336 ASP A CA 1
ATOM 2644 C C . ASP A 1 336 ? -27.656 -3.393 -75.164 1.00 26.58 336 ASP A C 1
ATOM 2646 O O . ASP A 1 336 ? -27.118 -4.493 -75.191 1.00 26.58 336 ASP A O 1
ATOM 2650 N N . GLU A 1 337 ? -28.178 -2.999 -73.988 1.00 29.73 337 GLU A N 1
ATOM 2651 C CA . GLU A 1 337 ? -29.519 -2.406 -73.794 1.00 29.73 337 GLU A CA 1
ATOM 2652 C C . GLU A 1 337 ? -29.721 -1.615 -72.478 1.00 29.73 337 GLU A C 1
ATOM 2654 O O . GLU A 1 337 ? -28.946 -1.692 -71.523 1.00 29.73 337 GLU A O 1
ATOM 2659 N N . SER A 1 338 ? -30.856 -0.907 -72.416 1.00 30.14 338 SER A N 1
ATOM 2660 C CA . SER A 1 338 ? -31.465 -0.289 -71.228 1.00 30.14 338 SER A CA 1
ATOM 2661 C C . SER A 1 338 ? -33.005 -0.238 -71.402 1.00 30.14 338 SER A C 1
ATOM 2663 O O . SER A 1 338 ? -33.488 -0.341 -72.521 1.00 30.14 338 SER A O 1
ATOM 2665 N N . THR A 1 339 ? -33.877 -0.050 -70.400 1.00 28.70 339 THR A N 1
ATOM 2666 C CA . THR A 1 339 ? -33.729 0.589 -69.077 1.00 28.70 339 THR A CA 1
ATOM 2667 C C . THR A 1 339 ? -34.877 0.172 -68.118 1.00 28.70 339 THR A C 1
ATOM 2669 O O . THR A 1 339 ? -35.917 -0.270 -68.589 1.00 28.70 339 THR A O 1
ATOM 2672 N N . LYS A 1 340 ? -34.761 0.542 -66.825 1.00 32.75 340 LYS A N 1
ATOM 2673 C CA . LYS A 1 340 ? -35.854 1.028 -65.929 1.00 32.75 340 LYS A CA 1
ATOM 2674 C C . LYS A 1 340 ? -36.928 0.084 -65.317 1.00 32.75 340 LYS A C 1
ATOM 2676 O O . LYS A 1 340 ? -37.644 -0.630 -65.998 1.00 32.75 340 LYS A O 1
ATOM 2681 N N . GLU A 1 341 ? -37.164 0.383 -64.029 1.00 26.38 341 GLU A N 1
ATOM 2682 C CA . GLU A 1 341 ? -38.462 0.540 -63.319 1.00 26.38 341 GLU A CA 1
ATOM 2683 C C . GLU A 1 341 ? -39.238 -0.672 -62.734 1.00 26.38 341 GLU A C 1
ATOM 2685 O O . GLU A 1 341 ? -38.930 -1.836 -62.954 1.00 26.38 341 GLU A O 1
ATOM 2690 N N . SER A 1 342 ? -40.142 -0.330 -61.801 1.00 29.81 342 SER A N 1
ATOM 2691 C CA . SER A 1 342 ? -40.744 -1.112 -60.693 1.00 29.81 342 SER A CA 1
ATOM 2692 C C . SER A 1 342 ? -42.246 -1.433 -60.965 1.00 29.81 342 SER A C 1
ATOM 2694 O O . SER A 1 342 ? -42.642 -1.243 -62.115 1.00 29.81 342 SER A O 1
ATOM 2696 N N . PRO A 1 343 ? -43.147 -1.856 -60.024 1.00 41.84 343 PRO A N 1
ATOM 2697 C CA . PRO A 1 343 ? -43.039 -2.233 -58.593 1.00 41.84 343 PRO A CA 1
ATOM 2698 C C . PRO A 1 343 ? -43.872 -3.499 -58.170 1.00 41.84 343 PRO A C 1
ATOM 2700 O O . PRO A 1 343 ? -44.411 -4.219 -59.006 1.00 41.84 343 PRO A O 1
ATOM 2703 N N . THR A 1 344 ? -44.113 -3.654 -56.850 1.00 23.77 344 THR A N 1
ATOM 2704 C CA . THR A 1 344 ? -45.265 -4.316 -56.149 1.00 23.77 344 THR A CA 1
ATOM 2705 C C . THR A 1 344 ? -45.068 -5.686 -55.454 1.00 23.77 344 THR A C 1
ATOM 2707 O O . THR A 1 344 ? -44.477 -6.619 -55.981 1.00 23.77 344 THR A O 1
ATOM 2710 N N . GLN A 1 345 ? -45.617 -5.757 -54.232 1.00 25.02 345 GLN A N 1
ATOM 2711 C CA . GLN A 1 345 ? -45.737 -6.873 -53.264 1.00 25.02 345 GLN A CA 1
ATOM 2712 C C . GLN A 1 345 ? -46.964 -7.783 -53.583 1.00 25.02 345 GLN A C 1
ATOM 2714 O O . GLN A 1 345 ? -47.784 -7.337 -54.392 1.00 25.02 345 GLN A O 1
ATOM 2719 N N . PRO A 1 346 ? -47.155 -9.000 -52.992 1.00 35.78 346 PRO A N 1
ATOM 2720 C CA . PRO A 1 346 ? -47.346 -9.196 -51.534 1.00 35.78 346 PRO A CA 1
ATOM 2721 C C . PRO A 1 346 ? -46.824 -10.515 -50.885 1.00 35.78 346 PRO A C 1
ATOM 2723 O O . PRO A 1 346 ? -46.473 -11.458 -51.576 1.00 35.78 346 PRO A O 1
ATOM 2726 N N . GLU A 1 347 ? -46.809 -10.514 -49.536 1.00 25.67 347 GLU A N 1
ATOM 2727 C CA . GLU A 1 347 ? -47.065 -11.592 -48.529 1.00 25.67 347 GLU A CA 1
ATOM 2728 C C . GLU A 1 347 ? -46.722 -13.086 -48.833 1.00 25.67 347 GLU A C 1
ATOM 2730 O O . GLU A 1 347 ? -47.028 -13.595 -49.902 1.00 25.67 347 GLU A O 1
ATOM 2735 N N . LYS A 1 348 ? -46.205 -13.919 -47.902 1.00 28.89 348 LYS A N 1
ATOM 2736 C CA . LYS A 1 348 ? -46.308 -13.924 -46.419 1.00 28.89 348 LYS A CA 1
ATOM 2737 C C . LYS A 1 348 ? -45.261 -14.863 -45.751 1.00 28.89 348 LYS A C 1
ATOM 2739 O O . LYS A 1 348 ? -44.656 -15.677 -46.434 1.00 28.89 348 LYS A O 1
ATOM 2744 N N . GLU A 1 349 ? -45.166 -14.787 -44.414 1.00 24.45 349 GLU A N 1
ATOM 2745 C CA . GLU A 1 349 ? -44.563 -15.758 -43.458 1.00 24.45 349 GLU A CA 1
ATOM 2746 C C . GLU A 1 349 ? -43.024 -15.936 -43.373 1.00 24.45 349 GLU A C 1
ATOM 2748 O O . GLU A 1 349 ? -42.420 -16.686 -44.132 1.00 24.45 349 GLU A O 1
ATOM 2753 N N . SER A 1 350 ? -42.412 -15.349 -42.325 1.00 29.67 350 SER A N 1
ATOM 2754 C CA . SER A 1 350 ? -41.600 -16.070 -41.310 1.00 29.67 350 SER A CA 1
ATOM 2755 C C . SER A 1 350 ? -41.074 -15.105 -40.223 1.00 29.67 350 SER A C 1
ATOM 2757 O O . SER A 1 350 ? -39.951 -14.601 -40.286 1.00 29.67 350 SER A O 1
ATOM 2759 N N . GLU A 1 351 ? -41.889 -14.822 -39.204 1.00 34.56 351 GLU A N 1
ATOM 2760 C CA . GLU A 1 351 ? -41.474 -14.039 -38.029 1.00 34.56 351 GLU A CA 1
ATOM 2761 C C . GLU A 1 351 ? -40.765 -14.932 -36.993 1.00 34.56 351 GLU A C 1
ATOM 2763 O O . GLU A 1 351 ? -41.433 -15.527 -36.150 1.00 34.56 351 GLU A O 1
ATOM 2768 N N . LEU A 1 352 ? -39.424 -15.052 -37.028 1.00 31.98 352 LEU A N 1
ATOM 2769 C CA . LEU A 1 352 ? -38.655 -15.710 -35.944 1.00 31.98 352 LEU A CA 1
ATOM 2770 C C . LEU A 1 352 ? -37.122 -15.457 -35.967 1.00 31.98 352 LEU A C 1
ATOM 2772 O O . LEU A 1 352 ? -36.332 -16.396 -35.841 1.00 31.98 352 LEU A O 1
ATOM 2776 N N . SER A 1 353 ? -36.682 -14.191 -36.092 1.00 36.91 353 SER A N 1
ATOM 2777 C CA . SER A 1 353 ? -35.241 -13.816 -36.055 1.00 36.91 353 SER A CA 1
ATOM 2778 C C . SER A 1 353 ? -34.832 -12.907 -34.886 1.00 36.91 353 SER A C 1
ATOM 2780 O O . SER A 1 353 ? -33.906 -13.244 -34.152 1.00 36.91 353 SER A O 1
ATOM 2782 N N . GLY A 1 354 ? -35.547 -11.801 -34.640 1.00 33.62 354 GLY A N 1
ATOM 2783 C CA . GLY A 1 354 ? -35.039 -10.705 -33.794 1.00 33.62 354 GLY A CA 1
ATOM 2784 C C . GLY A 1 354 ? -34.690 -11.055 -32.338 1.00 33.62 354 GLY A C 1
ATOM 2785 O O . GLY A 1 354 ? -33.831 -10.407 -31.746 1.00 33.62 354 GLY A O 1
ATOM 2786 N N . SER A 1 355 ? -35.290 -12.102 -31.756 1.00 37.38 355 SER A N 1
ATOM 2787 C CA . SER A 1 355 ? -34.909 -12.558 -30.408 1.00 37.38 355 SER A CA 1
ATOM 2788 C C . SER A 1 355 ? -33.590 -13.341 -30.389 1.00 37.38 355 SER A C 1
ATOM 2790 O O . SER A 1 355 ? -32.893 -13.307 -29.381 1.00 37.38 355 SER A O 1
ATOM 2792 N N . LYS A 1 356 ? -33.218 -14.005 -31.494 1.00 39.81 356 LYS A N 1
ATOM 2793 C CA . LYS A 1 356 ? -31.938 -14.721 -31.619 1.00 39.81 356 LYS A CA 1
ATOM 2794 C C . LYS A 1 356 ? -30.779 -13.765 -31.854 1.00 39.81 356 LYS A C 1
ATOM 2796 O O . LYS A 1 356 ? -29.705 -13.997 -31.324 1.00 39.81 356 LYS A O 1
ATOM 2801 N N . GLU A 1 357 ? -30.977 -12.682 -32.601 1.00 38.16 357 GLU A N 1
ATOM 2802 C CA . GLU A 1 357 ? -29.915 -11.693 -32.843 1.00 38.16 357 GLU A CA 1
ATOM 2803 C C . GLU A 1 357 ? -29.510 -10.954 -31.556 1.00 38.16 357 GLU A C 1
ATOM 2805 O O . GLU A 1 357 ? -28.324 -10.719 -31.334 1.00 38.16 357 GLU A O 1
ATOM 2810 N N . LEU A 1 358 ? -30.460 -10.680 -30.654 1.00 43.31 358 LEU A N 1
ATOM 2811 C CA . LEU A 1 358 ? -30.167 -10.147 -29.317 1.00 43.31 358 LEU A CA 1
ATOM 2812 C C . LEU A 1 358 ? -29.512 -11.182 -28.389 1.00 43.31 358 LEU A C 1
ATOM 2814 O O . LEU A 1 358 ? -28.591 -10.832 -27.657 1.00 43.31 358 LEU A O 1
ATOM 2818 N N . GLU A 1 359 ? -29.937 -12.446 -28.436 1.00 41.78 359 GLU A N 1
ATOM 2819 C CA . GLU A 1 359 ? -29.362 -13.529 -27.624 1.00 41.78 359 GLU A CA 1
ATOM 2820 C C . GLU A 1 359 ? -27.927 -13.875 -28.072 1.00 41.78 359 GLU A C 1
ATOM 2822 O O . GLU A 1 359 ? -27.030 -13.972 -27.240 1.00 41.78 359 GLU A O 1
ATOM 2827 N N . ILE A 1 360 ? -27.665 -13.916 -29.384 1.00 45.72 360 ILE A N 1
ATOM 2828 C CA . ILE A 1 360 ? -26.323 -14.068 -29.975 1.00 45.72 360 ILE A CA 1
ATOM 2829 C C . ILE A 1 360 ? -25.443 -12.844 -29.671 1.00 45.72 360 ILE A C 1
ATOM 2831 O O . ILE A 1 360 ? -24.274 -12.999 -29.320 1.00 45.72 360 ILE A O 1
ATOM 2835 N N . SER A 1 361 ? -25.989 -11.626 -29.752 1.00 41.03 361 SER A N 1
ATOM 2836 C CA . SER A 1 361 ? -25.273 -10.396 -29.383 1.00 41.03 361 SER A CA 1
ATOM 2837 C C . SER A 1 361 ? -24.852 -10.396 -27.906 1.00 41.03 361 SER A C 1
ATOM 2839 O O . SER A 1 361 ? -23.694 -10.105 -27.591 1.00 41.03 361 SER A O 1
ATOM 2841 N N . LEU A 1 362 ? -25.742 -10.815 -26.999 1.00 45.44 362 LEU A N 1
ATOM 2842 C CA . LEU A 1 362 ? -25.448 -10.883 -25.566 1.00 45.44 362 LEU A CA 1
ATOM 2843 C C . LEU A 1 362 ? -24.475 -12.025 -25.224 1.00 45.44 362 LEU A C 1
ATOM 2845 O O . LEU A 1 362 ? -23.557 -11.829 -24.430 1.00 45.44 362 LEU A O 1
ATOM 2849 N N . SER A 1 363 ? -24.611 -13.193 -25.863 1.00 45.44 363 SER A N 1
ATOM 2850 C CA . SER A 1 363 ? -23.648 -14.293 -25.726 1.00 45.44 363 SER A CA 1
ATOM 2851 C C . SER A 1 363 ? -22.262 -13.913 -26.248 1.00 45.44 363 SER A C 1
ATOM 2853 O O . SER A 1 363 ? -21.282 -14.133 -25.546 1.00 45.44 363 SER A O 1
ATOM 2855 N N . SER A 1 364 ? -22.160 -13.267 -27.414 1.00 46.84 364 SER A N 1
ATOM 2856 C CA . SER A 1 364 ? -20.866 -12.859 -27.982 1.00 46.84 364 SER A CA 1
ATOM 2857 C C . SER A 1 364 ? -20.171 -11.756 -27.171 1.00 46.84 364 SER A C 1
ATOM 2859 O O . SER A 1 364 ? -18.942 -11.741 -27.073 1.00 46.84 364 SER A O 1
ATOM 2861 N N . THR A 1 365 ? -20.929 -10.867 -26.515 1.00 48.47 365 THR A N 1
ATOM 2862 C CA . THR A 1 365 ? -20.363 -9.869 -25.586 1.00 48.47 365 THR A CA 1
ATOM 2863 C C . THR A 1 365 ? -19.950 -10.477 -24.242 1.00 48.47 365 THR A C 1
ATOM 2865 O O . THR A 1 365 ? -18.953 -10.046 -23.664 1.00 48.47 365 THR A O 1
ATOM 2868 N N . LEU A 1 366 ? -20.636 -11.522 -23.767 1.00 51.12 366 LEU A N 1
ATOM 2869 C CA . LEU A 1 366 ? -20.201 -12.307 -22.606 1.00 51.12 366 LEU A CA 1
ATOM 2870 C C . LEU A 1 366 ? -18.948 -13.142 -22.909 1.00 51.12 366 LEU A C 1
ATOM 2872 O O . LEU A 1 366 ? -17.993 -13.079 -22.139 1.00 51.12 366 LEU A O 1
ATOM 2876 N N . GLU A 1 367 ? -18.903 -13.858 -24.035 1.00 51.47 367 GLU A N 1
ATOM 2877 C CA . GLU A 1 367 ? -17.741 -14.655 -24.453 1.00 51.47 367 GLU A CA 1
ATOM 2878 C C . GLU A 1 367 ? -16.499 -13.784 -24.660 1.00 51.47 367 GLU A C 1
ATOM 2880 O O . GLU A 1 367 ? -15.435 -14.108 -24.138 1.00 51.47 367 GLU A O 1
ATOM 2885 N N . THR A 1 368 ? -16.630 -12.636 -25.335 1.00 51.38 368 THR A N 1
ATOM 2886 C CA . THR A 1 368 ? -15.510 -11.689 -25.483 1.00 51.38 368 THR A CA 1
ATOM 2887 C C . THR A 1 368 ? -15.085 -11.070 -24.151 1.00 51.38 368 THR A C 1
ATOM 2889 O O . THR A 1 368 ? -13.888 -10.901 -23.929 1.00 51.38 368 THR A O 1
ATOM 2892 N N . SER A 1 369 ? -16.005 -10.789 -23.220 1.00 49.75 369 SER A N 1
ATOM 2893 C CA . SER A 1 369 ? -15.639 -10.291 -21.884 1.00 49.75 369 SER A CA 1
ATOM 2894 C C . SER A 1 369 ? -14.941 -11.351 -21.018 1.00 49.75 369 SER A C 1
ATOM 2896 O O . SER A 1 369 ? -14.044 -11.009 -20.246 1.00 49.75 369 SER A O 1
ATOM 2898 N N . ILE A 1 370 ? -15.300 -12.631 -21.164 1.00 56.94 370 ILE A N 1
ATOM 2899 C CA . ILE A 1 370 ? -14.615 -13.755 -20.508 1.00 56.94 370 ILE A CA 1
ATOM 2900 C C . ILE A 1 370 ? -13.212 -13.935 -21.104 1.00 56.94 370 ILE A C 1
ATOM 2902 O O . ILE A 1 370 ? -12.240 -13.892 -20.355 1.00 56.94 370 ILE A O 1
ATOM 2906 N N . LEU A 1 371 ? -13.080 -13.982 -22.435 1.00 51.41 371 LEU A N 1
ATOM 2907 C CA . LEU A 1 371 ? -11.788 -14.065 -23.132 1.00 51.41 371 LEU A CA 1
ATOM 2908 C C . LEU A 1 371 ? -10.847 -12.899 -22.788 1.00 51.41 371 LEU A C 1
ATOM 2910 O O . LEU A 1 371 ? -9.648 -13.103 -22.600 1.00 51.41 371 LEU A O 1
ATOM 2914 N N . VAL A 1 372 ? -11.363 -11.672 -22.663 1.00 55.88 372 VAL A N 1
ATOM 2915 C CA . VAL A 1 372 ? -10.567 -10.503 -22.240 1.00 55.88 372 VAL A CA 1
ATOM 2916 C C . VAL A 1 372 ? -10.094 -10.636 -20.785 1.00 55.88 372 VAL A C 1
ATOM 2918 O O . VAL A 1 372 ? -8.967 -10.253 -20.468 1.00 55.88 372 VAL A O 1
ATOM 2921 N N . LYS A 1 373 ? -10.898 -11.224 -19.891 1.00 53.19 373 LYS A N 1
ATOM 2922 C CA . LYS A 1 373 ? -10.479 -11.507 -18.508 1.00 53.19 373 LYS A CA 1
ATOM 2923 C C . LYS A 1 373 ? -9.449 -12.634 -18.439 1.00 53.19 373 LYS A C 1
ATOM 2925 O O . LYS A 1 373 ? -8.425 -12.462 -17.793 1.00 53.19 373 LYS A O 1
ATOM 2930 N N . GLU A 1 374 ? -9.657 -13.735 -19.155 1.00 53.75 374 GLU A N 1
ATOM 2931 C CA . GLU A 1 374 ? -8.711 -14.858 -19.215 1.00 53.75 374 GLU A CA 1
ATOM 2932 C C . GLU A 1 374 ? -7.356 -14.432 -19.803 1.00 53.75 374 GLU A C 1
ATOM 2934 O O . GLU A 1 374 ? -6.305 -14.735 -19.237 1.00 53.75 374 GLU A O 1
ATOM 2939 N N . THR A 1 375 ? -7.357 -13.657 -20.894 1.00 55.09 375 THR A N 1
ATOM 2940 C CA . THR A 1 375 ? -6.121 -13.148 -21.515 1.00 55.09 375 THR A CA 1
ATOM 2941 C C . THR A 1 375 ? -5.378 -12.158 -20.619 1.00 55.09 375 THR A C 1
ATOM 2943 O O . THR A 1 375 ? -4.161 -12.276 -20.484 1.00 55.09 375 THR A O 1
ATOM 2946 N N . THR A 1 376 ? -6.071 -11.236 -19.940 1.00 51.31 376 THR A N 1
ATOM 2947 C CA . THR A 1 376 ? -5.428 -10.320 -18.973 1.00 51.31 376 THR A CA 1
ATOM 2948 C C . THR A 1 376 ? -4.874 -11.060 -17.747 1.00 51.31 376 THR A C 1
ATOM 2950 O O . THR A 1 376 ? -3.741 -10.797 -17.345 1.00 51.31 376 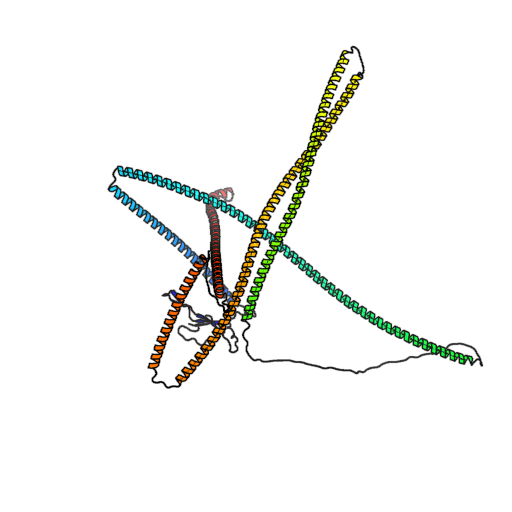THR A O 1
ATOM 2953 N N . GLN A 1 377 ? -5.587 -12.057 -17.208 1.00 54.41 377 GLN A N 1
ATOM 2954 C CA . GLN A 1 377 ? -5.105 -12.893 -16.094 1.00 54.41 377 GLN A CA 1
ATOM 2955 C C . GLN A 1 377 ? -3.947 -13.835 -16.499 1.00 54.41 377 GLN A C 1
ATOM 2957 O O . GLN A 1 377 ? -3.142 -14.240 -15.651 1.00 54.41 377 GLN A O 1
ATOM 2962 N N . TYR A 1 378 ? -3.855 -14.213 -17.780 1.00 57.81 378 TYR A N 1
ATOM 2963 C CA . TYR A 1 378 ? -2.744 -14.986 -18.352 1.00 57.81 378 TYR A CA 1
ATOM 2964 C C . TYR A 1 378 ? -1.493 -14.125 -18.574 1.00 57.81 378 TYR A C 1
ATOM 2966 O O . TYR A 1 378 ? -0.396 -14.549 -18.210 1.00 57.81 378 TYR A O 1
ATOM 2974 N N . VAL A 1 379 ? -1.652 -12.904 -19.103 1.00 60.12 379 VAL A N 1
ATOM 2975 C CA . VAL A 1 379 ? -0.553 -11.932 -19.254 1.00 60.12 379 VAL A CA 1
ATOM 2976 C C . VAL A 1 379 ? 0.057 -11.601 -17.893 1.00 60.12 379 VAL A C 1
ATOM 2978 O O . VAL A 1 379 ? 1.262 -11.773 -17.727 1.00 60.12 379 VAL A O 1
ATOM 2981 N N . LEU A 1 380 ? -0.765 -11.273 -16.890 1.00 53.22 380 LEU A N 1
ATOM 2982 C CA . LEU A 1 380 ? -0.287 -10.965 -15.537 1.00 53.22 380 LEU A CA 1
ATOM 2983 C C . LEU A 1 380 ? 0.481 -12.141 -14.900 1.00 53.22 380 LEU A C 1
ATOM 2985 O O . LEU A 1 380 ? 1.512 -11.943 -14.262 1.00 53.22 380 LEU A O 1
ATOM 2989 N N . SER A 1 381 ? 0.028 -13.383 -15.117 1.00 54.53 381 SER A N 1
ATOM 2990 C CA . SER A 1 381 ? 0.745 -14.577 -14.639 1.00 54.53 381 SER A CA 1
ATOM 2991 C C . SER A 1 381 ? 2.089 -14.785 -15.343 1.00 54.53 381 SER A C 1
ATOM 2993 O O . SER A 1 381 ? 3.011 -15.313 -14.721 1.00 54.53 381 SER A O 1
ATOM 2995 N N . LYS A 1 382 ? 2.210 -14.407 -16.622 1.00 63.75 382 LYS A N 1
ATOM 2996 C CA . LYS A 1 382 ? 3.476 -14.464 -17.364 1.00 63.75 382 LYS A CA 1
ATOM 2997 C C . LYS A 1 382 ? 4.443 -13.364 -16.945 1.00 63.75 382 LYS A C 1
ATOM 2999 O O . LYS A 1 382 ? 5.628 -13.644 -16.819 1.00 63.75 382 LYS A O 1
ATOM 3004 N N . GLU A 1 383 ? 3.952 -12.152 -16.706 1.00 61.56 383 GLU A N 1
ATOM 3005 C CA . GLU A 1 383 ? 4.765 -11.043 -16.196 1.00 61.56 383 GLU A CA 1
ATOM 3006 C C . GLU A 1 383 ? 5.312 -11.346 -14.797 1.00 61.56 383 GLU A C 1
ATOM 3008 O O . GLU A 1 383 ? 6.496 -11.123 -14.547 1.00 61.56 383 GLU A O 1
ATOM 3013 N N . LEU A 1 384 ? 4.495 -11.930 -13.909 1.00 59.06 384 LEU A N 1
ATOM 3014 C CA . LEU A 1 384 ? 4.960 -12.352 -12.586 1.00 59.06 384 LEU A CA 1
ATOM 3015 C C . LEU A 1 384 ? 6.051 -13.429 -12.692 1.00 59.06 384 LEU A C 1
ATOM 3017 O O . LEU A 1 384 ? 7.090 -13.314 -12.050 1.00 59.06 384 LEU A O 1
ATOM 3021 N N . GLN A 1 385 ? 5.854 -14.438 -13.548 1.00 66.12 385 GLN A N 1
ATOM 3022 C CA . GLN A 1 385 ? 6.834 -15.513 -13.721 1.00 66.12 385 GLN A CA 1
ATOM 3023 C C . GLN A 1 385 ? 8.125 -15.043 -14.420 1.00 66.12 385 GLN A C 1
ATOM 3025 O O . GLN A 1 385 ? 9.197 -15.545 -14.100 1.00 66.12 385 GLN A O 1
ATOM 3030 N N . ALA A 1 386 ? 8.056 -14.051 -15.314 1.00 66.94 386 ALA A N 1
ATOM 3031 C CA . ALA A 1 386 ? 9.247 -13.427 -15.894 1.00 66.94 386 ALA A CA 1
ATOM 3032 C C . ALA A 1 386 ? 10.072 -12.672 -14.835 1.00 66.94 386 ALA A C 1
ATOM 3034 O O . ALA A 1 386 ? 11.293 -12.806 -14.811 1.00 66.94 386 ALA A O 1
ATOM 3035 N N . LYS A 1 387 ? 9.411 -11.943 -13.922 1.00 63.81 387 LYS A N 1
ATOM 3036 C CA . LYS A 1 387 ? 10.083 -11.250 -12.810 1.00 63.81 387 LYS A CA 1
ATOM 3037 C C . LYS A 1 387 ? 10.727 -12.197 -11.801 1.00 63.81 387 LYS A C 1
ATOM 3039 O O . LYS A 1 387 ? 11.782 -11.863 -11.275 1.00 63.81 387 LYS A O 1
ATOM 3044 N N . VAL A 1 388 ? 10.122 -13.359 -11.539 1.00 64.19 388 VAL A N 1
ATOM 3045 C CA . VAL A 1 388 ? 10.740 -14.403 -10.701 1.00 64.19 388 VAL A CA 1
ATOM 3046 C C . VAL A 1 388 ? 12.084 -14.823 -11.303 1.00 64.19 388 VAL A C 1
ATOM 3048 O O . VAL A 1 388 ? 13.102 -14.687 -10.634 1.00 64.19 388 VAL A O 1
ATOM 3051 N N . CYS A 1 389 ? 12.115 -15.199 -12.586 1.00 65.56 389 CYS A N 1
ATOM 3052 C CA . CYS A 1 389 ? 13.357 -15.618 -13.245 1.00 65.56 389 CYS A CA 1
ATOM 3053 C C . CYS A 1 389 ? 14.415 -14.503 -13.343 1.00 65.56 389 CYS A C 1
ATOM 3055 O O . CYS A 1 389 ? 15.603 -14.775 -13.199 1.00 65.56 389 CYS A O 1
ATOM 3057 N N . GLU A 1 390 ? 14.005 -13.248 -13.554 1.00 68.56 390 GLU A N 1
ATOM 3058 C CA . GLU A 1 390 ? 14.929 -12.103 -13.565 1.00 68.56 390 GLU A CA 1
ATOM 3059 C C . GLU A 1 390 ? 15.588 -11.883 -12.189 1.00 68.56 390 GLU A C 1
ATOM 3061 O O . GLU A 1 390 ? 16.787 -11.611 -12.108 1.00 68.56 390 GLU A O 1
ATOM 3066 N N . LEU A 1 391 ? 14.830 -12.045 -11.098 1.00 64.25 391 LEU A N 1
ATOM 3067 C CA . LEU A 1 391 ? 15.358 -11.954 -9.736 1.00 64.25 391 LEU A CA 1
ATOM 3068 C C . LEU A 1 391 ? 16.261 -13.147 -9.389 1.00 64.25 391 LEU A C 1
ATOM 3070 O O . LEU A 1 391 ? 17.311 -12.947 -8.784 1.00 64.25 391 LEU A O 1
ATOM 3074 N N . GLU A 1 392 ? 15.905 -14.368 -9.800 1.00 67.31 392 GLU A N 1
ATOM 3075 C CA . GLU A 1 392 ? 16.758 -15.556 -9.641 1.00 67.31 392 GLU A CA 1
ATOM 3076 C C . GLU A 1 392 ? 18.134 -15.356 -10.302 1.00 67.31 392 GLU A C 1
ATOM 3078 O O . GLU A 1 392 ? 19.166 -15.559 -9.655 1.00 67.31 392 GLU A O 1
ATOM 3083 N N . GLU A 1 393 ? 18.164 -14.871 -11.549 1.00 69.56 393 GLU A N 1
ATOM 3084 C CA . GLU A 1 393 ? 19.407 -14.624 -12.289 1.00 69.56 393 GLU A CA 1
ATOM 3085 C C . GLU A 1 393 ? 20.270 -13.533 -11.623 1.00 69.56 393 GLU A C 1
ATOM 3087 O O . GLU A 1 393 ? 21.488 -13.690 -11.483 1.00 69.56 393 GLU A O 1
ATOM 3092 N N . GLN A 1 394 ? 19.654 -12.451 -11.133 1.00 63.69 394 GLN A N 1
ATOM 3093 C CA . GLN A 1 394 ? 20.359 -11.400 -10.386 1.00 63.69 394 GLN A CA 1
ATOM 3094 C C . GLN A 1 394 ? 20.985 -11.930 -9.083 1.00 63.69 394 GLN A C 1
ATOM 3096 O O . GLN A 1 394 ? 22.091 -11.517 -8.717 1.00 63.69 394 GLN A O 1
ATOM 3101 N N . LEU A 1 395 ? 20.324 -12.865 -8.390 1.00 66.12 395 LEU A N 1
ATOM 3102 C CA . LEU A 1 395 ? 20.852 -13.466 -7.163 1.00 66.12 395 LEU A CA 1
ATOM 3103 C C . LEU A 1 395 ? 22.022 -14.428 -7.419 1.00 66.12 395 LEU A C 1
ATOM 3105 O O . LEU A 1 395 ? 22.981 -14.419 -6.641 1.00 66.12 395 LEU A O 1
ATOM 3109 N N . GLU A 1 396 ? 21.993 -15.214 -8.500 1.00 67.00 396 GLU A N 1
ATOM 3110 C CA . GLU A 1 396 ? 23.135 -16.056 -8.889 1.00 67.00 396 GLU A CA 1
ATOM 3111 C C . GLU A 1 396 ? 24.356 -15.212 -9.284 1.00 67.00 396 GLU A C 1
ATOM 3113 O O . GLU A 1 396 ? 25.475 -15.479 -8.832 1.00 67.00 396 GLU A O 1
ATOM 3118 N N . GLN A 1 397 ? 24.156 -14.147 -10.070 1.00 66.38 397 GLN A N 1
ATOM 3119 C CA . GLN A 1 397 ? 25.247 -13.265 -10.495 1.00 66.38 397 GLN A CA 1
ATOM 3120 C C . GLN A 1 397 ? 25.967 -12.625 -9.295 1.00 66.38 397 GLN A C 1
ATOM 3122 O O . GLN A 1 397 ? 27.201 -12.657 -9.239 1.00 66.38 397 GLN A O 1
ATOM 3127 N N . LEU A 1 398 ? 25.220 -12.130 -8.298 1.00 60.12 398 LEU A N 1
ATOM 3128 C CA . LEU A 1 398 ? 25.784 -11.568 -7.063 1.00 60.12 398 LEU A CA 1
ATOM 3129 C C . LEU A 1 398 ? 26.617 -12.593 -6.272 1.00 60.12 398 LEU A C 1
ATOM 3131 O O . LEU A 1 398 ? 27.730 -12.273 -5.849 1.00 60.12 398 LEU A O 1
ATOM 3135 N N . HIS A 1 399 ? 26.139 -13.836 -6.144 1.00 62.25 399 HIS A N 1
ATOM 3136 C CA . HIS A 1 399 ? 26.857 -14.903 -5.432 1.00 62.25 399 HIS A CA 1
ATOM 3137 C C . HIS A 1 399 ? 28.240 -15.188 -6.048 1.00 62.25 399 HIS A C 1
ATOM 3139 O O . HIS A 1 399 ? 29.224 -15.378 -5.333 1.00 62.25 399 HIS A O 1
ATOM 3145 N N . THR A 1 400 ? 28.352 -15.171 -7.383 1.00 59.91 400 THR A N 1
ATOM 3146 C CA . THR A 1 400 ? 29.629 -15.464 -8.067 1.00 59.91 400 THR A CA 1
ATOM 3147 C C . THR A 1 400 ? 30.674 -14.346 -7.986 1.00 59.91 400 THR A C 1
ATOM 3149 O O . THR A 1 400 ? 31.862 -14.606 -8.209 1.00 59.91 400 THR A O 1
ATOM 3152 N N . LEU A 1 401 ? 30.250 -13.110 -7.701 1.00 57.94 401 LEU A N 1
ATOM 3153 C CA . LEU A 1 401 ? 31.135 -11.962 -7.479 1.00 57.94 401 LEU A CA 1
ATOM 3154 C C . LEU A 1 401 ? 31.622 -11.917 -6.026 1.00 57.94 401 LEU A C 1
ATOM 3156 O O . LEU A 1 401 ? 32.793 -11.629 -5.772 1.00 57.94 401 LEU A O 1
ATOM 3160 N N . GLU A 1 402 ? 30.740 -12.261 -5.087 1.00 58.28 402 GLU A N 1
ATOM 3161 C CA . GLU A 1 402 ? 31.023 -12.276 -3.656 1.00 58.28 402 GLU A CA 1
ATOM 3162 C C . GLU A 1 402 ? 32.114 -13.295 -3.268 1.00 58.28 402 GLU A C 1
ATOM 3164 O O . GLU A 1 402 ? 33.030 -12.955 -2.515 1.00 58.28 402 GLU A O 1
ATOM 3169 N N . ASP A 1 403 ? 32.071 -14.515 -3.813 1.00 58.19 403 ASP A N 1
ATOM 3170 C CA . ASP A 1 403 ? 33.059 -15.556 -3.485 1.00 58.19 403 ASP A CA 1
ATOM 3171 C C . ASP A 1 403 ? 34.469 -15.236 -4.015 1.00 58.19 403 ASP A C 1
ATOM 3173 O O . ASP A 1 403 ? 35.466 -15.543 -3.362 1.00 58.19 403 ASP A O 1
ATOM 3177 N N . LYS A 1 404 ? 34.579 -14.566 -5.170 1.00 58.62 404 LYS A N 1
ATOM 3178 C CA . LYS A 1 404 ? 35.881 -14.216 -5.773 1.00 58.62 404 LYS A CA 1
ATOM 3179 C C . LYS A 1 404 ? 36.579 -13.072 -5.037 1.00 58.62 404 LYS A C 1
ATOM 3181 O O . LYS A 1 404 ? 37.792 -13.119 -4.852 1.00 58.62 404 LYS A O 1
ATOM 3186 N N . GLY A 1 405 ? 35.824 -12.068 -4.581 1.00 59.00 405 GLY A N 1
ATOM 3187 C CA . GLY A 1 405 ? 36.383 -10.910 -3.873 1.00 59.00 405 GLY A CA 1
ATOM 3188 C C . GLY A 1 405 ? 36.927 -11.230 -2.475 1.00 59.00 405 GLY A C 1
ATOM 3189 O O . GLY A 1 405 ? 37.864 -10.576 -2.014 1.00 59.00 405 GLY A O 1
ATOM 3190 N N . LYS A 1 406 ? 36.378 -12.251 -1.800 1.00 62.12 406 LYS A N 1
ATOM 3191 C CA . LYS A 1 406 ? 36.837 -12.685 -0.467 1.00 62.12 406 LYS A CA 1
ATOM 3192 C C . LYS A 1 406 ? 38.251 -13.281 -0.515 1.00 62.12 406 LYS A C 1
ATOM 3194 O O . LYS A 1 406 ? 39.088 -12.926 0.313 1.00 62.12 406 LYS A O 1
ATOM 3199 N N . ASP A 1 407 ? 38.526 -14.129 -1.504 1.00 64.56 407 ASP A N 1
ATOM 3200 C CA . ASP A 1 407 ? 39.777 -14.891 -1.623 1.00 64.56 407 ASP A CA 1
ATOM 3201 C C . ASP A 1 407 ? 41.006 -14.031 -1.972 1.00 64.56 407 ASP A C 1
ATOM 3203 O O . ASP A 1 407 ? 42.097 -14.267 -1.452 1.00 64.56 407 ASP A O 1
ATOM 3207 N N . GLU A 1 408 ? 40.855 -13.030 -2.845 1.00 66.75 408 GLU A N 1
ATOM 3208 C CA . GLU A 1 408 ? 41.969 -12.160 -3.254 1.00 66.75 408 GLU A CA 1
ATOM 3209 C C . GLU A 1 408 ? 42.363 -11.181 -2.137 1.00 66.75 408 GLU A C 1
ATOM 3211 O O . GLU A 1 408 ? 43.544 -11.037 -1.813 1.00 66.75 408 GLU A O 1
ATOM 3216 N N . ASN A 1 409 ? 41.378 -10.572 -1.468 1.00 67.69 409 ASN A N 1
ATOM 3217 C CA . ASN A 1 409 ? 41.633 -9.623 -0.382 1.00 67.69 409 ASN A CA 1
ATOM 3218 C C . ASN A 1 409 ? 42.214 -10.298 0.872 1.00 67.69 409 ASN A C 1
ATOM 3220 O O . ASN A 1 409 ? 43.059 -9.708 1.547 1.00 67.69 409 ASN A O 1
ATOM 3224 N N . GLN A 1 410 ? 41.823 -11.546 1.156 1.00 75.69 410 GLN A N 1
ATOM 3225 C CA . GLN A 1 410 ? 42.401 -12.347 2.238 1.00 75.69 410 GLN A CA 1
ATOM 3226 C C . GLN A 1 410 ? 43.911 -12.578 2.025 1.00 75.69 410 GLN A C 1
ATOM 3228 O O . GLN A 1 410 ? 44.695 -12.368 2.951 1.00 75.69 410 GLN A O 1
ATOM 3233 N N . ARG A 1 411 ? 44.337 -12.921 0.797 1.00 78.31 411 ARG A N 1
ATOM 3234 C CA . ARG A 1 411 ? 45.760 -13.124 0.452 1.00 78.31 411 ARG A CA 1
ATOM 3235 C C . ARG A 1 411 ? 46.577 -11.843 0.605 1.00 78.31 411 ARG A C 1
ATOM 3237 O O . ARG A 1 411 ? 47.603 -11.865 1.277 1.00 78.31 411 ARG A O 1
ATOM 3244 N N . ASN A 1 412 ? 46.080 -10.714 0.097 1.00 77.56 412 ASN A N 1
ATOM 3245 C CA . ASN A 1 412 ? 46.749 -9.411 0.232 1.00 77.56 412 ASN A CA 1
ATOM 3246 C C . ASN A 1 412 ? 46.983 -9.024 1.711 1.00 77.56 412 ASN A C 1
ATOM 3248 O O . ASN A 1 412 ? 48.024 -8.475 2.076 1.00 77.56 412 ASN A O 1
ATOM 3252 N N . VAL A 1 413 ? 46.024 -9.343 2.590 1.00 78.31 413 VAL A N 1
ATOM 3253 C CA . VAL A 1 413 ? 46.122 -9.114 4.042 1.00 78.31 413 VAL A CA 1
ATOM 3254 C C . VAL A 1 413 ? 47.126 -10.059 4.722 1.00 78.31 413 VAL A C 1
ATOM 3256 O O . VAL A 1 413 ? 47.722 -9.678 5.733 1.00 78.31 413 VAL A O 1
ATOM 3259 N N . GLU A 1 414 ? 47.322 -11.273 4.208 1.00 82.56 414 GLU A N 1
ATOM 3260 C CA . GLU A 1 414 ? 48.315 -12.240 4.700 1.00 82.56 414 GLU A CA 1
ATOM 3261 C C . GLU A 1 414 ? 49.737 -11.897 4.222 1.00 82.56 414 GLU A C 1
ATOM 3263 O O . GLU A 1 414 ? 50.677 -11.940 5.019 1.00 82.56 414 GLU A O 1
ATOM 3268 N N . GLU A 1 415 ? 49.892 -11.453 2.973 1.00 84.38 415 GLU A N 1
ATOM 3269 C CA . GLU A 1 415 ? 51.165 -10.994 2.400 1.00 84.38 415 GLU A CA 1
ATOM 3270 C C . GLU A 1 415 ? 51.717 -9.765 3.142 1.00 84.38 415 GLU A C 1
ATOM 3272 O O . GLU A 1 415 ? 52.855 -9.796 3.618 1.00 84.38 415 GLU A O 1
ATOM 3277 N 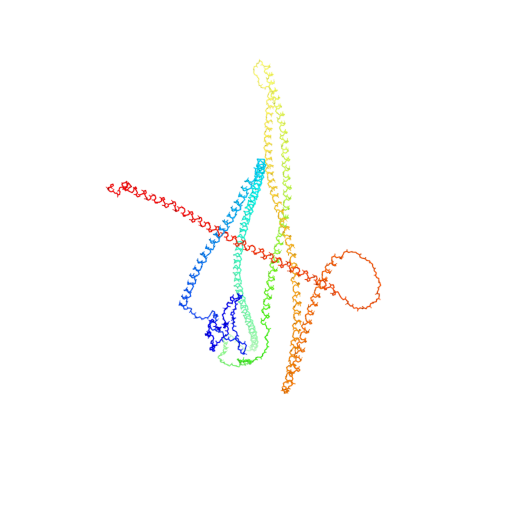N . LEU A 1 416 ? 50.894 -8.731 3.367 1.00 81.81 416 LEU A N 1
ATOM 3278 C CA . LEU A 1 416 ? 51.293 -7.555 4.158 1.00 81.81 416 LEU A CA 1
ATOM 3279 C C . LEU A 1 416 ? 51.628 -7.908 5.619 1.00 81.81 416 LEU A C 1
ATOM 3281 O O . LEU A 1 416 ? 52.501 -7.289 6.226 1.00 81.81 416 LEU A O 1
ATOM 3285 N N . GLN A 1 417 ? 50.971 -8.916 6.207 1.00 80.94 417 GLN A N 1
ATOM 3286 C CA . GLN A 1 417 ? 51.320 -9.393 7.554 1.00 80.94 417 GLN A CA 1
ATOM 3287 C C . GLN A 1 417 ? 52.684 -10.086 7.589 1.00 80.94 417 GLN A C 1
ATOM 3289 O O . GLN A 1 417 ? 53.432 -9.892 8.551 1.00 80.94 417 GLN A O 1
ATOM 3294 N N . ALA A 1 418 ? 53.021 -10.858 6.554 1.00 85.12 418 ALA A N 1
ATOM 3295 C CA . ALA A 1 418 ? 54.335 -11.474 6.417 1.00 85.12 418 ALA A CA 1
ATOM 3296 C C . ALA A 1 418 ? 55.437 -10.418 6.212 1.00 85.12 418 ALA A C 1
ATOM 3298 O O . ALA A 1 418 ? 56.479 -10.499 6.862 1.00 85.12 418 ALA A O 1
ATOM 3299 N N . GLU A 1 419 ? 55.191 -9.392 5.392 1.00 86.06 419 GLU A N 1
ATOM 3300 C CA . GLU A 1 419 ? 56.119 -8.271 5.185 1.00 86.06 419 GLU A CA 1
ATOM 3301 C C . GLU A 1 419 ? 56.368 -7.486 6.487 1.00 86.06 419 GLU A C 1
ATOM 3303 O O . GLU A 1 419 ? 57.515 -7.290 6.890 1.00 86.06 419 GLU A O 1
ATOM 3308 N N . ILE A 1 420 ? 55.309 -7.126 7.221 1.00 81.12 420 ILE A N 1
ATOM 3309 C CA . ILE A 1 420 ? 55.409 -6.460 8.533 1.00 81.12 420 ILE A CA 1
ATOM 3310 C C . ILE A 1 420 ? 56.183 -7.317 9.546 1.00 81.12 420 ILE A C 1
ATOM 3312 O O . ILE A 1 420 ? 56.952 -6.780 10.349 1.00 81.12 420 ILE A O 1
ATOM 3316 N N . ALA A 1 421 ? 56.014 -8.643 9.528 1.00 82.19 421 ALA A N 1
ATOM 3317 C CA . ALA A 1 421 ? 56.772 -9.545 10.392 1.00 82.19 421 ALA A CA 1
ATOM 3318 C C . ALA A 1 421 ? 58.274 -9.540 10.051 1.00 82.19 421 ALA A C 1
ATOM 3320 O O . ALA A 1 421 ? 59.095 -9.362 10.953 1.00 82.19 421 ALA A O 1
ATOM 3321 N N . GLN A 1 422 ? 58.628 -9.639 8.765 1.00 87.88 422 GLN A N 1
ATOM 3322 C CA . GLN A 1 422 ? 60.017 -9.579 8.289 1.00 87.88 422 GLN A CA 1
ATOM 3323 C C . GLN A 1 422 ? 60.673 -8.224 8.595 1.00 87.88 422 GLN A C 1
ATOM 3325 O O . GLN A 1 422 ? 61.798 -8.171 9.093 1.00 87.88 422 GLN A O 1
ATOM 3330 N N . LEU A 1 423 ? 59.960 -7.113 8.375 1.00 81.88 423 LEU A N 1
ATOM 3331 C CA . LEU A 1 423 ? 60.447 -5.773 8.709 1.00 81.88 423 LEU A CA 1
ATOM 3332 C C . LEU A 1 423 ? 60.709 -5.626 10.213 1.00 81.88 423 LEU A C 1
ATOM 3334 O O . LEU A 1 423 ? 61.740 -5.076 10.599 1.00 81.88 423 LEU A O 1
ATOM 3338 N N . ARG A 1 424 ? 59.835 -6.161 11.078 1.00 80.81 424 ARG A N 1
ATOM 3339 C CA . ARG A 1 424 ? 60.054 -6.174 12.537 1.00 80.81 424 ARG A CA 1
ATOM 3340 C C . ARG A 1 424 ? 61.280 -7.000 12.935 1.00 80.81 424 ARG A C 1
ATOM 3342 O O . ARG A 1 424 ? 62.032 -6.547 13.798 1.00 80.81 424 ARG A O 1
ATOM 3349 N N . GLU A 1 425 ? 61.512 -8.147 12.298 1.00 85.94 425 GLU A N 1
ATOM 3350 C CA . GLU A 1 425 ? 62.685 -9.002 12.530 1.00 85.94 425 GLU A CA 1
ATOM 3351 C C . GLU A 1 425 ? 63.995 -8.288 12.142 1.00 85.94 425 GLU A C 1
ATOM 3353 O O . GLU A 1 425 ? 64.890 -8.124 12.978 1.00 85.94 425 GLU A O 1
ATOM 3358 N N . LEU A 1 426 ? 64.068 -7.715 10.935 1.00 85.44 426 LEU A N 1
ATOM 3359 C CA . LEU A 1 426 ? 65.208 -6.904 10.473 1.00 85.44 426 LEU A CA 1
ATOM 3360 C C . LEU A 1 426 ? 65.469 -5.677 11.368 1.00 85.44 426 LEU A C 1
ATOM 3362 O O . LEU A 1 426 ? 66.617 -5.269 11.592 1.00 85.44 426 LEU A O 1
ATOM 3366 N N . LEU A 1 427 ? 64.408 -5.083 11.915 1.00 79.94 427 LEU A N 1
ATOM 3367 C CA . LEU A 1 427 ? 64.477 -3.968 12.859 1.00 79.94 427 LEU A CA 1
ATOM 3368 C C . LEU A 1 427 ? 64.992 -4.435 14.236 1.00 79.94 427 LEU A C 1
ATOM 3370 O O . LEU A 1 427 ? 65.745 -3.705 14.884 1.00 79.94 427 LEU A O 1
ATOM 3374 N N . THR A 1 428 ? 64.677 -5.659 14.679 1.00 79.06 428 THR A N 1
ATOM 3375 C CA . THR A 1 428 ? 65.317 -6.253 15.868 1.00 79.06 428 THR A CA 1
ATOM 3376 C C . THR A 1 428 ? 66.793 -6.569 15.640 1.00 79.06 428 THR A C 1
ATOM 3378 O O . THR A 1 428 ? 67.610 -6.120 16.442 1.00 79.06 428 THR A O 1
ATOM 3381 N N . GLU A 1 429 ? 67.170 -7.200 14.523 1.00 85.56 429 GLU A N 1
ATOM 3382 C CA . GLU A 1 429 ? 68.580 -7.483 14.217 1.00 85.56 429 GLU A CA 1
ATOM 3383 C C . GLU A 1 429 ? 69.434 -6.208 14.142 1.00 85.56 429 GLU A C 1
ATOM 3385 O O . GLU A 1 429 ? 70.547 -6.152 14.663 1.00 85.56 429 GLU A O 1
ATOM 3390 N N . SER A 1 430 ? 68.937 -5.160 13.478 1.00 78.50 430 SER A N 1
ATOM 3391 C CA . SER A 1 430 ? 69.654 -3.881 13.377 1.00 78.50 430 SER A CA 1
ATOM 3392 C C . SER A 1 430 ? 69.752 -3.170 14.734 1.00 78.50 430 SER A C 1
ATOM 3394 O O . SER A 1 430 ? 70.794 -2.591 15.050 1.00 78.50 430 SER A O 1
ATOM 3396 N N . ARG A 1 431 ? 68.730 -3.297 15.596 1.00 77.69 431 ARG A N 1
ATOM 3397 C CA . ARG A 1 431 ? 68.774 -2.864 17.007 1.00 77.69 431 ARG A CA 1
ATOM 3398 C C . ARG A 1 431 ? 69.738 -3.670 17.882 1.00 77.69 431 ARG A C 1
ATOM 3400 O O . ARG A 1 431 ? 70.085 -3.180 18.956 1.00 77.69 431 ARG A O 1
ATOM 3407 N N . GLU A 1 432 ? 70.162 -4.862 17.481 1.00 84.94 432 GLU A N 1
ATOM 3408 C CA . GLU A 1 432 ? 71.231 -5.611 18.155 1.00 84.94 432 GLU A CA 1
ATOM 3409 C C . GLU A 1 432 ? 72.600 -5.196 17.616 1.00 84.94 432 GLU A C 1
ATOM 3411 O O . GLU A 1 432 ? 73.423 -4.700 18.384 1.00 84.94 432 GLU A O 1
ATOM 3416 N N . LYS A 1 433 ? 72.775 -5.192 16.288 1.00 83.69 433 LYS A N 1
ATOM 3417 C CA . LYS A 1 433 ? 74.000 -4.728 15.605 1.00 83.69 433 LYS A CA 1
ATOM 3418 C C . LYS A 1 433 ? 74.432 -3.320 16.044 1.00 83.69 433 LYS A C 1
ATOM 3420 O O . LYS A 1 433 ? 75.626 -3.056 16.179 1.00 83.69 433 LYS A O 1
ATOM 3425 N N . ILE A 1 434 ? 73.488 -2.409 16.310 1.00 83.81 434 ILE A N 1
ATOM 3426 C CA . ILE A 1 434 ? 73.805 -1.075 16.848 1.00 83.81 434 ILE A CA 1
ATOM 3427 C C . ILE A 1 434 ? 74.223 -1.091 18.329 1.00 83.81 434 ILE A C 1
ATOM 3429 O O . ILE A 1 434 ? 75.063 -0.278 18.710 1.00 83.81 434 ILE A O 1
ATOM 3433 N N . LYS A 1 435 ? 73.680 -1.985 19.171 1.00 81.56 435 LYS A N 1
ATOM 3434 C CA . LYS A 1 435 ? 74.105 -2.120 20.580 1.00 81.56 435 LYS A CA 1
ATOM 3435 C C . LYS A 1 435 ? 75.530 -2.651 20.647 1.00 81.56 435 LYS A C 1
ATOM 3437 O O . LYS A 1 435 ? 76.343 -2.083 21.370 1.00 81.56 435 LYS A O 1
ATOM 3442 N N . ASP A 1 436 ? 75.842 -3.666 19.849 1.00 85.56 436 ASP A N 1
ATOM 3443 C CA . ASP A 1 436 ? 77.182 -4.251 19.782 1.00 85.56 436 ASP A CA 1
ATOM 3444 C C . ASP A 1 436 ? 78.199 -3.208 19.302 1.00 85.56 436 ASP A C 1
ATOM 3446 O O . ASP A 1 436 ? 79.189 -2.942 19.983 1.00 85.56 436 ASP A O 1
ATOM 3450 N N . ALA A 1 437 ? 77.891 -2.486 18.218 1.00 82.69 437 ALA A N 1
ATOM 3451 C CA . ALA A 1 437 ? 78.730 -1.388 17.737 1.00 82.69 437 ALA A CA 1
ATOM 3452 C C . ALA A 1 437 ? 78.859 -0.227 18.753 1.00 82.69 437 ALA A C 1
ATOM 3454 O O . ALA A 1 437 ? 79.889 0.446 18.799 1.00 82.69 437 ALA A O 1
ATOM 3455 N N . GLN A 1 438 ? 77.850 0.022 19.599 1.00 81.94 438 GLN A N 1
ATOM 3456 C CA . GLN A 1 438 ? 77.943 0.989 20.702 1.00 81.94 438 GLN A CA 1
ATOM 3457 C C . GLN A 1 438 ? 78.845 0.496 21.845 1.00 81.94 438 GLN A C 1
ATOM 3459 O O . GLN A 1 438 ? 79.575 1.311 22.415 1.00 81.94 438 GLN A O 1
ATOM 3464 N N . LEU A 1 439 ? 78.835 -0.805 22.157 1.00 86.06 439 LEU A N 1
ATOM 3465 C CA . LEU A 1 439 ? 79.732 -1.430 23.136 1.00 86.06 439 LEU A CA 1
ATOM 3466 C C . LEU A 1 439 ? 81.187 -1.421 22.644 1.00 86.06 439 LEU A C 1
ATOM 3468 O O . LEU A 1 439 ? 82.073 -0.999 23.386 1.00 86.06 439 LEU A O 1
ATOM 3472 N N . GLU A 1 440 ? 81.438 -1.774 21.381 1.00 84.88 440 GLU A N 1
ATOM 3473 C CA . GLU A 1 440 ? 82.764 -1.660 20.755 1.00 84.88 440 GLU A CA 1
ATOM 3474 C C . GLU A 1 440 ? 83.269 -0.209 20.761 1.00 84.88 440 GLU A C 1
ATOM 3476 O O . GLU A 1 440 ? 84.410 0.070 21.131 1.00 84.88 440 GLU A O 1
ATOM 3481 N N . LEU A 1 441 ? 82.402 0.749 20.422 1.00 84.06 441 LEU A N 1
ATOM 3482 C CA . LEU A 1 441 ? 82.719 2.177 20.446 1.00 84.06 441 LEU A CA 1
ATOM 3483 C C . LEU A 1 441 ? 83.007 2.687 21.870 1.00 84.06 441 LEU A C 1
ATOM 3485 O O . LEU A 1 441 ? 83.831 3.591 22.035 1.00 84.06 441 LEU A O 1
ATOM 3489 N N . ALA A 1 442 ? 82.368 2.123 22.900 1.00 84.06 442 ALA A N 1
ATOM 3490 C CA . ALA A 1 442 ? 82.692 2.397 24.300 1.00 84.06 442 ALA A CA 1
ATOM 3491 C C . ALA A 1 442 ? 84.065 1.818 24.684 1.00 84.06 442 ALA A C 1
ATOM 3493 O O . ALA A 1 442 ? 84.914 2.564 25.173 1.00 84.06 442 ALA A O 1
ATOM 3494 N N . ALA A 1 443 ? 84.336 0.551 24.360 1.00 86.38 443 ALA A N 1
ATOM 3495 C CA . ALA A 1 443 ? 85.627 -0.092 24.612 1.00 86.38 443 ALA A CA 1
ATOM 3496 C C . ALA A 1 443 ? 86.792 0.634 23.907 1.00 86.38 443 ALA A C 1
ATOM 3498 O O . ALA A 1 443 ? 87.836 0.878 24.512 1.00 86.38 443 ALA A O 1
ATOM 3499 N N . LEU A 1 444 ? 86.604 1.075 22.658 1.00 84.62 444 LEU A N 1
ATOM 3500 C CA . LEU A 1 444 ? 87.592 1.875 21.925 1.00 84.62 444 LEU A CA 1
ATOM 3501 C C . LEU A 1 444 ? 87.806 3.269 22.545 1.00 84.62 444 LEU A C 1
ATOM 3503 O O . LEU A 1 444 ? 88.927 3.780 22.522 1.00 84.62 444 LEU A O 1
ATOM 3507 N N . LYS A 1 445 ? 86.771 3.895 23.127 1.00 83.94 445 LYS A N 1
ATOM 3508 C CA . LYS A 1 445 ? 86.921 5.157 23.881 1.00 83.94 445 LYS A CA 1
ATOM 3509 C C . LYS A 1 445 ? 87.729 4.942 25.158 1.00 83.94 445 LYS A C 1
ATOM 3511 O O . LYS A 1 445 ? 88.607 5.750 25.447 1.00 83.94 445 LYS A O 1
ATOM 3516 N N . GLU A 1 446 ? 87.459 3.871 25.900 1.00 84.38 446 GLU A N 1
ATOM 3517 C CA . GLU A 1 446 ? 88.210 3.515 27.109 1.00 84.38 446 GLU A CA 1
ATOM 3518 C C . GLU A 1 446 ? 89.673 3.188 26.782 1.00 84.38 446 GLU A C 1
ATOM 3520 O O . GLU A 1 446 ? 90.577 3.713 27.434 1.00 84.38 446 GLU A O 1
ATOM 3525 N N . ALA A 1 447 ? 89.928 2.435 25.708 1.00 81.88 447 ALA A N 1
ATOM 3526 C CA . ALA A 1 447 ? 91.275 2.170 25.206 1.00 81.88 447 ALA A CA 1
ATOM 3527 C C . ALA A 1 447 ? 92.004 3.458 24.780 1.00 81.88 447 ALA A C 1
ATOM 3529 O O . ALA A 1 447 ? 93.169 3.649 25.132 1.00 81.88 447 ALA A O 1
ATOM 3530 N N . GLN A 1 448 ? 91.325 4.385 24.090 1.00 80.50 448 GLN A N 1
ATOM 3531 C CA . GLN A 1 448 ? 91.897 5.689 23.733 1.00 80.50 448 GLN A CA 1
ATOM 3532 C C . GLN A 1 448 ? 92.213 6.540 24.973 1.00 80.50 448 GLN A C 1
ATOM 3534 O O . GLN A 1 448 ? 93.247 7.210 25.010 1.00 80.50 448 GLN A O 1
ATOM 3539 N N . LEU A 1 449 ? 91.343 6.532 25.988 1.00 80.50 449 LEU A N 1
ATOM 3540 C CA . LEU A 1 449 ? 91.592 7.220 27.255 1.00 80.50 449 LEU A CA 1
ATOM 3541 C C . LEU A 1 449 ? 92.809 6.618 27.964 1.00 80.50 449 LEU A C 1
ATOM 3543 O O . LEU A 1 449 ? 93.723 7.366 28.304 1.00 80.50 449 LEU A O 1
ATOM 3547 N N . ALA A 1 450 ? 92.876 5.290 28.094 1.00 80.25 450 ALA A N 1
ATOM 3548 C CA . ALA A 1 450 ? 93.999 4.587 28.709 1.00 80.25 450 ALA A CA 1
ATOM 3549 C C . ALA A 1 450 ? 95.328 4.815 27.962 1.00 80.25 450 ALA A C 1
ATOM 3551 O O . ALA A 1 450 ? 96.360 5.019 28.601 1.00 80.25 450 ALA A O 1
ATOM 3552 N N . ALA A 1 451 ? 95.317 4.845 26.624 1.00 74.56 451 ALA A N 1
ATOM 3553 C CA . ALA A 1 451 ? 96.491 5.177 25.813 1.00 74.56 451 ALA A CA 1
ATOM 3554 C C . ALA A 1 451 ? 96.969 6.621 26.061 1.00 74.56 451 ALA A C 1
ATOM 3556 O O . ALA A 1 451 ? 98.158 6.845 26.287 1.00 74.56 451 ALA A O 1
ATOM 3557 N N . LYS A 1 452 ? 96.042 7.587 26.136 1.00 72.31 452 LYS A N 1
ATOM 3558 C CA . LYS A 1 452 ? 96.353 8.978 26.513 1.00 72.31 452 LYS A CA 1
ATOM 3559 C C . LYS A 1 452 ? 96.892 9.091 27.941 1.00 72.31 452 LYS A C 1
ATOM 3561 O O . LYS A 1 452 ? 97.814 9.865 28.173 1.00 72.31 452 LYS A O 1
ATOM 3566 N N . THR A 1 453 ? 96.368 8.314 28.896 1.00 73.50 453 THR A N 1
ATOM 3567 C CA . THR A 1 453 ? 96.906 8.305 30.270 1.00 73.50 453 THR A CA 1
ATOM 3568 C C . THR A 1 453 ? 98.317 7.714 30.315 1.00 73.50 453 THR A C 1
ATOM 3570 O O . THR A 1 453 ? 99.151 8.209 31.062 1.00 73.50 453 THR A O 1
ATOM 3573 N N . ARG A 1 454 ? 98.617 6.696 29.494 1.00 68.75 454 ARG A N 1
ATOM 3574 C CA . ARG A 1 454 ? 99.969 6.117 29.377 1.00 68.75 454 ARG A CA 1
ATOM 3575 C C . ARG A 1 454 ? 100.969 7.094 28.753 1.00 68.75 454 ARG A C 1
ATOM 3577 O O . ARG A 1 454 ? 102.062 7.241 29.293 1.00 68.75 454 ARG A O 1
ATOM 3584 N N . GLN A 1 455 ? 100.590 7.814 27.693 1.00 62.44 455 GLN A N 1
ATOM 3585 C CA . GLN A 1 455 ? 101.409 8.907 27.145 1.00 62.44 455 GLN A CA 1
ATOM 3586 C C . GLN A 1 455 ? 101.696 9.981 28.205 1.00 62.44 455 GLN A C 1
ATOM 3588 O O . GLN A 1 455 ? 102.854 10.310 28.441 1.00 62.44 455 GLN A O 1
ATOM 3593 N N . ALA A 1 456 ? 100.670 10.439 28.931 1.00 59.91 456 ALA A N 1
ATOM 3594 C CA . ALA A 1 456 ? 100.811 11.460 29.975 1.00 59.91 456 ALA A CA 1
ATOM 3595 C C . ALA A 1 456 ? 101.704 11.054 31.171 1.00 59.91 456 ALA A C 1
ATOM 3597 O O . ALA A 1 456 ? 102.103 11.918 31.945 1.00 59.91 456 ALA A O 1
ATOM 3598 N N . VAL A 1 457 ? 102.013 9.763 31.339 1.00 59.44 457 VAL A N 1
ATOM 3599 C CA . VAL A 1 457 ? 102.906 9.241 32.394 1.00 59.44 457 VAL A CA 1
ATOM 3600 C C . VAL A 1 457 ? 104.359 9.088 31.909 1.00 59.44 457 VAL A C 1
ATOM 3602 O O . VAL A 1 457 ? 105.250 8.874 32.727 1.00 59.44 457 VAL A O 1
ATOM 3605 N N . THR A 1 458 ? 104.624 9.209 30.602 1.00 56.31 458 THR A N 1
ATOM 3606 C CA . THR A 1 458 ? 105.923 8.833 30.003 1.00 56.31 458 THR A CA 1
ATOM 3607 C C . THR A 1 458 ? 106.784 10.032 29.561 1.00 56.31 458 THR A C 1
ATOM 3609 O O . THR A 1 458 ? 107.955 9.842 29.244 1.00 56.31 458 THR A O 1
ATOM 3612 N N . GLU A 1 459 ? 106.265 11.268 29.577 1.00 47.81 459 GLU A N 1
ATOM 3613 C CA . GLU A 1 459 ? 106.960 12.446 29.021 1.00 47.81 459 GLU A CA 1
ATOM 3614 C C . GLU A 1 459 ? 107.060 13.644 29.989 1.00 47.81 459 GLU A C 1
ATOM 3616 O O . GLU A 1 459 ? 106.184 14.506 30.045 1.00 47.81 459 GLU A O 1
ATOM 3621 N N . GLU A 1 460 ? 108.200 13.765 30.681 1.00 47.97 460 GLU A N 1
ATOM 3622 C CA . GLU A 1 460 ? 108.696 15.038 31.240 1.00 47.97 460 GLU A CA 1
ATOM 3623 C C . GLU A 1 460 ? 109.656 15.743 30.251 1.00 47.97 460 GLU A C 1
ATOM 3625 O O . GLU A 1 460 ? 110.810 15.993 30.591 1.00 47.97 460 GLU A O 1
ATOM 3630 N N . GLN A 1 461 ? 109.225 16.057 29.019 1.00 44.25 461 GLN A N 1
ATOM 3631 C CA . GLN A 1 461 ? 109.805 17.121 28.163 1.00 44.25 461 GLN A CA 1
ATOM 3632 C C . GLN A 1 461 ? 109.031 17.282 26.832 1.00 44.25 461 GLN A C 1
ATOM 3634 O O . GLN A 1 461 ? 108.333 16.359 26.424 1.00 44.25 461 GLN A O 1
ATOM 3639 N N . PRO A 1 462 ? 109.103 18.450 26.157 1.00 56.06 462 PRO A N 1
ATOM 3640 C CA . PRO A 1 462 ? 108.281 18.755 24.983 1.00 56.06 462 PRO A CA 1
ATOM 3641 C C . PRO A 1 462 ? 109.007 18.506 23.645 1.00 56.06 462 PRO A C 1
ATOM 3643 O O . PRO A 1 462 ? 110.236 18.590 23.601 1.00 56.06 462 PRO A O 1
ATOM 3646 N N . PRO A 1 463 ? 108.284 18.457 22.510 1.00 62.25 463 PRO A N 1
ATOM 3647 C CA . PRO A 1 463 ? 106.950 17.898 22.267 1.00 62.25 463 PRO A CA 1
ATOM 3648 C C . PRO A 1 463 ? 107.052 16.567 21.481 1.00 62.25 463 PRO A C 1
ATOM 3650 O O . PRO A 1 463 ? 108.110 16.275 20.917 1.00 62.25 463 PRO A O 1
ATOM 3653 N N . PRO A 1 464 ? 105.944 15.829 21.304 1.00 53.41 464 PRO A N 1
ATOM 3654 C CA . PRO A 1 464 ? 105.846 14.948 20.138 1.00 53.41 464 PRO A CA 1
ATOM 3655 C C . PRO A 1 464 ? 104.531 15.066 19.358 1.00 53.41 464 PRO A C 1
ATOM 3657 O O . PRO A 1 464 ? 103.478 15.458 19.865 1.00 53.41 464 PRO A O 1
ATOM 3660 N N . GLU A 1 465 ? 104.611 14.679 18.086 1.00 53.16 465 GLU A N 1
ATOM 3661 C CA . GLU A 1 465 ? 103.446 14.333 17.272 1.00 53.16 465 GLU A CA 1
ATOM 3662 C C . GLU A 1 465 ? 102.714 13.115 17.876 1.00 53.16 465 GLU A C 1
ATOM 3664 O O . GLU A 1 465 ? 103.340 12.305 18.568 1.00 53.16 465 GLU A O 1
ATOM 3669 N N . PRO A 1 466 ? 101.393 12.954 17.658 1.00 55.50 466 PRO A N 1
ATOM 3670 C CA . PRO A 1 466 ? 100.650 11.832 18.227 1.00 55.50 466 PRO A CA 1
ATOM 3671 C C . PRO A 1 466 ? 101.263 10.501 17.784 1.00 55.50 466 PRO A C 1
ATOM 3673 O O . PRO A 1 466 ? 101.387 10.254 16.585 1.00 55.50 466 PRO A O 1
ATOM 3676 N N . SER A 1 467 ? 101.595 9.625 18.742 1.00 60.69 467 SER A N 1
ATOM 3677 C CA . SER A 1 467 ? 102.117 8.292 18.414 1.00 60.69 467 SER A CA 1
ATOM 3678 C C . SER A 1 467 ? 101.178 7.568 17.447 1.00 60.69 467 SER A C 1
ATOM 3680 O O . SER A 1 467 ? 99.950 7.718 17.533 1.00 60.69 467 SER A O 1
ATOM 3682 N N . GLU A 1 468 ? 101.752 6.754 16.558 1.00 66.12 468 GLU A N 1
ATOM 3683 C CA . GLU A 1 468 ? 101.007 6.010 15.535 1.00 66.12 468 GLU A CA 1
ATOM 3684 C C . GLU A 1 468 ? 99.834 5.220 16.141 1.00 66.12 468 GLU A C 1
ATOM 3686 O O . GLU A 1 468 ? 98.746 5.200 15.571 1.00 66.12 468 GLU A O 1
ATOM 3691 N N . GLU A 1 469 ? 100.003 4.679 17.353 1.00 65.44 469 GLU A N 1
ATOM 3692 C CA . GLU A 1 469 ? 98.951 4.007 18.128 1.00 65.44 469 GLU A CA 1
ATOM 3693 C C . GLU A 1 469 ? 97.751 4.920 18.437 1.00 65.44 469 GLU A C 1
ATOM 3695 O O . GLU A 1 469 ? 96.597 4.533 18.240 1.00 65.44 469 GLU A O 1
ATOM 3700 N N . THR A 1 470 ? 97.986 6.153 18.897 1.00 69.44 470 THR A N 1
ATOM 3701 C CA . THR A 1 470 ? 96.891 7.090 19.206 1.00 69.44 470 THR A CA 1
ATOM 3702 C C . THR A 1 470 ? 96.229 7.665 17.958 1.00 69.44 470 THR A C 1
ATOM 3704 O O . THR A 1 470 ? 95.013 7.873 17.963 1.00 69.44 470 THR A O 1
ATOM 3707 N N . SER A 1 471 ? 96.985 7.841 16.871 1.00 73.69 471 SER A N 1
ATOM 3708 C CA . SER A 1 471 ? 96.454 8.191 15.547 1.00 73.69 471 SER A CA 1
ATOM 3709 C C . SER A 1 471 ? 95.567 7.069 14.974 1.00 73.69 471 SER A C 1
ATOM 3711 O O . SER A 1 471 ? 94.430 7.309 14.546 1.00 73.69 471 SER A O 1
ATOM 3713 N N . ALA A 1 472 ? 96.027 5.817 15.063 1.00 78.94 472 ALA A N 1
ATOM 3714 C CA . ALA A 1 472 ? 95.276 4.638 14.641 1.00 78.94 472 ALA A CA 1
ATOM 3715 C C . ALA A 1 472 ? 93.975 4.469 15.443 1.00 78.94 472 ALA A C 1
ATOM 3717 O O . ALA A 1 472 ? 92.912 4.288 14.846 1.00 78.94 472 ALA A O 1
ATOM 3718 N N . LEU A 1 473 ? 94.018 4.622 16.774 1.00 80.19 473 LEU A N 1
ATOM 3719 C CA . LEU A 1 473 ? 92.825 4.573 17.632 1.00 80.19 473 LEU A CA 1
ATOM 3720 C C . LEU A 1 473 ? 91.824 5.702 17.330 1.00 80.19 473 LEU A C 1
ATOM 3722 O O . LEU A 1 473 ? 90.616 5.476 17.388 1.00 80.19 473 LEU A O 1
ATOM 3726 N N . VAL A 1 474 ? 92.285 6.909 16.973 1.00 80.88 474 VAL A N 1
ATOM 3727 C CA . VAL A 1 474 ? 91.399 8.001 16.514 1.00 80.88 474 VAL A CA 1
ATOM 3728 C C . VAL A 1 474 ? 90.694 7.624 15.209 1.00 80.88 474 VAL A C 1
ATOM 3730 O O . VAL A 1 474 ? 89.486 7.838 15.088 1.00 80.88 474 VAL A O 1
ATOM 3733 N N . THR A 1 475 ? 91.414 7.023 14.262 1.00 83.25 475 THR A N 1
ATOM 3734 C CA . THR A 1 475 ? 90.855 6.595 12.970 1.00 83.25 475 THR A CA 1
ATOM 3735 C C . THR A 1 475 ? 89.860 5.441 13.140 1.00 83.25 475 THR A C 1
ATOM 3737 O O . THR A 1 475 ? 88.766 5.487 12.579 1.00 83.25 475 THR A O 1
ATOM 3740 N N . GLN A 1 476 ? 90.172 4.455 13.989 1.00 84.50 476 GLN A N 1
ATOM 3741 C CA . GLN A 1 476 ? 89.252 3.368 14.348 1.00 84.50 476 GLN A CA 1
ATOM 3742 C C . GLN A 1 476 ? 87.994 3.892 15.058 1.00 84.50 476 GLN A C 1
ATOM 3744 O O . GLN A 1 476 ? 86.884 3.487 14.721 1.00 84.50 476 GLN A O 1
ATOM 3749 N N . LEU A 1 477 ? 88.127 4.860 15.973 1.00 84.31 477 LEU A N 1
ATOM 3750 C CA . LEU A 1 477 ? 86.978 5.515 16.609 1.00 84.31 477 LEU A CA 1
ATOM 3751 C C . LEU A 1 477 ? 86.123 6.323 15.629 1.00 84.31 477 LEU A C 1
ATOM 3753 O O . LEU A 1 477 ? 84.905 6.378 15.797 1.00 84.31 477 LEU A O 1
ATOM 3757 N N . ALA A 1 478 ? 86.725 6.962 14.624 1.00 83.19 478 ALA A N 1
ATOM 3758 C CA . ALA A 1 478 ? 85.983 7.649 13.571 1.00 83.19 478 ALA A CA 1
ATOM 3759 C C . ALA A 1 478 ? 85.203 6.651 12.695 1.00 83.19 478 ALA A C 1
ATOM 3761 O O . ALA A 1 478 ? 84.027 6.882 12.414 1.00 83.19 478 ALA A O 1
ATOM 3762 N N . ALA A 1 479 ? 85.817 5.516 12.343 1.00 84.38 479 ALA A N 1
ATOM 3763 C CA . ALA A 1 479 ? 85.161 4.430 11.617 1.00 84.38 479 ALA A CA 1
ATOM 3764 C C . ALA A 1 479 ? 83.993 3.821 12.418 1.00 84.38 479 ALA A C 1
ATOM 3766 O O . ALA A 1 479 ? 82.879 3.760 11.904 1.00 84.38 479 ALA A O 1
ATOM 3767 N N . ALA A 1 480 ? 84.200 3.482 13.696 1.00 82.56 480 ALA A N 1
ATOM 3768 C CA . ALA A 1 480 ? 83.154 2.945 14.572 1.00 82.56 480 ALA A CA 1
ATOM 3769 C C . ALA A 1 480 ? 81.993 3.937 14.784 1.00 82.56 480 ALA A C 1
ATOM 3771 O O . ALA A 1 480 ? 80.824 3.553 14.757 1.00 82.56 480 ALA A O 1
ATOM 3772 N N . ARG A 1 481 ? 82.281 5.242 14.935 1.00 83.62 481 ARG A N 1
ATOM 3773 C CA . ARG A 1 481 ? 81.241 6.290 14.992 1.00 83.62 481 ARG A CA 1
ATOM 3774 C C . ARG A 1 481 ? 80.416 6.343 13.712 1.00 83.62 481 ARG A C 1
ATOM 3776 O O . ARG A 1 481 ? 79.195 6.439 13.799 1.00 83.62 481 ARG A O 1
ATOM 3783 N N . LYS A 1 482 ? 81.071 6.267 12.550 1.00 86.94 482 LYS A N 1
ATOM 3784 C CA . LYS A 1 482 ? 80.387 6.239 11.257 1.00 86.94 482 LYS A CA 1
ATOM 3785 C C . LYS A 1 482 ? 79.521 4.983 11.123 1.00 86.94 482 LYS A C 1
ATOM 3787 O O . LYS A 1 482 ? 78.356 5.108 10.786 1.00 86.94 482 LYS A O 1
ATOM 3792 N N . GLN A 1 483 ? 80.036 3.810 11.488 1.00 84.94 483 GLN A N 1
ATOM 3793 C CA . GLN A 1 483 ? 79.280 2.553 11.489 1.00 84.94 483 GLN A CA 1
ATOM 3794 C C . GLN A 1 483 ? 78.027 2.628 12.376 1.00 84.94 483 GLN A C 1
ATOM 3796 O O . GLN A 1 483 ? 76.951 2.232 11.936 1.00 84.94 483 GLN A O 1
ATOM 3801 N N . VAL A 1 484 ? 78.123 3.189 13.589 1.00 83.06 484 VAL A N 1
ATOM 3802 C CA . VAL A 1 484 ? 76.944 3.423 14.444 1.00 83.06 484 VAL A CA 1
ATOM 3803 C C . VAL A 1 484 ? 75.966 4.403 13.785 1.00 83.06 484 VAL A C 1
ATOM 3805 O O . VAL A 1 484 ? 74.765 4.154 13.808 1.00 83.06 484 VAL A O 1
ATOM 3808 N N . GLN A 1 485 ? 76.446 5.486 13.169 1.00 86.06 485 GLN A N 1
ATOM 3809 C CA . GLN A 1 485 ? 75.594 6.456 12.472 1.00 86.06 485 GLN A CA 1
ATOM 3810 C C . GLN A 1 485 ? 74.880 5.844 11.252 1.00 86.06 485 GLN A C 1
ATOM 3812 O O . GLN A 1 485 ? 73.678 6.046 11.089 1.00 86.06 485 GLN A O 1
ATOM 3817 N N . ASP A 1 486 ? 75.583 5.047 10.447 1.00 85.19 486 ASP A N 1
ATOM 3818 C CA . ASP A 1 486 ? 75.027 4.337 9.293 1.00 85.19 486 ASP A CA 1
ATOM 3819 C C . ASP A 1 486 ? 73.952 3.318 9.745 1.00 85.19 486 ASP A C 1
ATOM 3821 O O . ASP A 1 486 ? 72.885 3.229 9.133 1.00 85.19 486 ASP A O 1
ATOM 3825 N N . GLN A 1 487 ? 74.164 2.624 10.876 1.00 83.62 487 GLN A N 1
ATOM 3826 C CA . GLN A 1 487 ? 73.156 1.747 11.501 1.00 83.62 487 GLN A CA 1
ATOM 3827 C C . GLN A 1 487 ? 71.941 2.524 12.044 1.00 83.62 487 GLN A C 1
ATOM 3829 O O . GLN A 1 487 ? 70.813 2.069 11.865 1.00 83.62 487 GLN A O 1
ATOM 3834 N N . VAL A 1 488 ? 72.121 3.713 12.646 1.00 82.38 488 VAL A N 1
ATOM 3835 C CA . VAL A 1 488 ? 70.990 4.589 13.033 1.00 82.38 488 VAL A CA 1
ATOM 3836 C C . VAL A 1 488 ? 70.153 4.948 11.805 1.00 82.38 488 VAL A C 1
ATOM 3838 O O . VAL A 1 488 ? 68.933 4.797 11.836 1.00 82.38 488 VAL A O 1
ATOM 3841 N N . CYS A 1 489 ? 70.791 5.373 10.711 1.00 84.38 489 CYS A N 1
ATOM 3842 C CA . CYS A 1 489 ? 70.090 5.718 9.476 1.00 84.38 489 CYS A CA 1
ATOM 3843 C C . CYS A 1 489 ? 69.331 4.521 8.878 1.00 84.38 489 CYS A C 1
ATOM 3845 O O . CYS A 1 489 ? 68.206 4.696 8.409 1.00 84.38 489 CYS A O 1
ATOM 3847 N N . GLN A 1 490 ? 69.898 3.311 8.934 1.00 82.56 490 GLN A N 1
ATOM 3848 C CA . GLN A 1 490 ? 69.211 2.098 8.482 1.00 82.56 490 GLN A CA 1
ATOM 3849 C C . GLN A 1 490 ? 68.007 1.745 9.373 1.00 82.56 490 GLN A C 1
ATOM 3851 O O . GLN A 1 490 ? 66.945 1.423 8.847 1.00 82.56 490 GLN A O 1
ATOM 3856 N N . ILE A 1 491 ? 68.125 1.871 10.700 1.00 79.62 491 ILE A N 1
ATOM 3857 C CA . ILE A 1 491 ? 67.002 1.666 11.633 1.00 79.62 491 ILE A CA 1
ATOM 3858 C C . ILE A 1 491 ? 65.881 2.683 11.377 1.00 79.62 491 ILE A C 1
ATOM 3860 O O . ILE A 1 491 ? 64.713 2.304 11.379 1.00 79.62 491 ILE A O 1
ATOM 3864 N N . SER A 1 492 ? 66.207 3.958 11.139 1.00 78.81 492 SER A N 1
ATOM 3865 C CA . SER A 1 492 ? 65.205 4.982 10.812 1.00 78.81 492 SER A CA 1
ATOM 3866 C C . SER A 1 492 ? 64.496 4.711 9.482 1.00 78.81 492 SER A C 1
ATOM 3868 O O . SER A 1 492 ? 63.297 4.959 9.385 1.00 78.81 492 SER A O 1
ATOM 3870 N N . ARG A 1 493 ? 65.200 4.165 8.480 1.00 85.12 493 ARG A N 1
ATOM 3871 C CA . ARG A 1 493 ? 64.590 3.734 7.212 1.00 85.12 493 ARG A CA 1
ATOM 3872 C C . ARG A 1 493 ? 63.617 2.569 7.428 1.00 85.12 493 ARG A C 1
ATOM 3874 O O . ARG A 1 493 ? 62.454 2.700 7.066 1.00 85.12 493 ARG A O 1
ATOM 3881 N N . LEU A 1 494 ? 64.063 1.503 8.100 1.00 82.38 494 LEU A N 1
ATOM 3882 C CA . LEU A 1 494 ? 63.229 0.332 8.416 1.00 82.38 494 LEU A CA 1
ATOM 3883 C C . LEU A 1 494 ? 62.012 0.694 9.287 1.00 82.38 494 LEU A C 1
ATOM 3885 O O . LEU A 1 494 ? 60.954 0.094 9.143 1.00 82.38 494 LEU A O 1
ATOM 3889 N N . GLN A 1 495 ? 62.134 1.684 10.180 1.00 78.94 495 GLN A N 1
ATOM 3890 C CA . GLN A 1 495 ? 60.998 2.220 10.944 1.00 78.94 495 GLN A CA 1
ATOM 3891 C C . GLN A 1 495 ? 59.982 2.946 10.053 1.00 78.94 495 GLN A C 1
ATOM 3893 O O . GLN A 1 495 ? 58.784 2.802 10.279 1.00 78.94 495 GLN A O 1
ATOM 3898 N N . GLY A 1 496 ? 60.447 3.694 9.047 1.00 82.75 496 GLY A N 1
ATOM 3899 C CA . GLY A 1 496 ? 59.582 4.324 8.050 1.00 82.75 496 GLY A CA 1
ATOM 3900 C C . GLY A 1 496 ? 58.828 3.289 7.217 1.00 82.75 496 GLY A C 1
ATOM 3901 O O . GLY A 1 496 ? 57.601 3.317 7.192 1.00 82.75 496 GLY A O 1
ATOM 3902 N N . GLU A 1 497 ? 59.556 2.339 6.625 1.00 84.94 497 GLU A N 1
ATOM 3903 C CA . GLU A 1 497 ? 59.005 1.233 5.825 1.00 84.94 497 GLU A CA 1
ATOM 3904 C C . GLU A 1 497 ? 57.981 0.417 6.633 1.00 84.94 497 GLU A C 1
ATOM 3906 O O . GLU A 1 497 ? 56.845 0.257 6.195 1.00 84.94 497 GLU A O 1
ATOM 3911 N N . LEU A 1 498 ? 58.313 0.027 7.872 1.00 80.94 498 LEU A N 1
ATOM 3912 C CA . LEU A 1 498 ? 57.381 -0.657 8.774 1.00 80.94 498 LEU A CA 1
ATOM 3913 C C . LEU A 1 498 ? 56.117 0.171 9.053 1.00 80.94 498 LEU A C 1
ATOM 3915 O O . LEU A 1 498 ? 55.016 -0.369 8.995 1.00 80.94 498 LEU A O 1
ATOM 3919 N N . SER A 1 499 ? 56.256 1.470 9.342 1.00 80.25 499 SER A N 1
ATOM 3920 C CA . SER A 1 499 ? 55.101 2.332 9.624 1.00 80.25 499 SER A CA 1
ATOM 3921 C C . SER A 1 499 ? 54.184 2.511 8.411 1.00 80.25 499 SER A C 1
ATOM 3923 O O . SER A 1 499 ? 52.968 2.582 8.576 1.00 80.25 499 SER A O 1
ATOM 3925 N N . GLN A 1 500 ? 54.752 2.523 7.202 1.00 87.69 500 GLN A N 1
ATOM 3926 C CA . GLN A 1 500 ? 54.002 2.597 5.953 1.00 87.69 500 GLN A CA 1
ATOM 3927 C C . GLN A 1 500 ? 53.248 1.286 5.690 1.00 87.69 500 GLN A C 1
ATOM 3929 O O . GLN A 1 500 ? 52.048 1.329 5.431 1.00 87.69 500 GLN A O 1
ATOM 3934 N N . SER A 1 501 ? 53.897 0.126 5.844 1.00 77.25 501 SER A N 1
ATOM 3935 C CA . SER A 1 501 ? 53.234 -1.179 5.702 1.00 77.25 501 SER A CA 1
ATOM 3936 C C . SER A 1 501 ? 52.134 -1.383 6.754 1.00 77.25 501 SER A C 1
ATOM 3938 O O . SER A 1 501 ? 51.049 -1.862 6.427 1.00 77.25 501 SER A O 1
ATOM 3940 N N . GLU A 1 502 ? 52.363 -0.974 8.010 1.00 79.44 502 GLU A N 1
ATOM 3941 C CA . GLU A 1 502 ? 51.351 -1.021 9.078 1.00 79.44 502 GLU A CA 1
ATOM 3942 C C . GLU A 1 502 ? 50.143 -0.112 8.782 1.00 79.44 502 GLU A C 1
ATOM 3944 O O . GLU A 1 502 ? 49.008 -0.522 9.027 1.00 79.44 502 GLU A O 1
ATOM 3949 N N . GLN A 1 503 ? 50.356 1.078 8.206 1.00 86.62 503 GLN A N 1
ATOM 3950 C CA . GLN A 1 503 ? 49.274 1.954 7.733 1.00 86.62 503 GLN A CA 1
ATOM 3951 C C . GLN A 1 503 ? 48.485 1.310 6.587 1.00 86.62 503 GLN A C 1
ATOM 3953 O O . GLN A 1 503 ? 47.264 1.203 6.686 1.00 86.62 503 GLN A O 1
ATOM 3958 N N . SER A 1 504 ? 49.165 0.796 5.556 1.00 83.38 504 SER A N 1
ATOM 3959 C CA . SER A 1 504 ? 48.517 0.117 4.424 1.00 83.38 504 SER A CA 1
ATOM 3960 C C . SER A 1 504 ? 47.702 -1.108 4.857 1.00 83.38 504 SER A C 1
ATOM 3962 O O . SER A 1 504 ? 46.601 -1.328 4.355 1.00 83.38 504 SER A O 1
ATOM 3964 N N . LEU A 1 505 ? 48.186 -1.880 5.837 1.00 80.56 505 LEU A N 1
ATOM 3965 C CA . LEU A 1 505 ? 47.432 -2.988 6.427 1.00 80.56 505 LEU A CA 1
ATOM 3966 C C . LEU A 1 505 ? 46.193 -2.508 7.199 1.00 80.56 505 LEU A C 1
ATOM 3968 O O . LEU A 1 505 ? 45.156 -3.172 7.147 1.00 80.56 505 LEU A O 1
ATOM 3972 N N . CYS A 1 506 ? 46.276 -1.393 7.929 1.00 79.06 506 CYS A N 1
ATOM 3973 C CA . CYS A 1 506 ? 45.123 -0.823 8.629 1.00 79.06 506 CYS A CA 1
ATOM 3974 C C . CYS A 1 506 ? 44.056 -0.340 7.639 1.00 79.06 506 CYS A C 1
ATOM 3976 O O . CYS A 1 506 ? 42.900 -0.736 7.772 1.00 79.06 506 CYS A O 1
ATOM 3978 N N . GLU A 1 507 ? 44.447 0.412 6.608 1.00 84.00 507 GLU A N 1
ATOM 3979 C CA . GLU A 1 507 ? 43.549 0.864 5.538 1.00 84.00 507 GLU A CA 1
ATOM 3980 C C . GLU A 1 507 ? 42.879 -0.322 4.824 1.00 84.00 507 GLU A C 1
ATOM 3982 O O . GLU A 1 507 ? 41.659 -0.334 4.650 1.00 84.00 507 GLU A O 1
ATOM 3987 N N . LEU A 1 508 ? 43.641 -1.369 4.486 1.00 83.00 508 LEU A N 1
ATOM 3988 C CA . LEU A 1 508 ? 43.106 -2.575 3.846 1.00 83.00 508 LEU A CA 1
ATOM 3989 C C . LEU A 1 508 ? 42.147 -3.352 4.769 1.00 83.00 508 LEU A C 1
ATOM 3991 O O . LEU A 1 508 ? 41.133 -3.877 4.309 1.00 83.00 508 LEU A O 1
ATOM 3995 N N . ARG A 1 509 ? 42.411 -3.398 6.083 1.00 79.56 509 ARG A N 1
ATOM 3996 C CA . ARG A 1 509 ? 41.498 -4.005 7.071 1.00 79.56 509 ARG A CA 1
ATOM 3997 C C . ARG A 1 509 ? 40.223 -3.192 7.278 1.00 79.56 509 ARG A C 1
ATOM 3999 O O . ARG A 1 509 ? 39.164 -3.786 7.469 1.00 79.56 509 ARG A O 1
ATOM 4006 N N . GLU A 1 510 ? 40.294 -1.866 7.245 1.00 79.00 510 GLU A N 1
ATOM 4007 C CA . GLU A 1 510 ? 39.107 -1.005 7.289 1.00 79.00 510 GLU A CA 1
ATOM 4008 C C . GLU A 1 510 ? 38.249 -1.197 6.033 1.00 79.00 510 GLU A C 1
ATOM 4010 O O . GLU A 1 510 ? 37.050 -1.452 6.154 1.00 79.00 510 GLU A O 1
ATOM 4015 N N . GLN A 1 511 ? 38.865 -1.212 4.846 1.00 78.62 511 GLN A N 1
ATOM 4016 C CA . GLN A 1 511 ? 38.186 -1.534 3.585 1.00 78.62 511 GLN A CA 1
ATOM 4017 C C . GLN A 1 511 ? 37.539 -2.928 3.620 1.00 78.62 511 GLN A C 1
ATOM 4019 O O . GLN A 1 511 ? 36.372 -3.064 3.256 1.00 78.62 511 GLN A O 1
ATOM 4024 N N . PHE A 1 512 ? 38.240 -3.947 4.129 1.00 75.81 512 PHE A N 1
ATOM 4025 C CA . PHE A 1 512 ? 37.686 -5.293 4.308 1.00 75.81 512 PHE A CA 1
ATOM 4026 C C . PHE A 1 512 ? 36.491 -5.318 5.271 1.00 75.81 512 PHE A C 1
ATOM 4028 O O . PHE A 1 512 ? 35.491 -5.975 4.991 1.00 75.81 512 PHE A O 1
ATOM 4035 N N . ASN A 1 513 ? 36.549 -4.592 6.393 1.00 73.56 513 ASN A N 1
ATOM 4036 C CA . ASN A 1 513 ? 35.430 -4.512 7.335 1.00 73.56 513 ASN A CA 1
ATOM 4037 C C . ASN A 1 513 ? 34.197 -3.845 6.704 1.00 73.56 513 ASN A C 1
ATOM 4039 O O . ASN A 1 513 ? 33.087 -4.345 6.888 1.00 73.56 513 ASN A O 1
ATOM 4043 N N . VAL A 1 514 ? 34.390 -2.773 5.926 1.00 76.81 514 VAL A N 1
ATOM 4044 C CA . VAL A 1 514 ? 33.313 -2.100 5.179 1.00 76.81 514 VAL A CA 1
ATOM 4045 C C . VAL A 1 514 ? 32.717 -3.032 4.122 1.00 76.81 514 VAL A C 1
ATOM 4047 O O . VAL A 1 514 ? 31.503 -3.218 4.102 1.00 76.81 514 VAL A O 1
ATOM 4050 N N . GLN A 1 515 ? 33.548 -3.690 3.307 1.00 73.88 515 GLN A N 1
ATOM 4051 C CA . GLN A 1 515 ? 33.084 -4.677 2.324 1.00 73.88 515 GLN A CA 1
ATOM 4052 C C . GLN A 1 515 ? 32.327 -5.826 2.996 1.00 73.88 515 GLN A C 1
ATOM 4054 O O . GLN A 1 515 ? 31.252 -6.204 2.544 1.00 73.88 515 GLN A O 1
ATOM 4059 N N . ARG A 1 516 ? 32.824 -6.361 4.117 1.00 74.69 516 ARG A N 1
ATOM 4060 C CA . ARG A 1 516 ? 32.155 -7.453 4.838 1.00 74.69 516 ARG A CA 1
ATOM 4061 C C . ARG A 1 516 ? 30.824 -7.023 5.459 1.00 74.69 516 ARG A C 1
ATOM 4063 O O . ARG A 1 516 ? 29.918 -7.846 5.559 1.00 74.69 516 ARG A O 1
ATOM 4070 N N . GLN A 1 517 ? 30.689 -5.760 5.866 1.00 72.81 517 GLN A N 1
ATOM 4071 C CA . GLN A 1 517 ? 29.406 -5.207 6.298 1.00 72.81 517 GLN A CA 1
ATOM 4072 C C . GLN A 1 517 ? 28.433 -5.080 5.116 1.00 72.81 517 GLN A C 1
ATOM 4074 O O . GLN A 1 517 ? 27.309 -5.563 5.220 1.00 72.81 517 GLN A O 1
ATOM 4079 N N . GLN A 1 518 ? 28.878 -4.523 3.986 1.00 73.50 518 GLN A N 1
ATOM 4080 C CA . GLN A 1 518 ? 28.073 -4.414 2.762 1.00 73.50 518 GLN A CA 1
ATOM 4081 C C . GLN A 1 518 ? 27.606 -5.789 2.267 1.00 73.50 518 GLN A C 1
ATOM 4083 O O . GLN A 1 518 ? 26.436 -5.962 1.947 1.00 73.50 518 GLN A O 1
ATOM 4088 N N . LEU A 1 519 ? 28.482 -6.798 2.274 1.00 72.19 519 LEU A N 1
ATOM 4089 C CA . LEU A 1 519 ? 28.126 -8.176 1.928 1.00 72.19 519 LEU A CA 1
ATOM 4090 C C . LEU A 1 519 ? 27.100 -8.773 2.903 1.00 72.19 519 LEU A C 1
ATOM 4092 O O . LEU A 1 519 ? 26.130 -9.379 2.466 1.00 72.19 519 LEU A O 1
ATOM 4096 N N . ALA A 1 520 ? 27.231 -8.536 4.213 1.00 70.50 520 ALA A N 1
ATOM 4097 C CA . ALA A 1 520 ? 26.227 -8.970 5.188 1.00 70.50 520 ALA A CA 1
ATOM 4098 C C . ALA A 1 520 ? 24.868 -8.252 5.021 1.00 70.50 520 ALA A C 1
ATOM 4100 O O . ALA A 1 520 ? 23.823 -8.824 5.337 1.00 70.50 520 ALA A O 1
ATOM 4101 N N . GLU A 1 521 ? 24.862 -7.012 4.528 1.00 70.50 521 GLU A N 1
ATOM 4102 C CA . GLU A 1 521 ? 23.653 -6.265 4.165 1.00 70.50 521 GLU A CA 1
ATOM 4103 C C . GLU A 1 521 ? 23.038 -6.810 2.859 1.00 70.50 521 GLU A C 1
ATOM 4105 O O . GLU A 1 521 ? 21.840 -7.095 2.827 1.00 70.50 521 GLU A O 1
ATOM 4110 N N . HIS A 1 522 ? 23.846 -7.092 1.831 1.00 70.31 522 HIS A N 1
ATOM 4111 C CA . HIS A 1 522 ? 23.406 -7.767 0.603 1.00 70.31 522 HIS A CA 1
ATOM 4112 C C . HIS A 1 522 ? 22.867 -9.183 0.864 1.00 70.31 522 HIS A C 1
ATOM 4114 O O . HIS A 1 522 ? 21.809 -9.531 0.343 1.00 70.31 522 HIS A O 1
ATOM 4120 N N . GLU A 1 523 ? 23.508 -9.982 1.723 1.00 70.94 523 GLU A N 1
ATOM 4121 C CA . GLU A 1 523 ? 23.000 -11.289 2.158 1.00 70.94 523 GLU A CA 1
ATOM 4122 C C . GLU A 1 523 ? 21.620 -11.182 2.823 1.00 70.94 523 GLU A C 1
ATOM 4124 O O . GLU A 1 523 ? 20.771 -12.053 2.621 1.00 70.94 523 GLU A O 1
ATOM 4129 N N . ARG A 1 524 ? 21.379 -10.137 3.628 1.00 71.50 524 ARG A N 1
ATOM 4130 C CA . ARG A 1 524 ? 20.070 -9.893 4.258 1.00 71.50 524 ARG A CA 1
ATOM 4131 C C . ARG A 1 524 ? 19.021 -9.515 3.222 1.00 71.50 524 ARG A C 1
ATOM 4133 O O . ARG A 1 524 ? 17.946 -10.107 3.233 1.00 71.50 524 ARG A O 1
ATOM 4140 N N . HIS A 1 525 ? 19.341 -8.602 2.305 1.00 71.69 525 HIS A N 1
ATOM 4141 C CA . HIS A 1 525 ? 18.448 -8.252 1.198 1.00 71.69 525 HIS A CA 1
ATOM 4142 C C . HIS A 1 525 ? 18.127 -9.463 0.313 1.00 71.69 525 HIS A C 1
ATOM 4144 O O . HIS A 1 525 ? 16.968 -9.665 -0.034 1.00 71.69 525 HIS A O 1
ATOM 4150 N N . ARG A 1 526 ? 19.110 -10.329 0.032 1.00 70.50 526 ARG A N 1
ATOM 4151 C CA . ARG A 1 526 ? 18.898 -11.592 -0.687 1.00 70.50 526 ARG A CA 1
ATOM 4152 C C . ARG A 1 526 ? 17.943 -12.532 0.053 1.00 70.50 526 ARG A C 1
ATOM 4154 O O . ARG A 1 526 ? 17.098 -13.140 -0.591 1.00 70.50 526 ARG A O 1
ATOM 4161 N N . ARG A 1 527 ? 18.072 -12.680 1.377 1.00 74.50 527 ARG A N 1
ATOM 4162 C CA . ARG A 1 527 ? 17.167 -13.537 2.172 1.00 74.50 527 ARG A CA 1
ATOM 4163 C C . ARG A 1 527 ? 15.737 -13.004 2.164 1.00 74.50 527 ARG A C 1
ATOM 4165 O O . ARG A 1 527 ? 14.832 -13.778 1.891 1.00 74.50 527 ARG A O 1
ATOM 4172 N N . LEU A 1 528 ? 15.556 -11.697 2.364 1.00 77.12 528 LEU A N 1
ATOM 4173 C CA . LEU A 1 528 ? 14.243 -11.051 2.260 1.00 77.12 528 LEU A CA 1
ATOM 4174 C C . LEU A 1 528 ? 13.640 -11.246 0.859 1.00 77.12 528 LEU A C 1
ATOM 4176 O O . LEU A 1 528 ? 12.503 -11.683 0.746 1.00 77.12 528 LEU A O 1
ATOM 4180 N N . GLY A 1 529 ? 14.429 -11.051 -0.203 1.00 71.75 529 GLY A N 1
ATOM 4181 C CA . GLY A 1 529 ? 13.998 -11.331 -1.575 1.00 71.75 529 GLY A CA 1
ATOM 4182 C C . GLY A 1 529 ? 13.631 -12.803 -1.818 1.00 71.75 529 GLY A C 1
ATOM 4183 O O . GLY A 1 529 ? 12.675 -13.080 -2.529 1.00 71.75 529 GLY A O 1
ATOM 4184 N N . GLN A 1 530 ? 14.329 -13.763 -1.199 1.00 74.06 530 GLN A N 1
ATOM 4185 C CA . GLN A 1 530 ? 13.965 -15.187 -1.266 1.00 74.06 530 GLN A CA 1
ATOM 4186 C C . GLN A 1 530 ? 12.679 -15.515 -0.491 1.00 74.06 530 GLN A C 1
ATOM 4188 O O . GLN A 1 530 ? 11.894 -16.347 -0.942 1.00 74.06 530 GLN A O 1
ATOM 4193 N N . GLU A 1 531 ? 12.442 -14.864 0.648 1.00 79.62 531 GLU A N 1
ATOM 4194 C CA . GLU A 1 531 ? 11.195 -14.984 1.415 1.00 79.62 531 GLU A CA 1
ATOM 4195 C C . GLU A 1 531 ? 10.008 -14.377 0.639 1.00 79.62 531 GLU A C 1
ATOM 4197 O O . GLU A 1 531 ? 8.943 -14.992 0.557 1.00 79.62 531 GLU A O 1
ATOM 4202 N N . GLU A 1 532 ? 10.207 -13.227 -0.014 1.00 77.19 532 GLU A N 1
ATOM 4203 C CA . GLU A 1 532 ? 9.236 -12.599 -0.920 1.00 77.19 532 GLU A CA 1
ATOM 4204 C C . GLU A 1 532 ? 8.950 -13.465 -2.156 1.00 77.19 532 GLU A C 1
ATOM 4206 O O . GLU A 1 532 ? 7.783 -13.688 -2.482 1.00 77.19 532 GLU A O 1
ATOM 4211 N N . LEU A 1 533 ? 9.983 -14.009 -2.812 1.00 72.50 533 LEU A N 1
ATOM 4212 C CA . LEU A 1 533 ? 9.831 -14.933 -3.941 1.00 72.50 533 LEU A CA 1
ATOM 4213 C C . LEU A 1 533 ? 9.037 -16.176 -3.531 1.00 72.50 533 LEU A C 1
ATOM 4215 O O . LEU A 1 533 ? 8.044 -16.492 -4.178 1.00 72.50 533 LEU A O 1
ATOM 4219 N N . SER A 1 534 ? 9.393 -16.822 -2.417 1.00 78.81 534 SER A N 1
ATOM 4220 C CA . SER A 1 534 ? 8.664 -17.996 -1.925 1.00 78.81 534 SER A CA 1
ATOM 4221 C C . SER A 1 534 ? 7.204 -17.671 -1.573 1.00 78.81 534 SER A C 1
ATOM 4223 O O . SER A 1 534 ? 6.302 -18.466 -1.840 1.00 78.81 534 SER A O 1
ATOM 4225 N N . SER A 1 535 ? 6.928 -16.482 -1.030 1.00 82.00 535 SER A N 1
ATOM 4226 C CA . SER A 1 535 ? 5.557 -16.001 -0.806 1.00 82.00 535 SER A CA 1
ATOM 4227 C C . SER A 1 535 ? 4.776 -15.847 -2.123 1.00 82.00 535 SER A C 1
ATOM 4229 O O . SER A 1 535 ? 3.652 -16.340 -2.246 1.00 82.00 535 SER A O 1
ATOM 4231 N N . LEU A 1 536 ? 5.390 -15.237 -3.143 1.00 74.94 536 LEU A N 1
ATOM 4232 C CA . LEU A 1 536 ? 4.794 -15.060 -4.472 1.00 74.94 536 LEU A CA 1
ATOM 4233 C C . LEU A 1 536 ? 4.584 -16.389 -5.215 1.00 74.94 536 LEU A C 1
ATOM 4235 O O . LEU A 1 536 ? 3.559 -16.552 -5.875 1.00 74.94 536 LEU A O 1
ATOM 4239 N N . GLU A 1 537 ? 5.502 -17.349 -5.086 1.00 76.31 537 GLU A N 1
ATOM 4240 C CA . GLU A 1 537 ? 5.346 -18.705 -5.624 1.00 76.31 537 GLU A CA 1
ATOM 4241 C C . GLU A 1 537 ? 4.137 -19.416 -5.012 1.00 76.31 537 GLU A C 1
ATOM 4243 O O . GLU A 1 537 ? 3.318 -19.969 -5.747 1.00 76.31 537 GLU A O 1
ATOM 4248 N N . ASN A 1 538 ? 3.982 -19.356 -3.684 1.00 80.69 538 ASN A N 1
ATOM 4249 C CA . ASN A 1 538 ? 2.835 -19.945 -2.990 1.00 80.69 538 ASN A CA 1
ATOM 4250 C C . ASN A 1 538 ? 1.511 -19.307 -3.445 1.00 80.69 538 ASN A C 1
ATOM 4252 O O . ASN A 1 538 ? 0.574 -20.029 -3.785 1.00 80.69 538 ASN A O 1
ATOM 4256 N N . LEU A 1 539 ? 1.446 -17.974 -3.543 1.00 78.56 539 LEU A N 1
ATOM 4257 C CA . LEU A 1 539 ? 0.263 -17.261 -4.046 1.00 78.56 539 LEU A CA 1
ATOM 4258 C C . LEU A 1 539 ? -0.061 -17.613 -5.508 1.00 78.56 539 LEU A C 1
ATOM 4260 O O . LEU A 1 539 ? -1.226 -17.782 -5.866 1.00 78.56 539 LEU A O 1
ATOM 4264 N N . LEU A 1 540 ? 0.952 -17.761 -6.363 1.00 74.00 540 LEU A N 1
ATOM 4265 C CA . LEU A 1 540 ? 0.774 -18.128 -7.770 1.00 74.00 540 LEU A CA 1
ATOM 4266 C C . LEU A 1 540 ? 0.341 -19.598 -7.936 1.00 74.00 540 LEU A C 1
ATOM 4268 O O . LEU A 1 540 ? -0.453 -19.925 -8.821 1.00 74.00 540 LEU A O 1
ATOM 4272 N N . GLU A 1 541 ? 0.814 -20.482 -7.064 1.00 81.38 541 GLU A N 1
ATOM 4273 C CA . GLU A 1 541 ? 0.396 -21.880 -6.958 1.00 81.38 541 GLU A CA 1
ATOM 4274 C C . GLU A 1 541 ? -1.056 -22.009 -6.437 1.00 81.38 541 GLU A C 1
ATOM 4276 O O . GLU A 1 541 ? -1.823 -22.846 -6.926 1.00 81.38 541 GLU A O 1
ATOM 4281 N N . GLU A 1 542 ? -1.475 -21.153 -5.500 1.00 79.25 542 GLU A N 1
ATOM 4282 C CA . GLU A 1 542 ? -2.867 -21.036 -5.039 1.00 79.25 542 GLU A CA 1
ATOM 4283 C C . GLU A 1 542 ? -3.798 -20.491 -6.132 1.00 79.25 542 GLU A C 1
ATOM 4285 O O . GLU A 1 542 ? -4.836 -21.098 -6.402 1.00 79.25 542 GLU A O 1
ATOM 4290 N N . GLU A 1 543 ? -3.403 -19.428 -6.838 1.00 70.25 543 GLU A N 1
ATOM 4291 C CA . GLU A 1 543 ? -4.132 -18.885 -7.994 1.00 70.25 543 GLU A CA 1
ATOM 4292 C C . GLU A 1 543 ? -4.308 -19.930 -9.107 1.00 70.25 543 GLU A C 1
ATOM 4294 O O . GLU A 1 543 ? -5.403 -20.083 -9.651 1.00 70.25 543 GLU A O 1
ATOM 4299 N N . ARG A 1 544 ? -3.271 -20.720 -9.424 1.00 75.69 544 ARG A N 1
ATOM 4300 C CA . ARG A 1 544 ? -3.375 -21.839 -10.382 1.00 75.69 544 ARG A CA 1
ATOM 4301 C C . ARG A 1 544 ? -4.409 -22.882 -9.942 1.00 75.69 544 ARG A C 1
ATOM 4303 O O . ARG A 1 544 ? -5.181 -23.367 -10.771 1.00 75.69 544 ARG A O 1
ATOM 4310 N N . LYS A 1 545 ? -4.459 -23.208 -8.646 1.00 80.69 545 LYS A N 1
ATOM 4311 C CA . LYS A 1 545 ? -5.448 -24.137 -8.064 1.00 80.69 545 LYS A CA 1
ATOM 4312 C C . LYS A 1 545 ? -6.856 -23.540 -8.026 1.00 80.69 545 LYS A C 1
ATOM 4314 O O . LYS A 1 545 ? -7.823 -24.278 -8.196 1.00 80.69 545 LYS A O 1
ATOM 4319 N N . ALA A 1 546 ? -6.992 -22.230 -7.832 1.00 75.19 546 ALA A N 1
ATOM 4320 C CA . ALA A 1 546 ? -8.270 -21.534 -7.933 1.00 75.19 546 ALA A CA 1
ATOM 4321 C C . ALA A 1 546 ? -8.795 -21.550 -9.379 1.00 75.19 546 ALA A C 1
ATOM 4323 O O . ALA A 1 546 ? -9.943 -21.936 -9.603 1.00 75.19 546 ALA A O 1
ATOM 4324 N N . ARG A 1 547 ? -7.938 -21.245 -10.366 1.00 67.81 547 ARG A N 1
ATOM 4325 C CA . ARG A 1 547 ? -8.295 -21.269 -11.796 1.00 67.81 547 ARG A CA 1
ATOM 4326 C C . ARG A 1 547 ? -8.802 -22.633 -12.248 1.00 67.81 547 ARG A C 1
ATOM 4328 O O . ARG A 1 547 ? -9.913 -22.701 -12.769 1.00 67.81 547 ARG A O 1
ATOM 4335 N N . SER A 1 548 ? -8.081 -23.722 -11.963 1.00 76.62 548 SER A N 1
ATOM 4336 C CA . SER A 1 548 ? -8.516 -25.064 -12.387 1.00 76.62 548 SER A CA 1
ATOM 4337 C C . SER A 1 548 ? -9.854 -25.489 -11.764 1.00 76.62 548 SER A C 1
ATOM 4339 O O . SER A 1 548 ? -10.662 -26.145 -12.422 1.00 76.62 548 SER A O 1
ATOM 4341 N N . ARG A 1 549 ? -10.154 -25.049 -10.530 1.00 78.81 549 ARG A N 1
ATOM 4342 C CA . ARG A 1 549 ? -11.483 -25.219 -9.912 1.00 78.81 549 ARG A CA 1
ATOM 4343 C C . ARG A 1 549 ? -12.557 -24.413 -10.645 1.00 78.81 549 ARG A C 1
ATOM 4345 O O . ARG A 1 549 ? -13.633 -24.949 -10.899 1.00 78.81 549 ARG A O 1
ATOM 4352 N N . THR A 1 550 ? -12.287 -23.155 -11.002 1.00 70.25 550 THR A N 1
ATOM 4353 C CA . THR A 1 550 ? -13.252 -22.317 -11.739 1.00 70.25 550 THR A CA 1
ATOM 4354 C C . THR A 1 550 ? -13.488 -22.791 -13.174 1.00 70.25 550 THR A C 1
ATOM 4356 O O . THR A 1 550 ? -14.625 -22.758 -13.638 1.00 70.25 550 THR A O 1
ATOM 4359 N N . GLU A 1 551 ? -12.459 -23.302 -13.854 1.00 70.25 551 GLU A N 1
ATOM 4360 C CA . GLU A 1 551 ? -12.565 -23.915 -15.183 1.00 70.25 551 GLU A CA 1
ATOM 4361 C C . GLU A 1 551 ? -13.425 -25.185 -15.123 1.00 70.25 551 GLU A C 1
ATOM 4363 O O . GLU A 1 551 ? -14.414 -25.292 -15.851 1.00 70.25 551 GLU A O 1
ATOM 4368 N N . ALA A 1 552 ? -13.142 -26.094 -14.182 1.00 79.38 552 ALA A N 1
ATOM 4369 C CA . ALA A 1 552 ? -13.939 -27.303 -13.972 1.00 79.38 552 ALA A CA 1
ATOM 4370 C C . ALA A 1 552 ? -15.406 -26.993 -13.610 1.00 79.38 552 ALA A C 1
ATOM 4372 O O . ALA A 1 552 ? -16.324 -27.634 -14.127 1.00 79.38 552 ALA A O 1
ATOM 4373 N N . ALA A 1 553 ? -15.650 -25.980 -12.770 1.00 75.38 553 ALA A N 1
ATOM 4374 C CA . ALA A 1 553 ? -17.000 -25.521 -12.443 1.00 75.38 553 ALA A CA 1
ATOM 4375 C C . ALA A 1 553 ? -17.721 -24.915 -13.664 1.00 75.38 553 ALA A C 1
ATOM 4377 O O . ALA A 1 553 ? -18.896 -25.202 -13.891 1.00 75.38 553 ALA A O 1
ATOM 4378 N N . SER A 1 554 ? -17.018 -24.130 -14.487 1.00 61.41 554 SER A N 1
ATOM 4379 C CA . SER A 1 554 ? -17.538 -23.565 -15.741 1.00 61.41 554 SER A CA 1
ATOM 4380 C C . SER A 1 554 ? -17.934 -24.663 -16.735 1.00 61.41 554 SER A C 1
ATOM 4382 O O . SER A 1 554 ? -19.033 -24.629 -17.291 1.00 61.41 554 SER A O 1
ATOM 4384 N N . GLU A 1 555 ? -17.099 -25.692 -16.916 1.00 73.62 555 GLU A N 1
ATOM 4385 C CA . GLU A 1 555 ? -17.439 -26.851 -17.749 1.00 73.62 555 GLU A CA 1
ATOM 4386 C C . GLU A 1 555 ? -18.634 -27.648 -17.209 1.00 73.62 555 GLU A C 1
ATOM 4388 O O . GLU A 1 555 ? -19.496 -28.066 -17.988 1.00 73.62 555 GLU A O 1
ATOM 4393 N N . ALA A 1 556 ? -18.722 -27.842 -15.890 1.00 78.69 556 ALA A N 1
ATOM 4394 C CA . ALA A 1 556 ? -19.849 -28.526 -15.260 1.00 78.69 556 ALA A CA 1
ATOM 4395 C C . ALA A 1 556 ? -21.168 -27.759 -15.465 1.00 78.69 556 ALA A C 1
ATOM 4397 O O . ALA A 1 556 ? -22.165 -28.351 -15.885 1.00 78.69 556 ALA A O 1
ATOM 4398 N N . VAL A 1 557 ? -21.167 -26.436 -15.265 1.00 72.06 557 VAL A N 1
ATOM 4399 C CA . VAL A 1 557 ? -22.341 -25.578 -15.506 1.00 72.06 557 VAL A CA 1
ATOM 4400 C C . VAL A 1 557 ? -22.735 -25.573 -16.988 1.00 72.06 557 VAL A C 1
ATOM 4402 O O . VAL A 1 557 ? -23.923 -25.653 -17.295 1.00 72.06 557 VAL A O 1
ATOM 4405 N N . LYS A 1 558 ? -21.773 -25.564 -17.924 1.00 66.00 558 LYS A N 1
ATOM 4406 C CA . LYS A 1 558 ? -22.054 -25.691 -19.369 1.00 66.00 558 LYS A CA 1
ATOM 4407 C C . LYS A 1 558 ? -22.748 -27.018 -19.710 1.00 66.00 558 LYS A C 1
ATOM 4409 O O . LYS A 1 558 ? -23.702 -27.011 -20.489 1.00 66.00 558 LYS A O 1
ATOM 4414 N N . LYS A 1 559 ? -22.323 -28.139 -19.111 1.00 80.25 559 LYS A N 1
ATOM 4415 C CA . LYS A 1 559 ? -22.979 -29.453 -19.284 1.00 80.25 559 LYS A CA 1
ATOM 4416 C C . LYS A 1 559 ? -24.402 -29.454 -18.717 1.00 80.25 559 LYS A C 1
ATOM 4418 O O . LYS A 1 559 ? -25.336 -29.783 -19.445 1.00 80.25 559 LYS A O 1
ATOM 4423 N N . GLN A 1 560 ? -24.586 -28.980 -17.483 1.00 72.31 560 GLN A N 1
ATOM 4424 C CA . GLN A 1 560 ? -25.908 -28.879 -16.847 1.00 72.31 560 GLN A CA 1
ATOM 4425 C C . GLN A 1 560 ? -26.872 -27.971 -17.627 1.00 72.31 560 GLN A C 1
ATOM 4427 O O . GLN A 1 560 ? -28.044 -28.309 -17.787 1.00 72.31 560 GLN A O 1
ATOM 4432 N N . LEU A 1 561 ? -26.389 -26.845 -18.165 1.00 66.06 561 LEU A N 1
ATOM 4433 C CA . LEU A 1 561 ? -27.186 -25.961 -19.019 1.00 66.06 561 LEU A CA 1
ATOM 4434 C C . LEU A 1 561 ? -27.644 -26.681 -20.296 1.00 66.06 561 LEU A C 1
ATOM 4436 O O . LEU A 1 561 ? -28.802 -26.547 -20.690 1.00 66.06 561 LEU A O 1
ATOM 4440 N N . HIS A 1 562 ? -26.767 -27.467 -20.925 1.00 74.25 562 HIS A N 1
ATOM 4441 C CA . HIS A 1 562 ? -27.108 -28.232 -22.124 1.00 74.25 562 HIS A CA 1
ATOM 4442 C C . HIS A 1 562 ? -28.150 -29.329 -21.837 1.00 74.25 562 HIS A C 1
ATOM 4444 O O . HIS A 1 562 ? -29.117 -29.483 -22.586 1.00 74.25 562 HIS A O 1
ATOM 4450 N N . GLU A 1 563 ? -28.005 -30.048 -20.724 1.00 78.69 563 GLU A N 1
ATOM 4451 C CA . GLU A 1 563 ? -28.967 -31.058 -20.264 1.00 78.69 563 GLU A CA 1
ATOM 4452 C C . GLU A 1 563 ? -30.333 -30.438 -19.931 1.00 78.69 563 GLU A C 1
ATOM 4454 O O . GLU A 1 563 ? -31.361 -30.917 -20.417 1.00 78.69 563 GLU A O 1
ATOM 4459 N N . ALA A 1 564 ? -30.355 -29.320 -19.198 1.00 65.88 564 ALA A N 1
ATOM 4460 C CA . ALA A 1 564 ? -31.573 -28.574 -18.883 1.00 65.88 564 ALA A CA 1
ATOM 4461 C C . ALA A 1 564 ? -32.255 -27.997 -20.137 1.00 65.88 564 ALA A C 1
ATOM 4463 O O . ALA A 1 564 ? -33.482 -28.007 -20.247 1.00 65.88 564 ALA A O 1
ATOM 4464 N N . GLN A 1 565 ? -31.483 -27.537 -21.126 1.00 64.38 565 GLN A N 1
ATOM 4465 C CA . GLN A 1 565 ? -32.028 -27.074 -22.402 1.00 64.38 565 GLN A CA 1
ATOM 4466 C C . GLN A 1 565 ? -32.651 -28.228 -23.207 1.00 64.38 565 GLN A C 1
ATOM 4468 O O . GLN A 1 565 ? -33.638 -28.029 -23.919 1.00 64.38 565 GLN A O 1
ATOM 4473 N N . ASN A 1 566 ? -32.103 -29.440 -23.100 1.00 75.75 566 ASN A N 1
ATOM 4474 C CA . ASN A 1 566 ? -32.636 -30.621 -23.774 1.00 75.75 566 ASN A CA 1
ATOM 4475 C C . ASN A 1 566 ? -33.895 -31.172 -23.075 1.00 75.75 566 ASN A C 1
ATOM 4477 O O . ASN A 1 566 ? -34.865 -31.492 -23.766 1.00 75.75 566 ASN A O 1
ATOM 4481 N N . SER A 1 567 ? -33.953 -31.185 -21.738 1.00 70.94 567 SER A N 1
ATOM 4482 C CA . SER A 1 567 ? -35.176 -31.556 -21.004 1.00 70.94 567 SER A CA 1
ATOM 4483 C C . SER A 1 567 ? -36.301 -30.527 -21.182 1.00 70.94 567 SER A C 1
ATOM 4485 O O . SER A 1 567 ? -37.452 -30.906 -21.399 1.00 70.94 567 SER A O 1
ATOM 4487 N N . ALA A 1 568 ? -35.985 -29.227 -21.221 1.00 60.88 568 ALA A N 1
ATOM 4488 C CA . ALA A 1 568 ? -36.960 -28.176 -21.521 1.00 60.88 568 ALA A CA 1
ATOM 4489 C C . ALA A 1 568 ? -37.608 -28.355 -22.910 1.00 60.88 568 ALA A C 1
ATOM 4491 O O . ALA A 1 568 ? -38.830 -28.247 -23.036 1.00 60.88 568 ALA A O 1
ATOM 4492 N N . LYS A 1 569 ? -36.821 -28.706 -23.941 1.00 76.62 569 LYS A N 1
ATOM 4493 C CA . LYS A 1 569 ? -37.348 -29.057 -25.277 1.00 76.62 569 LYS A CA 1
ATOM 4494 C C . LYS A 1 569 ? -38.270 -30.279 -25.223 1.00 76.62 569 LYS A C 1
ATOM 4496 O O . LYS A 1 569 ? -39.312 -30.281 -25.876 1.00 76.62 569 LYS A O 1
ATOM 4501 N N . GLN A 1 570 ? -37.920 -31.305 -24.445 1.00 78.62 570 GLN A N 1
ATOM 4502 C CA . GLN A 1 570 ? -38.769 -32.487 -24.282 1.00 78.62 570 GLN A CA 1
ATOM 4503 C C . GLN A 1 570 ? -40.116 -32.126 -23.633 1.00 78.62 570 GLN A C 1
ATOM 4505 O O . GLN A 1 570 ? -41.167 -32.453 -24.188 1.00 78.62 570 GLN A O 1
ATOM 4510 N N . HIS A 1 571 ? -40.108 -31.377 -22.529 1.00 69.50 571 HIS A N 1
ATOM 4511 C CA . HIS A 1 571 ? -41.339 -30.943 -21.862 1.00 69.50 571 HIS A CA 1
ATOM 4512 C C . HIS A 1 571 ? -42.183 -29.986 -22.715 1.00 69.50 571 HIS A C 1
ATOM 4514 O O . HIS A 1 571 ? -43.412 -30.035 -22.653 1.00 69.50 571 HIS A O 1
ATOM 4520 N N . GLN A 1 572 ? -41.566 -29.158 -23.565 1.00 65.00 572 GLN A N 1
ATOM 4521 C CA . GLN A 1 572 ? -42.295 -28.358 -24.554 1.00 65.00 572 GLN A CA 1
ATOM 4522 C C . GLN A 1 572 ? -43.058 -29.254 -25.546 1.00 65.00 572 GLN A C 1
ATOM 4524 O O . GLN A 1 572 ? -44.248 -29.030 -25.782 1.00 65.00 572 GLN A O 1
ATOM 4529 N N . ASN A 1 573 ? -42.417 -30.305 -26.068 1.00 80.31 573 ASN A N 1
ATOM 4530 C CA . ASN A 1 573 ? -43.051 -31.268 -26.976 1.00 80.31 573 ASN A CA 1
ATOM 4531 C C . ASN A 1 573 ? -44.204 -32.035 -26.292 1.00 80.31 573 ASN A C 1
ATOM 4533 O O . ASN A 1 573 ? -45.280 -32.205 -26.874 1.00 80.31 573 ASN A O 1
ATOM 4537 N N . GLU A 1 574 ? -44.014 -32.456 -25.039 1.00 80.69 574 GLU A N 1
ATOM 4538 C CA . GLU A 1 574 ? -45.042 -33.117 -24.219 1.00 80.69 574 GLU A CA 1
ATOM 4539 C C . GLU A 1 574 ? -46.240 -32.186 -23.950 1.00 80.69 574 GLU A C 1
ATOM 4541 O O . GLU A 1 574 ? -47.399 -32.580 -24.123 1.00 80.69 574 GLU A O 1
ATOM 4546 N N . ALA A 1 575 ? -45.982 -30.920 -23.608 1.00 65.06 575 ALA A N 1
ATOM 4547 C CA . ALA A 1 575 ? -47.014 -29.908 -23.396 1.00 65.06 575 ALA A CA 1
ATOM 4548 C C . ALA A 1 575 ? -47.796 -29.596 -24.684 1.00 65.06 575 ALA A C 1
ATOM 4550 O O . ALA A 1 575 ? -49.019 -29.434 -24.641 1.00 65.06 575 ALA A O 1
ATOM 4551 N N . GLU A 1 576 ? -47.141 -29.554 -25.847 1.00 79.00 576 GLU A N 1
ATOM 4552 C CA . GLU A 1 576 ? -47.825 -29.426 -27.137 1.00 79.00 576 GLU A CA 1
ATOM 4553 C C . GLU A 1 576 ? -48.714 -30.629 -27.460 1.00 79.00 576 GLU A C 1
ATOM 4555 O O . GLU A 1 576 ? -49.836 -30.451 -27.949 1.00 79.00 576 GLU A O 1
ATOM 4560 N N . HIS A 1 577 ? -48.256 -31.847 -27.162 1.00 81.19 577 HIS A N 1
ATOM 4561 C CA . HIS A 1 577 ? -49.056 -33.059 -27.320 1.00 81.19 577 HIS A CA 1
ATOM 4562 C C . HIS A 1 577 ? -50.308 -33.030 -26.424 1.00 81.19 577 HIS A C 1
ATOM 4564 O O . HIS A 1 577 ? -51.423 -33.261 -26.902 1.00 81.19 577 HIS A O 1
ATOM 4570 N N . LEU A 1 578 ? -50.169 -32.633 -25.154 1.00 78.81 578 LEU A N 1
ATOM 4571 C CA . LEU A 1 578 ? -51.309 -32.443 -24.249 1.00 78.81 578 LEU A CA 1
ATOM 4572 C C . LEU A 1 578 ? -52.257 -31.331 -24.736 1.00 78.81 578 LEU A C 1
ATOM 4574 O O . LEU A 1 578 ? -53.471 -31.531 -24.755 1.00 78.81 578 LEU A O 1
ATOM 4578 N N . ARG A 1 579 ? -51.738 -30.198 -25.230 1.00 73.19 579 ARG A N 1
ATOM 4579 C CA . ARG A 1 579 ? -52.546 -29.117 -25.837 1.00 73.19 579 ARG A CA 1
ATOM 4580 C C . ARG A 1 579 ? -53.287 -29.552 -27.106 1.00 73.19 579 ARG A C 1
ATOM 4582 O O . ARG A 1 579 ? -54.331 -28.978 -27.422 1.00 73.19 579 ARG A O 1
ATOM 4589 N N . LYS A 1 580 ? -52.771 -30.526 -27.864 1.00 82.44 580 LYS A N 1
ATOM 4590 C CA . LYS A 1 580 ? -53.495 -31.154 -28.986 1.00 82.44 580 LYS A CA 1
ATOM 4591 C C . LYS A 1 580 ? -54.635 -32.035 -28.454 1.00 82.44 580 LYS A C 1
ATOM 4593 O O . LYS A 1 580 ? -55.768 -31.860 -28.889 1.00 82.44 580 LYS A O 1
ATOM 4598 N N . LYS A 1 581 ? -54.375 -32.874 -27.444 1.00 83.00 581 LYS A N 1
ATOM 4599 C CA . LYS A 1 581 ? -55.379 -33.762 -26.825 1.00 83.00 581 LYS A CA 1
ATOM 4600 C C . LYS A 1 581 ? -56.518 -33.016 -26.107 1.00 83.00 581 LYS A C 1
ATOM 4602 O O . LYS A 1 581 ? -57.669 -33.433 -26.176 1.00 83.00 581 LYS A O 1
ATOM 4607 N N . VAL A 1 582 ? -56.230 -31.888 -25.452 1.00 73.88 582 VAL A N 1
ATOM 4608 C CA . VAL A 1 582 ? -57.271 -31.028 -24.851 1.00 73.88 582 VAL A CA 1
ATOM 4609 C C . VAL A 1 582 ? -58.145 -30.387 -25.932 1.00 73.88 582 VAL A C 1
ATOM 4611 O O . VAL A 1 582 ? -59.363 -30.338 -25.773 1.00 73.88 582 VAL A O 1
ATOM 4614 N N . ARG A 1 583 ? -57.558 -29.944 -27.054 1.00 78.56 583 ARG A N 1
ATOM 4615 C CA . ARG A 1 583 ? -58.329 -29.429 -28.197 1.00 78.56 583 ARG A CA 1
AT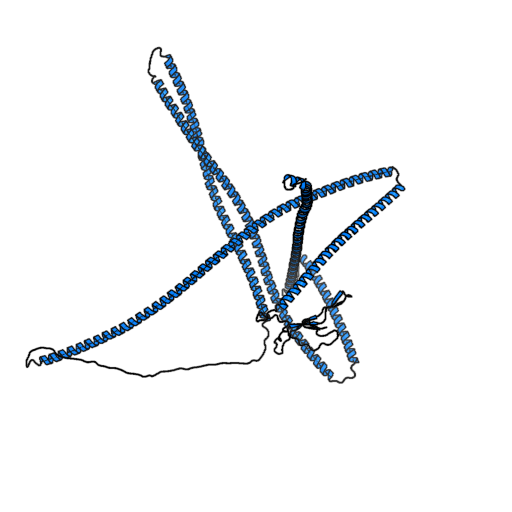OM 4616 C C . ARG A 1 583 ? -59.269 -30.488 -28.773 1.00 78.56 583 ARG A C 1
ATOM 4618 O O . ARG A 1 583 ? -60.452 -30.195 -28.894 1.00 78.56 583 ARG A O 1
ATOM 4625 N N . THR A 1 584 ? -58.801 -31.713 -29.030 1.00 82.50 584 THR A N 1
ATOM 4626 C CA . THR A 1 584 ? -59.672 -32.782 -29.562 1.00 82.50 584 THR A CA 1
ATOM 4627 C C . THR A 1 584 ? -60.826 -33.115 -28.614 1.00 82.50 584 THR A C 1
ATOM 4629 O O . THR A 1 584 ? -61.969 -33.158 -29.056 1.00 82.50 584 THR A O 1
ATOM 4632 N N . LEU A 1 585 ? -60.570 -33.240 -27.305 1.00 77.25 585 LEU A N 1
ATOM 4633 C CA . LEU A 1 585 ? -61.626 -33.481 -26.309 1.00 77.25 585 LEU A CA 1
ATOM 4634 C C . LEU A 1 585 ? -62.619 -32.308 -26.194 1.00 77.25 585 LEU A C 1
ATOM 4636 O O . LEU A 1 585 ? -63.810 -32.518 -25.971 1.00 77.25 585 LEU A O 1
ATOM 4640 N N . THR A 1 586 ? -62.155 -31.069 -26.374 1.00 73.88 586 THR A N 1
ATOM 4641 C CA . THR A 1 586 ? -63.024 -29.877 -26.384 1.00 73.88 586 THR A CA 1
ATOM 4642 C C . THR A 1 586 ? -63.911 -29.846 -27.634 1.00 73.88 586 THR A C 1
ATOM 4644 O O . THR A 1 586 ? -65.088 -29.495 -27.541 1.00 73.88 586 THR A O 1
ATOM 4647 N N . GLU A 1 587 ? -63.380 -30.260 -28.788 1.00 76.69 587 GLU A N 1
ATOM 4648 C CA . GLU A 1 587 ? -64.142 -30.431 -30.031 1.00 76.69 587 GLU A CA 1
ATOM 4649 C C . GLU A 1 587 ? -65.213 -31.528 -29.878 1.00 76.69 587 GLU A C 1
ATOM 4651 O O . GLU A 1 587 ? -66.373 -31.318 -30.228 1.00 76.69 587 GLU A O 1
ATOM 4656 N N . GLU A 1 588 ? -64.860 -32.673 -29.281 1.00 76.44 588 GLU A N 1
ATOM 4657 C CA . GLU A 1 588 ? -65.793 -33.770 -28.984 1.00 76.44 588 GLU A CA 1
ATOM 4658 C C . GLU A 1 588 ? -66.927 -33.332 -28.045 1.00 76.44 588 GLU A C 1
ATOM 4660 O O . GLU A 1 588 ? -68.097 -33.588 -28.336 1.00 76.44 588 GLU A O 1
ATOM 4665 N N . LEU A 1 589 ? -66.615 -32.617 -26.957 1.00 73.44 589 LEU A N 1
ATOM 4666 C CA . LEU A 1 589 ? -67.623 -32.077 -26.036 1.00 73.44 589 LEU A CA 1
ATOM 4667 C C . LEU A 1 589 ? -68.528 -31.035 -26.709 1.00 73.44 589 LEU A C 1
ATOM 4669 O O . LEU A 1 589 ? -69.742 -31.059 -26.504 1.00 73.44 589 LEU A O 1
ATOM 4673 N N . ARG A 1 590 ? -67.974 -30.157 -27.557 1.00 74.06 590 ARG A N 1
ATOM 4674 C CA . ARG A 1 590 ? -68.761 -29.200 -28.355 1.00 74.06 590 ARG A CA 1
ATOM 4675 C C . ARG A 1 590 ? -69.707 -29.922 -29.316 1.00 74.06 590 ARG A C 1
ATOM 4677 O O . ARG A 1 590 ? -70.871 -29.539 -29.422 1.00 74.06 590 ARG A O 1
ATOM 4684 N N . ASN A 1 591 ? -69.237 -30.972 -29.984 1.00 74.06 591 ASN A N 1
ATOM 4685 C CA . ASN A 1 591 ? -70.063 -31.779 -30.881 1.00 74.06 591 ASN A CA 1
ATOM 4686 C C . ASN A 1 591 ? -71.192 -32.491 -30.118 1.00 74.06 591 ASN A C 1
ATOM 4688 O O . ASN A 1 591 ? -72.331 -32.492 -30.583 1.00 74.06 591 ASN A O 1
ATOM 4692 N N . ARG A 1 592 ? -70.914 -33.000 -28.911 1.00 71.44 592 ARG A N 1
ATOM 4693 C CA . ARG A 1 592 ? -71.905 -33.645 -28.035 1.00 71.44 592 ARG A CA 1
ATOM 4694 C C . ARG A 1 592 ? -72.984 -32.668 -27.546 1.00 71.44 592 ARG A C 1
ATOM 4696 O O . ARG A 1 592 ? -74.173 -32.932 -27.717 1.00 71.44 592 ARG A O 1
ATOM 4703 N N . ALA A 1 593 ? -72.585 -31.482 -27.084 1.00 64.56 593 ALA A N 1
ATOM 4704 C CA . ALA A 1 593 ? -73.514 -30.414 -26.703 1.00 64.56 593 ALA A CA 1
ATOM 4705 C C . ALA A 1 593 ? -74.367 -29.911 -27.889 1.00 64.56 593 ALA A C 1
ATOM 4707 O O . ALA A 1 593 ? -75.534 -29.548 -27.723 1.00 64.56 593 ALA A O 1
ATOM 4708 N N . ASN A 1 594 ? -73.814 -29.919 -29.108 1.00 62.50 594 ASN A N 1
ATOM 4709 C CA . ASN A 1 594 ? -74.571 -29.613 -30.323 1.00 62.50 594 ASN A CA 1
ATOM 4710 C C . ASN A 1 594 ? -75.583 -30.720 -30.674 1.00 62.50 594 ASN A C 1
ATOM 4712 O O . ASN A 1 594 ? -76.685 -30.393 -31.110 1.00 62.50 594 ASN A O 1
ATOM 4716 N N . THR A 1 595 ? -75.269 -32.003 -30.441 1.00 62.59 595 THR A N 1
ATOM 4717 C CA . THR A 1 595 ? -76.261 -33.086 -30.589 1.00 62.59 595 THR A CA 1
ATOM 4718 C C . THR A 1 595 ? -77.371 -33.020 -29.537 1.00 62.59 595 THR A C 1
ATOM 4720 O O . THR A 1 595 ? -78.529 -33.259 -29.868 1.00 62.59 595 THR A O 1
ATOM 4723 N N . GLU A 1 596 ? -77.068 -32.612 -28.303 1.00 54.81 596 GLU A N 1
ATOM 4724 C CA . GLU A 1 596 ? -78.065 -32.458 -27.231 1.00 54.81 596 GLU A CA 1
ATOM 4725 C C . GLU A 1 596 ? -79.030 -31.288 -27.487 1.00 54.81 596 GLU A C 1
ATOM 4727 O O . GLU A 1 596 ? -80.230 -31.410 -27.245 1.00 54.81 596 GLU A O 1
ATOM 4732 N N . ARG A 1 597 ? -78.557 -30.187 -28.092 1.00 54.03 597 ARG A N 1
ATOM 4733 C CA . ARG A 1 597 ? -79.420 -29.074 -28.545 1.00 54.03 597 ARG A CA 1
ATOM 4734 C C . ARG A 1 597 ? -80.392 -29.435 -29.675 1.00 54.03 597 ARG A C 1
ATOM 4736 O O . ARG A 1 597 ? -81.263 -28.626 -29.987 1.00 54.03 597 ARG A O 1
ATOM 4743 N N . SER A 1 598 ? -80.268 -30.616 -30.284 1.00 53.03 598 SER A N 1
ATOM 4744 C CA . SER A 1 598 ? -81.177 -31.085 -31.337 1.00 53.03 598 SER A CA 1
ATOM 4745 C C . SER A 1 598 ? -82.469 -31.729 -30.806 1.00 53.03 598 SER A C 1
ATOM 4747 O O . SER A 1 598 ? -83.305 -32.138 -31.615 1.00 53.03 598 SER A O 1
ATOM 4749 N N . LEU A 1 599 ? -82.647 -31.854 -29.484 1.00 46.81 599 LEU A N 1
ATOM 4750 C CA . LEU A 1 599 ? -83.812 -32.497 -28.868 1.00 46.81 599 LEU A CA 1
ATOM 4751 C C . LEU A 1 599 ? -84.565 -31.525 -27.942 1.00 46.81 599 LEU A C 1
ATOM 4753 O O . LEU A 1 599 ? -83.977 -30.710 -27.236 1.00 46.81 599 LEU A O 1
ATOM 4757 N N . THR A 1 600 ? -85.897 -31.572 -28.001 1.00 41.31 600 THR A N 1
ATOM 4758 C CA . THR A 1 600 ? -86.791 -30.561 -27.411 1.00 41.31 600 THR A CA 1
ATOM 4759 C C . THR A 1 600 ? -86.882 -30.640 -25.882 1.00 41.31 600 THR A C 1
ATOM 4761 O O . THR A 1 600 ? -86.928 -31.744 -25.339 1.00 41.31 600 THR A O 1
ATOM 4764 N N . PRO A 1 601 ? -87.009 -29.500 -25.173 1.00 52.34 601 PRO A N 1
ATOM 4765 C CA . PRO A 1 601 ? -86.951 -29.470 -23.718 1.00 52.34 601 PRO A CA 1
ATOM 4766 C C . PRO A 1 601 ? -88.304 -29.792 -23.075 1.00 52.34 601 PRO A C 1
ATOM 4768 O O . PRO A 1 601 ? -89.218 -28.970 -23.083 1.00 52.34 601 PRO A O 1
ATOM 4771 N N . ASN A 1 602 ? -88.407 -30.970 -22.465 1.00 43.59 602 ASN A N 1
ATOM 4772 C CA . ASN A 1 602 ? -89.176 -31.203 -21.240 1.00 43.59 602 ASN A CA 1
ATOM 4773 C C . ASN A 1 602 ? -88.791 -32.573 -20.657 1.00 43.59 602 ASN A C 1
ATOM 4775 O O . ASN A 1 602 ? -88.597 -33.524 -21.406 1.00 43.59 602 ASN A O 1
ATOM 4779 N N . HIS A 1 603 ? -88.743 -32.671 -19.323 1.00 49.69 603 HIS A N 1
ATOM 4780 C CA . HIS A 1 603 ? -88.504 -33.915 -18.567 1.00 49.69 603 HIS A CA 1
ATOM 4781 C C . HIS A 1 603 ? -87.053 -34.466 -18.521 1.00 49.69 603 HIS A C 1
ATOM 4783 O O . HIS A 1 603 ? -86.817 -35.649 -18.740 1.00 49.69 603 HIS A O 1
ATOM 4789 N N . THR A 1 604 ? -86.073 -33.627 -18.149 1.00 49.66 604 THR A N 1
ATOM 4790 C CA . THR A 1 604 ? -84.700 -34.076 -17.784 1.00 49.66 604 THR A CA 1
ATOM 4791 C C . THR A 1 604 ? -84.106 -33.402 -16.535 1.00 49.66 604 THR A C 1
ATOM 4793 O O . THR A 1 604 ? -82.922 -33.566 -16.252 1.00 49.66 604 THR A O 1
ATOM 4796 N N . GLN A 1 605 ? -84.891 -32.654 -15.751 1.00 49.16 605 GLN A N 1
ATOM 4797 C CA . GLN A 1 605 ? -84.341 -31.867 -14.636 1.00 49.16 605 GLN A CA 1
ATOM 4798 C C . GLN A 1 605 ? -83.927 -32.719 -13.418 1.00 49.16 605 GLN A C 1
ATOM 4800 O O . GLN A 1 605 ? -82.926 -32.402 -12.783 1.00 49.16 605 GLN A O 1
ATOM 4805 N N . GLU A 1 606 ? -84.622 -33.829 -13.148 1.00 49.88 606 GLU A N 1
ATOM 4806 C CA . GLU A 1 606 ? -84.237 -34.805 -12.113 1.00 49.88 606 GLU A CA 1
ATOM 4807 C C . GLU A 1 606 ? -82.947 -35.580 -12.455 1.00 49.88 606 GLU A C 1
ATOM 4809 O O . GLU A 1 606 ? -82.010 -35.486 -11.663 1.00 49.88 606 GLU A O 1
ATOM 4814 N N . PRO A 1 607 ? -82.793 -36.249 -13.622 1.00 56.72 607 PRO A N 1
ATOM 4815 C CA . PRO A 1 607 ? -81.553 -36.971 -13.928 1.00 56.72 607 PRO A CA 1
ATOM 4816 C C . PRO A 1 607 ? -80.336 -36.045 -14.065 1.00 56.72 607 PRO A C 1
ATOM 4818 O O . PRO A 1 607 ? -79.230 -36.457 -13.737 1.00 56.72 607 PRO A O 1
ATOM 4821 N N . LEU A 1 608 ? -80.513 -34.781 -14.474 1.00 52.28 608 LEU A N 1
ATOM 4822 C CA . LEU A 1 608 ? -79.426 -33.791 -14.458 1.00 52.28 608 LEU A CA 1
ATOM 4823 C C . LEU A 1 608 ? -79.064 -33.325 -13.040 1.00 52.28 608 LEU A C 1
ATOM 4825 O O . LEU A 1 608 ? -77.905 -32.985 -12.803 1.00 52.28 608 LEU A O 1
ATOM 4829 N N . GLN A 1 609 ? -80.007 -33.312 -12.090 1.00 55.34 609 GLN A N 1
ATOM 4830 C CA . GLN A 1 609 ? -79.684 -33.105 -10.675 1.00 55.34 609 GLN A CA 1
ATOM 4831 C C . GLN A 1 609 ? -78.959 -34.318 -10.091 1.00 55.34 609 GLN A C 1
ATOM 4833 O O . GLN A 1 609 ? -77.936 -34.121 -9.440 1.00 55.34 609 GLN A O 1
ATOM 4838 N N . GLU A 1 610 ? -79.406 -35.540 -10.385 1.00 61.34 610 GLU A N 1
ATOM 4839 C CA . GLU A 1 610 ? -78.714 -36.767 -9.973 1.00 61.34 610 GLU A CA 1
ATOM 4840 C C . GLU A 1 610 ? -77.313 -36.874 -10.595 1.00 61.34 610 GLU A C 1
ATOM 4842 O O . GLU A 1 610 ? -76.365 -37.181 -9.878 1.00 61.34 610 GLU A O 1
ATOM 4847 N N . GLU A 1 611 ? -77.120 -36.537 -11.877 1.00 63.75 611 GLU A N 1
ATOM 4848 C CA . GLU A 1 611 ? -75.781 -36.462 -12.481 1.00 63.75 611 GLU A CA 1
ATOM 4849 C C . GLU A 1 611 ? -74.944 -35.328 -11.887 1.00 63.75 611 GLU A C 1
ATOM 4851 O O . GLU A 1 611 ? -73.754 -35.521 -11.653 1.00 63.75 611 GLU A O 1
ATOM 4856 N N . CYS A 1 612 ? -75.521 -34.162 -11.584 1.00 59.00 612 CYS A N 1
ATOM 4857 C CA . CYS A 1 612 ? -74.790 -33.086 -10.911 1.00 59.00 612 CYS A CA 1
ATOM 4858 C C . CYS A 1 612 ? -74.386 -33.468 -9.478 1.00 59.00 612 CYS A C 1
ATOM 4860 O O . CYS A 1 612 ? -73.303 -33.090 -9.029 1.00 59.00 612 CYS A O 1
ATOM 4862 N N . GLU A 1 613 ? -75.207 -34.223 -8.750 1.00 67.69 613 GLU A N 1
ATOM 4863 C CA . GLU A 1 613 ? -74.866 -34.731 -7.420 1.00 67.69 613 GLU A CA 1
ATOM 4864 C C . GLU A 1 613 ? -73.874 -35.894 -7.493 1.00 67.69 613 GLU A C 1
ATOM 4866 O O . GLU A 1 613 ? -72.889 -35.877 -6.756 1.00 67.69 613 GLU A O 1
ATOM 4871 N N . ALA A 1 614 ? -74.017 -36.814 -8.447 1.00 72.50 614 ALA A N 1
ATOM 4872 C CA . ALA A 1 614 ? -73.032 -37.855 -8.731 1.00 72.50 614 ALA A CA 1
ATOM 4873 C C . ALA A 1 614 ? -71.682 -37.262 -9.168 1.00 72.50 614 ALA A C 1
ATOM 4875 O O . ALA A 1 614 ? -70.635 -37.730 -8.724 1.00 72.50 614 ALA A O 1
ATOM 4876 N N . LEU A 1 615 ? -71.674 -36.193 -9.971 1.00 66.69 615 LEU A N 1
ATOM 4877 C CA . LEU A 1 615 ? -70.464 -35.457 -10.340 1.00 66.69 615 LEU A CA 1
ATOM 4878 C C . LEU A 1 615 ? -69.870 -34.706 -9.146 1.00 66.69 615 LEU A C 1
ATOM 4880 O O . LEU A 1 615 ? -68.658 -34.737 -8.991 1.00 66.69 615 LEU A O 1
ATOM 4884 N N . ARG A 1 616 ? -70.670 -34.106 -8.253 1.00 67.19 616 ARG A N 1
ATOM 4885 C CA . ARG A 1 616 ? -70.177 -33.506 -6.991 1.00 67.19 616 ARG A CA 1
ATOM 4886 C C . ARG A 1 616 ? -69.659 -34.542 -5.991 1.00 67.19 616 ARG A C 1
ATOM 4888 O O . ARG A 1 616 ? -68.786 -34.223 -5.188 1.00 67.19 616 ARG A O 1
ATOM 4895 N N . VAL A 1 617 ? -70.203 -35.757 -5.992 1.00 76.12 617 VAL A N 1
ATOM 4896 C CA . VAL A 1 617 ? -69.688 -36.886 -5.202 1.00 76.12 617 VAL A CA 1
ATOM 4897 C C . VAL A 1 617 ? -68.393 -37.406 -5.820 1.00 76.12 617 VAL A C 1
ATOM 4899 O O . VAL A 1 617 ? -67.430 -37.598 -5.093 1.00 76.12 617 VAL A O 1
ATOM 4902 N N . ARG A 1 618 ? -68.306 -37.535 -7.150 1.00 74.06 618 ARG A N 1
ATOM 4903 C CA . ARG A 1 618 ? -67.061 -37.895 -7.849 1.00 74.06 618 ARG A CA 1
ATOM 4904 C C . ARG A 1 618 ? -65.983 -36.818 -7.753 1.00 74.06 618 ARG A C 1
ATOM 4906 O O . ARG A 1 618 ? -64.814 -37.174 -7.703 1.00 74.06 618 ARG A O 1
ATOM 4913 N N . LEU A 1 619 ? -66.351 -35.536 -7.719 1.00 64.50 619 LEU A N 1
ATOM 4914 C CA . LEU A 1 619 ? -65.406 -34.440 -7.509 1.00 64.50 619 LEU A CA 1
ATOM 4915 C C . LEU A 1 619 ? -64.846 -34.501 -6.087 1.00 64.50 619 LEU A C 1
ATOM 4917 O O . LEU A 1 619 ? -63.635 -34.500 -5.938 1.00 64.50 619 LEU A O 1
ATOM 4921 N N . ARG A 1 620 ? -65.707 -34.674 -5.071 1.00 70.31 620 ARG A N 1
ATOM 4922 C CA . ARG A 1 620 ? -65.262 -34.882 -3.685 1.00 70.31 620 ARG A CA 1
ATOM 4923 C C . ARG A 1 620 ? -64.424 -36.144 -3.518 1.00 70.31 620 ARG A C 1
ATOM 4925 O O . ARG A 1 620 ? -63.387 -36.063 -2.889 1.00 70.31 620 ARG A O 1
ATOM 4932 N N . ALA A 1 621 ? -64.796 -37.262 -4.140 1.00 75.25 621 ALA A N 1
ATOM 4933 C CA . ALA A 1 621 ? -63.980 -38.475 -4.129 1.00 75.25 621 ALA A CA 1
ATOM 4934 C C . ALA A 1 621 ? -62.614 -38.252 -4.805 1.00 75.25 621 ALA A C 1
ATOM 4936 O O . ALA A 1 621 ? -61.602 -38.688 -4.281 1.00 75.25 621 ALA A O 1
ATOM 4937 N N . ALA A 1 622 ? -62.553 -37.512 -5.919 1.00 65.56 622 ALA A N 1
ATOM 4938 C CA . ALA A 1 622 ? -61.289 -37.164 -6.571 1.00 65.56 622 ALA A CA 1
ATOM 4939 C C . ALA A 1 622 ? -60.460 -36.136 -5.772 1.00 65.56 622 ALA A C 1
ATOM 4941 O O . ALA A 1 622 ? -59.233 -36.158 -5.833 1.00 65.56 622 ALA A O 1
ATOM 4942 N N . GLU A 1 623 ? -61.105 -35.238 -5.024 1.00 63.84 623 GLU A N 1
ATOM 4943 C CA . GLU A 1 623 ? -60.457 -34.327 -4.078 1.00 63.84 623 GLU A CA 1
ATOM 4944 C C . GLU A 1 623 ? -59.913 -35.098 -2.869 1.00 63.84 623 GLU A C 1
ATOM 4946 O O . GLU A 1 623 ? -58.755 -34.899 -2.514 1.00 63.84 623 GLU A O 1
ATOM 4951 N N . GLU A 1 624 ? -60.691 -36.023 -2.302 1.00 75.31 624 GLU A N 1
ATOM 4952 C CA . GLU A 1 624 ? -60.312 -36.937 -1.220 1.00 75.31 624 GLU A CA 1
ATOM 4953 C C . GLU A 1 624 ? -59.157 -37.852 -1.653 1.00 75.31 624 GLU A C 1
ATOM 4955 O O . GLU A 1 624 ? -58.123 -37.855 -0.986 1.00 75.31 624 GLU A O 1
ATOM 4960 N N . ASP A 1 625 ? -59.242 -38.508 -2.814 1.00 70.00 625 ASP A N 1
ATOM 4961 C CA . ASP A 1 625 ? -58.148 -39.282 -3.415 1.00 70.00 625 ASP A CA 1
ATOM 4962 C C . ASP A 1 625 ? -56.912 -38.403 -3.646 1.00 70.00 625 ASP A C 1
ATOM 4964 O O . ASP A 1 625 ? -55.795 -38.803 -3.325 1.00 70.00 625 ASP A O 1
ATOM 4968 N N . ALA A 1 626 ? -57.076 -37.167 -4.131 1.00 62.12 626 ALA A N 1
ATOM 4969 C CA . ALA A 1 626 ? -55.964 -36.231 -4.279 1.00 62.12 626 ALA A CA 1
ATOM 4970 C C . ALA A 1 626 ? -55.418 -35.723 -2.930 1.00 62.12 626 ALA A C 1
ATOM 4972 O O . ALA A 1 626 ? -54.272 -35.272 -2.874 1.00 62.12 626 ALA A O 1
ATOM 4973 N N . THR A 1 627 ? -56.185 -35.750 -1.837 1.00 68.62 627 THR A N 1
ATOM 4974 C CA . THR A 1 627 ? -55.655 -35.501 -0.485 1.00 68.62 627 THR A CA 1
ATOM 4975 C C . THR A 1 627 ? -54.944 -36.729 0.067 1.00 68.62 627 THR A C 1
ATOM 4977 O O . THR A 1 627 ? -53.825 -36.579 0.547 1.00 68.62 627 THR A O 1
ATOM 4980 N N . MET A 1 628 ? -55.484 -37.939 -0.114 1.00 73.00 628 MET A N 1
ATOM 4981 C CA . MET A 1 628 ? -54.809 -39.184 0.253 1.00 73.00 628 MET A CA 1
ATOM 4982 C C . MET A 1 628 ? -53.502 -39.357 -0.518 1.00 73.00 628 MET A C 1
ATOM 4984 O O . MET A 1 628 ? -52.485 -39.633 0.099 1.00 73.00 628 MET A O 1
ATOM 4988 N N . GLN A 1 629 ? -53.469 -39.077 -1.823 1.00 63.47 629 GLN A N 1
ATOM 4989 C CA . GLN A 1 629 ? -52.233 -39.089 -2.611 1.00 63.47 629 GLN A CA 1
ATOM 4990 C C . GLN A 1 629 ? -51.235 -38.020 -2.146 1.00 63.47 629 GLN A C 1
ATOM 4992 O O . GLN A 1 629 ? -50.030 -38.254 -2.195 1.00 63.47 629 GLN A O 1
ATOM 4997 N N . ARG A 1 630 ? -51.685 -36.850 -1.668 1.00 63.97 630 ARG A N 1
ATOM 4998 C CA . ARG A 1 630 ? -50.786 -35.853 -1.050 1.00 63.97 630 ARG A CA 1
ATOM 4999 C C . ARG A 1 630 ? -50.265 -36.326 0.305 1.00 63.97 630 ARG A C 1
ATOM 5001 O O . ARG A 1 630 ? -49.090 -36.122 0.588 1.00 63.97 630 ARG A O 1
ATOM 5008 N N . GLU A 1 631 ? -51.090 -36.983 1.115 1.00 72.44 631 GLU A N 1
ATOM 5009 C CA . GLU A 1 631 ? -50.662 -37.585 2.378 1.00 72.44 631 GLU A CA 1
ATOM 5010 C C . GLU A 1 631 ? -49.727 -38.781 2.178 1.00 72.44 631 GLU A C 1
ATOM 5012 O O . GLU A 1 631 ? -48.770 -38.926 2.930 1.00 72.44 631 GLU A O 1
ATOM 5017 N N . GLU A 1 632 ? -49.974 -39.638 1.189 1.00 72.62 632 GLU A N 1
ATOM 5018 C CA . GLU A 1 632 ? -49.086 -40.737 0.810 1.00 72.62 632 GLU A CA 1
ATOM 5019 C C . GLU A 1 632 ? -47.769 -40.197 0.265 1.00 72.62 632 GLU A C 1
ATOM 5021 O O . GLU A 1 632 ? -46.721 -40.641 0.715 1.00 72.62 632 GLU A O 1
ATOM 5026 N N . ASN A 1 633 ? -47.781 -39.169 -0.591 1.00 56.88 633 ASN A N 1
ATOM 5027 C CA . ASN A 1 633 ? -46.548 -38.488 -0.992 1.00 56.88 633 ASN A CA 1
ATOM 5028 C C . ASN A 1 633 ? -45.827 -37.844 0.204 1.00 56.88 633 ASN A C 1
ATOM 5030 O O . ASN A 1 633 ? -44.607 -37.925 0.280 1.00 56.88 633 ASN A O 1
ATOM 5034 N N . ALA A 1 634 ? -46.538 -37.265 1.177 1.00 72.62 634 ALA A N 1
ATOM 5035 C CA . ALA A 1 634 ? -45.923 -36.745 2.401 1.00 72.62 634 ALA A CA 1
ATOM 5036 C C . ALA A 1 634 ? -45.326 -37.864 3.280 1.00 72.62 634 ALA A C 1
ATOM 5038 O O . ALA A 1 634 ? -44.229 -37.704 3.814 1.00 72.62 634 ALA A O 1
ATOM 5039 N N . LYS A 1 635 ? -46.001 -39.018 3.388 1.00 78.62 635 LYS A N 1
ATOM 5040 C CA . LYS A 1 635 ? -45.505 -40.222 4.081 1.00 78.62 635 LYS A CA 1
ATOM 5041 C C . LYS A 1 635 ? -44.276 -40.800 3.367 1.00 78.62 635 LYS A C 1
ATOM 5043 O O . LYS A 1 635 ? -43.284 -41.071 4.032 1.00 78.62 635 LYS A O 1
ATOM 5048 N N . LEU A 1 636 ? -44.296 -40.894 2.036 1.00 70.19 636 LEU A N 1
ATOM 5049 C CA . LEU A 1 636 ? -43.179 -41.351 1.199 1.00 70.19 636 LEU A CA 1
ATOM 5050 C C . LEU A 1 636 ? -41.994 -40.379 1.218 1.00 70.19 636 LEU A C 1
ATOM 5052 O O . LEU A 1 636 ? -40.852 -40.826 1.204 1.00 70.19 636 LEU A O 1
ATOM 5056 N N . LEU A 1 637 ? -42.230 -39.065 1.298 1.00 65.50 637 LEU A N 1
ATOM 5057 C CA . LEU A 1 637 ? -41.176 -38.067 1.507 1.00 65.50 637 LEU A CA 1
ATOM 5058 C C . LEU A 1 637 ? -40.550 -38.216 2.898 1.00 65.50 637 LEU A C 1
ATOM 5060 O O . LEU A 1 637 ? -39.328 -38.287 2.999 1.00 65.50 637 LEU A O 1
ATOM 5064 N N . ALA A 1 638 ? -41.361 -38.360 3.950 1.00 73.38 638 ALA A N 1
ATOM 5065 C CA . ALA A 1 638 ? -40.869 -38.621 5.303 1.00 73.38 638 ALA A CA 1
ATOM 5066 C C . ALA A 1 638 ? -40.130 -39.971 5.411 1.00 73.38 638 ALA A C 1
ATOM 5068 O O . ALA A 1 638 ? -39.159 -40.089 6.157 1.00 73.38 638 ALA A O 1
ATOM 5069 N N . GLU A 1 639 ? -40.546 -40.989 4.656 1.00 70.00 639 GLU A N 1
ATOM 5070 C CA . GLU A 1 639 ? -39.848 -42.272 4.553 1.00 70.00 639 GLU A CA 1
ATOM 5071 C C . GLU A 1 639 ? -38.557 -42.152 3.734 1.00 70.00 639 GLU A C 1
ATOM 5073 O O . GLU A 1 639 ? -37.539 -42.702 4.133 1.00 70.00 639 GLU A O 1
ATOM 5078 N N . CYS A 1 640 ? -38.535 -41.349 2.670 1.00 60.31 640 CYS A N 1
ATOM 5079 C CA . CYS A 1 640 ? -37.322 -41.008 1.925 1.00 60.31 640 CYS A CA 1
ATOM 5080 C C . CYS A 1 640 ? -36.318 -40.201 2.768 1.00 60.31 640 CYS A C 1
ATOM 5082 O O . CYS A 1 640 ? -35.114 -40.398 2.621 1.00 60.31 640 CYS A O 1
ATOM 5084 N N . GLU A 1 641 ? -36.767 -39.332 3.677 1.00 66.12 641 GLU A N 1
ATOM 5085 C CA . GLU A 1 641 ? -35.905 -38.663 4.662 1.00 66.12 641 GLU A CA 1
ATOM 5086 C C . GLU A 1 641 ? -35.425 -39.625 5.755 1.00 66.12 641 GLU A C 1
ATOM 5088 O O . GLU A 1 641 ? -34.255 -39.586 6.147 1.00 66.12 641 GLU A O 1
ATOM 5093 N N . ARG A 1 642 ? -36.282 -40.552 6.200 1.00 72.12 642 ARG A N 1
ATOM 5094 C CA . ARG A 1 642 ? -35.909 -41.618 7.142 1.00 72.12 642 ARG A CA 1
ATOM 5095 C C . ARG A 1 642 ? -34.906 -42.603 6.525 1.00 72.12 642 ARG A C 1
ATOM 5097 O O . ARG A 1 642 ? -33.965 -43.010 7.193 1.00 72.12 642 ARG A O 1
ATOM 5104 N N . LEU A 1 643 ? -35.040 -42.914 5.237 1.00 67.56 643 LEU A N 1
ATOM 5105 C CA . LEU A 1 643 ? -34.086 -43.722 4.476 1.00 67.56 643 LEU A CA 1
ATOM 5106 C C . LEU A 1 643 ? -32.806 -42.940 4.172 1.00 67.56 643 LEU A C 1
ATOM 5108 O O . LEU A 1 643 ? -31.729 -43.492 4.339 1.00 67.56 643 LEU A O 1
ATOM 5112 N N . ARG A 1 644 ? -32.875 -41.645 3.827 1.00 61.28 644 ARG A N 1
ATOM 5113 C CA . ARG A 1 644 ? -31.683 -40.785 3.675 1.00 61.28 644 ARG A CA 1
ATOM 5114 C C . ARG A 1 644 ? -30.878 -40.712 4.974 1.00 61.28 644 ARG A C 1
ATOM 5116 O O . ARG A 1 644 ? -29.655 -40.808 4.939 1.00 61.28 644 ARG A O 1
ATOM 5123 N N . THR A 1 645 ? -31.547 -40.576 6.118 1.00 63.53 645 THR A N 1
ATOM 5124 C CA . THR A 1 645 ? -30.886 -40.593 7.431 1.00 63.53 645 THR A CA 1
ATOM 5125 C C . THR A 1 645 ? -30.360 -41.987 7.788 1.00 63.53 645 THR A C 1
ATOM 5127 O O . THR A 1 645 ? -29.231 -42.082 8.259 1.00 63.53 645 THR A O 1
ATOM 5130 N N . SER A 1 646 ? -31.071 -43.078 7.474 1.00 65.38 646 SER A N 1
ATOM 5131 C CA . SER A 1 646 ? -30.527 -44.441 7.614 1.00 65.38 646 SER A CA 1
ATOM 5132 C C . SER A 1 646 ? -29.319 -44.715 6.707 1.00 65.38 646 SER A C 1
ATOM 5134 O O . SER A 1 646 ? -28.345 -45.286 7.186 1.00 65.38 646 SER A O 1
ATOM 5136 N N . CYS A 1 647 ? -29.314 -44.268 5.448 1.00 54.38 647 CYS A N 1
ATOM 5137 C CA . CYS A 1 647 ? -28.158 -44.376 4.551 1.00 54.38 647 CYS A CA 1
ATOM 5138 C C . CYS A 1 647 ? -26.974 -43.531 5.043 1.00 54.38 647 CYS A C 1
ATOM 5140 O O . CYS A 1 647 ? -25.839 -43.991 4.986 1.00 54.38 647 CYS A O 1
ATOM 5142 N N . SER A 1 648 ? -27.227 -42.341 5.601 1.00 52.41 648 SER A N 1
ATOM 5143 C CA . SER A 1 648 ? -26.196 -41.521 6.257 1.00 52.41 648 SER A CA 1
ATOM 5144 C C . SER A 1 648 ? -25.579 -42.227 7.479 1.00 52.41 648 SER A C 1
ATOM 5146 O O . SER A 1 648 ? -24.364 -42.210 7.665 1.00 52.41 648 SER A O 1
ATOM 5148 N N . VAL A 1 649 ? -26.389 -42.944 8.269 1.00 54.16 649 VAL A N 1
ATOM 5149 C CA . VAL A 1 649 ? -25.910 -43.751 9.408 1.00 54.16 649 VAL A CA 1
ATOM 5150 C C . VAL A 1 649 ? -25.165 -45.015 8.956 1.00 54.16 649 VAL A C 1
ATOM 5152 O O . VAL A 1 649 ? -24.144 -45.358 9.548 1.00 54.16 649 VAL A O 1
ATOM 5155 N N . LEU A 1 650 ? -25.617 -45.693 7.898 1.00 49.94 650 LEU A N 1
ATOM 5156 C CA . LEU A 1 650 ? -24.936 -46.869 7.339 1.00 49.94 650 LEU A CA 1
ATOM 5157 C C . LEU A 1 650 ? -23.608 -46.499 6.657 1.00 49.94 650 LEU A C 1
ATOM 5159 O O . LEU A 1 650 ? -22.627 -47.226 6.804 1.00 49.94 650 LEU A O 1
ATOM 5163 N N . GLY A 1 651 ? -23.530 -45.329 6.013 1.00 49.06 651 GLY A N 1
ATOM 5164 C CA . GLY A 1 651 ? -22.281 -44.768 5.487 1.00 49.06 651 GLY A CA 1
ATOM 5165 C C . GLY A 1 651 ? -21.217 -44.516 6.565 1.00 49.06 651 GLY A C 1
ATOM 5166 O O . GLY A 1 651 ? -20.025 -44.572 6.275 1.00 49.06 651 GLY A O 1
ATOM 5167 N N . MET A 1 652 ? -21.627 -44.326 7.824 1.00 46.59 652 MET A N 1
ATOM 5168 C CA . MET A 1 652 ? -20.727 -44.194 8.980 1.00 46.59 652 MET A CA 1
ATOM 5169 C C . MET A 1 652 ? -20.313 -45.540 9.610 1.00 46.59 652 MET A C 1
ATOM 5171 O O . MET A 1 652 ? -19.471 -45.547 10.504 1.00 46.59 652 MET A O 1
ATOM 5175 N N . GLN A 1 653 ? -20.876 -46.675 9.173 1.00 39.62 653 GLN A N 1
ATOM 5176 C CA . GLN A 1 653 ? -20.610 -48.010 9.747 1.00 39.62 653 GLN A CA 1
ATOM 5177 C C . GLN A 1 653 ? -19.826 -48.950 8.812 1.00 39.62 653 GLN A C 1
ATOM 5179 O O . GLN A 1 653 ? -19.559 -50.097 9.165 1.00 39.62 653 GLN A O 1
ATOM 5184 N N . SER A 1 654 ? -19.397 -48.474 7.639 1.00 43.09 654 SER A N 1
ATOM 5185 C CA . SER A 1 654 ? -18.627 -49.254 6.657 1.00 43.09 654 SER A CA 1
ATOM 5186 C C . SER A 1 654 ? -17.125 -49.369 6.996 1.00 43.09 654 SER A C 1
ATOM 5188 O O . SER A 1 654 ? -16.262 -49.085 6.162 1.00 43.09 654 SER A O 1
ATOM 5190 N N . SER A 1 655 ? -16.785 -49.818 8.209 1.00 34.31 655 SER A N 1
ATOM 5191 C CA . SER A 1 655 ? -15.399 -50.094 8.623 1.00 34.31 655 SER A CA 1
ATOM 5192 C C . SER A 1 655 ? -15.237 -51.440 9.358 1.00 34.31 655 SER A C 1
ATOM 5194 O O . SER A 1 655 ? -15.142 -51.499 10.580 1.00 34.31 655 SER A O 1
ATOM 5196 N N . ALA A 1 656 ? -15.065 -52.502 8.547 1.00 29.89 656 ALA A N 1
ATOM 5197 C CA . ALA A 1 656 ? -14.537 -53.845 8.881 1.00 29.89 656 ALA A CA 1
ATOM 5198 C C . ALA A 1 656 ? -15.471 -54.850 9.631 1.00 29.89 656 ALA A C 1
ATOM 5200 O O . ALA A 1 656 ? -16.396 -54.436 10.321 1.00 29.89 656 ALA A O 1
ATOM 5201 N N . PRO A 1 657 ? -15.197 -56.183 9.600 1.00 41.28 657 PRO A N 1
ATOM 5202 C CA 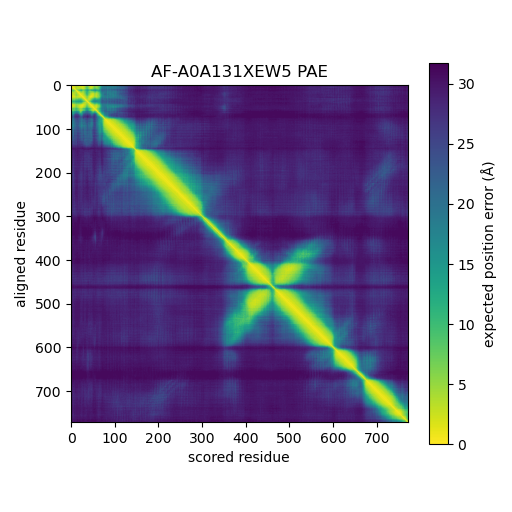. PRO A 1 657 ? -14.798 -56.994 8.432 1.00 41.28 657 PRO A CA 1
ATOM 5203 C C . PRO A 1 657 ? -15.433 -58.426 8.328 1.00 41.28 657 PRO A C 1
ATOM 5205 O O . PRO A 1 657 ? -15.393 -59.196 9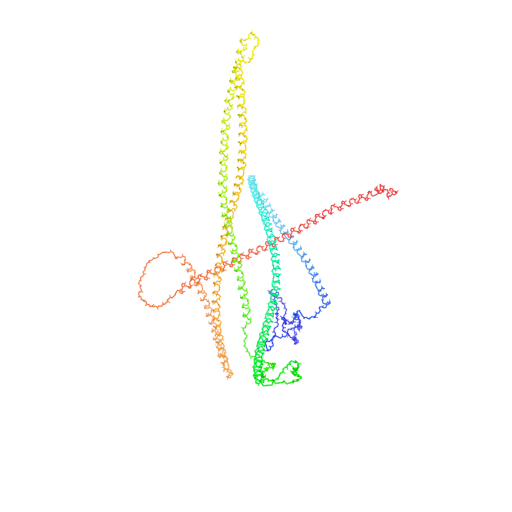.278 1.00 41.28 657 PRO A O 1
ATOM 5208 N N . SER A 1 658 ? -15.869 -58.792 7.108 1.00 33.59 658 SER A N 1
ATOM 5209 C CA . SER A 1 658 ? -15.747 -60.103 6.395 1.00 33.59 658 SER A CA 1
ATOM 5210 C C . SER A 1 658 ? -16.287 -61.483 6.910 1.00 33.59 658 SER A C 1
ATOM 5212 O O . SER A 1 658 ? -16.482 -61.737 8.091 1.00 33.59 658 SER A O 1
ATOM 5214 N N . VAL A 1 659 ? -16.380 -62.422 5.930 1.00 34.66 659 VAL A N 1
ATOM 5215 C CA . VAL A 1 659 ? -16.486 -63.924 5.963 1.00 34.66 659 VAL A CA 1
ATOM 5216 C C . VAL A 1 659 ? -17.917 -64.544 6.200 1.00 34.66 659 VAL A C 1
ATOM 5218 O O . VAL A 1 659 ? -18.747 -63.891 6.820 1.00 34.66 659 VAL A O 1
ATOM 5221 N N . PRO A 1 660 ? -18.287 -65.761 5.691 1.00 46.09 660 PRO A N 1
ATOM 5222 C CA . PRO A 1 660 ? -18.668 -66.046 4.281 1.00 46.09 660 PRO A CA 1
ATOM 5223 C C . PRO A 1 660 ? -19.861 -67.039 4.036 1.00 46.09 660 PRO A C 1
ATOM 5225 O O . PRO A 1 660 ? -20.286 -67.760 4.935 1.00 46.09 660 PRO A O 1
ATOM 5228 N N . GLY A 1 661 ? -20.255 -67.221 2.757 1.00 30.81 661 GLY A N 1
ATOM 5229 C CA . GLY A 1 661 ? -20.955 -68.419 2.216 1.00 30.81 661 GLY A CA 1
ATOM 5230 C C . GLY A 1 661 ? -22.433 -68.221 1.810 1.00 30.81 661 GLY A C 1
ATOM 5231 O O . GLY A 1 661 ? -23.082 -67.323 2.326 1.00 30.81 661 GLY A O 1
ATOM 5232 N N . ASP A 1 662 ? -23.054 -69.013 0.918 1.00 30.14 662 ASP A N 1
ATOM 5233 C CA . ASP A 1 662 ? -22.592 -70.104 0.027 1.00 30.14 662 ASP A CA 1
ATOM 5234 C C . ASP A 1 662 ? -23.701 -70.436 -1.029 1.00 30.14 662 ASP A C 1
ATOM 5236 O O . ASP A 1 662 ? -24.880 -70.277 -0.725 1.00 30.14 662 ASP A O 1
ATOM 5240 N N . ARG A 1 663 ? -23.325 -70.980 -2.206 1.00 34.84 663 ARG A N 1
ATOM 5241 C CA . ARG A 1 663 ? -24.144 -71.575 -3.311 1.00 34.84 663 ARG A CA 1
ATOM 5242 C C . ARG A 1 663 ? -25.163 -70.721 -4.110 1.00 34.84 663 ARG A C 1
ATOM 5244 O O . ARG A 1 663 ? -26.077 -70.133 -3.550 1.00 34.84 663 ARG A O 1
ATOM 5251 N N . GLY A 1 664 ? -25.136 -70.860 -5.452 1.00 31.45 664 GLY A N 1
ATOM 5252 C CA . GLY A 1 664 ? -26.254 -70.446 -6.332 1.00 31.45 664 GLY A CA 1
ATOM 5253 C C . GLY A 1 664 ? -26.034 -70.454 -7.864 1.00 31.45 664 GLY A C 1
ATOM 5254 O O . GLY A 1 664 ? -26.267 -69.438 -8.502 1.00 31.45 664 GLY A O 1
ATOM 5255 N N . ASP A 1 665 ? -25.596 -71.564 -8.473 1.00 35.91 665 ASP A N 1
ATOM 5256 C CA . ASP A 1 665 ? -25.375 -71.705 -9.937 1.00 35.91 665 ASP A CA 1
ATOM 5257 C C . ASP A 1 665 ? -26.657 -71.610 -10.805 1.00 35.91 665 ASP A C 1
ATOM 5259 O O . ASP A 1 665 ? -27.486 -72.525 -10.757 1.00 35.91 665 ASP A O 1
ATOM 5263 N N . ARG A 1 666 ? -26.773 -70.568 -11.650 1.00 35.84 666 ARG A N 1
ATOM 5264 C CA . ARG A 1 666 ? -26.965 -70.656 -13.124 1.00 35.84 666 ARG A CA 1
ATOM 5265 C C . ARG A 1 666 ? -27.153 -69.273 -13.762 1.00 35.84 666 ARG A C 1
ATOM 5267 O O . ARG A 1 666 ? -27.786 -68.403 -13.178 1.00 35.84 666 ARG A O 1
ATOM 5274 N N . GLY A 1 667 ? -26.600 -69.078 -14.959 1.00 35.38 667 GLY A N 1
ATOM 5275 C CA . GLY A 1 667 ? -26.637 -67.788 -15.652 1.00 35.38 667 GLY A CA 1
ATOM 5276 C C . GLY A 1 667 ? -27.866 -67.571 -16.534 1.00 35.38 667 GLY A C 1
ATOM 5277 O O . GLY A 1 667 ? -28.434 -68.527 -17.053 1.00 35.38 667 GLY A O 1
ATOM 5278 N N . ASP A 1 668 ? -28.170 -66.297 -16.768 1.00 35.00 668 ASP A N 1
ATOM 5279 C CA . ASP A 1 668 ? -28.507 -65.776 -18.094 1.00 35.00 668 ASP A CA 1
ATOM 5280 C C . ASP A 1 668 ? -27.980 -64.336 -18.207 1.00 35.00 668 ASP A C 1
ATOM 5282 O O . ASP A 1 668 ? -27.885 -63.615 -17.212 1.00 35.00 668 ASP A O 1
ATOM 5286 N N . GLN A 1 669 ? -27.571 -63.933 -19.411 1.00 40.62 669 GLN A N 1
ATOM 5287 C CA . GLN A 1 669 ? -26.996 -62.610 -19.666 1.00 40.62 669 GLN A CA 1
ATOM 5288 C C . GLN A 1 669 ? -28.092 -61.542 -19.736 1.00 40.62 669 GLN A C 1
ATOM 5290 O O . GLN A 1 669 ? -28.815 -61.463 -20.727 1.00 40.62 669 GLN A O 1
ATOM 5295 N N . VAL A 1 670 ? -28.155 -60.666 -18.733 1.00 38.19 670 VAL A N 1
ATOM 5296 C CA . VAL A 1 670 ? -28.768 -59.336 -18.855 1.00 38.19 670 VAL A CA 1
ATOM 5297 C C . VAL A 1 670 ? -27.885 -58.343 -18.105 1.00 38.19 670 VAL A C 1
ATOM 5299 O O . VAL A 1 670 ? -27.622 -58.540 -16.921 1.00 38.19 670 VAL A O 1
ATOM 5302 N N . ASP A 1 671 ? -27.442 -57.282 -18.786 1.00 43.09 671 ASP A N 1
ATOM 5303 C CA . ASP A 1 671 ? -26.703 -56.166 -18.184 1.00 43.09 671 ASP A CA 1
ATOM 5304 C C . ASP A 1 671 ? -27.565 -55.463 -17.124 1.00 43.09 671 ASP A C 1
ATOM 5306 O O . ASP A 1 671 ? -28.341 -54.547 -17.413 1.00 43.09 671 ASP A O 1
ATOM 5310 N N . GLN A 1 672 ? -27.436 -55.889 -15.869 1.00 38.22 672 GLN A N 1
ATOM 5311 C CA . GLN A 1 672 ? -28.068 -55.233 -14.731 1.00 38.22 672 GLN A CA 1
ATOM 5312 C C . GLN A 1 672 ? -27.166 -54.082 -14.272 1.00 38.22 672 GLN A C 1
ATOM 5314 O O . GLN A 1 672 ? -26.399 -54.206 -13.322 1.00 38.22 672 GLN A O 1
ATOM 5319 N N . GLY A 1 673 ? -27.203 -52.996 -15.048 1.00 43.91 673 GLY A N 1
ATOM 5320 C CA . GLY A 1 673 ? -26.231 -51.906 -14.968 1.00 43.91 673 GLY A CA 1
ATOM 5321 C C . GLY A 1 673 ? -26.206 -51.133 -13.644 1.00 43.91 673 GLY A C 1
ATOM 5322 O O . GLY A 1 673 ? -27.200 -51.077 -12.919 1.00 43.91 673 GLY A O 1
ATOM 5323 N N . ASP A 1 674 ? -25.069 -50.459 -13.434 1.00 46.88 674 ASP A N 1
ATOM 5324 C CA . ASP A 1 674 ? -24.632 -49.592 -12.316 1.00 46.88 674 ASP A CA 1
ATOM 5325 C C . ASP A 1 674 ? -25.609 -48.498 -11.839 1.00 46.88 674 ASP A C 1
ATOM 5327 O O . ASP A 1 674 ? -25.291 -47.723 -10.935 1.00 46.88 674 ASP A O 1
ATOM 5331 N N . TRP A 1 675 ? -26.808 -48.411 -12.411 1.00 40.44 675 TRP A N 1
ATOM 5332 C CA . TRP A 1 675 ? -27.774 -47.343 -12.187 1.00 40.44 675 TRP A CA 1
ATOM 5333 C C . TRP A 1 675 ? -28.092 -47.029 -10.719 1.00 40.44 675 TRP A C 1
ATOM 5335 O O . TRP A 1 675 ? -28.243 -45.843 -10.446 1.00 40.44 675 TRP A O 1
ATOM 5345 N N . PRO A 1 676 ? -28.167 -47.977 -9.758 1.00 44.19 676 PRO A N 1
ATOM 5346 C CA . PRO A 1 676 ? -28.348 -47.631 -8.346 1.00 44.19 676 PRO A CA 1
ATOM 5347 C C . PRO A 1 676 ? -27.128 -46.912 -7.760 1.00 44.19 676 PRO A C 1
ATOM 5349 O O . PRO A 1 676 ? -27.281 -45.902 -7.081 1.00 44.19 676 PRO A O 1
ATOM 5352 N N . GLU A 1 677 ? -25.918 -47.388 -8.063 1.00 48.50 677 GLU A N 1
ATOM 5353 C CA . GLU A 1 677 ? -24.668 -46.805 -7.564 1.00 48.50 677 GLU A CA 1
ATOM 5354 C C . GLU A 1 677 ? -24.379 -45.450 -8.226 1.00 48.50 677 GLU A C 1
ATOM 5356 O O . GLU A 1 677 ? -23.923 -44.515 -7.569 1.00 48.50 677 GLU A O 1
ATOM 5361 N N . GLN A 1 678 ? -24.718 -45.310 -9.511 1.00 48.69 678 GLN A N 1
ATOM 5362 C CA . GLN A 1 678 ? -24.696 -44.034 -10.220 1.00 48.69 678 GLN A CA 1
ATOM 5363 C C . GLN A 1 678 ? -25.798 -43.081 -9.740 1.00 48.69 678 GLN A C 1
ATOM 5365 O O . GLN A 1 678 ? -25.526 -41.889 -9.642 1.00 48.69 678 GLN A O 1
ATOM 5370 N N . LEU A 1 679 ? -26.994 -43.552 -9.355 1.00 45.16 679 LEU A N 1
ATOM 5371 C CA . LEU A 1 679 ? 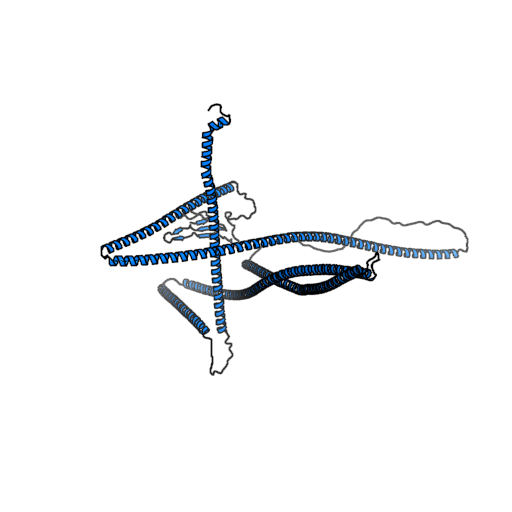-27.995 -42.688 -8.714 1.00 45.16 679 LEU A CA 1
ATOM 5372 C C . LEU A 1 679 ? -27.524 -42.207 -7.341 1.00 45.16 679 LEU A C 1
ATOM 5374 O O . LEU A 1 679 ? -27.717 -41.038 -7.022 1.00 45.16 679 LEU A O 1
ATOM 5378 N N . GLU A 1 680 ? -26.922 -43.079 -6.528 1.00 51.56 680 GLU A N 1
ATOM 5379 C CA . GLU A 1 680 ? -26.421 -42.717 -5.198 1.00 51.56 680 GLU A CA 1
ATOM 5380 C C . GLU A 1 680 ? -25.243 -41.730 -5.313 1.00 51.56 680 GLU A C 1
ATOM 5382 O O . GLU A 1 680 ? -25.238 -40.720 -4.609 1.00 51.56 680 GLU A O 1
ATOM 5387 N N . LYS A 1 681 ? -24.323 -41.937 -6.274 1.00 61.53 681 LYS A N 1
ATOM 5388 C CA . LYS A 1 681 ? -23.255 -40.981 -6.633 1.00 61.53 681 LYS A CA 1
ATOM 5389 C C . LYS A 1 681 ? -23.820 -39.646 -7.114 1.00 61.53 681 LYS A C 1
ATOM 5391 O O . LYS A 1 681 ? -23.519 -38.629 -6.503 1.00 61.53 681 LYS A O 1
ATOM 5396 N N . LEU A 1 682 ? -24.718 -39.630 -8.102 1.00 52.47 682 LEU A N 1
ATOM 5397 C CA . LEU A 1 682 ? -25.369 -38.400 -8.582 1.00 52.47 682 LEU A CA 1
ATOM 5398 C C . LEU A 1 682 ? -26.159 -37.690 -7.471 1.00 52.47 682 LEU A C 1
ATOM 5400 O O . LEU A 1 682 ? -26.245 -36.465 -7.448 1.00 52.47 682 LEU A O 1
ATOM 5404 N N . ARG A 1 683 ? -26.726 -38.435 -6.517 1.00 48.97 683 ARG A N 1
ATOM 5405 C CA . ARG A 1 683 ? -27.450 -37.888 -5.362 1.00 48.97 683 ARG A CA 1
ATOM 5406 C C . ARG A 1 683 ? -26.498 -37.335 -4.295 1.00 48.97 683 ARG A C 1
ATOM 5408 O O . ARG A 1 683 ? -26.840 -36.323 -3.685 1.00 48.97 683 ARG A O 1
ATOM 5415 N N . GLN A 1 684 ? -25.325 -37.938 -4.092 1.00 58.16 684 GLN A N 1
ATOM 5416 C CA . GLN A 1 684 ? -24.243 -37.390 -3.264 1.00 58.16 684 GLN A CA 1
ATOM 5417 C C . GLN A 1 684 ? -23.590 -36.167 -3.918 1.00 58.16 684 GLN A C 1
ATOM 5419 O O . GLN A 1 684 ? -23.363 -35.176 -3.237 1.00 58.16 684 GLN A O 1
ATOM 5424 N N . GLU A 1 685 ? -23.368 -36.176 -5.231 1.00 58.06 685 GLU A N 1
ATOM 5425 C CA . GLU A 1 685 ? -22.866 -35.038 -6.008 1.00 58.06 685 GLU A CA 1
ATOM 5426 C C . GLU A 1 685 ? -23.877 -33.884 -6.019 1.00 58.06 685 GLU A C 1
ATOM 5428 O O . GLU A 1 685 ? -23.502 -32.738 -5.785 1.00 58.06 685 GLU A O 1
ATOM 5433 N N . ALA A 1 686 ? -25.176 -34.162 -6.173 1.00 50.88 686 ALA A N 1
ATOM 5434 C CA . ALA A 1 686 ? -26.234 -33.157 -6.050 1.00 50.88 686 ALA A CA 1
ATOM 5435 C C . ALA A 1 686 ? -26.372 -32.606 -4.618 1.00 50.88 686 ALA A C 1
ATOM 5437 O O . ALA A 1 686 ? -26.724 -31.443 -4.436 1.00 50.88 686 ALA A O 1
ATOM 5438 N N . GLN A 1 687 ? -26.098 -33.414 -3.587 1.00 53.78 687 GLN A N 1
ATOM 5439 C CA . GLN A 1 687 ? -26.061 -32.945 -2.197 1.00 53.78 687 GLN A CA 1
ATOM 5440 C C . GLN A 1 687 ? -24.795 -32.130 -1.908 1.00 53.78 687 GLN A C 1
ATOM 5442 O O . GLN A 1 687 ? -24.905 -31.077 -1.295 1.00 53.78 687 GLN A O 1
ATOM 5447 N N . SER A 1 688 ? -23.634 -32.560 -2.405 1.00 61.41 688 SER A N 1
ATOM 5448 C CA . SER A 1 688 ? -22.346 -31.865 -2.300 1.00 61.41 688 SER A CA 1
ATOM 5449 C C . SER A 1 688 ? -22.379 -30.512 -3.009 1.00 61.41 688 SER A C 1
ATOM 5451 O O . SER A 1 688 ? -22.118 -29.489 -2.389 1.00 61.41 688 SER A O 1
ATOM 5453 N N . THR A 1 689 ? -22.821 -30.468 -4.268 1.00 53.47 689 THR A N 1
ATOM 5454 C CA . THR A 1 689 ? -22.975 -29.212 -5.024 1.00 53.47 689 THR A CA 1
ATOM 5455 C C . THR A 1 689 ? -24.026 -28.296 -4.408 1.00 53.47 689 THR A C 1
ATOM 5457 O O . THR A 1 689 ? -23.823 -27.088 -4.372 1.00 53.47 689 THR A O 1
ATOM 5460 N N . ARG A 1 690 ? -25.122 -28.831 -3.849 1.00 54.72 690 ARG A N 1
ATOM 5461 C CA . ARG A 1 690 ? -26.085 -28.031 -3.076 1.00 54.72 690 ARG A CA 1
ATOM 5462 C C . ARG A 1 690 ? -25.486 -27.510 -1.768 1.00 54.72 690 ARG A C 1
ATOM 5464 O O . ARG A 1 690 ? -25.800 -26.385 -1.396 1.00 54.72 690 ARG A O 1
ATOM 5471 N N . HIS A 1 691 ? -24.635 -28.286 -1.097 1.00 71.44 691 HIS A N 1
ATOM 5472 C CA . HIS A 1 691 ? -23.942 -27.857 0.116 1.00 71.44 691 HIS A CA 1
ATOM 5473 C C . HIS A 1 691 ? -22.918 -26.763 -0.202 1.00 71.44 691 HIS A C 1
ATOM 5475 O O . HIS A 1 691 ? -22.938 -25.743 0.467 1.00 71.44 691 HIS A O 1
ATOM 5481 N N . GLN A 1 692 ? -22.143 -26.901 -1.281 1.00 63.47 692 GLN A N 1
ATOM 5482 C CA . GLN A 1 692 ? -21.209 -25.887 -1.789 1.00 63.47 692 GLN A CA 1
ATOM 5483 C C . GLN A 1 692 ? -21.924 -24.628 -2.304 1.00 63.47 692 GLN A C 1
ATOM 5485 O O . GLN A 1 692 ? -21.437 -23.514 -2.126 1.00 63.47 692 GLN A O 1
ATOM 5490 N N . LEU A 1 693 ? -23.101 -24.768 -2.925 1.00 60.19 693 LEU A N 1
ATOM 5491 C CA . LEU A 1 693 ? -23.944 -23.628 -3.301 1.00 60.19 693 LEU A CA 1
ATOM 5492 C C . LEU A 1 693 ? -24.482 -22.911 -2.055 1.00 60.19 693 LEU A C 1
ATOM 5494 O O . LEU A 1 693 ? -24.619 -21.692 -2.057 1.00 60.19 693 LEU A O 1
ATOM 5498 N N . GLN A 1 694 ? -24.784 -23.658 -0.991 1.00 67.81 694 GLN A N 1
ATOM 5499 C CA . GLN A 1 694 ? -25.215 -23.091 0.281 1.00 67.81 694 GLN A CA 1
ATOM 5500 C C . GLN A 1 694 ? -24.044 -22.428 1.025 1.00 67.81 694 GLN A C 1
ATOM 5502 O O . GLN A 1 694 ? -24.198 -21.293 1.452 1.00 67.81 694 GLN A O 1
ATOM 5507 N N . GLU A 1 695 ? -22.869 -23.058 1.087 1.00 75.31 695 GLU A N 1
ATOM 5508 C CA . GLU A 1 695 ? -21.634 -22.491 1.647 1.00 75.31 695 GLU A CA 1
ATOM 5509 C C . GLU A 1 695 ? -21.236 -21.210 0.906 1.00 75.31 695 GLU A C 1
ATOM 5511 O O . GLU A 1 695 ? -21.072 -20.174 1.535 1.00 75.31 695 GLU A O 1
ATOM 5516 N N . SER A 1 696 ? -21.191 -21.217 -0.430 1.00 52.03 696 SER A N 1
ATOM 5517 C CA . SER A 1 696 ? -20.904 -20.004 -1.216 1.00 52.03 696 SER A CA 1
ATOM 5518 C C . SER A 1 696 ? -21.996 -18.931 -1.098 1.00 52.03 696 SER A C 1
ATOM 5520 O O . SER A 1 696 ? -21.696 -17.738 -1.171 1.00 52.03 696 SER A O 1
ATOM 5522 N N . ALA A 1 697 ? -23.259 -19.305 -0.863 1.00 67.75 697 ALA A N 1
ATOM 5523 C CA . ALA A 1 697 ? -24.322 -18.351 -0.546 1.00 67.75 697 ALA A CA 1
ATOM 5524 C C . ALA A 1 697 ? -24.194 -17.777 0.878 1.00 67.75 697 ALA A C 1
ATOM 5526 O O . ALA A 1 697 ? -24.481 -16.595 1.073 1.00 67.75 697 ALA A O 1
ATOM 5527 N N . GLU A 1 698 ? -23.741 -18.572 1.849 1.00 77.56 698 GLU A N 1
ATOM 5528 C CA . GLU A 1 698 ? -23.432 -18.159 3.222 1.00 77.56 698 GLU A CA 1
ATOM 5529 C C . GLU A 1 698 ? -22.171 -17.275 3.260 1.00 77.56 698 GLU A C 1
ATOM 5531 O O . GLU A 1 698 ? -22.186 -16.224 3.894 1.00 77.56 698 GLU A O 1
ATOM 5536 N N . GLU A 1 699 ? -21.130 -17.590 2.486 1.00 77.38 699 GLU A N 1
ATOM 5537 C CA . GLU A 1 699 ? -19.956 -16.737 2.266 1.00 77.38 699 GLU A CA 1
ATOM 5538 C C . GLU A 1 699 ? -20.333 -15.417 1.584 1.00 77.38 699 GLU A C 1
ATOM 5540 O O . GLU A 1 699 ? -19.901 -14.353 2.024 1.00 77.38 699 GLU A O 1
ATOM 5545 N N . LEU A 1 700 ? -21.187 -15.442 0.553 1.00 63.53 700 LEU A N 1
ATOM 5546 C CA . LEU A 1 700 ? -21.720 -14.227 -0.074 1.00 63.53 700 LEU A CA 1
ATOM 5547 C C . LEU A 1 700 ? -22.621 -13.426 0.875 1.00 63.53 700 LEU A C 1
ATOM 5549 O O . LEU A 1 700 ? -22.663 -12.198 0.768 1.00 63.53 700 LEU A O 1
ATOM 5553 N N . ALA A 1 701 ? -23.341 -14.077 1.791 1.00 76.38 701 ALA A N 1
ATOM 5554 C CA . ALA A 1 701 ? -24.118 -13.407 2.829 1.00 76.38 701 ALA A CA 1
ATOM 5555 C C . ALA A 1 701 ? -23.194 -12.739 3.857 1.00 76.38 701 ALA A C 1
ATOM 5557 O O . ALA A 1 701 ? -23.345 -11.545 4.098 1.00 76.38 701 ALA A O 1
ATOM 5558 N N . LEU A 1 702 ? -22.179 -13.449 4.357 1.00 81.62 702 LEU A N 1
ATOM 5559 C CA . LEU A 1 702 ? -21.144 -12.921 5.251 1.00 81.62 702 LEU A CA 1
ATOM 5560 C C . LEU A 1 702 ? -20.332 -11.795 4.597 1.00 81.62 702 LEU A C 1
ATOM 5562 O O . LEU A 1 702 ? -19.976 -10.824 5.260 1.00 81.62 702 LEU A O 1
ATOM 5566 N N . LEU A 1 703 ? -20.048 -11.879 3.295 1.00 71.25 703 LEU A N 1
ATOM 5567 C CA . LEU A 1 703 ? -19.350 -10.830 2.553 1.00 71.25 703 LEU A CA 1
ATOM 5568 C C . LEU A 1 703 ? -20.239 -9.594 2.356 1.00 71.25 703 LEU A C 1
ATOM 5570 O O . LEU A 1 703 ? -19.756 -8.472 2.498 1.00 71.25 703 LEU A O 1
ATOM 5574 N N . LYS A 1 704 ? -21.540 -9.777 2.091 1.00 74.19 704 LYS A N 1
ATOM 5575 C CA . LYS A 1 704 ? -22.524 -8.679 2.066 1.00 74.19 704 LYS A CA 1
ATOM 5576 C C . LYS A 1 704 ? -22.721 -8.052 3.443 1.00 74.19 704 LYS A C 1
ATOM 5578 O O . LYS A 1 704 ? -22.828 -6.834 3.525 1.00 74.19 704 LYS A O 1
ATOM 5583 N N . GLU A 1 705 ? -22.738 -8.853 4.504 1.00 80.88 705 GLU A N 1
ATOM 5584 C CA . GLU A 1 705 ? -22.829 -8.382 5.884 1.00 80.88 705 GLU A CA 1
ATOM 5585 C C . GLU A 1 705 ? -21.588 -7.560 6.242 1.00 80.88 705 GLU A C 1
ATOM 5587 O O . GLU A 1 705 ? -21.731 -6.386 6.577 1.00 80.88 705 GLU A O 1
ATOM 5592 N N . LYS A 1 706 ? -20.376 -8.093 6.025 1.00 80.06 706 LYS A N 1
ATOM 5593 C CA . LYS A 1 706 ? -19.111 -7.350 6.179 1.00 80.06 706 LYS A CA 1
ATOM 5594 C C . LYS A 1 706 ? -19.090 -6.061 5.356 1.00 80.06 706 LYS A C 1
ATOM 5596 O O . LYS A 1 706 ? -18.750 -5.012 5.888 1.00 80.06 706 LYS A O 1
ATOM 5601 N N . TYR A 1 707 ? -19.509 -6.102 4.089 1.00 76.25 707 TYR A N 1
ATOM 5602 C CA . TYR A 1 707 ? -19.607 -4.901 3.254 1.00 76.25 707 TYR A CA 1
ATOM 5603 C C . TYR A 1 707 ? -20.617 -3.887 3.812 1.00 76.25 707 TYR A C 1
ATOM 5605 O O . TYR A 1 707 ? -20.355 -2.687 3.785 1.00 76.25 707 TYR A O 1
ATOM 5613 N N . SER A 1 708 ? -21.750 -4.346 4.353 1.00 78.25 708 SER A N 1
ATOM 5614 C CA . SER A 1 708 ? -22.741 -3.472 4.987 1.00 78.25 708 SER A CA 1
ATOM 5615 C C . SER A 1 708 ? -22.224 -2.852 6.288 1.00 78.25 708 SER A C 1
ATOM 5617 O O . SER A 1 708 ? -22.442 -1.664 6.506 1.00 78.25 708 SER A O 1
ATOM 5619 N N . VAL A 1 709 ? -21.462 -3.603 7.093 1.00 83.31 709 VAL A N 1
ATOM 5620 C CA . VAL A 1 709 ? -20.784 -3.100 8.295 1.00 83.31 709 VAL A CA 1
ATOM 5621 C C . VAL A 1 709 ? -19.746 -2.050 7.903 1.00 83.31 709 VAL A C 1
ATOM 5623 O O . VAL A 1 709 ? -19.855 -0.919 8.359 1.00 83.31 709 VAL A O 1
ATOM 5626 N N . CYS A 1 710 ? -18.848 -2.339 6.956 1.00 71.75 710 CYS A N 1
ATOM 5627 C CA . CYS A 1 710 ? -17.875 -1.357 6.467 1.00 71.75 710 CYS A CA 1
ATOM 5628 C C . CYS A 1 710 ? -18.535 -0.124 5.817 1.00 71.75 710 CYS A C 1
ATOM 5630 O O . CYS A 1 710 ? -17.989 0.977 5.879 1.00 71.75 710 CYS A O 1
ATOM 5632 N N . ALA A 1 711 ? -19.713 -0.266 5.198 1.00 76.56 711 ALA A N 1
ATOM 5633 C CA . ALA A 1 711 ? -20.479 0.866 4.677 1.00 76.56 711 ALA A CA 1
ATOM 5634 C C . ALA A 1 711 ? -21.091 1.726 5.801 1.00 76.56 711 ALA A C 1
ATOM 5636 O O . ALA A 1 711 ? -21.101 2.953 5.684 1.00 76.56 711 ALA A O 1
ATOM 5637 N N . VAL A 1 712 ? -21.558 1.105 6.890 1.00 84.31 712 VAL A N 1
ATOM 5638 C CA . VAL A 1 712 ? -22.048 1.796 8.095 1.00 84.31 712 VAL A CA 1
ATOM 5639 C C . VAL A 1 712 ? -20.900 2.469 8.848 1.00 84.31 712 VAL A C 1
ATOM 5641 O O . VAL A 1 712 ? -21.018 3.647 9.164 1.00 84.31 712 VAL A O 1
ATOM 5644 N N . GLU A 1 713 ? -19.772 1.790 9.056 1.00 83.94 713 GLU A N 1
ATOM 5645 C CA . GLU A 1 713 ? -18.550 2.354 9.652 1.00 83.94 713 GLU A CA 1
ATOM 5646 C C . GLU A 1 713 ? -18.038 3.542 8.830 1.00 83.94 713 GLU A C 1
ATOM 5648 O O . GLU A 1 713 ? -17.768 4.610 9.371 1.00 83.94 713 GLU A O 1
ATOM 5653 N N . LYS A 1 714 ? -17.994 3.418 7.496 1.00 77.31 714 LYS A N 1
ATOM 5654 C CA . LYS A 1 714 ? -17.648 4.533 6.603 1.00 77.31 714 LYS A CA 1
ATOM 5655 C C . LYS A 1 714 ? -18.615 5.710 6.749 1.00 77.31 714 LYS A C 1
ATOM 5657 O O . LYS A 1 714 ? -18.167 6.855 6.740 1.00 77.31 714 LYS A O 1
ATOM 5662 N N . ALA A 1 715 ? -19.917 5.457 6.880 1.00 80.19 715 ALA A N 1
ATOM 5663 C CA . ALA A 1 715 ? -20.910 6.507 7.097 1.00 80.19 715 ALA A CA 1
ATOM 5664 C C . ALA A 1 715 ? -20.767 7.164 8.484 1.00 80.19 715 ALA A C 1
ATOM 5666 O O . ALA A 1 715 ? -20.872 8.386 8.585 1.00 80.19 715 ALA A O 1
ATOM 5667 N N . GLN A 1 716 ? -20.464 6.383 9.526 1.00 86.31 716 GLN A N 1
ATOM 5668 C CA . GLN A 1 716 ? -20.173 6.871 10.878 1.00 86.31 716 GLN A CA 1
ATOM 5669 C C . GLN A 1 716 ? -18.911 7.737 10.891 1.00 86.31 716 GLN A C 1
ATOM 5671 O O . GLN A 1 716 ? -18.987 8.889 11.303 1.00 86.31 716 GLN A O 1
ATOM 5676 N N . LEU A 1 717 ? -17.797 7.264 10.327 1.00 79.50 717 LEU A N 1
ATOM 5677 C CA . LEU A 1 717 ? -16.557 8.037 10.199 1.00 79.50 717 LEU A CA 1
ATOM 5678 C C . LEU A 1 717 ? -16.758 9.324 9.382 1.00 79.50 717 LEU A C 1
ATOM 5680 O O . LEU A 1 717 ? -16.217 10.370 9.730 1.00 79.50 717 LEU A O 1
ATOM 5684 N N . GLN A 1 718 ? -17.576 9.297 8.323 1.00 80.75 718 GLN A N 1
ATOM 5685 C CA . GLN A 1 718 ? -17.950 10.511 7.584 1.00 80.75 718 GLN A CA 1
ATOM 5686 C C . GLN A 1 718 ? -18.804 11.477 8.422 1.00 80.75 718 GLN A C 1
ATOM 5688 O O . GLN A 1 718 ? -18.659 12.695 8.286 1.00 80.75 718 GLN A O 1
ATOM 5693 N N . GLN A 1 719 ? -19.678 10.962 9.289 1.00 85.56 719 GLN A N 1
ATOM 5694 C CA . GLN A 1 719 ? -20.489 11.765 10.202 1.00 85.56 719 GLN A CA 1
ATOM 5695 C C . GLN A 1 719 ? -19.651 12.355 11.347 1.00 85.56 719 GLN A C 1
ATOM 5697 O O . GLN A 1 719 ? -19.822 13.531 11.662 1.00 85.56 719 GLN A O 1
ATOM 5702 N N . GLU A 1 720 ? -18.716 11.596 11.917 1.00 86.25 720 GLU A N 1
ATOM 5703 C CA . GLU A 1 720 ? -17.762 12.052 12.935 1.00 86.25 720 GLU A CA 1
ATOM 5704 C C . GLU A 1 720 ? -16.800 13.100 12.371 1.00 86.25 720 GLU A C 1
ATOM 5706 O O . GLU A 1 720 ? -16.663 14.174 12.951 1.00 86.25 720 GLU A O 1
ATOM 5711 N N . LEU A 1 721 ? -16.220 12.865 11.187 1.00 80.31 721 LEU A N 1
ATOM 5712 C CA . LEU A 1 721 ? -15.386 13.848 10.487 1.00 80.31 721 LEU A CA 1
ATOM 5713 C C . LEU A 1 721 ? -16.143 15.167 10.264 1.00 80.31 721 LEU A C 1
ATOM 5715 O O . LEU A 1 721 ? -15.582 16.254 10.427 1.00 80.31 721 LEU A O 1
ATOM 5719 N N . LYS A 1 722 ? -17.433 15.081 9.915 1.00 86.56 722 LYS A N 1
ATOM 5720 C CA . LYS A 1 722 ? -18.294 16.253 9.750 1.00 86.56 722 LYS A CA 1
ATOM 5721 C C . LYS A 1 722 ? -18.596 16.935 11.087 1.00 86.56 722 LYS A C 1
ATOM 5723 O O . LYS A 1 722 ? -18.465 18.151 11.165 1.00 86.56 722 LYS A O 1
ATOM 5728 N N . ALA A 1 723 ? -18.920 16.181 12.135 1.00 86.81 723 ALA A N 1
ATOM 5729 C CA . ALA A 1 723 ? -19.158 16.719 13.473 1.00 86.81 723 ALA A CA 1
ATOM 5730 C C . ALA A 1 723 ? -17.916 17.435 14.034 1.00 86.81 723 ALA A C 1
ATOM 5732 O O . ALA A 1 723 ? -18.029 18.563 14.503 1.00 86.81 723 ALA A O 1
ATOM 5733 N N . ILE A 1 724 ? -16.726 16.844 13.889 1.00 84.50 724 ILE A N 1
ATOM 5734 C CA . ILE A 1 724 ? -15.440 17.442 14.283 1.00 84.50 724 ILE A CA 1
ATOM 5735 C C . ILE A 1 724 ? -15.134 18.689 13.438 1.00 84.50 724 ILE A C 1
ATOM 5737 O O . ILE A 1 724 ? -14.644 19.691 13.958 1.00 84.50 724 ILE A O 1
ATOM 5741 N N . SER A 1 725 ? -15.445 18.675 12.136 1.00 85.50 725 SER A N 1
ATOM 5742 C CA . SER A 1 725 ? -15.342 19.863 11.276 1.00 85.50 725 SER A CA 1
ATOM 5743 C C . SER A 1 725 ? -16.256 20.995 11.757 1.00 85.50 725 SER A C 1
ATOM 5745 O O . SER A 1 725 ? -15.809 22.141 11.867 1.00 85.50 725 SER A O 1
ATOM 5747 N N . ASP A 1 726 ? -17.514 20.685 12.064 1.00 86.94 726 ASP A N 1
ATOM 5748 C CA . ASP A 1 726 ? -18.520 21.654 12.498 1.00 86.94 726 ASP A CA 1
ATOM 5749 C C . ASP A 1 726 ? -18.203 22.190 13.910 1.00 86.94 726 ASP A C 1
ATOM 5751 O O . ASP A 1 726 ? -18.284 23.397 14.145 1.00 86.94 726 ASP A O 1
ATOM 5755 N N . GLU A 1 727 ? -17.715 21.343 14.824 1.00 87.31 727 GLU A N 1
ATOM 5756 C CA . GLU A 1 727 ? -17.202 21.749 16.139 1.00 87.31 727 GLU A CA 1
ATOM 5757 C C . GLU A 1 727 ? -15.948 22.626 16.010 1.00 87.31 727 GLU A C 1
ATOM 5759 O O . GLU A 1 727 ? -15.861 23.674 16.651 1.00 87.31 727 GLU A O 1
ATOM 5764 N N . ARG A 1 728 ? -15.012 22.296 15.108 1.00 79.56 728 ARG A N 1
ATOM 5765 C CA . ARG A 1 728 ? -13.853 23.155 14.811 1.00 79.56 728 ARG A CA 1
ATOM 5766 C C . ARG A 1 728 ? -14.291 24.521 14.284 1.00 79.56 728 ARG A C 1
ATOM 5768 O O . ARG A 1 728 ? -13.703 25.536 14.662 1.00 79.56 728 ARG A O 1
ATOM 5775 N N . GLN A 1 729 ? -15.312 24.582 13.427 1.00 83.06 729 GLN A N 1
ATOM 5776 C CA . GLN A 1 729 ? -15.879 25.854 12.965 1.00 83.06 729 GLN A CA 1
ATOM 5777 C C . GLN A 1 729 ? -16.552 26.628 14.106 1.00 83.06 729 GLN A C 1
ATOM 5779 O O . GLN A 1 729 ? -16.348 27.840 14.213 1.00 83.06 729 GLN A O 1
ATOM 5784 N N . LEU A 1 730 ? -17.284 25.946 14.991 1.00 83.31 730 LEU A N 1
ATOM 5785 C CA . LEU A 1 730 ? -17.920 26.554 16.158 1.00 83.31 730 LEU A CA 1
ATOM 5786 C C . LEU A 1 730 ? -16.886 27.104 17.150 1.00 83.31 730 LEU A C 1
ATOM 5788 O O . LEU A 1 730 ? -17.034 28.237 17.599 1.00 83.31 730 LEU A O 1
ATOM 5792 N N . LEU A 1 731 ? -15.810 26.368 17.434 1.00 79.81 731 LEU A N 1
ATOM 5793 C CA . LEU A 1 731 ? -14.702 26.815 18.284 1.00 79.81 731 LEU A CA 1
ATOM 5794 C C . LEU A 1 731 ? -13.935 27.986 17.657 1.00 79.81 731 LEU A C 1
ATOM 5796 O O . LEU A 1 731 ? -13.593 28.939 18.357 1.00 79.81 731 LEU A O 1
ATOM 5800 N N . LEU A 1 732 ? -13.721 27.988 16.336 1.00 76.88 732 LEU A N 1
ATOM 5801 C CA . LEU A 1 732 ? -13.157 29.144 15.627 1.00 76.88 732 LEU A CA 1
ATOM 5802 C C . LEU A 1 732 ? -14.084 30.369 15.693 1.00 76.88 732 LEU A C 1
ATOM 5804 O O . LEU A 1 732 ? -13.599 31.495 15.820 1.00 76.88 732 LEU A O 1
ATOM 5808 N N . TYR A 1 733 ? -15.403 30.173 15.632 1.00 81.56 733 TYR A N 1
ATOM 5809 C CA . TYR A 1 733 ? -16.381 31.249 15.793 1.00 81.56 733 TYR A CA 1
ATOM 5810 C C . TYR A 1 733 ? -16.435 31.759 17.239 1.00 81.56 733 TYR A C 1
ATOM 5812 O O . TYR A 1 733 ? -16.368 32.967 17.453 1.00 81.56 733 TYR A O 1
ATOM 5820 N N . GLN A 1 734 ? -16.466 30.871 18.237 1.00 78.31 734 GLN A N 1
ATOM 5821 C CA . GLN A 1 734 ? -16.422 31.229 19.658 1.00 78.31 734 GLN A CA 1
ATOM 5822 C C . GLN A 1 734 ? -15.109 31.918 20.037 1.00 78.31 734 GLN A C 1
ATOM 5824 O O . GLN A 1 734 ? -15.137 32.906 20.763 1.00 78.31 734 GLN A O 1
ATOM 5829 N N . SER A 1 735 ? -13.965 31.471 19.514 1.00 75.75 735 SER A N 1
ATOM 5830 C CA . SER A 1 735 ? -12.669 32.135 19.698 1.00 75.75 735 SER A CA 1
ATOM 5831 C C . SER A 1 735 ? -12.694 33.570 19.154 1.00 75.75 735 SER A C 1
ATOM 5833 O O . SER A 1 735 ? -12.370 34.516 19.875 1.00 75.75 735 SER A O 1
ATOM 5835 N N . LYS A 1 736 ? -13.187 33.763 17.921 1.00 76.62 736 LYS A N 1
ATOM 5836 C CA . LYS A 1 736 ? -13.377 35.097 17.322 1.00 76.62 736 LYS A CA 1
ATOM 5837 C C . LYS A 1 736 ? -14.378 35.952 18.103 1.00 76.62 736 LYS A C 1
ATOM 5839 O O . LYS A 1 736 ? -14.113 37.131 18.317 1.00 76.62 736 LYS A O 1
ATOM 5844 N N . ALA A 1 737 ? -15.483 35.375 18.570 1.00 75.81 737 ALA A N 1
ATOM 5845 C CA . ALA A 1 737 ? -16.490 36.070 19.367 1.00 75.81 737 ALA A CA 1
ATOM 5846 C C . ALA A 1 737 ? -15.957 36.467 20.754 1.00 75.81 737 ALA A C 1
ATOM 5848 O O . ALA A 1 737 ? -16.195 37.582 21.195 1.00 75.81 737 ALA A O 1
ATOM 5849 N N . THR A 1 738 ? -15.172 35.613 21.413 1.00 73.81 738 THR A N 1
ATOM 5850 C CA . THR A 1 738 ? -14.571 35.883 22.735 1.00 73.81 738 THR A CA 1
ATOM 5851 C C . THR A 1 738 ? -13.459 36.931 22.628 1.00 73.81 738 THR A C 1
ATOM 5853 O O . THR A 1 738 ? -13.346 37.822 23.473 1.00 73.81 738 THR A O 1
ATOM 5856 N N . SER A 1 739 ? -12.687 36.892 21.537 1.00 72.75 739 SER A N 1
ATOM 5857 C CA . SER A 1 739 ? -11.745 37.949 21.161 1.00 72.75 739 SER A CA 1
ATOM 5858 C C . SER A 1 739 ? -12.478 39.276 20.916 1.00 72.75 739 SER A C 1
ATOM 5860 O O . SER A 1 739 ? -12.149 40.287 21.529 1.00 72.75 739 SER A O 1
ATOM 5862 N N . ALA A 1 740 ? -13.569 39.280 20.141 1.00 72.19 740 ALA A N 1
ATOM 5863 C CA . ALA A 1 740 ? -14.381 40.480 19.935 1.00 72.19 740 ALA A CA 1
ATOM 5864 C C . ALA A 1 740 ? -15.003 41.008 21.246 1.00 72.19 740 ALA A C 1
ATOM 5866 O O . ALA A 1 740 ? -14.925 42.202 21.524 1.00 72.19 740 ALA A O 1
ATOM 5867 N N . CYS A 1 741 ? -15.558 40.138 22.094 1.00 73.62 741 CYS A N 1
ATOM 5868 C CA . CYS A 1 741 ? -16.159 40.502 23.381 1.00 73.62 741 CYS A CA 1
ATOM 5869 C C . CYS A 1 741 ? -15.153 40.999 24.432 1.00 73.62 741 CYS A C 1
ATOM 5871 O O . CYS A 1 741 ? -15.575 41.661 25.375 1.00 73.62 741 CYS A O 1
ATOM 5873 N N . SER A 1 742 ? -13.853 40.726 24.284 1.00 72.31 742 SER A N 1
ATOM 5874 C CA . SER A 1 742 ? -12.798 41.313 25.129 1.00 72.31 742 SER A CA 1
ATOM 5875 C C . SER A 1 742 ? -12.203 42.590 24.521 1.00 72.31 742 SER A C 1
ATOM 5877 O O . SER A 1 742 ? -11.936 43.547 25.249 1.00 72.31 742 SER A O 1
ATOM 5879 N N . ILE A 1 743 ? -12.083 42.664 23.191 1.00 79.94 743 ILE A N 1
ATOM 5880 C CA . ILE A 1 743 ? -11.605 43.855 22.474 1.00 79.94 743 ILE A CA 1
ATOM 5881 C C . ILE A 1 743 ? -12.629 44.998 22.520 1.00 79.94 743 ILE A C 1
ATOM 5883 O O . ILE A 1 743 ? -12.240 46.137 22.755 1.00 79.94 743 ILE A O 1
ATOM 5887 N N . ILE A 1 744 ? -13.932 44.737 22.354 1.00 78.62 744 ILE A N 1
ATOM 5888 C CA . ILE A 1 744 ? -14.962 45.793 22.306 1.00 78.62 744 ILE A CA 1
ATOM 5889 C C . ILE A 1 744 ? -15.007 46.629 23.604 1.00 78.62 744 ILE A C 1
ATOM 5891 O O . ILE A 1 744 ? -14.928 47.854 23.497 1.00 78.62 744 ILE A O 1
ATOM 5895 N N . PRO A 1 745 ? -15.052 46.049 24.824 1.00 79.44 745 PRO A N 1
ATOM 5896 C CA . PRO A 1 745 ? -14.974 46.823 26.064 1.00 79.44 745 PRO A CA 1
ATOM 5897 C C . PRO A 1 745 ? -13.658 47.589 26.221 1.00 79.44 745 PRO A C 1
ATOM 5899 O O . PRO A 1 745 ? -13.679 48.713 26.712 1.00 79.44 745 PRO A O 1
ATOM 5902 N N . LEU A 1 746 ? -12.526 47.032 25.770 1.00 79.00 746 LEU A N 1
ATOM 5903 C CA . LEU A 1 746 ? -11.237 47.732 25.770 1.00 79.00 746 LEU A CA 1
ATOM 5904 C C . LEU A 1 746 ? -11.234 48.922 24.801 1.00 79.00 746 LEU A C 1
ATOM 5906 O O . LEU A 1 746 ? -10.785 50.000 25.173 1.00 79.00 746 LEU A O 1
ATOM 5910 N N . CYS A 1 747 ? -11.790 48.778 23.597 1.00 81.50 747 CYS A N 1
ATOM 5911 C CA . CYS A 1 747 ? -11.960 49.881 22.652 1.00 81.50 747 CYS A CA 1
ATOM 5912 C C . CYS A 1 747 ? -12.912 50.956 23.192 1.00 81.50 747 CYS A C 1
ATOM 5914 O O . CYS A 1 747 ? -12.628 52.140 23.037 1.00 81.50 747 CYS A O 1
ATOM 5916 N N . ILE A 1 748 ? -14.001 50.571 23.868 1.00 84.25 748 ILE A N 1
ATOM 5917 C CA . ILE A 1 748 ? -14.911 51.510 24.543 1.00 84.25 748 ILE A CA 1
ATOM 5918 C C . ILE A 1 748 ? -14.192 52.227 25.693 1.00 84.25 748 ILE A C 1
ATOM 5920 O O . ILE A 1 748 ? -14.338 53.438 25.826 1.00 84.25 748 ILE A O 1
ATOM 5924 N N . LEU A 1 749 ? -13.374 51.524 26.485 1.00 83.81 749 LEU A N 1
ATOM 5925 C CA . LEU A 1 749 ? -12.567 52.124 27.550 1.00 83.81 749 LEU A CA 1
ATOM 5926 C C . LEU A 1 749 ? -11.536 53.108 26.978 1.00 83.81 749 LEU A C 1
ATOM 5928 O O . LEU A 1 749 ? -11.422 54.223 27.472 1.00 83.81 749 LEU A O 1
ATOM 5932 N N . VAL A 1 750 ? -10.827 52.733 25.910 1.00 83.88 750 VAL A N 1
ATOM 5933 C CA . VAL A 1 750 ? -9.867 53.604 25.214 1.00 83.88 750 VAL A CA 1
ATOM 5934 C C . VAL A 1 750 ? -10.569 54.818 24.606 1.00 83.88 750 VAL A C 1
ATOM 5936 O O . VAL A 1 750 ? -10.054 55.920 24.736 1.00 83.88 750 VAL A O 1
ATOM 5939 N N . LEU A 1 751 ? -11.759 54.666 24.017 1.00 82.44 751 LEU A N 1
ATOM 5940 C CA . LEU A 1 751 ? -12.565 55.793 23.533 1.00 82.44 751 LEU A CA 1
ATOM 5941 C C . LEU A 1 751 ? -13.059 56.686 24.678 1.00 82.44 751 LEU A C 1
ATOM 5943 O O . LEU A 1 751 ? -13.015 57.903 24.546 1.00 82.44 751 LEU A O 1
ATOM 5947 N N . ALA A 1 752 ? -13.476 56.120 25.812 1.00 82.31 752 ALA A N 1
ATOM 5948 C CA . ALA A 1 752 ? -13.885 56.880 26.992 1.00 82.31 752 ALA A CA 1
ATOM 5949 C C . ALA A 1 752 ? -12.706 57.635 27.632 1.00 82.31 752 ALA A C 1
ATOM 5951 O O . ALA A 1 752 ? -12.869 58.777 28.054 1.00 82.31 752 ALA A O 1
ATOM 5952 N N . ILE A 1 753 ? -11.511 57.038 27.645 1.00 81.25 753 ILE A N 1
ATOM 5953 C CA . ILE A 1 753 ? -10.255 57.689 28.037 1.00 81.25 753 ILE A CA 1
ATOM 5954 C C . ILE A 1 753 ? -9.923 58.802 27.036 1.00 81.25 753 ILE A C 1
ATOM 5956 O O . ILE A 1 753 ? -9.726 59.938 27.448 1.00 81.25 753 ILE A O 1
ATOM 5960 N N . LEU A 1 754 ? -9.934 58.532 25.728 1.00 78.69 754 LEU A N 1
ATOM 5961 C CA . LEU A 1 754 ? -9.662 59.537 24.695 1.00 78.69 754 LEU A CA 1
ATOM 5962 C C . LEU A 1 754 ? -10.654 60.704 24.732 1.00 78.69 754 LEU A C 1
ATOM 5964 O O . LEU A 1 754 ? -10.226 61.827 24.514 1.00 78.69 754 LEU A O 1
ATOM 5968 N N . LEU A 1 755 ? -11.934 60.464 25.037 1.00 78.88 755 LEU A N 1
ATOM 5969 C CA . LEU A 1 755 ? -12.962 61.498 25.207 1.00 78.88 755 LEU A CA 1
ATOM 5970 C C . LEU A 1 755 ? -12.814 62.258 26.534 1.00 78.88 755 LEU A C 1
ATOM 5972 O O . LEU A 1 755 ? -12.929 63.479 26.549 1.00 78.88 755 LEU A O 1
ATOM 5976 N N . GLY A 1 756 ? -12.524 61.566 27.639 1.00 78.00 756 GLY A N 1
ATOM 5977 C CA . GLY A 1 756 ? -12.322 62.185 28.954 1.00 78.00 756 GLY A CA 1
ATOM 5978 C C . GLY A 1 756 ? -11.047 63.029 29.034 1.00 78.00 756 GLY A C 1
ATOM 5979 O O . GLY A 1 756 ? -11.046 64.089 29.652 1.00 78.00 756 GLY A O 1
ATOM 5980 N N . PHE A 1 757 ? -9.984 62.597 28.352 1.00 73.50 757 PHE A N 1
ATOM 5981 C CA . PHE A 1 757 ? -8.747 63.355 28.168 1.00 73.50 757 PHE A CA 1
ATOM 5982 C C . PHE A 1 757 ? -8.749 64.208 26.890 1.00 73.50 757 PHE A C 1
ATOM 5984 O O . PHE A 1 757 ? -7.763 64.899 26.646 1.00 73.50 757 PHE A O 1
ATOM 5991 N N . TYR A 1 758 ? -9.827 64.224 26.091 1.00 72.06 758 TYR A N 1
ATOM 5992 C CA . TYR A 1 758 ? -9.912 65.040 24.870 1.00 72.06 758 TYR A CA 1
ATOM 5993 C C . TYR A 1 758 ? -9.641 66.527 25.135 1.00 72.06 758 TYR A C 1
ATOM 5995 O O . TYR A 1 758 ? -8.829 67.082 24.400 1.00 72.06 758 TYR A O 1
ATOM 6003 N N . PRO A 1 759 ? -10.191 67.169 26.194 1.00 69.19 759 PRO A N 1
ATOM 6004 C CA . PRO A 1 759 ? -9.889 68.574 26.488 1.00 69.19 759 PRO A CA 1
ATOM 6005 C C . PRO A 1 759 ? -8.404 68.790 26.818 1.00 69.19 759 PRO A C 1
ATOM 6007 O O . PRO A 1 759 ? -7.783 69.762 26.388 1.00 69.19 759 PRO A O 1
ATOM 6010 N N . THR A 1 760 ? -7.802 67.846 27.548 1.00 68.44 760 THR A N 1
ATOM 6011 C CA . THR A 1 760 ? -6.394 67.901 27.969 1.00 68.44 760 THR A CA 1
ATOM 6012 C C . THR A 1 760 ? -5.437 67.648 26.802 1.00 68.44 760 THR A C 1
ATOM 6014 O O . THR A 1 760 ? -4.390 68.286 26.710 1.00 68.44 760 THR A O 1
ATOM 6017 N N . LEU A 1 761 ? -5.810 66.748 25.887 1.00 64.94 761 LEU A N 1
ATOM 6018 C CA . LEU A 1 761 ? -5.083 66.464 24.654 1.00 64.94 761 LEU A CA 1
ATOM 6019 C C . LEU A 1 761 ? -5.226 67.610 23.652 1.00 64.94 761 LEU A C 1
ATOM 6021 O O . LEU A 1 761 ? -4.206 68.044 23.134 1.00 64.94 761 LEU A O 1
ATOM 6025 N N . SER A 1 762 ? -6.426 68.167 23.441 1.00 65.88 762 SER A N 1
ATOM 6026 C CA . SER A 1 762 ? -6.637 69.302 22.526 1.00 65.88 762 SER A CA 1
ATOM 6027 C C . SER A 1 762 ? -5.893 70.564 22.960 1.00 65.88 762 SER A C 1
ATOM 6029 O O . SER A 1 762 ? -5.487 71.359 22.111 1.00 65.88 762 SER A O 1
ATOM 6031 N N . TYR A 1 763 ? -5.692 70.727 24.272 1.00 66.75 763 TYR A N 1
ATOM 6032 C CA . TYR A 1 763 ? -4.826 71.751 24.851 1.00 66.75 763 TYR A CA 1
ATOM 6033 C C . TYR A 1 763 ? -3.344 71.475 24.536 1.00 66.75 763 TYR A C 1
ATOM 6035 O O . TYR A 1 763 ? -2.643 72.354 24.040 1.00 66.75 763 TYR A O 1
ATOM 6043 N N . PHE A 1 764 ? -2.869 70.239 24.738 1.00 65.75 764 PHE A N 1
ATOM 6044 C CA . PHE A 1 764 ? -1.481 69.854 24.439 1.00 65.75 764 PHE A CA 1
ATOM 6045 C C . PHE A 1 764 ? -1.142 69.845 22.937 1.00 65.75 764 PHE A C 1
ATOM 6047 O O . PHE A 1 764 ? 0.006 70.095 22.573 1.00 65.75 764 PHE A O 1
ATOM 6054 N N . THR A 1 765 ? -2.117 69.585 22.061 1.00 66.25 765 THR A N 1
ATOM 6055 C CA . THR A 1 765 ? -1.967 69.648 20.596 1.00 66.25 765 THR A CA 1
ATOM 6056 C C . THR A 1 765 ? -2.244 71.036 20.013 1.00 66.25 765 THR A C 1
ATOM 6058 O O . THR A 1 765 ? -2.224 71.181 18.794 1.00 66.25 765 THR A O 1
ATOM 6061 N N . ALA A 1 766 ? -2.478 72.052 20.855 1.00 62.03 766 ALA A N 1
ATOM 6062 C CA . ALA A 1 766 ? -2.716 73.447 20.465 1.00 62.03 766 ALA A CA 1
ATOM 6063 C C . ALA A 1 766 ? -3.881 73.651 19.467 1.00 62.03 766 ALA A C 1
ATOM 6065 O O . ALA A 1 766 ? -3.839 74.532 18.611 1.00 62.03 766 ALA A O 1
ATOM 6066 N N . THR A 1 767 ? -4.934 72.834 19.578 1.00 63.53 767 THR A N 1
ATOM 6067 C CA . THR A 1 767 ? -6.099 72.834 18.668 1.00 63.53 767 THR A CA 1
ATOM 6068 C C . THR A 1 767 ? -7.376 73.433 19.276 1.00 63.53 767 THR A C 1
ATOM 6070 O O . THR A 1 767 ? -8.417 73.421 18.624 1.00 63.53 767 THR A O 1
ATOM 6073 N N . ALA A 1 768 ? -7.320 73.954 20.506 1.00 57.22 768 ALA A N 1
ATOM 6074 C CA . ALA A 1 768 ? -8.417 74.670 21.163 1.00 57.22 768 ALA A CA 1
ATOM 6075 C C . ALA A 1 768 ? -7.875 75.860 21.981 1.00 57.22 768 ALA A C 1
ATOM 6077 O O . ALA A 1 768 ? -6.866 75.721 22.668 1.00 57.22 768 ALA A O 1
ATOM 6078 N N . GLU A 1 769 ? -8.535 77.022 21.908 1.00 57.41 769 GLU A N 1
ATOM 6079 C CA . GLU A 1 769 ? -8.032 78.290 22.479 1.00 57.41 769 GLU A CA 1
ATOM 6080 C C . GLU A 1 769 ? -8.481 78.582 23.927 1.00 57.41 769 GLU A C 1
ATOM 6082 O O . GLU A 1 769 ? -8.044 79.571 24.515 1.00 57.41 769 GLU A O 1
ATOM 6087 N N . THR A 1 770 ? -9.329 77.744 24.532 1.00 60.44 770 THR A N 1
ATOM 6088 C CA . THR A 1 770 ? -9.820 77.921 25.914 1.00 60.44 770 THR A CA 1
ATOM 6089 C C . THR A 1 770 ? -9.931 76.585 26.661 1.00 60.44 770 THR A C 1
ATOM 6091 O O . THR A 1 770 ? -10.232 75.583 26.009 1.00 60.44 770 THR A O 1
ATOM 6094 N N . PRO A 1 771 ? -9.694 76.565 27.991 1.00 54.09 771 PRO A N 1
ATOM 6095 C CA . PRO A 1 771 ? -9.735 75.356 28.825 1.00 54.09 771 PRO A CA 1
ATOM 6096 C C . PRO A 1 771 ? -11.147 74.789 29.043 1.00 54.09 771 PRO A C 1
ATOM 6098 O O . PRO A 1 771 ? -12.116 75.581 29.002 1.00 54.09 771 PRO A O 1
#

InterPro domains:
  IPR051176 Centrosomal and Immune Signaling Modulators [PTHR15715] (1-590)
  IPR060406 SLMAP-like, first coiled-coil [PF27557] (79-146)
  IPR060407 Sarcolemmal membrane-associated protein, first coiled-coil [cd21911] (79-141)

Mean predicted aligned error: 25.59 Å

Foldseek 3Di:
DKDKQNHDQDDPPDDGDDDDDFAQIKMKADDWDQDPVVRDIDHIDIDGDWDADPVRHTTDHDPVRDPDPPDDDDDDDPVNVVVVVVVVVVVVVVVVVVVVVVVVVVVVVVVVVVVVVVVVVVVVVVVVVVVVVVVVVVVVVVVVPDDDPVVVVVVVVVVVVVVVVVVVVVVVVVVVVVVVVVVVVVVVVVVVVVVVVVVVVVVVVVVVVVVVVVVVVVVVVVVVVVVVVVVVVVVVVVVVVVVVVVVVVVVVVVVVVVVVVVVVVVVVVVVVVVVVVVVVVVVVVVVVVVVVVVVVVVVVPPDDDDDDDDDDDDDDDDDDDDDDDDDDDDDDDDDDDDDDDDDDDDDDDDPDDPVVVVVVVVVVVVVVVVVVVVVVVVVVLVVLVVVLVVLVVVLVVVVVVVVVVVVVLVVVLVVLVVVLVVLVVVLVVLVVVLVVLVVVLVVLVVVLVVVVVVVVVPDPDDDDDDPPVNVVSVVVNVVSVVVSVVSVVVSVVSVVVSVVSVVVSVVSVVVVVVVVVVVVVVVVVSVVVVVVSVVSVVVSVVVVVVVVVVVVVVVVVVVVVVVVVVVVVVVVVVVVVVVVVVVVVVVVVVVVVVVVVVDDDDDDPVVVVVVVVVVVVVVVVVVVVVVVVVVVVVVVVVVVVVVVVVVVVVVVVPDDDDDDDDDDDDDDDDPPDPVVVVVVVVVVVVVVVVVVVVVVVVVVVVVVVVVVVVVVVVVVVVVVVVVVVVVVVVVVVVVVVVVCVVVVVVVVVVVVVCVVCVVVVCVVVVNDDDD

Organism: NCBI:txid257692